Protein AF-A0A2V8MFP0-F1 (afdb_monomer)

Solvent-accessible surface area (backbone atoms only — not comparable to full-atom values): 47370 Å² total; per-residue (Å²): 138,89,80,80,75,75,70,65,61,62,59,54,52,58,59,57,59,64,67,65,72,78,75,72,78,77,76,77,77,74,71,69,83,74,78,31,53,32,33,41,35,61,14,38,31,33,42,15,79,42,59,87,64,45,83,27,22,42,29,27,38,72,43,19,24,65,41,74,37,92,53,88,92,57,74,42,89,35,76,42,85,26,67,85,19,41,34,33,25,18,23,40,30,66,30,27,56,30,79,65,36,40,73,77,38,22,66,29,50,15,36,46,38,45,30,38,28,32,41,25,38,43,51,46,37,88,14,60,47,48,74,67,52,52,50,51,53,60,70,65,46,55,92,67,80,78,85,85,88,56,41,39,43,55,46,42,42,48,49,48,32,74,73,34,17,27,39,24,36,35,40,28,35,9,51,39,34,44,41,41,64,67,77,38,40,51,78,61,80,73,51,67,69,44,49,48,53,40,37,50,52,50,45,51,44,28,30,62,13,25,37,21,40,15,29,36,28,65,39,71,54,27,46,62,59,52,70,68,59,52,26,57,44,41,42,45,32,29,78,33,68,16,34,40,38,27,38,46,55,25,41,31,86,40,29,68,58,21,52,50,52,53,51,48,39,27,62,79,21,64,33,39,30,32,36,46,59,64,65,32,36,10,79,94,25,45,74,52,48,64,58,51,53,51,50,52,52,52,42,40,76,72,67,44,56,65,39,31,24,29,52,84,60,42,50,51,76,48,41,56,65,48,39,46,66,61,77,54,38,43,56,27,67,71,44,23,44,56,43,63,68,35,69,71,53,36,50,54,52,48,56,54,50,74,46,91,64,77,89,57,66,49,50,53,59,32,24,73,38,49,75,31,30,34,33,22,30,51,62,36,82,88,52,41,84,50,46,80,35,26,40,40,57,53,11,60,76,66,75,45,55,56,64,61,40,52,54,48,50,44,58,73,43,70,50,74,32,32,26,36,33,49,25,45,51,65,65,59,50,55,57,48,63,61,38,93,58,42,33,39,17,39,72,28,38,29,48,50,79,48,75,80,53,65,74,37,58,53,65,19,40,32,16,14,28,60,19,33,43,50,19,48,39,28,60,70,64,53,64,43,54,67,37,49,50,44,11,30,28,9,26,48,55,24,58,78,59,51,44,82,54,49,22,38,60,47,68,75,14,42,21,32,32,20,31,28,33,70,90,60,25,25,45,59,26,34,79,91,54,21,76,27,65,24,43,36,38,31,35,27,24,22,51,45,42,64,31,25,52,86,58,39,76,65,78,46,40,65,16,43,61,50,57,16,77,26,44,55,56,73,81,47,68,75,55,54,73,82,56,73,77,76,56,74,84,50,58,39,58,44,43,47,23,44,54,94,92,54,40,38,31,30,22,38,51,93,91,32,47,26,42,26,44,69,81,71,52,70,43,52,40,43,82,76,50,100,42,33,30,30,39,45,83,89,50,100,55,44,81,43,47,39,42,51,44,58,48,98,86,59,38,48,52,30,37,28,49,86,92,45,78,32,46,46,55,87,78,65,47,58,94,90,46,95,55,46,68,61,81,52,76,46,64,66,75,58,41,47,55,54,25,71,74,53,78,78,65,90,80,87,78,91,53,53,82,88,49,75,38,49,47,52,83,75,40,74,74,49,43,76,54,35,27,46,43,32,50,69,39,36,75,55,51,64,78,40,98,59,74,70,45,32,19,24,50,74,47,44,55,28,51,51,54,29,38,56,60,36,46,80,73,49,28,34,41,32,32,36,47,26,45,39,36,39,40,58,41,36,31,51,41,69,25,49,50,79,96,53,44,86,82,43,49,55,47,83,79,46,48,47,25,19,35,18,23,22,37,29,45,48,49,21,34,63,90,80,69,42,74,55,77,56,69,46,65,85,74,44,96,43,75,50,20,25,65,76,49,83,59,42,38,47,39,22,53,47,53,51,48,52,53,47,55,41,41,42,75,50,47,31,41,69,42,83,61,30,56,42,33,33,40,30,78,66,37,87,40,34,57,81,38,69,68,56,73,90,51,72,63,74,49,73,82,46,92,44,68,65,56,72,76,61,75,80,76,81,86,132

Foldseek 3Di:
DDDDPVPPVVVVVVVVVVVVVVPPDPDPPPPDQPAAQEKEAQAFEQFLQLDDTDGWIWGHHFQFGADIHDCVVHDHPYYHYQRLWYKFFFFEFQEAPALQVCLVPLLLFLRVLLRHAEYEYAQAALDQDDPVRLVVVQVQDFLRHDHNPDRGRLVSQVVSVVSFHRHAYAYAHEPQRLCCRQPNQALDDDALVSLLSSLVSLLVNLQSFHLAYEHECQATPNVSDDLVSLLSSLLSRVVLQHEYEYNFQDLEPCVVVRLVSQLVSQVSSVHAYEYEARFYFAPVRQVCLVVSLVVQVVSVVVVHNYFYAHFQDLKDKWFLCSQWDNNCQRNHLVSNLVLLPDPVSLVVRLVVSPDDDPSHDRLCVSLVHQQQKAFWDFRDPVCLVSHRPGLVVQCVVVVHDSSNSSSVRCNVRVHRGMIMRNRGDNVSSLVLLLDLRYAYHLNYHSHALDDSSVSTGDALSNNFRSLCCLAPVCPPVVSDHPSSNLSRRFVNSCVSSVFPQTRTSDGPRGPFMWIFNSHQRGRDADNNRNNDHTHTTAWTDHSNHTQHHGSHGPPHRNYHHTGGSSHDDLVCVLVPPQADDAPPLCQLVAAWWADPQWIWGFAADRRFTWIQTSVRFIWTWDDPDSFKTATDPDGPRHPWIKGFDADPVSHTQWIDTPHDIIGGDPQADDVPQLHAADQFPDDLVVLLVVLVVDDFADDDDQADQADKDWLCVVPVQEAEDACLCALSARHSHRDAVDRTAIAGPLLSVLVVQLQVVVVVVQKGKYFHYFQDALSVLSSVCNGDDPVQCLLGDDRNVGDLSLQRFKTQIFIAGNVVRGTDDAQGRPNRSGLSQALPNPTYYPNRNSRLVSSQSSSVVSQWHARGRGSRMTGHNCSVNGDRHRDGPVCVPVCNVDVCPVVVVPPDDDDD

Sequence (908 aa):
MKTNWRNLLTFALIFALSIIAIAQGQPRSTSKPQSFDIIIKGGTAYDGTGHTPIKADVGIKGDRIAAIGNLSGVSAPTIVDAKGLAVAPGFINMLSHSETSLIVDGRSLSEIKQGVTTQIFGELSMGPLNDQMKRRLRESQGDVKYDIEWTTLSEFLNYLEKRGISQNIASFIGAPTIREYVIGLEDKPPTAVQLDQMRELVRREMEAGALGITTALIYPPAFFAKTEELIELCKVAAKYQGKYTTHMRSEGNQLIEGVQETMRIGREAGLPVEIYHLKASGEANWPKMDQVIKMIEDARRQGLKITANMYTYPAGGTGLDASMPPWVFDGGREAAYKRLQDPATRKKIADAIHTPTNEWENLYLLAGSPDRILLASFKTEKLKPLTGKTLAEVAKMRGKDPVETIMDLVLEDRSRIGTIYFLMSEDNIKKQIRQPWVSFGSDAASIAPEGVFLKSSAHPRAYGNFARLLGKYVREEKAISLAEAVRRLSGLPATNLGLDRRGFLKEGMFADVVVFDPQTIADRATFENPHQLAVGVKHVFVNGVQVLKDGEHTGAKPGRALWGPGKINQSSAVAQAQPSPAPARWRALIGEYGPDNDILYVLEKDGKLSTLFKRVERESLKEVSNNIFKFDEGGSHSGKQLVFTRDKNGRATQVELDTVTIKRRQVGPEEGAPQLHITSVRPVNELLKEALAAEPPKERGEFRPPDLVELTKFDPTIKLDIRYATTNNFLGTMFYSQPRAFMQRPAAEALVRVSRKLKAQGYGLLVHDAYRPWYVTKVFWDATPEDKHVFVADPSKGSRHNRGCAVDVTLYDLKTGKPVEMVSTYDETTDRAYPNYPGGTSLQRWHRELLRSAMESEGFTVYEAEWWHFDYKDWQKYPIINVRFESIGAAVRAGDLFLILTRFQPGG

Nearest PDB structures (foldseek):
  1m7j-assembly1_A  TM=9.022E-01  e=3.037E-46  Alcaligenes faecalis
  1v4y-assembly1_A  TM=9.197E-01  e=2.515E-45  Alcaligenes faecalis
  1rk5-assembly1_A  TM=9.011E-01  e=7.044E-45  Alcaligenes faecalis
  3giq-assembly1_A  TM=9.139E-01  e=3.991E-44  Bordetella bronchiseptica
  1r44-assembly2_B  TM=8.431E-01  e=1.687E-13  Enterococcus faecium

Secondary structure (DSSP, 8-state):
----GGGHHHHHHHHHHTTSTT-S------------SEEEES-EE--SSSSPPEE-EEEEETTEEEEEE--TT---SEEEE-TT-EEEEPEEEEEE--TTHHHH-TT-HHHHTTTEEEEEE-SS-S-S--HHHHHHHHHH--S-------SSHHHHHHHHHHH--SSEEEEPEEHHHHHHHHT-SSS-PPPHHHHHHHHHHHHHHHHHT--EEEEETTSTTGGG--HHHHHHHHHHHHTTT-EEEEE-S-SSTTHHHHHHHHHHHHHHHTS-EEETT----SGGGTTHHHHHHHHHHHHHHTT--EEEEE-SSS-EEEEGGGGS-GGGGTT-HHHHHHHHH-HHHHHHHHHHHHS--SSS--HHHHTSSGGGEEEEE-SSTTTGGGTT-BHHHHHHHHTS-HHHHHHHHHHHH-S--EEEE----HHHHHHHHT-TTEEE---B----SSGGGGGS---THHHHHHHHIIIIIIIIS-SS-HHHHHHHHTHHHHHHHT-TT-SS--TTSB--EEEE-TTT-B----SSS-----B-EEEEEETTEEEEETTEE-------B---TTPPPHHHHTTSPPPPPPPHHHHTT-EEES-TTSPEEEEEETTEEEEEETTTEEEEEEEEETTEEEEPTTSTTTT-EEEEEE-TTS-EEEEEETTEEEEBP--SPPTT-SSPPP--SS-HHHHHHHHHH--PPP--S-PPPP-EEEHHHH-TT-EE--GGGSS-STTS----SS---EEEHHHHHHHHHHHHHHHTTTEEEEEEE----HHHHHHHHHHS-GGGGGGS--TTT--TGGGT-EEEEEEEETTT-PBPP-SS-TT--SGGGSTT---S-HHHHHHHHHHHHHHHTTTEEEETTEEEEEEETTGGGS------GGGTTTTTSSSTHHHHTT--PPP-

pLDDT: mean 90.53, std 14.27, range [30.69, 98.94]

Structure (mmCIF, N/CA/C/O backbone):
data_AF-A0A2V8MFP0-F1
#
_entry.id   AF-A0A2V8MFP0-F1
#
loop_
_atom_site.group_PDB
_atom_site.id
_atom_site.type_symbol
_atom_site.label_atom_id
_atom_site.label_alt_id
_atom_site.label_comp_id
_atom_site.label_asym_id
_atom_site.label_entity_id
_atom_site.label_seq_id
_atom_site.pdbx_PDB_ins_code
_atom_site.Cartn_x
_atom_site.Cartn_y
_atom_site.Cartn_z
_atom_site.occupancy
_atom_site.B_iso_or_equiv
_atom_site.auth_seq_id
_atom_site.auth_comp_id
_atom_site.auth_asym_id
_atom_site.auth_atom_id
_atom_site.pdbx_PDB_model_num
ATOM 1 N N . MET A 1 1 ? 5.538 23.003 86.735 1.00 40.62 1 MET A N 1
ATOM 2 C CA . MET A 1 1 ? 4.873 23.911 85.776 1.00 40.62 1 MET A CA 1
ATOM 3 C C . MET A 1 1 ? 4.023 23.072 84.838 1.00 40.62 1 MET A C 1
ATOM 5 O O . MET A 1 1 ? 4.518 22.099 84.292 1.00 40.62 1 MET A O 1
ATOM 9 N N . LYS A 1 2 ? 2.726 23.382 84.782 1.00 40.81 2 LYS A N 1
ATOM 10 C CA . LYS A 1 2 ? 1.695 22.688 84.003 1.00 40.81 2 LYS A CA 1
ATOM 11 C C . LYS A 1 2 ? 1.741 23.182 82.554 1.00 40.81 2 LYS A C 1
ATOM 13 O O . LYS A 1 2 ? 1.665 24.390 82.357 1.00 40.81 2 LYS A O 1
ATOM 18 N N . THR A 1 3 ? 1.736 22.277 81.579 1.00 42.41 3 THR A N 1
ATOM 19 C CA . THR A 1 3 ? 1.371 22.612 80.194 1.00 42.41 3 THR A CA 1
ATOM 20 C C . THR A 1 3 ? 0.215 21.703 79.787 1.00 42.41 3 THR A C 1
ATOM 22 O O . THR A 1 3 ? 0.320 20.480 79.808 1.00 42.41 3 THR A O 1
ATOM 25 N N . ASN A 1 4 ? -0.939 22.329 79.553 1.00 44.06 4 ASN A N 1
ATOM 26 C CA . ASN A 1 4 ? -2.258 21.708 79.458 1.00 44.06 4 ASN A CA 1
ATOM 27 C C . ASN A 1 4 ? -2.464 20.949 78.136 1.00 44.06 4 ASN A C 1
ATOM 29 O O . ASN A 1 4 ? -2.653 21.554 77.086 1.00 44.06 4 ASN A O 1
ATOM 33 N N . TRP A 1 5 ? -2.590 19.625 78.231 1.00 45.16 5 TRP A N 1
ATOM 34 C CA . TRP A 1 5 ? -3.070 18.703 77.187 1.00 45.16 5 TRP A CA 1
ATOM 35 C C . TRP A 1 5 ? -4.562 18.851 76.812 1.00 45.16 5 TRP A C 1
ATOM 37 O O . TRP A 1 5 ? -5.072 18.105 75.980 1.00 45.16 5 TRP A O 1
ATOM 47 N N . ARG A 1 6 ? -5.290 19.816 77.389 1.00 47.09 6 ARG A N 1
ATOM 48 C CA . ARG A 1 6 ? -6.750 19.946 77.206 1.00 47.09 6 ARG A CA 1
ATOM 49 C C . ARG A 1 6 ? -7.192 20.596 75.887 1.00 47.09 6 ARG A C 1
ATOM 51 O O . ARG A 1 6 ? -8.366 20.487 75.567 1.00 47.09 6 ARG A O 1
ATOM 58 N N . ASN A 1 7 ? -6.292 21.189 75.095 1.00 45.19 7 ASN A N 1
ATOM 59 C CA . ASN A 1 7 ? -6.674 21.880 73.848 1.00 45.19 7 ASN A CA 1
ATOM 60 C C . ASN A 1 7 ? -6.484 21.050 72.562 1.00 45.19 7 ASN A C 1
ATOM 62 O O . ASN A 1 7 ? -6.990 21.443 71.516 1.00 45.19 7 ASN A O 1
ATOM 66 N N . LEU A 1 8 ? -5.806 19.896 72.622 1.00 45.81 8 LEU A N 1
ATOM 67 C CA . LEU A 1 8 ? -5.579 19.033 71.448 1.00 45.81 8 LEU A CA 1
ATOM 68 C C . LEU A 1 8 ? -6.693 17.994 71.228 1.00 45.81 8 LEU A C 1
ATOM 70 O O . LEU A 1 8 ? -6.935 17.586 70.096 1.00 45.81 8 LEU A O 1
ATOM 74 N N . LEU A 1 9 ? -7.431 17.617 72.278 1.00 46.22 9 LEU A N 1
ATOM 75 C CA . LEU A 1 9 ? -8.536 16.653 72.176 1.00 46.22 9 LEU A CA 1
ATOM 76 C C . LEU A 1 9 ? -9.838 17.273 71.639 1.00 46.22 9 LEU A C 1
ATOM 78 O O . LEU A 1 9 ? -10.637 16.578 71.016 1.00 46.22 9 LEU A O 1
ATOM 82 N N . THR A 1 10 ? -10.036 18.583 71.799 1.00 46.44 10 THR A N 1
ATOM 83 C CA . THR A 1 10 ? -11.258 19.268 71.343 1.00 46.44 10 THR A CA 1
ATOM 84 C C . THR A 1 10 ? -11.255 19.541 69.834 1.00 46.44 10 THR A C 1
ATOM 86 O O . THR A 1 10 ? -12.313 19.532 69.212 1.00 46.44 10 THR A O 1
ATOM 89 N N . PHE A 1 11 ? -10.079 19.699 69.211 1.00 43.41 11 PHE A N 1
ATOM 90 C CA . PHE A 1 11 ? -9.964 19.855 67.752 1.00 43.41 11 PHE A CA 1
ATOM 91 C C . PHE A 1 11 ? -10.066 18.520 66.993 1.00 43.41 11 PHE A C 1
ATOM 93 O O . PHE A 1 11 ? -10.559 18.496 65.867 1.00 43.41 11 PHE A O 1
ATOM 100 N N . ALA A 1 12 ? -9.685 17.400 67.618 1.00 47.41 12 ALA A N 1
ATOM 101 C CA . ALA A 1 12 ? -9.814 16.072 67.015 1.00 47.41 12 ALA A CA 1
ATOM 102 C C . ALA A 1 12 ? -11.271 15.560 66.989 1.00 47.41 12 ALA A C 1
ATOM 104 O O . ALA A 1 12 ? -11.660 14.873 66.045 1.00 47.41 12 ALA A O 1
ATOM 105 N N . LEU A 1 13 ? -12.107 15.933 67.969 1.00 43.00 13 LEU A N 1
ATOM 106 C CA . LEU A 1 13 ? -13.512 15.500 68.004 1.00 43.00 13 LEU A CA 1
ATOM 107 C C . LEU A 1 13 ? -14.427 16.263 67.027 1.00 43.00 13 LEU A C 1
ATOM 109 O O . LEU A 1 13 ? -15.375 15.676 66.510 1.00 43.00 13 LEU A O 1
ATOM 113 N N . ILE A 1 14 ? -14.140 17.534 66.720 1.00 47.91 14 ILE A N 1
ATOM 114 C CA . ILE A 1 14 ? -14.959 18.330 65.781 1.00 47.91 14 ILE A CA 1
ATOM 115 C C . ILE A 1 14 ? -14.676 17.937 64.316 1.00 47.91 14 ILE A C 1
ATOM 117 O O . ILE A 1 14 ? -15.581 17.948 63.479 1.00 47.91 14 ILE A O 1
ATOM 121 N N . PHE A 1 15 ? -13.460 17.474 64.005 1.00 43.78 15 PHE A N 1
ATOM 122 C CA . PHE A 1 15 ? -13.134 16.954 62.670 1.00 43.78 15 PHE A CA 1
ATOM 123 C C . PHE A 1 15 ? -13.682 15.532 62.434 1.00 43.78 15 PHE A C 1
ATOM 125 O O . PHE A 1 15 ? -14.103 15.210 61.325 1.00 43.78 15 PHE A O 1
ATOM 132 N N . ALA A 1 16 ? -13.774 14.700 63.480 1.00 42.84 16 ALA A N 1
ATOM 133 C CA . ALA A 1 16 ? -14.324 13.343 63.380 1.00 42.84 16 ALA A CA 1
ATOM 134 C C . ALA A 1 16 ? -15.863 13.305 63.249 1.00 42.84 16 ALA A C 1
ATOM 136 O O . ALA A 1 16 ? -16.399 12.430 62.570 1.00 42.84 16 ALA A O 1
ATOM 137 N N . LEU A 1 17 ? -16.586 14.277 63.820 1.00 40.16 17 LEU A N 1
ATOM 138 C CA . LEU A 1 17 ? -18.053 14.363 63.701 1.00 40.16 17 LEU A CA 1
ATOM 139 C C . LEU A 1 17 ? -18.539 15.019 62.395 1.00 40.16 17 LEU A C 1
ATOM 141 O O . LEU A 1 17 ? -19.696 14.845 62.023 1.00 40.16 17 LEU A O 1
ATOM 145 N N . SER A 1 18 ? -17.650 15.678 61.647 1.00 38.56 18 SER A N 1
ATOM 146 C CA . SER A 1 18 ? -17.950 16.218 60.309 1.00 38.56 18 SER A CA 1
ATOM 147 C C . SER A 1 18 ? -17.828 15.163 59.195 1.00 38.56 18 SER A C 1
ATOM 149 O O . SER A 1 18 ? -18.361 15.350 58.105 1.00 38.56 18 SER A O 1
ATOM 151 N N . ILE A 1 19 ? -17.161 14.033 59.467 1.00 42.97 19 ILE A N 1
ATOM 152 C CA . ILE A 1 19 ? -16.931 12.948 58.493 1.00 42.97 19 ILE A CA 1
ATOM 153 C C . ILE A 1 19 ? -18.000 11.840 58.594 1.00 42.97 19 ILE A C 1
ATOM 155 O O . ILE A 1 19 ? -18.198 11.086 57.646 1.00 42.97 19 ILE A O 1
ATOM 159 N N . ILE A 1 20 ? -18.773 11.779 59.685 1.00 44.16 20 ILE A N 1
ATOM 160 C CA . ILE A 1 20 ? -19.828 10.760 59.876 1.00 44.16 20 ILE A CA 1
ATOM 161 C C . ILE A 1 20 ? -21.229 11.265 59.452 1.00 44.16 20 ILE A C 1
ATOM 163 O O . ILE A 1 20 ? -22.142 10.468 59.252 1.00 44.16 20 ILE A O 1
ATOM 167 N N . ALA A 1 21 ? -21.400 12.566 59.185 1.00 40.75 21 ALA A N 1
ATOM 168 C CA . ALA A 1 21 ? -22.685 13.161 58.786 1.00 40.75 21 ALA A CA 1
ATOM 169 C C . ALA A 1 21 ? -22.875 13.387 57.264 1.00 40.75 21 ALA A C 1
ATOM 171 O O . ALA A 1 21 ? -23.867 13.985 56.862 1.00 40.75 21 ALA A O 1
ATOM 172 N N . ILE A 1 22 ? -21.979 12.873 56.404 1.00 43.34 22 ILE A N 1
ATOM 173 C CA . ILE A 1 22 ? -22.165 12.825 54.928 1.00 43.34 22 ILE A CA 1
ATOM 174 C C . ILE A 1 22 ? -22.383 11.369 54.445 1.00 43.34 22 ILE A C 1
ATOM 176 O O . ILE A 1 22 ? -22.326 11.055 53.261 1.00 43.34 22 ILE A O 1
ATOM 180 N N . ALA A 1 23 ? -22.699 10.451 55.363 1.00 42.81 23 ALA A N 1
ATOM 181 C CA . ALA A 1 23 ? -23.047 9.061 55.056 1.00 42.81 23 ALA A CA 1
ATOM 182 C C . ALA A 1 23 ? -24.563 8.787 55.135 1.00 42.81 23 ALA A C 1
ATOM 184 O O . ALA A 1 23 ? -24.979 7.667 55.426 1.00 42.81 23 ALA A O 1
ATOM 185 N N . GLN A 1 24 ? -25.405 9.793 54.872 1.00 41.47 24 GLN A N 1
ATOM 186 C CA . GLN A 1 24 ? -26.843 9.595 54.693 1.00 41.47 24 GLN A CA 1
ATOM 187 C C . GLN A 1 24 ? -27.251 9.872 53.246 1.00 41.47 24 GLN A C 1
ATOM 189 O O . GLN A 1 24 ? -27.305 11.011 52.796 1.00 41.47 24 GLN A O 1
ATOM 194 N N . GLY A 1 25 ? -27.550 8.782 52.536 1.00 45.91 25 GLY A N 1
ATOM 195 C CA . GLY A 1 25 ? -28.531 8.768 51.457 1.00 45.91 25 GLY A CA 1
ATOM 196 C C . GLY A 1 25 ? -28.224 9.630 50.238 1.00 45.91 25 GLY A C 1
ATOM 197 O O . GLY A 1 25 ? -29.070 10.424 49.839 1.00 45.91 25 GLY A O 1
ATOM 198 N N . GLN A 1 26 ? -27.095 9.404 49.559 1.00 36.75 26 GLN A N 1
ATOM 199 C CA . GLN A 1 26 ? -27.153 9.593 48.110 1.00 36.75 26 GLN A CA 1
ATOM 200 C C . GLN A 1 26 ? -28.073 8.501 47.549 1.00 36.75 26 GLN A C 1
ATOM 202 O O . GLN A 1 26 ? -27.820 7.320 47.818 1.00 36.75 26 GLN A O 1
ATOM 207 N N . PRO A 1 27 ? -29.149 8.840 46.815 1.00 38.47 27 PRO A N 1
ATOM 208 C CA . PRO A 1 27 ? -29.909 7.823 46.113 1.00 38.47 27 PRO A CA 1
ATOM 209 C C . PRO A 1 27 ? -28.916 7.058 45.243 1.00 38.47 27 PRO A C 1
ATOM 211 O O . PRO A 1 27 ? -28.175 7.665 44.467 1.00 38.47 27 PRO A O 1
ATOM 214 N N . ARG A 1 28 ? -28.872 5.726 45.398 1.00 39.06 28 ARG A N 1
ATOM 215 C CA . ARG A 1 28 ? -28.278 4.852 44.386 1.00 39.06 28 ARG A CA 1
ATOM 216 C C . ARG A 1 28 ? -28.870 5.321 43.068 1.00 39.06 28 ARG A C 1
ATOM 218 O O . ARG A 1 28 ? -30.066 5.142 42.851 1.00 39.06 28 ARG A O 1
ATOM 225 N N . SER A 1 29 ? -28.046 5.966 42.246 1.00 35.69 29 SER A N 1
ATOM 226 C CA . SER A 1 29 ? -28.347 6.182 40.843 1.00 35.69 29 SER A CA 1
ATOM 227 C C . SER A 1 29 ? -28.739 4.814 40.317 1.00 35.69 29 SER A C 1
ATOM 229 O O . SER A 1 29 ? -27.909 3.907 40.224 1.00 35.69 29 SER A O 1
ATOM 231 N N . THR A 1 30 ? -30.034 4.616 40.106 1.00 37.31 30 THR A N 1
ATOM 232 C CA . THR A 1 30 ? -30.537 3.486 39.359 1.00 37.31 30 THR A CA 1
ATOM 233 C C . THR A 1 30 ? -29.970 3.698 37.970 1.00 37.31 30 THR A C 1
ATOM 235 O O . THR A 1 30 ? -30.467 4.516 37.196 1.00 37.31 30 THR A O 1
ATOM 238 N N . SER A 1 31 ? -28.845 3.033 37.687 1.00 41.38 31 SER A N 1
ATOM 239 C CA . SER A 1 31 ? -28.303 2.941 36.342 1.00 41.38 31 SER A CA 1
ATOM 240 C C . SER A 1 31 ? -29.481 2.575 35.453 1.00 41.38 31 SER A C 1
ATOM 242 O O . SER A 1 31 ? -30.077 1.509 35.644 1.00 41.38 31 SER A O 1
ATOM 244 N N . LYS A 1 32 ? -29.882 3.485 34.556 1.00 45.03 32 LYS A N 1
ATOM 245 C CA . LYS A 1 32 ? -30.891 3.177 33.539 1.00 45.03 32 LYS A CA 1
ATOM 246 C C . LYS A 1 32 ? -30.535 1.803 32.962 1.00 45.03 32 LYS A C 1
ATOM 248 O O . LYS A 1 32 ? -29.348 1.610 32.684 1.00 45.03 32 LYS A O 1
ATOM 253 N N . PRO A 1 33 ? -31.489 0.864 32.812 1.00 52.62 33 PRO A N 1
ATOM 254 C CA . PRO A 1 33 ? -31.189 -0.450 32.259 1.00 52.62 33 PRO A CA 1
ATOM 255 C C . PRO A 1 33 ? -30.430 -0.245 30.950 1.00 52.62 33 PRO A C 1
ATOM 257 O O . PRO A 1 33 ? -30.921 0.409 30.026 1.00 52.62 33 PRO A O 1
ATOM 260 N N . GLN A 1 34 ? -29.174 -0.684 30.937 1.00 61.06 34 GLN A N 1
ATOM 261 C CA . GLN A 1 34 ? -28.265 -0.445 29.831 1.00 61.06 34 GLN A CA 1
ATOM 262 C C . GLN A 1 34 ? -28.777 -1.299 28.670 1.00 61.06 34 GLN A C 1
ATOM 264 O O . GLN A 1 34 ? -28.612 -2.512 28.667 1.00 61.06 34 GLN A O 1
ATOM 269 N N . SER A 1 35 ? -29.506 -0.691 27.731 1.00 84.62 35 SER A N 1
ATOM 270 C CA . SER A 1 35 ? -30.015 -1.418 26.570 1.00 84.62 35 SER A CA 1
ATOM 271 C C . SER A 1 35 ? -28.862 -1.725 25.617 1.00 84.62 35 SER A C 1
ATOM 273 O O . SER A 1 35 ? -28.181 -0.798 25.156 1.00 84.62 35 SER A O 1
ATOM 275 N N . PHE A 1 36 ? -28.649 -3.015 25.353 1.00 94.69 36 PHE A N 1
ATOM 276 C CA . PHE A 1 36 ? -27.688 -3.540 24.383 1.00 94.69 36 PHE A CA 1
ATOM 277 C C . PHE A 1 36 ? -28.422 -4.052 23.144 1.00 94.69 36 PHE A C 1
ATOM 279 O O . PHE A 1 36 ? -29.552 -4.529 23.249 1.00 94.69 36 PHE A O 1
ATOM 286 N N . ASP A 1 37 ? -27.757 -3.999 21.993 1.00 96.31 37 ASP A N 1
ATOM 287 C CA . ASP A 1 37 ? -28.266 -4.575 20.745 1.00 96.31 37 ASP A CA 1
ATOM 288 C C . ASP A 1 37 ? -27.920 -6.070 20.660 1.00 96.31 37 ASP A C 1
ATOM 290 O O . ASP A 1 37 ? -28.733 -6.891 20.224 1.00 96.31 37 ASP A O 1
ATOM 294 N N . ILE A 1 38 ? -26.721 -6.435 21.135 1.00 97.88 38 ILE A N 1
ATOM 295 C CA . ILE A 1 38 ? -26.212 -7.811 21.179 1.00 97.88 38 ILE A CA 1
ATOM 296 C C . ILE A 1 38 ? -25.559 -8.076 22.542 1.00 97.88 38 ILE A C 1
ATOM 298 O O . ILE A 1 38 ? -24.817 -7.235 23.052 1.00 97.88 38 ILE A O 1
ATOM 302 N N . ILE A 1 39 ? -25.779 -9.267 23.103 1.00 98.19 39 ILE A N 1
ATOM 303 C CA . ILE A 1 39 ? -24.997 -9.813 24.222 1.00 98.19 39 ILE A CA 1
ATOM 304 C C . ILE A 1 39 ? -24.343 -11.125 23.779 1.00 98.19 39 ILE A C 1
ATOM 306 O O . ILE A 1 39 ? -25.031 -12.062 23.376 1.00 98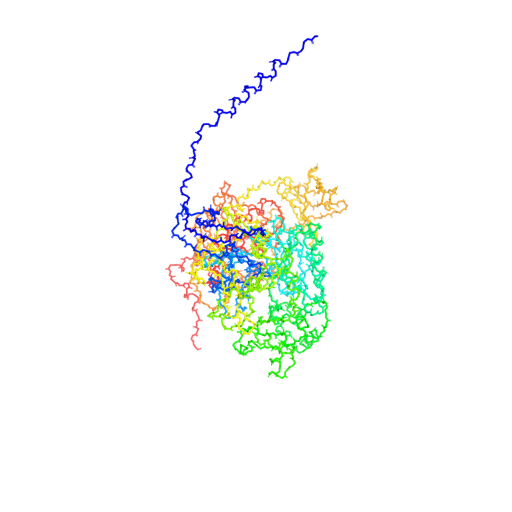.19 39 ILE A O 1
ATOM 310 N N . ILE A 1 40 ? -23.018 -11.208 23.895 1.00 98.44 40 ILE A N 1
ATOM 311 C CA . ILE A 1 40 ? -22.248 -12.451 23.762 1.00 98.44 40 ILE A CA 1
ATOM 312 C C . ILE A 1 40 ? -22.076 -13.023 25.170 1.00 98.44 40 ILE A C 1
ATOM 314 O O . ILE A 1 40 ? -21.404 -12.408 25.995 1.00 98.44 40 ILE A O 1
ATOM 318 N N . LYS A 1 41 ? -22.708 -14.162 25.463 1.00 97.12 41 LYS A N 1
ATOM 319 C CA . LYS A 1 41 ? -22.922 -14.665 26.826 1.00 97.12 41 LYS A CA 1
ATOM 320 C C . LYS A 1 41 ? -22.078 -15.900 27.146 1.00 97.12 41 LYS A C 1
ATOM 322 O O . LYS A 1 41 ? -22.007 -16.825 26.347 1.00 97.12 41 LYS A O 1
ATOM 327 N N . GLY A 1 42 ? -21.492 -15.963 28.340 1.00 95.12 42 GLY A N 1
ATOM 328 C CA . GLY A 1 42 ? -20.863 -17.173 28.893 1.00 95.12 42 GLY A CA 1
ATOM 329 C C . GLY A 1 42 ? -19.473 -17.523 28.341 1.00 95.12 42 GLY A C 1
ATOM 330 O O . GLY A 1 42 ? -18.947 -18.602 28.641 1.00 95.12 42 GLY A O 1
ATOM 331 N N . GLY A 1 43 ? -18.873 -16.626 27.557 1.00 97.56 43 GLY A N 1
ATOM 332 C CA . GLY A 1 43 ? -17.558 -16.807 26.948 1.00 97.56 43 GLY A CA 1
ATOM 333 C C . GLY A 1 43 ? -16.379 -16.628 27.904 1.00 97.56 43 GLY A C 1
ATOM 334 O O . GLY A 1 43 ? -16.505 -16.182 29.047 1.00 97.56 43 GLY A O 1
ATOM 335 N N . THR A 1 44 ? -15.195 -16.998 27.418 1.00 98.75 44 THR A N 1
ATOM 336 C CA . THR A 1 44 ? -13.915 -16.586 28.006 1.00 98.75 44 THR A CA 1
ATOM 337 C C . THR A 1 44 ? -13.404 -15.368 27.235 1.00 98.75 44 THR A C 1
ATOM 339 O O . THR A 1 44 ? -13.017 -15.502 26.075 1.00 98.75 44 THR A O 1
ATOM 342 N N . ALA A 1 45 ? -13.410 -14.192 27.859 1.00 98.62 45 ALA A N 1
ATOM 343 C CA . ALA A 1 45 ? -12.975 -12.941 27.255 1.00 98.62 45 ALA A CA 1
ATOM 344 C C . ALA A 1 45 ? -11.445 -12.802 27.310 1.00 98.62 45 ALA A C 1
ATOM 346 O O . ALA A 1 45 ? -10.850 -12.726 28.388 1.00 98.62 45 ALA A O 1
ATOM 347 N N . TYR A 1 46 ? -10.829 -12.746 26.133 1.00 98.81 46 TYR A N 1
ATOM 348 C CA . TYR A 1 46 ? -9.443 -12.351 25.912 1.00 98.81 46 TYR A CA 1
ATOM 349 C C . TYR A 1 46 ? -9.462 -10.900 25.450 1.00 98.81 46 TYR A C 1
ATOM 351 O O . TYR A 1 46 ? -10.018 -10.603 24.403 1.00 98.81 46 TYR A O 1
ATOM 359 N N . ASP A 1 47 ? -8.886 -9.979 26.209 1.00 98.31 47 ASP A N 1
ATOM 360 C CA . ASP A 1 47 ? -9.062 -8.542 25.962 1.00 98.31 47 ASP A CA 1
ATOM 361 C C . ASP A 1 47 ? -8.098 -7.944 24.923 1.00 98.31 47 ASP A C 1
ATOM 363 O O . ASP A 1 47 ? -8.208 -6.764 24.593 1.00 98.31 47 ASP A O 1
ATOM 367 N N . GLY A 1 48 ? -7.169 -8.742 24.390 1.00 98.38 48 GLY A N 1
ATOM 368 C CA . GLY A 1 48 ? -6.132 -8.288 23.460 1.00 98.38 48 GLY A CA 1
ATOM 369 C C . GLY A 1 48 ? -4.880 -7.716 24.129 1.00 98.38 48 GLY A C 1
ATOM 370 O O . GLY A 1 48 ? -3.970 -7.298 23.420 1.00 98.38 48 GLY A O 1
ATOM 371 N N . THR A 1 49 ? -4.790 -7.708 25.464 1.00 98.25 49 THR A N 1
ATOM 372 C CA . THR A 1 49 ? -3.611 -7.217 26.208 1.00 98.25 49 THR A CA 1
ATOM 373 C C . THR A 1 49 ? -2.559 -8.295 26.468 1.00 98.25 49 THR A C 1
ATOM 375 O O . THR A 1 49 ? -1.409 -7.970 26.746 1.00 98.25 49 THR A O 1
ATOM 378 N N . GLY A 1 50 ? -2.936 -9.572 26.359 1.00 97.50 50 GLY A N 1
ATOM 379 C CA . GLY A 1 50 ? -2.104 -10.724 26.729 1.00 97.50 50 GLY A CA 1
ATOM 380 C C . GLY A 1 50 ? -2.206 -11.123 28.202 1.00 97.50 50 GLY A C 1
ATOM 381 O O . GLY A 1 50 ? -1.584 -12.105 28.604 1.00 97.50 50 GLY A O 1
ATOM 382 N N . HIS A 1 51 ? -2.997 -10.404 29.003 1.00 97.12 51 HIS A N 1
ATOM 383 C CA . HIS A 1 51 ? -3.284 -10.778 30.385 1.00 97.12 51 HIS A CA 1
ATOM 384 C C . HIS A 1 51 ? -4.156 -12.039 30.489 1.00 97.12 51 HIS A C 1
ATOM 386 O O . HIS A 1 51 ? -4.699 -12.552 29.506 1.00 97.12 51 HIS A O 1
ATOM 392 N N . THR A 1 52 ? -4.292 -12.539 31.719 1.00 97.50 52 THR A N 1
ATOM 393 C CA . THR A 1 52 ? -5.161 -13.673 32.041 1.00 97.50 52 THR A CA 1
ATOM 394 C C . THR A 1 52 ? -6.602 -13.382 31.606 1.00 97.50 52 THR A C 1
ATOM 396 O O . THR A 1 52 ? -7.161 -12.365 32.020 1.00 97.50 52 THR A O 1
ATOM 399 N N . PRO A 1 53 ? -7.229 -14.260 30.803 1.00 97.75 53 PRO A N 1
ATOM 400 C CA . PRO A 1 53 ? -8.598 -14.053 30.358 1.00 97.75 53 PRO A CA 1
ATOM 401 C C . PRO A 1 53 ? -9.597 -14.245 31.503 1.00 97.75 53 PRO A C 1
ATOM 403 O O . PRO A 1 53 ? -9.342 -14.986 32.456 1.00 97.75 53 PRO A O 1
ATOM 406 N N . ILE A 1 54 ? -10.774 -13.635 31.373 1.00 98.00 54 ILE A N 1
ATOM 407 C CA . ILE A 1 54 ? -11.840 -13.701 32.382 1.00 98.00 54 ILE A CA 1
ATOM 408 C C . ILE A 1 54 ? -13.107 -14.341 31.818 1.00 98.00 54 ILE A C 1
ATOM 410 O O . ILE A 1 54 ? -13.382 -14.269 30.622 1.00 98.00 54 ILE A O 1
ATOM 414 N N . LYS A 1 55 ? -13.918 -14.958 32.679 1.00 98.12 55 LYS A N 1
ATOM 415 C CA . LYS A 1 55 ? -15.288 -15.341 32.317 1.00 98.12 55 LYS A CA 1
ATOM 416 C C . LYS A 1 55 ? -16.165 -14.097 32.366 1.00 98.12 55 LYS A C 1
ATOM 418 O O . LYS A 1 55 ? -16.362 -13.538 33.441 1.00 98.12 55 LYS A O 1
ATOM 423 N N . ALA A 1 56 ? -16.650 -13.663 31.211 1.00 97.38 56 ALA A N 1
ATOM 424 C CA . ALA A 1 56 ? -17.448 -12.453 31.091 1.00 97.38 56 ALA A CA 1
ATOM 425 C C . ALA A 1 56 ? -18.350 -12.511 29.857 1.00 97.38 56 ALA A C 1
ATOM 427 O O . ALA A 1 56 ? -18.002 -13.110 28.838 1.00 97.38 56 ALA A O 1
ATOM 428 N N . ASP A 1 57 ? -19.488 -11.839 29.966 1.00 98.00 57 ASP A N 1
ATOM 429 C CA . ASP A 1 57 ? -20.345 -11.484 28.848 1.00 98.00 57 ASP A CA 1
ATOM 430 C C . ASP A 1 57 ? -19.837 -10.176 28.217 1.00 98.00 57 ASP A C 1
ATOM 432 O O . ASP A 1 57 ? -19.260 -9.324 28.901 1.00 98.00 57 ASP A O 1
ATOM 436 N N . VAL A 1 58 ? -20.077 -9.997 26.918 1.00 98.25 58 VAL A N 1
ATOM 437 C CA . VAL A 1 58 ? -19.750 -8.767 26.179 1.00 98.25 58 VAL A CA 1
ATOM 438 C C . VAL A 1 58 ? -21.032 -8.174 25.608 1.00 98.25 58 VAL A C 1
ATOM 440 O O . VAL A 1 58 ? -21.710 -8.810 24.800 1.00 98.25 58 VAL A O 1
ATOM 443 N N . GLY A 1 59 ? -21.363 -6.954 26.028 1.00 97.88 59 GLY A N 1
ATOM 444 C CA . GLY A 1 59 ? -22.506 -6.191 25.534 1.00 97.88 59 GLY A CA 1
ATOM 445 C C . GLY A 1 59 ? -22.084 -5.226 24.429 1.00 97.88 59 GLY A C 1
ATOM 446 O O . GLY A 1 59 ? -21.156 -4.437 24.614 1.00 97.88 59 GLY A O 1
ATOM 447 N N . ILE A 1 60 ? -22.774 -5.262 23.291 1.00 98.31 60 ILE A N 1
ATOM 448 C CA . ILE A 1 60 ? -22.541 -4.384 22.136 1.00 98.31 60 ILE A CA 1
ATOM 449 C C . ILE A 1 60 ? -23.743 -3.452 21.961 1.00 98.31 60 ILE A C 1
ATOM 451 O O . ILE A 1 60 ? -24.896 -3.873 22.084 1.00 98.31 60 ILE A O 1
ATOM 455 N N . LYS A 1 61 ? -23.464 -2.180 21.661 1.00 96.38 61 LYS A N 1
ATOM 456 C CA . LYS A 1 61 ? -24.462 -1.163 21.315 1.00 96.38 61 LYS A CA 1
ATOM 457 C C . LYS A 1 61 ? -23.973 -0.322 20.140 1.00 96.38 61 LYS A C 1
ATOM 459 O O . LYS A 1 61 ? -22.910 0.298 20.220 1.00 96.38 61 LYS A O 1
ATOM 464 N N . GLY A 1 62 ? -24.753 -0.273 19.068 1.00 95.38 62 GLY A N 1
ATOM 465 C CA . GLY A 1 62 ? -24.355 0.305 17.794 1.00 95.38 62 GLY A CA 1
ATOM 466 C C . GLY A 1 62 ? -23.048 -0.323 17.322 1.00 95.38 62 GLY A C 1
ATOM 467 O O . GLY A 1 62 ? -22.929 -1.541 17.239 1.00 95.38 62 GLY A O 1
ATOM 468 N N . ASP A 1 63 ? -22.043 0.515 17.077 1.00 97.06 63 ASP A N 1
ATOM 469 C CA . ASP A 1 63 ? -20.719 0.069 16.648 1.00 97.06 63 ASP A CA 1
ATOM 470 C C . ASP A 1 63 ? -19.705 -0.111 17.786 1.00 97.06 63 ASP A C 1
ATOM 472 O O . ASP A 1 63 ? -18.509 -0.241 17.512 1.00 97.06 63 ASP A O 1
ATOM 476 N N . ARG A 1 64 ? -20.149 -0.123 19.053 1.00 97.50 64 ARG A N 1
ATOM 477 C CA . ARG A 1 64 ? -19.271 -0.125 20.234 1.00 97.50 64 ARG A CA 1
ATOM 478 C C . ARG A 1 64 ? -19.486 -1.299 21.167 1.00 97.50 64 ARG A C 1
ATOM 480 O O . ARG A 1 64 ? -20.604 -1.762 21.377 1.00 97.50 64 ARG A O 1
ATOM 487 N N . ILE A 1 65 ? -18.398 -1.680 21.825 1.00 97.75 65 ILE A N 1
ATOM 488 C CA . ILE A 1 65 ? -18.440 -2.460 23.058 1.00 97.75 65 ILE A CA 1
ATOM 489 C C . ILE A 1 65 ? -18.929 -1.526 24.167 1.00 97.75 65 ILE A C 1
ATOM 491 O O . ILE A 1 65 ? -18.308 -0.500 24.446 1.00 97.75 65 ILE A O 1
ATOM 495 N N . ALA A 1 66 ? -20.058 -1.863 24.775 1.00 96.31 66 ALA A N 1
ATOM 496 C CA . ALA A 1 66 ? -20.738 -1.026 25.756 1.00 96.31 66 ALA A CA 1
ATOM 497 C C . ALA A 1 66 ? -20.545 -1.505 27.201 1.00 96.31 66 ALA A C 1
ATOM 499 O O . ALA A 1 66 ? -20.623 -0.680 28.106 1.00 96.31 66 ALA A O 1
ATOM 500 N N . ALA A 1 67 ? -20.305 -2.802 27.414 1.00 95.88 67 ALA A N 1
ATOM 501 C CA . ALA A 1 67 ? -19.999 -3.372 28.727 1.00 95.88 67 ALA A CA 1
ATOM 502 C C . ALA A 1 67 ? -19.263 -4.713 28.593 1.00 95.88 67 ALA A C 1
ATOM 504 O O . ALA A 1 67 ? -19.491 -5.454 27.631 1.00 95.88 67 ALA A O 1
ATOM 505 N N . ILE A 1 68 ? -18.422 -5.043 29.578 1.00 96.56 68 ILE A N 1
ATOM 506 C CA . ILE A 1 68 ? -17.808 -6.371 29.735 1.00 96.56 68 ILE A CA 1
ATOM 507 C C . ILE A 1 68 ? -17.941 -6.794 31.199 1.00 96.56 68 ILE A C 1
ATOM 509 O O . ILE A 1 68 ? -17.494 -6.079 32.092 1.00 96.56 68 ILE A O 1
ATOM 513 N N . GLY A 1 69 ? -18.544 -7.952 31.465 1.00 95.06 69 GLY A N 1
ATOM 514 C CA . GLY A 1 69 ? -18.739 -8.436 32.834 1.00 95.06 69 GLY A CA 1
ATOM 515 C C . GLY A 1 69 ? -19.919 -9.389 32.965 1.00 95.06 69 GLY A C 1
ATOM 516 O O . GLY A 1 69 ? -20.209 -10.151 32.053 1.00 95.06 69 GLY A O 1
ATOM 517 N N . ASN A 1 70 ? -20.604 -9.370 34.108 1.00 93.81 70 ASN A N 1
ATOM 518 C CA . ASN A 1 70 ? -21.822 -10.156 34.303 1.00 93.81 70 ASN A CA 1
ATOM 519 C C . ASN A 1 70 ? -23.039 -9.386 33.764 1.00 93.81 70 ASN A C 1
ATOM 521 O O . ASN A 1 70 ? -23.445 -8.395 34.370 1.00 93.81 70 ASN A O 1
ATOM 525 N N . LEU A 1 71 ? -23.638 -9.863 32.667 1.00 94.12 71 LEU A N 1
ATOM 526 C CA . LEU A 1 71 ? -24.811 -9.248 32.030 1.00 94.12 71 LEU A CA 1
ATOM 527 C C . LEU A 1 71 ? -26.076 -10.115 32.164 1.00 94.12 71 LEU A C 1
ATOM 529 O O . LEU A 1 71 ? -27.053 -9.915 31.448 1.00 94.12 71 LEU A O 1
ATOM 533 N N . SER A 1 72 ? -26.096 -11.064 33.107 1.00 85.12 72 SER A N 1
ATOM 534 C CA . SER A 1 72 ? -27.208 -12.014 33.298 1.00 85.12 72 SER A CA 1
ATOM 535 C C . SER A 1 72 ? -28.572 -11.374 33.591 1.00 85.12 72 SER A C 1
ATOM 537 O O . SER A 1 72 ? -29.593 -11.983 33.275 1.00 85.12 72 SER A O 1
ATOM 539 N N . GLY A 1 73 ? -28.596 -10.166 34.164 1.00 81.81 73 GLY A N 1
ATOM 540 C CA . GLY A 1 73 ? -29.816 -9.414 34.482 1.00 81.81 73 GLY A CA 1
ATOM 541 C C . GLY A 1 73 ? -30.310 -8.478 33.374 1.00 81.81 73 GLY A C 1
ATOM 542 O O . GLY A 1 73 ? -31.241 -7.713 33.614 1.00 81.81 73 GLY A O 1
ATOM 543 N N . VAL A 1 74 ? -29.684 -8.491 32.191 1.00 86.50 74 VAL A N 1
ATOM 544 C CA . VAL A 1 74 ? -29.990 -7.567 31.089 1.00 86.50 74 VAL A CA 1
ATOM 545 C C . VAL A 1 74 ? -30.406 -8.348 29.842 1.00 86.50 74 VAL A C 1
ATOM 547 O O . VAL A 1 74 ? -29.792 -9.351 29.487 1.00 86.50 74 VAL A O 1
ATOM 550 N N . SER A 1 75 ? -31.456 -7.887 29.162 1.00 85.62 75 SER A N 1
ATOM 551 C CA . SER A 1 75 ? -31.911 -8.438 27.882 1.00 85.62 75 SER A CA 1
ATOM 552 C C . SER A 1 75 ? -31.361 -7.638 26.700 1.00 85.62 75 SER A C 1
ATOM 554 O O . SER A 1 75 ? -31.282 -6.411 26.770 1.00 85.62 75 SER A O 1
ATOM 556 N N . ALA A 1 76 ? -31.079 -8.320 25.591 1.00 93.81 76 ALA A N 1
ATOM 557 C CA . ALA A 1 76 ? -30.772 -7.713 24.298 1.00 93.81 76 ALA A CA 1
ATOM 558 C C . ALA A 1 76 ? -31.587 -8.400 23.190 1.00 93.81 76 ALA A C 1
ATOM 560 O O . ALA A 1 76 ? -31.911 -9.581 23.342 1.00 93.81 76 ALA A O 1
ATOM 561 N N . PRO A 1 77 ? -31.896 -7.708 22.078 1.00 94.00 77 PRO A N 1
ATOM 562 C CA . PRO A 1 77 ? -32.559 -8.311 20.922 1.00 94.00 77 PRO A CA 1
ATOM 563 C C . PRO A 1 77 ? -31.827 -9.541 20.373 1.00 94.00 77 PRO A C 1
ATOM 565 O O . PRO A 1 77 ? -32.467 -10.490 19.932 1.00 94.00 77 PRO A O 1
ATOM 568 N N . THR A 1 78 ? -30.490 -9.536 20.419 1.00 95.81 78 THR A N 1
ATOM 569 C CA . THR A 1 78 ? -29.660 -10.670 19.997 1.00 95.81 78 THR A CA 1
ATOM 570 C C . THR A 1 78 ? -28.842 -11.201 21.168 1.00 95.81 78 THR A C 1
ATOM 572 O O . THR A 1 78 ? -28.101 -10.456 21.809 1.00 95.81 78 THR A O 1
ATOM 575 N N . ILE A 1 79 ? -28.926 -12.508 21.419 1.00 96.25 79 ILE A N 1
ATOM 576 C CA . ILE A 1 79 ? -28.085 -13.211 22.392 1.00 96.25 79 ILE A CA 1
ATOM 577 C C . ILE A 1 79 ? -27.289 -14.281 21.647 1.00 96.25 79 ILE A C 1
ATOM 579 O O . ILE A 1 79 ? -27.867 -15.118 20.959 1.00 96.25 79 ILE A O 1
ATOM 583 N N . VAL A 1 80 ? -25.967 -14.251 21.796 1.00 97.44 80 VAL A N 1
ATOM 584 C CA . VAL A 1 80 ? -25.046 -15.267 21.277 1.00 97.44 80 VAL A CA 1
ATOM 585 C C . VAL A 1 80 ? -24.526 -16.092 22.444 1.00 97.44 80 VAL A C 1
ATOM 587 O O . VAL A 1 80 ? -23.903 -15.542 23.349 1.00 97.44 80 VAL A O 1
ATOM 590 N N . ASP A 1 81 ? -24.771 -17.401 22.430 1.00 96.81 81 ASP A N 1
ATOM 591 C CA . ASP A 1 81 ? -24.184 -18.315 23.410 1.00 96.81 81 ASP A CA 1
ATOM 592 C C . ASP A 1 81 ? -22.720 -18.595 23.047 1.00 96.81 81 ASP A C 1
ATOM 594 O O . ASP A 1 81 ? -22.413 -19.178 22.009 1.00 96.81 81 ASP A O 1
ATOM 598 N N . ALA A 1 82 ? -21.811 -18.150 23.908 1.00 98.19 82 ALA A N 1
ATOM 599 C CA . ALA A 1 82 ? -20.375 -18.345 23.784 1.00 98.19 82 ALA A CA 1
ATOM 600 C C . ALA A 1 82 ? -19.822 -19.294 24.857 1.00 98.19 82 ALA A C 1
ATOM 602 O O . ALA A 1 82 ? -18.615 -19.298 25.113 1.00 98.19 82 ALA A O 1
ATOM 603 N N . LYS A 1 83 ? -20.664 -20.109 25.508 1.00 97.69 83 LYS A N 1
ATOM 604 C CA . LYS A 1 83 ? -20.210 -21.065 26.523 1.00 97.69 83 LYS A CA 1
ATOM 605 C C . LYS A 1 83 ? -19.134 -22.000 25.963 1.00 97.69 83 LYS A C 1
ATOM 607 O O . LYS A 1 83 ? -19.340 -22.718 24.994 1.00 97.69 83 LYS A O 1
ATOM 612 N N . GLY A 1 84 ? -17.973 -22.004 26.620 1.00 97.50 84 GLY A N 1
ATOM 613 C CA . GLY A 1 84 ? -16.812 -22.805 26.204 1.00 97.50 84 GLY A CA 1
ATOM 614 C C . GLY A 1 84 ? -15.995 -22.198 25.057 1.00 97.50 84 GLY A C 1
ATOM 615 O O . GLY A 1 84 ? -14.925 -22.716 24.751 1.00 97.50 84 GLY A O 1
ATOM 616 N N . LEU A 1 85 ? -16.444 -21.082 24.479 1.00 98.81 85 LEU A N 1
ATOM 617 C CA . LEU A 1 85 ? -15.770 -20.382 23.390 1.00 98.81 85 LEU A CA 1
ATOM 618 C C . LEU A 1 85 ? -14.872 -19.252 23.915 1.00 98.81 85 LEU A C 1
ATOM 620 O O . LEU A 1 85 ? -15.072 -18.705 25.007 1.00 98.81 85 LEU A O 1
ATOM 624 N N . ALA A 1 86 ? -13.876 -18.894 23.108 1.00 98.88 86 ALA A N 1
ATOM 625 C CA . ALA A 1 86 ? -13.073 -17.695 23.287 1.00 98.88 86 ALA A CA 1
ATOM 626 C C . ALA A 1 86 ? -13.782 -16.501 22.635 1.00 98.88 86 ALA A C 1
ATOM 628 O O . ALA A 1 86 ? -14.251 -16.604 21.503 1.00 98.88 86 ALA A O 1
ATOM 629 N N . VAL A 1 87 ? -13.833 -15.372 23.342 1.00 98.88 87 VAL A N 1
ATOM 630 C CA . VAL A 1 87 ? -14.319 -14.080 22.843 1.00 98.88 87 VAL A CA 1
ATOM 631 C C . VAL A 1 87 ? -13.130 -13.127 22.850 1.00 98.88 87 VAL A C 1
ATOM 633 O O . VAL A 1 87 ? -12.559 -12.871 23.908 1.00 98.88 87 VAL A O 1
ATOM 636 N N . ALA A 1 88 ? -12.723 -12.643 21.683 1.00 98.94 88 ALA A N 1
ATOM 637 C CA . ALA A 1 88 ? -11.522 -11.827 21.503 1.00 98.94 88 ALA A CA 1
ATOM 638 C C . ALA A 1 88 ? -11.816 -10.607 20.615 1.00 98.94 88 ALA A C 1
ATOM 640 O O . ALA A 1 88 ? -12.832 -10.605 19.910 1.00 98.94 88 ALA A O 1
ATOM 641 N N . PRO A 1 89 ? -10.957 -9.569 20.598 1.00 98.94 89 PRO A N 1
ATOM 642 C CA . PRO A 1 89 ? -11.047 -8.544 19.574 1.00 98.94 89 PRO A CA 1
ATOM 643 C C . PRO A 1 89 ? -10.825 -9.208 18.217 1.00 98.94 89 PRO A C 1
ATOM 645 O O . PRO A 1 89 ? -10.054 -10.163 18.102 1.00 98.94 89 PRO A O 1
ATOM 648 N N . GLY A 1 90 ? -11.494 -8.698 17.192 1.00 98.88 90 GLY A N 1
ATOM 649 C CA . GLY A 1 90 ? -11.298 -9.173 15.833 1.00 98.88 90 GLY A CA 1
ATOM 650 C C . GLY A 1 90 ? -9.833 -9.075 15.403 1.00 98.88 90 GLY A C 1
ATOM 651 O O . GLY A 1 90 ? -9.125 -8.135 15.782 1.00 98.88 90 GLY A O 1
ATOM 652 N N . PHE A 1 91 ? -9.369 -10.068 14.645 1.00 98.94 91 PHE A N 1
ATOM 653 C CA . PHE A 1 91 ? -7.961 -10.152 14.270 1.00 98.94 91 PHE A CA 1
ATOM 654 C C . PHE A 1 91 ? -7.615 -9.121 13.191 1.00 98.94 91 PHE A C 1
ATOM 656 O O . PHE A 1 91 ? -8.431 -8.784 12.329 1.00 98.94 91 PHE A O 1
ATOM 663 N N . ILE A 1 92 ? -6.385 -8.626 13.240 1.00 98.94 92 ILE A N 1
ATOM 664 C CA . ILE A 1 92 ? -5.831 -7.658 12.302 1.00 98.94 92 ILE A CA 1
ATOM 665 C C . ILE A 1 92 ? -4.824 -8.396 11.430 1.00 98.94 92 ILE A C 1
ATOM 667 O O . ILE A 1 92 ? -3.804 -8.876 11.923 1.00 98.94 92 ILE A O 1
ATOM 671 N N . ASN A 1 93 ? -5.106 -8.468 10.132 1.00 98.75 93 ASN A N 1
ATOM 672 C CA . ASN A 1 93 ? -4.154 -8.974 9.161 1.00 98.75 93 ASN A CA 1
ATOM 673 C C . ASN A 1 93 ? -3.137 -7.879 8.830 1.00 98.75 93 ASN A C 1
ATOM 675 O O . ASN A 1 93 ? -3.446 -6.942 8.092 1.00 98.75 93 ASN A O 1
ATOM 679 N N . MET A 1 94 ? -1.940 -7.993 9.409 1.00 97.75 94 MET A N 1
ATOM 680 C CA . MET A 1 94 ? -0.900 -6.965 9.340 1.00 97.75 94 MET A CA 1
ATOM 681 C C . MET A 1 94 ? -0.243 -6.835 7.954 1.00 97.75 94 MET A C 1
ATOM 683 O O . MET A 1 94 ? 0.395 -5.829 7.660 1.00 97.75 94 MET A O 1
ATOM 687 N N . LEU A 1 95 ? -0.403 -7.831 7.086 1.00 97.62 95 LEU A N 1
ATOM 688 C CA . LEU A 1 95 ? 0.046 -7.745 5.703 1.00 97.62 95 LEU A CA 1
ATOM 689 C C . LEU A 1 95 ? -0.924 -8.490 4.798 1.00 97.62 95 LEU A C 1
ATOM 691 O O . LEU A 1 95 ? -1.018 -9.717 4.844 1.00 97.62 95 LEU A O 1
ATOM 695 N N . SER A 1 96 ? -1.627 -7.720 3.978 1.00 96.94 96 SER A N 1
ATOM 696 C CA . SER A 1 96 ? -2.666 -8.186 3.076 1.00 96.94 96 SER A CA 1
ATOM 697 C C . SER A 1 96 ? -2.411 -7.718 1.653 1.00 96.94 96 SER A C 1
ATOM 699 O O . SER A 1 96 ? -2.030 -6.570 1.444 1.00 96.94 96 SER A O 1
ATOM 701 N N . HIS A 1 97 ? -2.716 -8.590 0.693 1.00 96.81 97 HIS A N 1
ATOM 702 C CA . HIS A 1 97 ? -2.737 -8.287 -0.743 1.00 96.81 97 HIS A CA 1
ATOM 703 C C . HIS A 1 97 ? -4.164 -8.360 -1.308 1.00 96.81 97 HIS A C 1
ATOM 705 O O . HIS A 1 97 ? -4.410 -8.857 -2.411 1.00 96.81 97 HIS A O 1
ATOM 711 N N . SER A 1 98 ? -5.150 -7.962 -0.496 1.00 97.31 98 SER A N 1
ATOM 712 C CA . SER A 1 98 ? -6.566 -8.157 -0.819 1.00 97.31 98 SER A CA 1
ATOM 713 C C . SER A 1 98 ? -7.183 -7.041 -1.668 1.00 97.31 98 SER A C 1
ATOM 715 O O . SER A 1 98 ? -8.387 -7.094 -1.930 1.00 97.31 98 SER A O 1
ATOM 717 N N . GLU A 1 99 ? -6.395 -6.065 -2.129 1.00 96.56 99 GLU A N 1
ATOM 718 C CA . GLU A 1 99 ? -6.849 -4.851 -2.819 1.00 96.56 99 GLU A CA 1
ATOM 719 C C . GLU A 1 99 ? -7.794 -5.165 -3.980 1.00 96.56 99 GLU A C 1
ATOM 721 O O . GLU A 1 99 ? -8.856 -4.561 -4.101 1.00 96.56 99 GLU A O 1
ATOM 726 N N . THR A 1 100 ? -7.430 -6.138 -4.816 1.00 95.62 100 THR A N 1
ATOM 727 C CA . THR A 1 100 ? -8.224 -6.537 -5.988 1.00 95.62 100 THR A CA 1
ATOM 728 C C . THR A 1 100 ? -9.283 -7.576 -5.643 1.00 95.62 100 THR A C 1
ATOM 730 O O . THR A 1 100 ? -10.409 -7.506 -6.138 1.00 95.62 100 THR A O 1
ATOM 733 N N . SER A 1 101 ? -8.966 -8.517 -4.750 1.00 96.88 101 SER A N 1
ATOM 734 C CA . SER A 1 101 ? -9.895 -9.579 -4.356 1.00 96.88 101 SER A CA 1
ATOM 735 C C . SER A 1 101 ? -11.159 -9.041 -3.682 1.00 96.88 101 SER A C 1
ATOM 737 O O . SER A 1 101 ? -12.244 -9.550 -3.946 1.00 96.88 101 SER A O 1
ATOM 739 N N . LEU A 1 102 ? -11.059 -7.945 -2.920 1.00 97.88 102 LEU A N 1
ATOM 740 C CA . LEU A 1 102 ? -12.210 -7.310 -2.268 1.00 97.88 102 LEU A CA 1
ATOM 741 C C . LEU A 1 102 ? -13.101 -6.521 -3.237 1.00 97.88 102 LEU A C 1
ATOM 743 O O . LEU A 1 102 ? -14.271 -6.290 -2.934 1.00 97.88 102 LEU A O 1
ATOM 747 N N . ILE A 1 103 ? -12.596 -6.149 -4.420 1.00 97.12 103 ILE A N 1
ATOM 748 C CA . ILE A 1 103 ? -13.432 -5.592 -5.497 1.00 97.12 103 ILE A CA 1
ATOM 749 C C . ILE A 1 103 ? -14.371 -6.680 -6.035 1.00 97.12 103 ILE A C 1
ATOM 751 O O . ILE A 1 103 ? -15.540 -6.411 -6.331 1.00 97.12 103 ILE A O 1
ATOM 755 N N . VAL A 1 104 ? -13.859 -7.905 -6.160 1.00 96.62 104 VAL A N 1
ATOM 756 C CA . VAL A 1 104 ? -14.608 -9.058 -6.673 1.00 96.62 104 VAL A CA 1
ATOM 757 C C . VAL A 1 104 ? -15.542 -9.612 -5.603 1.00 96.62 104 VAL A C 1
ATOM 759 O O . VAL A 1 104 ? -16.739 -9.741 -5.846 1.00 96.62 104 VAL A O 1
ATOM 762 N N . ASP A 1 105 ? -15.014 -9.894 -4.411 1.00 97.38 105 ASP A N 1
ATOM 763 C CA . ASP A 1 105 ? -15.776 -10.413 -3.283 1.00 97.38 105 ASP A CA 1
ATOM 764 C C . ASP A 1 105 ? -15.542 -9.609 -2.000 1.00 97.38 105 ASP A C 1
ATOM 766 O O . ASP A 1 105 ? -14.685 -9.915 -1.170 1.00 97.38 105 ASP A O 1
ATOM 770 N N . GLY A 1 106 ? -16.409 -8.623 -1.778 1.00 97.88 106 GLY A N 1
ATOM 771 C CA . GLY A 1 106 ? -16.408 -7.850 -0.540 1.00 97.88 106 GLY A CA 1
ATOM 772 C C . GLY A 1 106 ? -16.752 -8.653 0.724 1.00 97.88 106 GLY A C 1
ATOM 773 O O . GLY A 1 106 ? -16.603 -8.110 1.811 1.00 97.88 106 GLY A O 1
ATOM 774 N N . ARG A 1 107 ? -17.206 -9.918 0.644 1.00 98.31 107 ARG A N 1
ATOM 775 C CA . ARG A 1 107 ? -17.437 -10.751 1.846 1.00 98.31 107 ARG A CA 1
ATOM 776 C C . ARG A 1 107 ? -16.132 -11.157 2.528 1.00 98.31 107 ARG A C 1
ATOM 778 O O . ARG A 1 107 ? -16.147 -11.456 3.716 1.00 98.31 107 ARG A O 1
ATOM 785 N N . SER A 1 108 ? -15.012 -11.169 1.798 1.00 97.81 108 SER A N 1
ATOM 786 C CA . SER A 1 108 ? -13.700 -11.546 2.335 1.00 97.81 108 SER A CA 1
ATOM 787 C C . SER A 1 108 ? -13.696 -12.932 3.010 1.00 97.81 108 SER A C 1
ATOM 789 O O . SER A 1 108 ? -13.245 -13.096 4.146 1.00 97.81 108 SER A O 1
ATOM 791 N N . LEU A 1 109 ? -14.281 -13.935 2.341 1.00 97.12 109 LEU A N 1
ATOM 792 C CA . LEU A 1 109 ? -14.630 -15.219 2.965 1.00 97.12 109 LEU A CA 1
ATOM 793 C C . LEU A 1 109 ? -13.449 -15.926 3.639 1.00 97.12 109 LEU A C 1
ATOM 795 O O . LEU A 1 109 ? -13.601 -16.392 4.772 1.00 97.12 109 LEU A O 1
ATOM 799 N N . SER A 1 110 ? -12.290 -16.008 2.976 1.00 97.69 110 SER A N 1
ATOM 800 C CA . SER A 1 110 ? -11.141 -16.738 3.520 1.00 97.69 110 SER A CA 1
ATOM 801 C C . SER A 1 110 ? -10.585 -16.102 4.788 1.00 97.69 110 SER A C 1
ATOM 803 O O . SER A 1 110 ? -10.105 -16.811 5.666 1.00 97.69 110 SER A O 1
ATOM 805 N N . GLU A 1 111 ? -10.706 -14.788 4.937 1.00 98.25 111 GLU A N 1
ATOM 806 C CA . GLU A 1 111 ? -10.194 -14.048 6.087 1.00 98.25 111 GLU A CA 1
ATOM 807 C C . GLU A 1 111 ? -11.244 -13.932 7.212 1.00 98.25 111 GLU A C 1
ATOM 809 O O . GLU A 1 111 ? -10.918 -14.121 8.387 1.00 98.25 111 GLU A O 1
ATOM 814 N N . ILE A 1 112 ? -12.529 -13.718 6.889 1.00 98.50 112 ILE A N 1
ATOM 815 C CA . ILE A 1 112 ? -13.611 -13.691 7.894 1.00 98.50 112 ILE A CA 1
ATOM 816 C C . ILE A 1 112 ? -13.762 -15.056 8.580 1.00 98.50 112 ILE A C 1
ATOM 818 O O . ILE A 1 112 ? -13.898 -15.105 9.804 1.00 98.50 112 ILE A O 1
ATOM 822 N N . LYS A 1 113 ? -13.673 -16.176 7.840 1.00 98.44 113 LYS A N 1
ATOM 823 C CA . LYS A 1 113 ? -13.714 -17.530 8.438 1.00 98.44 113 LYS A CA 1
ATOM 824 C C . LYS A 1 113 ? -12.498 -17.829 9.334 1.00 98.44 113 LYS A C 1
ATOM 826 O O . LYS A 1 113 ? -12.521 -18.795 10.089 1.00 98.44 113 LYS A O 1
ATOM 831 N N . GLN A 1 114 ? -11.470 -16.979 9.301 1.00 98.56 114 GLN A N 1
ATOM 832 C CA . GLN A 1 114 ? -10.311 -17.022 10.192 1.00 98.56 114 GLN A CA 1
ATOM 833 C C . GLN A 1 114 ? -10.403 -16.041 11.374 1.00 98.56 114 GLN A C 1
ATOM 835 O O . GLN A 1 114 ? -9.537 -16.073 12.245 1.00 98.56 114 GLN A O 1
ATOM 840 N N . GLY A 1 115 ? -11.442 -15.199 11.442 1.00 98.69 115 GLY A N 1
ATOM 841 C CA . GLY A 1 115 ? -11.644 -14.232 12.528 1.00 98.69 115 GLY A CA 1
ATOM 842 C C . GLY A 1 115 ? -11.056 -12.842 12.278 1.00 98.69 115 GLY A C 1
ATOM 843 O O . GLY A 1 115 ? -11.047 -12.011 13.188 1.00 98.69 115 GLY A O 1
ATOM 844 N N . VAL A 1 116 ? -10.567 -12.574 11.065 1.00 98.88 116 VAL A N 1
ATOM 845 C CA . VAL A 1 116 ? -9.975 -11.281 10.707 1.00 98.88 116 VAL A CA 1
ATOM 846 C C . VAL A 1 116 ? -11.070 -10.250 10.481 1.00 98.88 116 VAL A C 1
ATOM 848 O O . VAL A 1 116 ? -11.976 -10.468 9.683 1.00 98.88 116 VAL A O 1
ATOM 851 N N . THR A 1 117 ? -10.972 -9.097 11.132 1.00 98.94 117 THR A N 1
ATOM 852 C CA . THR A 1 117 ? -11.922 -7.980 10.999 1.00 98.94 117 THR A CA 1
ATOM 853 C C . THR A 1 117 ? -11.307 -6.746 10.357 1.00 98.94 117 THR A C 1
ATOM 855 O O . THR A 1 117 ? -12.046 -5.859 9.935 1.00 98.94 117 THR A O 1
ATOM 858 N N . THR A 1 118 ? -9.976 -6.673 10.272 1.00 98.94 118 THR A N 1
ATOM 859 C CA . THR A 1 118 ? -9.253 -5.539 9.685 1.00 98.94 118 THR A CA 1
ATOM 860 C C . THR A 1 118 ? -8.108 -6.025 8.800 1.00 98.94 118 THR A C 1
ATOM 862 O O . THR A 1 118 ? -7.310 -6.856 9.230 1.00 98.94 118 THR A O 1
ATOM 865 N N . GLN A 1 119 ? -8.012 -5.483 7.587 1.00 98.62 119 GLN A N 1
ATOM 866 C CA . GLN A 1 119 ? -6.932 -5.729 6.629 1.00 98.62 119 GLN A CA 1
ATOM 867 C C . GLN A 1 119 ? -6.005 -4.516 6.560 1.00 98.62 119 GLN A C 1
ATOM 869 O O . GLN A 1 119 ? -6.479 -3.385 6.415 1.00 98.62 119 GLN A O 1
ATOM 874 N N . ILE A 1 120 ? -4.697 -4.755 6.617 1.00 98.56 120 ILE A N 1
ATOM 875 C CA . ILE A 1 120 ? -3.685 -3.733 6.362 1.00 98.56 120 ILE A CA 1
ATOM 876 C C . ILE A 1 120 ? -3.002 -4.037 5.030 1.00 98.56 120 ILE A C 1
ATOM 878 O O . ILE A 1 120 ? -2.276 -5.023 4.904 1.00 98.56 120 ILE A O 1
ATOM 882 N N . PHE A 1 121 ? -3.257 -3.194 4.032 1.00 98.06 121 PHE A N 1
ATOM 883 C CA . PHE A 1 121 ? -2.596 -3.263 2.731 1.00 98.06 121 PHE A CA 1
ATOM 884 C C . PHE A 1 121 ? -1.193 -2.652 2.793 1.00 98.06 121 PHE A C 1
ATOM 886 O O . PHE A 1 121 ? -0.898 -1.794 3.640 1.00 98.06 121 PHE A O 1
ATOM 893 N N . GLY A 1 122 ? -0.322 -3.082 1.884 1.00 78.44 122 GLY A N 1
ATOM 894 C CA . GLY A 1 122 ? 1.051 -2.596 1.816 1.00 78.44 122 GLY A CA 1
ATOM 895 C C . GLY A 1 122 ? 1.876 -3.236 0.701 1.00 78.44 122 GLY A C 1
ATOM 896 O O . GLY A 1 122 ? 1.323 -3.770 -0.252 1.00 78.44 122 GLY A O 1
ATOM 897 N N . GLU A 1 123 ? 3.208 -3.145 0.820 1.00 86.81 123 GLU A N 1
ATOM 898 C CA . GLU A 1 123 ? 4.235 -3.403 -0.214 1.00 86.81 123 GLU A CA 1
ATOM 899 C C . GLU A 1 123 ? 4.116 -2.539 -1.482 1.00 86.81 123 GLU A C 1
ATOM 901 O O . GLU A 1 123 ? 5.094 -1.927 -1.917 1.00 86.81 123 GLU A O 1
ATOM 906 N N . LEU A 1 124 ? 2.912 -2.434 -2.035 1.00 86.12 124 LEU A N 1
ATOM 907 C CA . LEU A 1 124 ? 2.483 -1.497 -3.062 1.00 86.12 124 LEU A CA 1
ATOM 908 C C . LEU A 1 124 ? 1.270 -0.713 -2.540 1.00 86.12 124 LEU A C 1
ATOM 910 O O . LEU A 1 124 ? 0.750 -0.966 -1.455 1.00 86.12 124 LEU A O 1
ATOM 914 N N . SER A 1 125 ? 0.813 0.271 -3.307 1.00 93.69 125 SER A N 1
ATOM 915 C CA . SER A 1 125 ? -0.422 0.986 -2.990 1.00 93.69 125 SER A CA 1
ATOM 916 C C . SER A 1 125 ? -1.224 1.254 -4.252 1.00 93.69 125 SER A C 1
ATOM 918 O O . SER A 1 125 ? -0.669 1.543 -5.308 1.00 93.69 125 SER A O 1
ATOM 920 N N . MET A 1 126 ? -2.551 1.212 -4.136 1.00 95.31 126 MET A N 1
ATOM 921 C CA . MET A 1 126 ? -3.469 1.505 -5.246 1.00 95.31 126 MET A CA 1
ATOM 922 C C . MET A 1 126 ? -3.587 3.007 -5.547 1.00 95.31 126 MET A C 1
ATOM 924 O O . MET A 1 126 ? -4.397 3.408 -6.370 1.00 95.31 126 MET A O 1
ATOM 928 N N . GLY A 1 127 ? -2.778 3.843 -4.902 1.00 93.25 127 GLY A N 1
ATOM 929 C CA . GLY A 1 127 ? -2.647 5.269 -5.165 1.00 93.25 127 GLY A CA 1
ATOM 930 C C . GLY A 1 127 ? -1.425 5.853 -4.449 1.00 93.25 127 GLY A C 1
ATOM 931 O O . GLY A 1 127 ? -0.914 5.212 -3.520 1.00 93.25 127 GLY A O 1
ATOM 932 N N . PRO A 1 128 ? -0.936 7.030 -4.873 1.00 94.56 128 PRO A N 1
ATOM 933 C CA . PRO A 1 128 ? -1.465 7.861 -5.957 1.00 94.56 128 PRO A CA 1
ATOM 934 C C . PRO A 1 128 ? -1.148 7.297 -7.354 1.00 94.56 128 PRO A C 1
ATOM 936 O O . PRO A 1 128 ? -0.117 6.660 -7.544 1.00 94.56 128 PRO A O 1
ATOM 939 N N . LEU A 1 129 ? -2.021 7.531 -8.339 1.00 90.69 129 LEU A N 1
ATOM 940 C CA . LEU A 1 129 ? -1.897 7.042 -9.718 1.00 90.69 129 LEU A CA 1
ATOM 941 C C . LEU A 1 129 ? -2.009 8.187 -10.729 1.00 90.69 129 LEU A C 1
ATOM 943 O O . LEU A 1 129 ? -3.034 8.864 -10.776 1.00 90.69 129 LEU A O 1
ATOM 947 N N . ASN A 1 130 ? -1.017 8.337 -11.608 1.00 82.06 130 ASN A N 1
ATOM 948 C CA . ASN A 1 130 ? -1.146 9.174 -12.804 1.00 82.06 130 ASN A CA 1
ATOM 949 C C . ASN A 1 130 ? -1.816 8.395 -13.960 1.00 82.06 130 ASN A C 1
ATOM 951 O O . ASN A 1 130 ? -2.040 7.182 -13.883 1.00 82.06 130 ASN A O 1
ATOM 955 N N . ASP A 1 131 ? -2.131 9.077 -15.063 1.00 80.50 131 ASP A N 1
ATOM 956 C CA . ASP A 1 131 ? -2.810 8.466 -16.216 1.00 80.50 131 ASP A CA 1
ATOM 957 C C . ASP A 1 131 ? -2.044 7.277 -16.818 1.00 80.50 131 ASP A C 1
ATOM 959 O O . ASP A 1 131 ? -2.655 6.311 -17.287 1.00 80.50 131 ASP A O 1
ATOM 963 N N . GLN A 1 132 ? -0.710 7.331 -16.821 1.00 84.50 132 GLN A N 1
ATOM 964 C CA . GLN A 1 132 ? 0.128 6.265 -17.367 1.00 84.50 132 GLN A CA 1
ATOM 965 C C . GLN A 1 132 ? 0.073 5.011 -16.487 1.00 84.50 132 GLN A C 1
ATOM 967 O O . GLN A 1 132 ? -0.098 3.907 -17.006 1.00 84.50 132 GLN A O 1
ATOM 972 N N . MET A 1 133 ? 0.129 5.184 -15.166 1.00 93.62 133 MET A N 1
ATOM 973 C CA . MET A 1 133 ? -0.027 4.102 -14.192 1.00 93.62 133 MET A CA 1
ATOM 974 C C . MET A 1 133 ? -1.411 3.457 -14.301 1.00 93.62 133 MET A C 1
ATOM 976 O O . MET A 1 133 ? -1.518 2.233 -14.350 1.00 93.62 133 MET A O 1
ATOM 980 N N . LYS A 1 134 ? -2.480 4.259 -14.434 1.00 90.06 134 LYS A N 1
ATOM 981 C CA . LYS A 1 134 ? -3.841 3.730 -14.634 1.00 90.06 134 LYS A CA 1
ATOM 982 C C . LYS A 1 134 ? -3.950 2.892 -15.909 1.00 90.06 134 LYS A C 1
ATOM 984 O O . LYS A 1 134 ? -4.611 1.857 -15.892 1.00 90.06 134 LYS A O 1
ATOM 989 N N . ARG A 1 135 ? -3.310 3.299 -17.015 1.00 87.31 135 ARG A N 1
ATOM 990 C CA . ARG A 1 135 ? -3.259 2.481 -18.244 1.00 87.31 135 ARG A CA 1
ATOM 991 C C . ARG A 1 135 ? -2.542 1.152 -18.005 1.00 87.31 135 ARG A C 1
ATOM 993 O O . ARG A 1 135 ? -3.137 0.109 -18.261 1.00 87.31 135 ARG A O 1
ATOM 1000 N N . ARG A 1 136 ? -1.339 1.182 -17.418 1.00 91.44 136 ARG A N 1
ATOM 1001 C CA . ARG A 1 136 ? -0.563 -0.033 -17.110 1.00 91.44 136 ARG A CA 1
ATOM 1002 C C . ARG A 1 136 ? -1.313 -1.000 -16.194 1.00 91.44 136 ARG A C 1
ATOM 1004 O O . ARG A 1 136 ? -1.286 -2.204 -16.431 1.00 91.44 136 ARG A O 1
ATOM 1011 N N . LEU A 1 137 ? -1.998 -0.495 -15.167 1.00 92.62 137 LEU A N 1
ATOM 1012 C CA . LEU A 1 137 ? -2.811 -1.325 -14.274 1.00 92.62 137 LEU A CA 1
ATOM 1013 C C . LEU A 1 137 ? -3.976 -1.996 -15.020 1.00 92.62 137 LEU A C 1
ATOM 1015 O O . LEU A 1 137 ? -4.203 -3.189 -14.839 1.00 92.62 137 LEU A O 1
ATOM 1019 N N . ARG A 1 138 ? -4.668 -1.283 -15.920 1.00 92.81 138 ARG A N 1
ATOM 1020 C CA . ARG A 1 138 ? -5.731 -1.886 -16.751 1.00 92.81 138 ARG A CA 1
ATOM 1021 C C . ARG A 1 138 ? -5.188 -2.958 -17.700 1.00 92.81 138 ARG A C 1
ATOM 1023 O O . ARG A 1 138 ? -5.814 -4.001 -17.867 1.00 92.81 138 ARG A O 1
ATOM 1030 N N . GLU A 1 139 ? -4.023 -2.724 -18.300 1.00 89.31 139 GLU A N 1
ATOM 1031 C CA . GLU A 1 139 ? -3.357 -3.671 -19.208 1.00 89.31 139 GLU A CA 1
ATOM 1032 C C . GLU A 1 139 ? -2.839 -4.923 -18.475 1.00 89.31 139 GLU A C 1
ATOM 1034 O O . GLU A 1 139 ? -2.858 -6.040 -19.014 1.00 89.31 139 GLU A O 1
ATOM 1039 N N . SER A 1 140 ? -2.405 -4.763 -17.220 1.00 88.94 140 SER A N 1
ATOM 1040 C CA . SER A 1 140 ? -1.869 -5.859 -16.411 1.00 88.94 140 SER A CA 1
ATOM 1041 C C . SER A 1 140 ? -2.953 -6.791 -15.863 1.00 88.94 140 SER A C 1
ATOM 1043 O O . SER A 1 140 ? -2.658 -7.970 -15.653 1.00 88.94 140 SER A O 1
ATOM 1045 N N . GLN A 1 141 ? -4.202 -6.324 -15.729 1.00 91.81 141 GLN A N 1
ATOM 1046 C CA . GLN A 1 141 ? -5.337 -7.117 -15.239 1.00 91.81 141 GLN A CA 1
ATOM 1047 C C . GLN A 1 141 ? -5.445 -8.487 -15.938 1.00 91.81 141 GLN A C 1
ATOM 1049 O O . GLN A 1 141 ? -5.508 -8.586 -17.170 1.00 91.81 141 GLN A O 1
ATOM 1054 N N . GLY A 1 142 ? -5.491 -9.553 -15.136 1.00 89.19 142 GLY A N 1
ATOM 1055 C CA . GLY A 1 142 ? -5.677 -10.938 -15.578 1.00 89.19 142 GLY A CA 1
ATOM 1056 C C . GLY A 1 142 ? -7.154 -11.302 -15.723 1.00 89.19 142 GLY A C 1
ATOM 1057 O O . GLY A 1 142 ? -7.912 -10.565 -16.354 1.00 89.19 142 GLY A O 1
ATOM 1058 N N . ASP A 1 143 ? -7.558 -12.424 -15.123 1.00 91.44 143 ASP A N 1
ATOM 1059 C CA . ASP A 1 143 ? -8.956 -12.879 -15.069 1.00 91.44 143 ASP A CA 1
ATOM 1060 C C . ASP A 1 143 ? -9.885 -11.903 -14.331 1.00 91.44 143 ASP A C 1
ATOM 1062 O O . ASP A 1 143 ? -11.062 -11.779 -14.667 1.00 91.44 143 ASP A O 1
ATOM 1066 N N . VAL A 1 144 ? -9.357 -11.197 -13.331 1.00 92.56 144 VAL A N 1
ATOM 1067 C CA . VAL A 1 144 ? -10.090 -10.171 -12.589 1.00 92.56 144 VAL A CA 1
ATOM 1068 C C . VAL A 1 144 ? -10.031 -8.855 -13.361 1.00 92.56 144 VAL A C 1
ATOM 1070 O O . VAL A 1 144 ? -8.952 -8.301 -13.584 1.00 92.56 144 VAL A O 1
ATOM 1073 N N . LYS A 1 145 ? -11.204 -8.355 -13.764 1.00 91.75 145 LYS A N 1
ATOM 1074 C CA . LYS A 1 145 ? -11.372 -7.082 -14.472 1.00 91.75 145 LYS A CA 1
ATOM 1075 C C . LYS A 1 145 ? -12.165 -6.099 -13.620 1.00 91.75 145 LYS A C 1
ATOM 1077 O O . LYS A 1 145 ? -13.199 -6.459 -13.063 1.00 91.75 145 LYS A O 1
ATOM 1082 N N . TYR A 1 146 ? -11.682 -4.867 -13.539 1.00 92.94 146 TYR A N 1
ATOM 1083 C CA . TYR A 1 146 ? -12.354 -3.756 -12.874 1.00 92.94 146 TYR A CA 1
ATOM 1084 C C . TYR A 1 146 ? -11.937 -2.427 -13.505 1.00 92.94 146 TYR A C 1
ATOM 1086 O O . TYR A 1 146 ? -10.902 -2.341 -14.171 1.00 92.94 146 TYR A O 1
ATOM 1094 N N . ASP A 1 147 ? -12.755 -1.403 -13.283 1.00 88.31 147 ASP A N 1
ATOM 1095 C CA . ASP A 1 147 ? -12.426 -0.026 -13.627 1.00 88.31 147 ASP A CA 1
ATOM 1096 C C . ASP A 1 147 ? -11.601 0.631 -12.519 1.00 88.31 147 ASP A C 1
ATOM 1098 O O . ASP A 1 147 ? -11.747 0.334 -11.333 1.00 88.31 147 ASP A O 1
ATOM 1102 N N . ILE A 1 148 ? -10.724 1.548 -12.925 1.00 89.19 148 ILE A N 1
ATOM 1103 C CA . ILE A 1 148 ? -9.881 2.333 -12.019 1.00 89.19 148 ILE A CA 1
ATOM 1104 C C . ILE A 1 148 ? -10.436 3.753 -11.990 1.00 89.19 148 ILE A C 1
ATOM 1106 O O . ILE A 1 148 ? -10.122 4.565 -12.867 1.00 89.19 148 ILE A O 1
ATOM 1110 N N . GLU A 1 149 ? -11.296 4.012 -11.008 1.00 83.56 149 GLU A N 1
ATOM 1111 C CA . GLU A 1 149 ? -12.022 5.281 -10.839 1.00 83.56 149 GLU A CA 1
ATOM 1112 C C . GLU A 1 149 ? -11.327 6.262 -9.887 1.00 83.56 149 GLU A C 1
ATOM 1114 O O . GLU A 1 149 ? -11.683 7.436 -9.833 1.00 83.56 149 GLU A O 1
ATOM 1119 N N . TRP A 1 150 ? -10.332 5.792 -9.138 1.00 86.56 150 TRP A N 1
ATOM 1120 C CA . TRP A 1 150 ? -9.603 6.579 -8.149 1.00 86.56 150 TRP A CA 1
ATOM 1121 C C . TRP A 1 150 ? -8.261 7.078 -8.694 1.00 86.56 150 TRP A C 1
ATOM 1123 O O . TRP A 1 150 ? -7.719 6.559 -9.676 1.00 86.56 150 TRP A O 1
ATOM 1133 N N . THR A 1 151 ? -7.724 8.099 -8.038 1.00 85.56 151 THR A N 1
ATOM 1134 C CA . THR A 1 151 ? -6.397 8.674 -8.267 1.00 85.56 151 THR A CA 1
ATOM 1135 C C . THR A 1 151 ? -5.554 8.564 -7.005 1.00 85.56 151 THR A C 1
ATOM 1137 O O . THR A 1 151 ? -4.404 8.167 -7.105 1.00 85.56 151 THR A O 1
ATOM 1140 N N . THR A 1 152 ? -6.101 8.870 -5.828 1.00 89.44 152 THR A N 1
ATOM 1141 C CA . THR A 1 152 ? -5.369 8.819 -4.546 1.00 89.44 152 THR A CA 1
ATOM 1142 C C . THR A 1 152 ? -5.586 7.495 -3.813 1.00 89.44 152 THR A C 1
ATOM 1144 O O . THR A 1 152 ? -6.542 6.763 -4.096 1.00 89.44 152 THR A O 1
ATOM 1147 N N . LEU A 1 153 ? -4.739 7.184 -2.824 1.00 95.81 153 LEU A N 1
ATOM 1148 C CA . LEU A 1 153 ? -4.950 5.999 -1.985 1.00 95.81 153 LEU A CA 1
ATOM 1149 C C . LEU A 1 153 ? -6.253 6.114 -1.189 1.00 95.81 153 LEU A C 1
ATOM 1151 O O . LEU A 1 153 ? -7.002 5.148 -1.056 1.00 95.81 153 LEU A O 1
ATOM 1155 N N . SER A 1 154 ? -6.547 7.310 -0.678 1.00 94.44 154 SER A N 1
ATOM 1156 C CA . SER A 1 154 ? -7.766 7.547 0.097 1.00 94.44 154 SER A CA 1
ATOM 1157 C C . SER A 1 154 ? -9.038 7.321 -0.723 1.00 94.44 154 SER A C 1
ATOM 1159 O O . SER A 1 154 ? -10.010 6.761 -0.216 1.00 94.44 154 SER A O 1
ATOM 1161 N N . GLU A 1 155 ? -9.035 7.698 -2.003 1.00 91.94 155 GLU A N 1
ATOM 1162 C CA . GLU A 1 155 ? -10.141 7.431 -2.922 1.00 91.94 155 GLU A CA 1
ATOM 1163 C C . GLU A 1 155 ? -10.322 5.934 -3.163 1.00 91.94 155 GLU A C 1
ATOM 1165 O O . GLU A 1 155 ? -11.461 5.476 -3.172 1.00 91.94 155 GLU A O 1
ATOM 1170 N N . PHE A 1 156 ? -9.235 5.163 -3.281 1.00 97.56 156 PHE A N 1
ATOM 1171 C CA . PHE A 1 156 ? -9.311 3.705 -3.389 1.00 97.56 156 PHE A CA 1
ATOM 1172 C C . PHE A 1 156 ? -9.937 3.056 -2.146 1.00 97.56 156 PHE A C 1
ATOM 1174 O O . PHE A 1 156 ? -10.848 2.234 -2.265 1.00 97.56 156 PHE A O 1
ATOM 1181 N N . LEU A 1 157 ? -9.495 3.440 -0.945 1.00 97.88 157 LEU A N 1
ATOM 1182 C CA . LEU A 1 157 ? -10.058 2.893 0.295 1.00 97.88 157 LEU A CA 1
ATOM 1183 C C . LEU A 1 157 ? -11.547 3.252 0.431 1.00 97.88 157 LEU A C 1
ATOM 1185 O O . LEU A 1 157 ? -12.372 2.391 0.731 1.00 97.88 157 LEU A O 1
ATOM 1189 N N . ASN A 1 158 ? -11.915 4.497 0.119 1.00 95.25 158 ASN A N 1
ATOM 1190 C CA . ASN A 1 158 ? -13.316 4.921 0.093 1.00 95.25 158 ASN A CA 1
ATOM 1191 C C . ASN A 1 158 ? -14.128 4.204 -0.998 1.00 95.25 158 ASN A C 1
ATOM 1193 O O . ASN A 1 158 ? -15.319 3.960 -0.812 1.00 95.25 158 ASN A O 1
ATOM 1197 N N . TYR A 1 159 ? -13.519 3.888 -2.143 1.00 95.88 159 TYR A N 1
ATOM 1198 C CA . TYR A 1 159 ? -14.150 3.119 -3.214 1.00 95.88 159 TYR A CA 1
ATOM 1199 C C . TYR A 1 159 ? -14.513 1.709 -2.731 1.00 95.88 159 TYR A C 1
ATOM 1201 O O . TYR A 1 159 ? -15.660 1.290 -2.897 1.00 95.88 159 TYR A O 1
ATOM 1209 N N . LEU A 1 160 ? -13.588 1.011 -2.062 1.00 97.94 160 LEU A N 1
ATOM 1210 C CA . LEU A 1 160 ? -13.865 -0.300 -1.467 1.00 97.94 160 LEU A CA 1
ATOM 1211 C C . LEU A 1 160 ? -14.944 -0.227 -0.379 1.00 97.94 160 LEU A C 1
ATOM 1213 O O . LEU A 1 160 ? -15.875 -1.032 -0.396 1.00 97.94 160 LEU A O 1
ATOM 1217 N N . GLU A 1 161 ? -14.867 0.753 0.527 1.00 97.44 161 GLU A N 1
ATOM 1218 C CA . GLU A 1 161 ? -15.890 0.959 1.562 1.00 97.44 161 GLU A CA 1
ATOM 1219 C C . GLU A 1 161 ? -17.284 1.163 0.946 1.00 97.44 161 GLU A C 1
ATOM 1221 O O . GLU A 1 161 ? -18.226 0.460 1.310 1.00 97.44 161 GLU A O 1
ATOM 1226 N N . LYS A 1 162 ? -17.418 2.058 -0.044 1.00 95.81 162 LYS A N 1
ATOM 1227 C CA . LYS A 1 162 ? -18.696 2.335 -0.731 1.00 95.81 162 LYS A CA 1
ATOM 1228 C C . LYS A 1 162 ? -19.241 1.131 -1.490 1.00 95.81 162 LYS A C 1
ATOM 1230 O O . LYS A 1 162 ? -20.454 0.946 -1.548 1.00 95.81 162 LYS A O 1
ATOM 1235 N N . ARG A 1 163 ? -18.359 0.326 -2.083 1.00 94.69 163 ARG A N 1
ATOM 1236 C CA . ARG A 1 163 ? -18.732 -0.918 -2.769 1.00 94.69 163 ARG A CA 1
ATOM 1237 C C . ARG A 1 163 ? -19.255 -1.982 -1.794 1.00 94.69 163 ARG A C 1
ATOM 1239 O O . ARG A 1 163 ? -19.994 -2.878 -2.201 1.00 94.69 163 ARG A O 1
ATOM 1246 N N . GLY A 1 164 ? -18.899 -1.862 -0.519 1.00 97.75 164 GLY A N 1
ATOM 1247 C CA . GLY A 1 164 ? -19.281 -2.765 0.552 1.00 97.75 164 GLY A CA 1
ATOM 1248 C C . GLY A 1 164 ? -18.255 -3.877 0.726 1.00 97.75 164 GLY A C 1
ATOM 1249 O O . GLY A 1 164 ? -18.109 -4.751 -0.133 1.00 97.75 164 GLY A O 1
ATOM 1250 N N . ILE A 1 165 ? -17.611 -3.874 1.890 1.00 98.62 165 ILE A N 1
ATOM 1251 C CA . ILE A 1 165 ? -16.645 -4.877 2.349 1.00 98.62 165 ILE A CA 1
ATOM 1252 C C . ILE A 1 165 ? -16.960 -5.315 3.786 1.00 98.62 165 ILE A C 1
ATOM 1254 O O . ILE A 1 165 ? -17.430 -4.523 4.599 1.00 98.62 165 ILE A O 1
ATOM 1258 N N . SER A 1 166 ? -16.718 -6.579 4.126 1.00 98.69 166 SER A N 1
ATOM 1259 C CA . SER A 1 166 ? -16.993 -7.106 5.470 1.00 98.69 166 SER A CA 1
ATOM 1260 C C . SER A 1 166 ? -15.973 -6.672 6.509 1.00 98.69 166 SER A C 1
ATOM 1262 O O . SER A 1 166 ? -16.321 -6.546 7.676 1.00 98.69 166 SER A O 1
ATOM 1264 N N . GLN A 1 167 ? -14.734 -6.421 6.094 1.00 98.50 167 GLN A N 1
ATOM 1265 C CA . GLN A 1 167 ? -13.630 -6.054 6.975 1.00 98.50 167 GLN A CA 1
ATOM 1266 C C . GLN A 1 167 ? -13.326 -4.567 6.878 1.00 98.50 167 GLN A C 1
ATOM 1268 O O . GLN A 1 167 ? -13.492 -3.959 5.822 1.00 98.50 167 GLN A O 1
ATOM 1273 N N . ASN A 1 168 ? -12.827 -3.989 7.966 1.00 98.94 168 ASN A N 1
ATOM 1274 C CA . ASN A 1 168 ? -12.189 -2.683 7.902 1.00 98.94 168 ASN A CA 1
ATOM 1275 C C . ASN A 1 168 ? -10.901 -2.769 7.071 1.00 98.94 168 ASN A C 1
ATOM 1277 O O . ASN A 1 168 ? -10.252 -3.816 7.031 1.00 98.94 168 ASN A O 1
ATOM 1281 N N . ILE A 1 169 ? -10.511 -1.666 6.438 1.00 98.81 169 ILE A N 1
ATOM 1282 C CA . ILE A 1 169 ? -9.310 -1.603 5.596 1.00 98.81 169 ILE A CA 1
ATOM 1283 C C . ILE A 1 169 ? -8.482 -0.370 5.926 1.00 98.81 169 ILE A C 1
ATOM 1285 O O . ILE A 1 169 ? -9.022 0.702 6.185 1.00 98.81 169 ILE A O 1
ATOM 1289 N N . ALA A 1 170 ? -7.166 -0.511 5.895 1.00 98.44 170 ALA A N 1
ATOM 1290 C CA . ALA A 1 170 ? -6.215 0.586 5.997 1.00 98.44 170 ALA A CA 1
ATOM 1291 C C . ALA A 1 170 ? -5.018 0.285 5.095 1.00 98.44 170 ALA A C 1
ATOM 1293 O O . ALA A 1 170 ? -4.778 -0.874 4.762 1.00 98.44 170 ALA A O 1
ATOM 1294 N N . SER A 1 171 ? -4.250 1.300 4.711 1.00 98.44 171 SER A N 1
ATOM 1295 C CA . SER A 1 171 ? -3.105 1.088 3.825 1.00 98.44 171 SER A CA 1
ATOM 1296 C C . SER A 1 171 ? -1.946 2.019 4.137 1.00 98.44 171 SER A C 1
ATOM 1298 O O . SER A 1 171 ? -2.120 3.163 4.570 1.00 98.44 171 SER A O 1
ATOM 1300 N N . PHE A 1 172 ? -0.752 1.511 3.861 1.00 98.50 172 PHE A N 1
ATOM 1301 C CA . PHE A 1 172 ? 0.446 2.313 3.658 1.00 98.50 172 PHE A CA 1
ATOM 1302 C C . PHE A 1 172 ? 0.479 2.873 2.232 1.00 98.50 172 PHE A C 1
ATOM 1304 O O . PHE A 1 172 ? -0.179 2.340 1.335 1.00 98.50 172 PHE A O 1
ATOM 1311 N N . ILE A 1 173 ? 1.255 3.935 2.018 1.00 97.62 173 ILE A N 1
ATOM 1312 C CA . ILE A 1 173 ? 1.624 4.388 0.670 1.00 97.62 173 ILE A CA 1
ATOM 1313 C C . ILE A 1 173 ? 2.904 3.681 0.229 1.00 97.62 173 ILE A C 1
ATOM 1315 O O . ILE A 1 173 ? 3.879 3.631 0.979 1.00 97.62 173 ILE A O 1
ATOM 1319 N N . GLY A 1 174 ? 2.919 3.123 -0.977 1.00 97.12 174 GLY A N 1
ATOM 1320 C CA . GLY A 1 174 ? 4.095 2.447 -1.513 1.00 97.12 174 GLY A CA 1
ATOM 1321 C C . GLY A 1 174 ? 5.128 3.455 -2.002 1.00 97.12 174 GLY A C 1
ATOM 1322 O O . GLY A 1 174 ? 4.862 4.191 -2.947 1.00 97.12 174 GLY A O 1
ATOM 1323 N N . ALA A 1 175 ? 6.334 3.452 -1.434 1.00 97.00 175 ALA A N 1
ATOM 1324 C CA . ALA A 1 175 ? 7.481 4.144 -2.025 1.00 97.00 175 ALA A CA 1
ATOM 1325 C C . ALA A 1 175 ? 7.701 3.784 -3.516 1.00 97.00 175 ALA A C 1
ATOM 1327 O O . ALA A 1 175 ? 7.906 4.710 -4.301 1.00 97.00 175 ALA A O 1
ATOM 1328 N N . PRO A 1 176 ? 7.589 2.508 -3.964 1.00 94.50 176 PRO A N 1
ATOM 1329 C CA . PRO A 1 176 ? 7.603 2.184 -5.397 1.00 94.50 176 PRO A CA 1
ATOM 1330 C C . PRO A 1 176 ? 6.496 2.871 -6.201 1.00 94.50 176 PRO A C 1
ATOM 1332 O O . PRO A 1 176 ? 6.762 3.315 -7.311 1.00 94.50 176 PRO A O 1
ATOM 1335 N N . THR A 1 177 ? 5.283 3.000 -5.652 1.00 96.75 177 THR A N 1
ATOM 1336 C CA . THR A 1 177 ? 4.171 3.709 -6.305 1.00 96.75 177 THR A CA 1
ATOM 1337 C C . THR A 1 177 ? 4.528 5.179 -6.529 1.00 96.75 177 THR A C 1
ATOM 1339 O O . THR A 1 177 ? 4.335 5.710 -7.618 1.00 96.75 177 THR A O 1
ATOM 1342 N N . ILE A 1 178 ? 5.107 5.828 -5.514 1.00 96.88 178 ILE A N 1
ATOM 1343 C CA . ILE A 1 178 ? 5.567 7.223 -5.578 1.00 96.88 178 ILE A CA 1
ATOM 1344 C C . ILE A 1 178 ? 6.710 7.383 -6.590 1.00 96.88 178 ILE A C 1
ATOM 1346 O O . ILE A 1 178 ? 6.738 8.344 -7.357 1.00 96.88 178 ILE A O 1
ATOM 1350 N N . ARG A 1 179 ? 7.635 6.421 -6.619 1.00 95.75 179 ARG A N 1
ATOM 1351 C CA . ARG A 1 179 ? 8.748 6.389 -7.569 1.00 95.75 179 ARG A CA 1
ATOM 1352 C C . ARG A 1 179 ? 8.261 6.227 -9.009 1.00 95.75 179 ARG A C 1
ATOM 1354 O O . ARG A 1 179 ? 8.670 6.999 -9.868 1.00 95.75 179 ARG A O 1
ATOM 1361 N N . GLU A 1 180 ? 7.345 5.294 -9.263 1.00 95.75 180 GLU A N 1
ATOM 1362 C CA . GLU A 1 180 ? 6.727 5.105 -10.580 1.00 95.75 180 GLU A CA 1
ATOM 1363 C C . GLU A 1 180 ? 5.952 6.347 -11.030 1.00 95.75 180 GLU A C 1
ATOM 1365 O O . GLU A 1 180 ? 5.990 6.696 -12.210 1.00 95.75 180 GLU A O 1
ATOM 1370 N N . TYR A 1 181 ? 5.282 7.030 -10.097 1.00 95.25 181 TYR A N 1
ATOM 1371 C CA . TYR A 1 181 ? 4.536 8.251 -10.388 1.00 95.25 181 TYR A CA 1
ATOM 1372 C C . TYR A 1 181 ? 5.437 9.361 -10.947 1.00 95.25 181 TYR A C 1
ATOM 1374 O O . TYR A 1 181 ? 5.019 10.073 -11.857 1.00 95.25 181 TYR A O 1
ATOM 1382 N N . VAL A 1 182 ? 6.645 9.519 -10.394 1.00 90.31 182 VAL A N 1
ATOM 1383 C CA . VAL A 1 182 ? 7.522 10.676 -10.654 1.00 90.31 182 VAL A CA 1
ATOM 1384 C C . VAL A 1 182 ? 8.669 10.371 -11.622 1.00 90.31 182 VAL A C 1
ATOM 1386 O O . VAL A 1 182 ? 9.032 11.210 -12.445 1.00 90.31 182 VAL A O 1
ATOM 1389 N N . ILE A 1 183 ? 9.286 9.199 -11.494 1.00 92.06 183 ILE A N 1
ATOM 1390 C CA . ILE A 1 183 ? 10.489 8.814 -12.246 1.00 92.06 183 ILE A CA 1
ATOM 1391 C C . ILE A 1 183 ? 10.132 7.862 -13.385 1.00 92.06 183 ILE A C 1
ATOM 1393 O O . ILE A 1 183 ? 10.719 7.956 -14.460 1.00 92.06 183 ILE A O 1
ATOM 1397 N N . GLY A 1 184 ? 9.177 6.961 -13.146 1.00 93.06 184 GLY A N 1
ATOM 1398 C CA . GLY A 1 184 ? 8.865 5.848 -14.037 1.00 93.06 184 GLY A CA 1
ATOM 1399 C C . GLY A 1 184 ? 9.400 4.510 -13.519 1.00 93.06 184 GLY A C 1
ATOM 1400 O O . GLY A 1 184 ? 9.547 4.295 -12.315 1.00 93.06 184 GLY A O 1
ATOM 1401 N N . LEU A 1 185 ? 9.633 3.576 -14.439 1.00 94.38 185 LEU A N 1
ATOM 1402 C CA . LEU A 1 185 ? 10.029 2.189 -14.145 1.00 94.38 185 LEU A CA 1
ATOM 1403 C C . LEU A 1 185 ? 11.537 1.952 -14.326 1.00 94.38 185 LEU A C 1
ATOM 1405 O O . LEU A 1 185 ? 12.002 0.816 -14.231 1.00 94.38 185 LEU A O 1
ATOM 1409 N N . GLU A 1 186 ? 12.279 3.004 -14.643 1.00 93.00 186 GLU A N 1
ATOM 1410 C CA . GLU A 1 186 ? 13.693 2.968 -14.977 1.00 93.00 186 GLU A CA 1
ATOM 1411 C C . GLU A 1 186 ? 14.604 2.958 -13.739 1.00 93.00 186 GLU A C 1
ATOM 1413 O O . GLU A 1 186 ? 14.312 3.566 -12.702 1.00 93.00 186 GLU A O 1
ATOM 1418 N N . ASP A 1 187 ? 15.766 2.323 -13.880 1.00 94.62 187 ASP A N 1
ATOM 1419 C CA . ASP A 1 187 ? 16.865 2.376 -12.914 1.00 94.62 187 ASP A CA 1
ATOM 1420 C C . ASP A 1 187 ? 17.601 3.721 -13.002 1.00 94.62 187 ASP A C 1
ATOM 1422 O O . ASP A 1 187 ? 18.683 3.854 -13.578 1.00 94.62 187 ASP A O 1
ATOM 1426 N N . LYS A 1 188 ? 16.952 4.770 -12.488 1.00 91.31 188 LYS A N 1
ATOM 1427 C CA . LYS A 1 188 ? 17.497 6.132 -12.462 1.00 91.31 188 LYS A CA 1
ATOM 1428 C C . LYS A 1 188 ? 17.336 6.767 -11.088 1.00 91.31 188 LYS A C 1
ATOM 1430 O O . LYS A 1 188 ? 16.243 6.715 -10.525 1.00 91.31 188 LYS A O 1
ATOM 1435 N N . PRO A 1 189 ? 18.372 7.410 -10.528 1.00 90.12 189 PRO A N 1
ATOM 1436 C CA . PRO A 1 189 ? 18.194 8.182 -9.306 1.00 90.12 189 PRO A CA 1
ATOM 1437 C C . PRO A 1 189 ? 17.238 9.363 -9.561 1.00 90.12 189 PRO A C 1
ATOM 1439 O O . PRO A 1 189 ? 17.275 9.939 -10.653 1.00 90.12 189 PRO A O 1
ATOM 1442 N N . PRO A 1 190 ? 16.402 9.756 -8.582 1.00 86.38 190 PRO A N 1
ATOM 1443 C CA . PRO A 1 190 ? 15.624 10.979 -8.704 1.00 86.38 190 PRO A CA 1
ATOM 1444 C C . PRO A 1 190 ? 16.560 12.184 -8.807 1.00 86.38 190 PRO A C 1
ATOM 1446 O O . PRO A 1 190 ? 17.531 12.306 -8.057 1.00 86.38 190 PRO A O 1
ATOM 1449 N N . THR A 1 191 ? 16.232 13.121 -9.692 1.00 82.88 191 THR A N 1
ATOM 1450 C CA . THR A 1 191 ? 16.757 14.490 -9.587 1.00 82.88 191 THR A CA 1
ATOM 1451 C C . THR A 1 191 ? 16.244 15.156 -8.304 1.00 82.88 191 THR A C 1
ATOM 1453 O O . THR A 1 191 ? 15.263 14.703 -7.711 1.00 82.88 191 THR A O 1
ATOM 1456 N N . ALA A 1 192 ? 16.848 16.272 -7.883 1.00 71.38 192 ALA A N 1
ATOM 1457 C CA . ALA A 1 192 ? 16.367 17.018 -6.713 1.00 71.38 192 ALA A CA 1
ATOM 1458 C C . ALA A 1 192 ? 14.880 17.410 -6.843 1.00 71.38 192 ALA A C 1
ATOM 1460 O O . ALA A 1 192 ? 14.102 17.222 -5.914 1.00 71.38 192 ALA A O 1
ATOM 1461 N N . VAL A 1 193 ? 14.462 17.858 -8.033 1.00 67.31 193 VAL A N 1
ATOM 1462 C CA . VAL A 1 193 ? 13.066 18.236 -8.317 1.00 67.31 193 VAL A CA 1
ATOM 1463 C C . VAL A 1 193 ? 12.120 17.041 -8.206 1.00 67.31 193 VAL A C 1
ATOM 1465 O O . VAL A 1 193 ? 11.038 17.156 -7.631 1.00 67.31 193 VAL A O 1
ATOM 1468 N N . GLN A 1 194 ? 12.533 15.882 -8.720 1.00 80.00 194 GLN A N 1
ATOM 1469 C CA . GLN A 1 194 ? 11.755 14.650 -8.615 1.00 80.00 194 GLN A CA 1
ATOM 1470 C C . GLN A 1 194 ? 11.656 14.173 -7.164 1.00 80.00 194 GLN A C 1
ATOM 1472 O O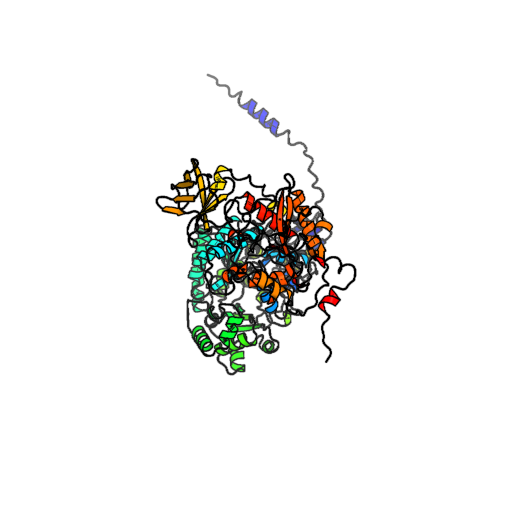 . GLN A 1 194 ? 10.569 13.831 -6.706 1.00 80.00 194 GLN A O 1
ATOM 1477 N N . LEU A 1 195 ? 12.745 14.220 -6.393 1.00 83.81 195 LEU A N 1
ATOM 1478 C CA . LEU A 1 195 ? 12.702 13.872 -4.972 1.00 83.81 195 LEU A CA 1
ATOM 1479 C C . LEU A 1 195 ? 11.730 14.782 -4.201 1.00 83.81 195 LEU A C 1
ATOM 1481 O O . LEU A 1 195 ? 10.995 14.308 -3.336 1.00 83.81 195 LEU A O 1
ATOM 1485 N N . ASP A 1 196 ? 11.652 16.069 -4.538 1.00 72.25 196 ASP A N 1
ATOM 1486 C CA . ASP A 1 196 ? 10.679 16.994 -3.946 1.00 72.25 196 ASP A CA 1
ATOM 1487 C C . ASP A 1 196 ? 9.238 16.630 -4.289 1.00 72.25 196 ASP A C 1
ATOM 1489 O O . ASP A 1 196 ? 8.375 16.637 -3.410 1.00 72.25 196 ASP A O 1
ATOM 1493 N N . GLN A 1 197 ? 8.975 16.288 -5.552 1.00 76.31 197 GLN A N 1
ATOM 1494 C CA . GLN A 1 197 ? 7.667 15.799 -5.989 1.00 76.31 197 GLN A CA 1
ATOM 1495 C C . GLN A 1 197 ? 7.272 14.539 -5.215 1.00 76.31 197 GLN A C 1
ATOM 1497 O O . GLN A 1 197 ? 6.149 14.445 -4.723 1.00 76.31 197 GLN A O 1
ATOM 1502 N N . MET A 1 198 ? 8.208 13.607 -5.027 1.00 94.00 198 MET A N 1
ATOM 1503 C CA . MET A 1 198 ? 7.981 12.397 -4.240 1.00 94.00 198 MET A CA 1
ATOM 1504 C C . MET A 1 198 ? 7.680 12.721 -2.768 1.00 94.00 198 MET A C 1
ATOM 1506 O O . MET A 1 198 ? 6.719 12.192 -2.208 1.00 94.00 198 MET A O 1
ATOM 1510 N N . ARG A 1 199 ? 8.443 13.632 -2.144 1.00 89.19 199 ARG A N 1
ATOM 1511 C CA . ARG A 1 199 ? 8.198 14.107 -0.768 1.00 89.19 199 ARG A CA 1
ATOM 1512 C C . ARG A 1 199 ? 6.821 14.760 -0.627 1.00 89.19 199 ARG A C 1
ATOM 1514 O O . ARG A 1 199 ? 6.138 14.538 0.371 1.00 89.19 199 ARG A O 1
ATOM 1521 N N . GLU A 1 200 ? 6.396 15.530 -1.621 1.00 80.06 200 GLU A N 1
ATOM 1522 C CA . GLU A 1 200 ? 5.085 16.178 -1.639 1.00 80.06 200 GLU A CA 1
ATOM 1523 C C . GLU A 1 200 ? 3.935 15.175 -1.805 1.00 80.06 200 GLU A C 1
ATOM 1525 O O . GLU A 1 200 ? 2.921 15.286 -1.115 1.00 80.06 200 GLU A O 1
ATOM 1530 N N . LEU A 1 201 ? 4.089 14.159 -2.656 1.00 86.50 201 LEU A N 1
ATOM 1531 C CA . LEU A 1 201 ? 3.105 13.079 -2.765 1.00 86.50 201 LEU A CA 1
ATOM 1532 C C . LEU A 1 201 ? 2.980 12.311 -1.442 1.00 86.50 201 LEU A C 1
ATOM 1534 O O . LEU A 1 201 ? 1.865 12.071 -0.982 1.00 86.50 201 LEU A O 1
ATOM 1538 N N . VAL A 1 202 ? 4.105 12.009 -0.781 1.00 97.06 202 VAL A N 1
ATOM 1539 C CA . VAL A 1 202 ? 4.096 11.404 0.561 1.00 97.06 202 VAL A CA 1
ATOM 1540 C C . VAL A 1 202 ? 3.334 12.288 1.546 1.00 97.06 202 VAL A C 1
ATOM 1542 O O . VAL A 1 202 ? 2.452 11.796 2.244 1.00 97.06 202 VAL A O 1
ATOM 1545 N N . ARG A 1 203 ? 3.622 13.596 1.582 1.00 94.19 203 ARG A N 1
ATOM 1546 C CA . ARG A 1 203 ? 2.927 14.558 2.451 1.00 94.19 203 ARG A CA 1
ATOM 1547 C C . ARG A 1 203 ? 1.409 14.487 2.262 1.00 94.19 203 ARG A C 1
ATOM 1549 O O . ARG A 1 203 ? 0.679 14.331 3.237 1.00 94.19 203 ARG A O 1
ATOM 1556 N N . ARG A 1 204 ? 0.942 14.567 1.014 1.00 84.62 204 ARG A N 1
ATOM 1557 C CA . ARG A 1 204 ? -0.489 14.567 0.673 1.00 84.62 204 ARG A CA 1
ATOM 1558 C C . ARG A 1 204 ? -1.187 13.286 1.075 1.00 84.62 204 ARG A C 1
ATOM 1560 O O . ARG A 1 204 ? -2.270 13.335 1.644 1.00 84.62 204 ARG A O 1
ATOM 1567 N N . GLU A 1 205 ? -0.578 12.143 0.801 1.00 94.62 205 GLU A N 1
ATOM 1568 C CA . GLU A 1 205 ? -1.210 10.869 1.125 1.00 94.62 205 GLU A CA 1
ATOM 1569 C C . GLU A 1 205 ? -1.195 10.592 2.637 1.00 94.62 205 GLU A C 1
ATOM 1571 O O . GLU A 1 205 ? -2.148 10.019 3.167 1.00 94.62 205 GLU A O 1
ATOM 1576 N N . MET A 1 206 ? -0.180 11.073 3.367 1.00 95.75 206 MET A N 1
ATOM 1577 C CA . MET A 1 206 ? -0.202 11.080 4.835 1.00 95.75 206 MET A CA 1
ATOM 1578 C C . MET A 1 206 ? -1.349 11.946 5.379 1.00 95.75 206 MET A C 1
ATOM 1580 O O . MET A 1 206 ? -2.072 11.502 6.271 1.00 95.75 206 MET A O 1
ATOM 1584 N N . GLU A 1 207 ? -1.575 13.133 4.809 1.00 88.50 207 GLU A N 1
ATOM 1585 C CA . GLU A 1 207 ? -2.706 14.009 5.161 1.00 88.50 207 GLU A CA 1
ATOM 1586 C C . GLU A 1 207 ? -4.066 13.435 4.757 1.00 88.50 207 GLU A C 1
ATOM 1588 O O . GLU A 1 207 ? -5.066 13.668 5.438 1.00 88.50 207 GLU A O 1
ATOM 1593 N N . ALA A 1 208 ? -4.115 12.649 3.682 1.00 86.19 208 ALA A N 1
ATOM 1594 C CA . ALA A 1 208 ? -5.310 11.924 3.263 1.00 86.19 208 ALA A CA 1
ATOM 1595 C C . ALA A 1 208 ? -5.616 10.723 4.182 1.00 86.19 208 ALA A C 1
ATOM 1597 O O . ALA A 1 208 ? -6.751 10.237 4.218 1.00 86.19 208 ALA A O 1
ATOM 1598 N N . GLY A 1 209 ? -4.629 10.292 4.975 1.00 93.94 209 GLY A N 1
ATOM 1599 C CA . GLY A 1 209 ? -4.775 9.308 6.040 1.00 93.94 209 GLY A CA 1
ATOM 1600 C C . GLY A 1 209 ? -4.072 7.977 5.798 1.00 93.94 209 GLY A C 1
ATOM 1601 O O . GLY A 1 209 ? -4.502 6.977 6.372 1.00 93.94 209 GLY A O 1
ATOM 1602 N N . ALA A 1 210 ? -3.007 7.934 4.995 1.00 97.44 210 ALA A N 1
ATOM 1603 C CA . ALA A 1 210 ? -2.115 6.777 4.950 1.00 97.44 210 ALA A CA 1
ATOM 1604 C C . ALA A 1 210 ? -1.519 6.470 6.340 1.00 97.44 210 ALA A C 1
ATOM 1606 O O . ALA A 1 210 ? -1.264 7.370 7.145 1.00 97.44 210 ALA A O 1
ATOM 1607 N N . LEU A 1 211 ? -1.265 5.190 6.629 1.00 98.25 211 LEU A N 1
ATOM 1608 C CA . LEU A 1 211 ? -0.653 4.766 7.901 1.00 98.25 211 LEU A CA 1
ATOM 1609 C C . LEU A 1 211 ? 0.832 5.152 8.019 1.00 98.25 211 LEU A C 1
ATOM 1611 O O . LEU A 1 211 ? 1.393 5.188 9.118 1.00 98.25 211 LEU A O 1
ATOM 1615 N N . GLY A 1 212 ? 1.472 5.418 6.887 1.00 98.12 212 GLY A N 1
ATOM 1616 C CA . GLY A 1 212 ? 2.911 5.557 6.754 1.00 98.12 212 GLY A CA 1
ATOM 1617 C C . GLY A 1 212 ? 3.360 5.178 5.349 1.00 98.12 212 GLY A C 1
ATOM 1618 O O . GLY A 1 212 ? 2.533 5.058 4.444 1.00 98.12 212 GLY A O 1
ATOM 1619 N N . ILE A 1 213 ? 4.652 4.901 5.194 1.00 98.12 213 ILE A N 1
ATOM 1620 C CA . ILE A 1 213 ? 5.258 4.463 3.934 1.00 98.12 213 ILE A CA 1
ATOM 1621 C C . ILE A 1 213 ? 5.663 2.986 3.983 1.00 98.12 213 ILE A C 1
ATOM 1623 O O . ILE A 1 213 ? 6.070 2.485 5.029 1.00 98.12 213 ILE A O 1
ATOM 1627 N N . THR A 1 214 ? 5.534 2.284 2.859 1.00 98.25 214 THR A N 1
ATOM 1628 C CA . THR A 1 214 ? 5.919 0.876 2.710 1.00 98.25 214 THR A CA 1
ATOM 1629 C C . THR A 1 214 ? 6.847 0.667 1.515 1.00 98.25 214 THR A C 1
ATOM 1631 O O . THR A 1 214 ? 6.786 1.420 0.538 1.00 98.25 214 THR A O 1
ATOM 1634 N N . THR A 1 215 ? 7.712 -0.343 1.580 1.00 97.88 215 THR A N 1
ATOM 1635 C CA . THR A 1 215 ? 8.609 -0.748 0.488 1.00 97.88 215 THR A CA 1
ATOM 1636 C C . THR A 1 215 ? 8.583 -2.258 0.267 1.00 97.88 215 THR A C 1
ATOM 1638 O O . THR A 1 215 ? 8.350 -3.025 1.200 1.00 97.88 215 THR A O 1
ATOM 1641 N N . ALA A 1 216 ? 8.899 -2.672 -0.964 1.00 96.38 216 ALA A N 1
ATOM 1642 C CA . ALA A 1 216 ? 9.287 -4.039 -1.298 1.00 96.38 216 ALA A CA 1
ATOM 1643 C C . ALA A 1 216 ? 10.575 -4.034 -2.123 1.00 96.38 216 ALA A C 1
ATOM 1645 O O . ALA A 1 216 ? 10.559 -4.041 -3.353 1.00 96.38 216 ALA A O 1
ATOM 1646 N N . LEU A 1 217 ? 11.702 -3.928 -1.417 1.00 97.19 217 LEU A N 1
ATOM 1647 C CA . LEU A 1 217 ? 12.998 -3.540 -1.979 1.00 97.19 217 LEU A CA 1
ATOM 1648 C C . LEU A 1 217 ? 13.668 -4.632 -2.820 1.00 97.19 217 LEU A C 1
ATOM 1650 O O . LEU A 1 217 ? 14.632 -4.331 -3.516 1.00 97.19 217 LEU A O 1
ATOM 1654 N N . ILE A 1 218 ? 13.159 -5.865 -2.806 1.00 95.12 218 ILE A N 1
ATOM 1655 C CA . ILE A 1 218 ? 13.663 -6.934 -3.679 1.00 95.12 218 ILE A CA 1
ATOM 1656 C C . ILE A 1 218 ? 13.140 -6.823 -5.121 1.00 95.12 218 ILE A C 1
ATOM 1658 O O . ILE A 1 218 ? 13.707 -7.435 -6.023 1.00 95.12 218 ILE A O 1
ATOM 1662 N N . TYR A 1 219 ? 12.079 -6.040 -5.365 1.00 94.69 219 TYR A N 1
ATOM 1663 C CA . TYR A 1 219 ? 11.412 -5.967 -6.669 1.00 94.69 219 TYR A CA 1
ATOM 1664 C C . TYR A 1 219 ? 11.590 -4.605 -7.353 1.00 94.69 219 TYR A C 1
ATOM 1666 O O . TYR A 1 219 ? 11.437 -3.560 -6.716 1.00 94.69 219 TYR A O 1
ATOM 1674 N N . PRO A 1 220 ? 11.825 -4.565 -8.674 1.00 93.94 220 PRO A N 1
ATOM 1675 C CA . PRO A 1 220 ? 11.699 -3.340 -9.461 1.00 93.94 220 PRO A CA 1
ATOM 1676 C C . PRO A 1 220 ? 10.273 -2.753 -9.421 1.00 93.94 220 PRO A C 1
ATOM 1678 O O . PRO A 1 220 ? 9.303 -3.514 -9.454 1.00 93.94 220 PRO A O 1
ATOM 1681 N N . PRO A 1 221 ? 10.115 -1.414 -9.387 1.00 93.50 221 PRO A N 1
ATOM 1682 C CA . PRO A 1 221 ? 11.177 -0.401 -9.411 1.00 93.50 221 PRO A CA 1
ATOM 1683 C C . PRO A 1 221 ? 11.762 -0.058 -8.025 1.00 93.50 221 PRO A C 1
ATOM 1685 O O . PRO A 1 221 ? 12.704 0.728 -7.950 1.00 93.50 221 PRO A O 1
ATOM 1688 N N . ALA A 1 222 ? 11.239 -0.619 -6.927 1.00 94.44 222 ALA A N 1
ATOM 1689 C CA . ALA A 1 222 ? 11.738 -0.347 -5.571 1.00 94.44 222 ALA A CA 1
ATOM 1690 C C . ALA A 1 222 ? 13.197 -0.787 -5.368 1.00 94.44 222 ALA A C 1
ATOM 1692 O O . ALA A 1 222 ? 13.930 -0.122 -4.639 1.00 94.44 222 ALA A O 1
ATOM 1693 N N . PHE A 1 223 ? 13.636 -1.845 -6.053 1.00 95.88 223 PHE A N 1
ATOM 1694 C CA . PHE A 1 223 ? 15.028 -2.304 -6.051 1.00 95.88 223 PHE A CA 1
ATOM 1695 C C . PHE A 1 223 ? 16.026 -1.189 -6.410 1.00 95.88 223 PHE A C 1
ATOM 1697 O O . PHE A 1 223 ? 17.115 -1.121 -5.842 1.00 95.88 223 PHE A O 1
ATOM 1704 N N . PHE A 1 224 ? 15.630 -0.269 -7.295 1.00 95.38 224 PHE A N 1
ATOM 1705 C CA . PHE A 1 224 ? 16.472 0.834 -7.764 1.00 95.38 224 PHE A CA 1
ATOM 1706 C C . PHE A 1 224 ? 16.604 1.980 -6.743 1.00 95.38 224 PHE A C 1
ATOM 1708 O O . PHE A 1 224 ? 17.494 2.823 -6.867 1.00 95.38 224 PHE A O 1
ATOM 1715 N N . ALA A 1 225 ? 15.745 2.025 -5.718 1.00 96.31 225 ALA A N 1
ATOM 1716 C CA . ALA A 1 225 ? 15.779 3.073 -4.703 1.00 96.31 225 ALA A CA 1
ATOM 1717 C C . ALA A 1 225 ? 16.989 2.914 -3.767 1.00 96.31 225 ALA A C 1
ATOM 1719 O O . ALA A 1 225 ? 17.250 1.836 -3.215 1.00 96.31 225 ALA A O 1
ATOM 1720 N N . LYS A 1 226 ? 17.710 4.019 -3.549 1.00 96.38 226 LYS A N 1
ATOM 1721 C CA . LYS A 1 226 ? 18.811 4.101 -2.576 1.00 96.38 226 LYS A CA 1
ATOM 1722 C C . LYS A 1 226 ? 18.274 4.329 -1.164 1.00 96.38 226 LYS A C 1
ATOM 1724 O O . LYS A 1 226 ? 17.198 4.895 -0.991 1.00 96.38 226 LYS A O 1
ATOM 1729 N N . THR A 1 227 ? 19.030 3.927 -0.146 1.00 98.31 227 THR A N 1
ATOM 1730 C CA . THR A 1 227 ? 18.632 4.099 1.260 1.00 98.31 227 THR A CA 1
ATOM 1731 C C . THR A 1 227 ? 18.366 5.568 1.601 1.00 98.31 227 THR A C 1
ATOM 1733 O O . THR A 1 227 ? 17.413 5.874 2.311 1.00 98.31 227 THR A O 1
ATOM 1736 N N . GLU A 1 228 ? 19.167 6.484 1.056 1.00 97.44 228 GLU A N 1
ATOM 1737 C CA . GLU A 1 228 ? 19.058 7.931 1.269 1.00 97.44 228 GLU A CA 1
ATOM 1738 C C . GLU A 1 228 ? 17.728 8.484 0.739 1.00 97.44 228 GLU A C 1
ATOM 1740 O O . GLU A 1 228 ? 17.078 9.281 1.410 1.00 97.44 228 GLU A O 1
ATOM 1745 N N . GLU A 1 229 ? 17.276 8.003 -0.422 1.00 96.88 229 GLU A N 1
ATOM 1746 C CA . GLU A 1 229 ? 15.960 8.339 -0.972 1.00 96.88 229 GLU A CA 1
ATOM 1747 C C . GLU A 1 229 ? 14.846 7.898 -0.015 1.00 96.88 229 GLU A C 1
ATOM 1749 O O . GLU A 1 229 ? 13.966 8.689 0.323 1.00 96.88 229 GLU A O 1
ATOM 1754 N N . LEU A 1 230 ? 14.916 6.660 0.489 1.00 98.50 230 LEU A N 1
ATOM 1755 C CA . LEU A 1 230 ? 13.927 6.128 1.429 1.00 98.50 230 LEU A CA 1
ATOM 1756 C C . LEU A 1 230 ? 13.906 6.919 2.742 1.00 98.50 230 LEU A C 1
ATOM 1758 O O . LEU A 1 230 ? 12.825 7.218 3.247 1.00 98.50 230 LEU A O 1
ATOM 1762 N N . ILE A 1 231 ? 15.074 7.299 3.271 1.00 98.69 231 ILE A N 1
ATOM 1763 C CA . ILE A 1 231 ? 15.197 8.142 4.470 1.00 98.69 231 ILE A CA 1
ATOM 1764 C C . ILE A 1 231 ? 14.473 9.476 4.266 1.00 98.69 231 ILE A C 1
ATOM 1766 O O . ILE A 1 231 ? 13.705 9.886 5.137 1.00 98.69 231 ILE A O 1
ATOM 1770 N N . GLU A 1 232 ? 14.662 10.138 3.123 1.00 97.38 232 GLU A N 1
ATOM 1771 C CA . GLU A 1 232 ? 14.031 11.433 2.847 1.00 97.38 232 GLU A CA 1
ATOM 1772 C C . GLU A 1 232 ? 12.502 11.345 2.746 1.00 97.38 232 GLU A C 1
ATOM 1774 O O . GLU A 1 232 ? 11.800 12.206 3.283 1.00 97.38 232 GLU A O 1
ATOM 1779 N N . LEU A 1 233 ? 11.962 10.284 2.141 1.00 98.44 233 LEU A N 1
ATOM 1780 C CA . LEU A 1 233 ? 10.512 10.049 2.121 1.00 98.44 233 LEU A CA 1
ATOM 1781 C C . LEU A 1 233 ? 9.975 9.723 3.523 1.00 98.44 233 LEU A C 1
ATOM 1783 O O . LEU A 1 233 ? 8.962 10.274 3.963 1.00 98.44 233 LEU A O 1
ATOM 1787 N N . CYS A 1 234 ? 10.689 8.877 4.263 1.00 98.75 234 CYS A N 1
ATOM 1788 C CA . CYS A 1 234 ? 10.375 8.508 5.639 1.00 98.75 234 CYS A CA 1
ATOM 1789 C C . CYS A 1 234 ? 10.358 9.728 6.579 1.00 98.75 234 CYS A C 1
ATOM 1791 O O . CYS A 1 234 ? 9.430 9.867 7.377 1.00 98.75 234 CYS A O 1
ATOM 1793 N N . LYS A 1 235 ? 11.299 10.675 6.444 1.00 97.50 235 LYS A N 1
ATOM 1794 C CA . LYS A 1 235 ? 11.311 11.935 7.219 1.00 97.50 235 LYS A CA 1
ATOM 1795 C C . LYS A 1 235 ? 10.039 12.760 7.023 1.00 97.50 235 LYS A C 1
ATOM 1797 O O . LYS A 1 235 ? 9.622 13.469 7.940 1.00 97.50 235 LYS A O 1
ATOM 1802 N N . VAL A 1 236 ? 9.404 12.691 5.849 1.00 95.81 236 VAL A N 1
ATOM 1803 C CA . VAL A 1 236 ? 8.098 13.329 5.633 1.00 95.81 236 VAL A CA 1
ATOM 1804 C C . VAL A 1 236 ? 7.022 12.595 6.426 1.00 95.81 236 VAL A C 1
ATOM 1806 O O . VAL A 1 236 ? 6.316 13.236 7.203 1.00 95.81 236 VAL A O 1
ATOM 1809 N N . ALA A 1 237 ? 6.932 11.268 6.300 1.00 97.75 237 ALA A N 1
ATOM 1810 C CA . ALA A 1 237 ? 5.943 10.461 7.019 1.00 97.75 237 ALA A CA 1
ATOM 1811 C C . ALA A 1 237 ? 6.049 10.605 8.551 1.00 97.75 237 ALA A C 1
ATOM 1813 O O . ALA A 1 237 ? 5.024 10.647 9.237 1.00 97.75 237 ALA A O 1
ATOM 1814 N N . ALA A 1 238 ? 7.263 10.763 9.089 1.00 97.12 238 ALA A N 1
ATOM 1815 C CA . ALA A 1 238 ? 7.510 10.985 10.516 1.00 97.12 238 ALA A CA 1
ATOM 1816 C C . ALA A 1 238 ? 6.748 12.200 11.078 1.00 97.12 238 ALA A C 1
ATOM 1818 O O . ALA A 1 238 ? 6.189 12.127 12.174 1.00 97.12 238 ALA A O 1
ATOM 1819 N N . LYS A 1 239 ? 6.642 13.292 10.303 1.00 93.69 239 LYS A N 1
ATOM 1820 C CA . LYS A 1 239 ? 5.923 14.524 10.697 1.00 93.69 239 LYS A CA 1
ATOM 1821 C C . LYS A 1 239 ? 4.431 14.292 10.943 1.00 93.69 239 LYS A C 1
ATOM 1823 O O . LYS A 1 239 ? 3.801 15.053 11.669 1.00 93.69 239 LYS A O 1
ATOM 1828 N N . TYR A 1 240 ? 3.891 13.222 10.369 1.00 94.31 240 TYR A N 1
ATOM 1829 C CA . TYR A 1 240 ? 2.491 12.818 10.453 1.00 94.31 240 TYR A CA 1
ATOM 1830 C C . TYR A 1 240 ? 2.289 11.602 11.364 1.00 94.31 240 TYR A C 1
ATOM 1832 O O . TYR A 1 240 ? 1.265 10.927 11.278 1.00 94.31 240 TYR A O 1
ATOM 1840 N N . GLN A 1 241 ? 3.274 11.292 12.218 1.00 96.00 241 GLN A N 1
ATOM 1841 C CA . GLN A 1 241 ? 3.277 10.098 13.073 1.00 96.00 241 GLN A CA 1
ATOM 1842 C C . GLN A 1 241 ? 3.092 8.798 12.262 1.00 96.00 241 GLN A C 1
ATOM 1844 O O . GLN A 1 241 ? 2.480 7.824 12.725 1.00 96.00 241 GLN A O 1
ATOM 1849 N N . GLY A 1 242 ? 3.598 8.800 11.025 1.00 97.44 242 GLY A N 1
ATOM 1850 C CA . GLY A 1 242 ? 3.626 7.644 10.142 1.00 97.44 242 GLY A CA 1
ATOM 1851 C C . GLY A 1 242 ? 4.605 6.574 10.615 1.00 97.44 242 GLY A C 1
ATOM 1852 O O . GLY A 1 242 ? 5.424 6.794 11.509 1.00 97.44 242 GLY A O 1
ATOM 1853 N N . LYS A 1 243 ? 4.493 5.397 10.006 1.00 98.06 243 LYS A N 1
ATOM 1854 C CA . LYS A 1 243 ? 5.373 4.246 10.231 1.00 98.06 243 LYS A CA 1
ATOM 1855 C C . LYS A 1 243 ? 6.072 3.885 8.924 1.00 98.06 243 LYS A C 1
ATOM 1857 O O . LYS A 1 243 ? 5.609 4.274 7.852 1.00 98.06 243 LYS A O 1
ATOM 1862 N N . TYR A 1 244 ? 7.173 3.156 9.016 1.00 98.69 244 TYR A N 1
ATOM 1863 C CA . TYR A 1 244 ? 7.836 2.580 7.855 1.00 98.69 244 TYR A CA 1
ATOM 1864 C C . TYR A 1 244 ? 7.698 1.074 7.921 1.00 98.69 244 TYR A C 1
ATOM 1866 O O . TYR A 1 244 ? 8.137 0.459 8.888 1.00 98.69 244 TYR A O 1
ATOM 1874 N N . THR A 1 245 ? 7.087 0.479 6.908 1.00 98.50 245 THR A N 1
ATOM 1875 C CA . THR A 1 245 ? 7.058 -0.974 6.775 1.00 98.50 245 THR A CA 1
ATOM 1876 C C . THR A 1 245 ? 7.891 -1.407 5.591 1.00 98.50 245 THR A C 1
ATOM 1878 O O . THR A 1 245 ? 8.016 -0.676 4.609 1.00 98.50 245 THR A O 1
ATOM 1881 N N . THR A 1 246 ? 8.512 -2.575 5.676 1.00 98.50 246 THR A N 1
ATOM 1882 C CA . THR A 1 246 ? 9.414 -2.997 4.610 1.00 98.50 246 THR A CA 1
ATOM 1883 C C . THR A 1 246 ? 9.428 -4.495 4.434 1.00 98.50 246 THR A C 1
ATOM 1885 O O . THR A 1 246 ? 9.684 -5.250 5.370 1.00 98.50 246 THR A O 1
ATOM 1888 N N . HIS A 1 247 ? 9.197 -4.908 3.197 1.00 98.38 247 HIS A N 1
ATOM 1889 C CA . HIS A 1 247 ? 9.857 -6.072 2.652 1.00 98.38 247 HIS A CA 1
ATOM 1890 C C . HIS A 1 247 ? 11.277 -5.637 2.286 1.00 98.38 247 HIS A C 1
ATOM 1892 O O . HIS A 1 247 ? 11.501 -4.854 1.355 1.00 98.38 247 HIS A O 1
ATOM 1898 N N . MET A 1 248 ? 12.209 -6.104 3.118 1.00 98.06 248 MET A N 1
ATOM 1899 C CA . MET A 1 248 ? 13.604 -5.673 3.145 1.00 98.06 248 MET A CA 1
ATOM 1900 C C . MET A 1 248 ? 14.313 -5.940 1.821 1.00 98.06 248 MET A C 1
ATOM 1902 O O . MET A 1 248 ? 13.877 -6.757 1.022 1.00 98.06 248 MET A O 1
ATOM 1906 N N . ARG A 1 249 ? 15.455 -5.283 1.605 1.00 97.06 249 ARG A N 1
ATOM 1907 C CA . ARG A 1 249 ? 16.271 -5.465 0.394 1.00 97.06 249 ARG A CA 1
ATOM 1908 C C . ARG A 1 249 ? 16.834 -6.874 0.228 1.00 97.06 249 ARG A C 1
ATOM 1910 O O . ARG A 1 249 ? 17.143 -7.272 -0.889 1.00 97.06 249 ARG A O 1
ATOM 1917 N N . SER A 1 250 ? 16.963 -7.615 1.321 1.00 97.69 250 SER A N 1
ATOM 1918 C CA . SER A 1 250 ? 17.372 -9.007 1.292 1.00 97.69 250 SER A CA 1
ATOM 1919 C C . SER A 1 250 ? 16.748 -9.763 2.453 1.00 97.69 250 SER A C 1
ATOM 1921 O O . SER A 1 250 ? 16.689 -9.265 3.580 1.00 97.69 250 SER A O 1
ATOM 1923 N N . GLU A 1 251 ? 16.291 -10.975 2.156 1.00 98.06 251 GLU A N 1
ATOM 1924 C CA . GLU A 1 251 ? 15.812 -11.950 3.135 1.00 98.06 251 GLU A CA 1
ATOM 1925 C C . GLU A 1 251 ? 16.679 -13.215 3.112 1.00 98.06 251 GLU A C 1
ATOM 1927 O O . GLU A 1 251 ? 16.562 -14.070 3.991 1.00 98.06 251 GLU A O 1
ATOM 1932 N N . GLY A 1 252 ? 17.552 -13.345 2.109 1.00 97.06 252 GLY A N 1
ATOM 1933 C CA . GLY A 1 252 ? 18.525 -14.411 1.959 1.00 97.06 252 GLY A CA 1
ATOM 1934 C C . GLY A 1 252 ? 19.938 -13.970 2.333 1.00 97.06 252 GLY A C 1
ATOM 1935 O O . GLY A 1 252 ? 20.284 -13.832 3.511 1.00 97.06 252 GLY A O 1
ATOM 1936 N N . ASN A 1 253 ? 20.801 -13.832 1.326 1.00 97.19 253 ASN A N 1
ATOM 1937 C CA . ASN A 1 253 ? 22.246 -13.780 1.550 1.00 97.19 253 ASN A CA 1
ATOM 1938 C C . ASN A 1 253 ? 22.692 -12.528 2.319 1.00 97.19 253 ASN A C 1
ATOM 1940 O O . ASN A 1 253 ? 23.574 -12.634 3.172 1.00 97.19 253 ASN A O 1
ATOM 1944 N N . GLN A 1 254 ? 22.034 -11.390 2.097 1.00 97.94 254 GLN A N 1
ATOM 1945 C CA . GLN A 1 254 ? 22.284 -10.121 2.785 1.00 97.94 254 GLN A CA 1
ATOM 1946 C C . GLN A 1 254 ? 21.223 -9.807 3.858 1.00 97.94 254 GLN A C 1
ATOM 1948 O O . GLN A 1 254 ? 20.922 -8.647 4.134 1.00 97.94 254 GLN A O 1
ATOM 1953 N N . LEU A 1 255 ? 20.620 -10.833 4.475 1.00 98.62 255 LEU A N 1
ATOM 1954 C CA . LEU A 1 255 ? 19.579 -10.656 5.496 1.00 98.62 255 LEU A CA 1
ATOM 1955 C C . LEU A 1 255 ? 20.013 -9.729 6.647 1.00 98.62 255 LEU A C 1
ATOM 1957 O O . LEU A 1 255 ? 19.222 -8.916 7.124 1.00 98.62 255 LEU A O 1
ATOM 1961 N N . ILE A 1 256 ? 21.261 -9.840 7.112 1.00 98.69 256 ILE A N 1
ATOM 1962 C CA . ILE A 1 256 ? 21.760 -9.015 8.224 1.00 98.69 256 ILE A CA 1
ATOM 1963 C C . ILE A 1 256 ? 21.831 -7.548 7.798 1.00 98.69 256 ILE A C 1
ATOM 1965 O O . ILE A 1 256 ? 21.352 -6.668 8.514 1.00 98.69 256 ILE A O 1
ATOM 1969 N N . GLU A 1 257 ? 22.375 -7.294 6.616 1.00 98.56 257 GLU A N 1
ATOM 1970 C CA . GLU A 1 257 ? 22.513 -5.979 6.008 1.00 98.56 257 GLU A CA 1
ATOM 1971 C C . GLU A 1 257 ? 21.140 -5.357 5.708 1.00 98.56 257 GLU A C 1
ATOM 1973 O O . GLU A 1 257 ? 20.936 -4.172 5.963 1.00 98.56 257 GLU A O 1
ATOM 1978 N N . GLY A 1 258 ? 20.160 -6.153 5.265 1.00 98.38 258 GLY A N 1
ATOM 1979 C CA . GLY A 1 258 ? 18.778 -5.706 5.056 1.00 98.38 258 GLY A CA 1
ATOM 1980 C C . GLY A 1 258 ? 18.099 -5.233 6.348 1.00 98.38 258 GLY A C 1
ATOM 1981 O O . GLY A 1 258 ? 17.420 -4.198 6.368 1.00 98.38 258 GLY A O 1
ATOM 1982 N N . VAL A 1 259 ? 18.332 -5.930 7.466 1.00 98.81 259 VAL A N 1
ATOM 1983 C CA . VAL A 1 259 ? 17.837 -5.486 8.781 1.00 98.81 259 VAL A CA 1
ATOM 1984 C C . VAL A 1 259 ? 18.591 -4.237 9.254 1.00 98.81 259 VAL A C 1
ATOM 1986 O O . VAL A 1 259 ? 17.969 -3.316 9.789 1.00 98.81 259 VAL A O 1
ATOM 1989 N N . GLN A 1 260 ? 19.904 -4.151 9.022 1.00 98.88 260 GLN A N 1
ATOM 1990 C CA . GLN A 1 260 ? 20.694 -2.953 9.335 1.00 98.88 260 GLN A CA 1
ATOM 1991 C C . GLN A 1 260 ? 20.217 -1.726 8.548 1.00 98.88 260 GLN A C 1
ATOM 1993 O O . GLN A 1 260 ? 20.059 -0.656 9.139 1.00 98.88 260 GLN A O 1
ATOM 1998 N N . GLU A 1 261 ? 19.924 -1.873 7.252 1.00 98.81 261 GLU A N 1
ATOM 1999 C CA . GLU A 1 261 ? 19.341 -0.815 6.421 1.00 98.81 261 GLU A CA 1
ATOM 2000 C C . GLU A 1 261 ? 17.993 -0.357 6.994 1.00 98.81 261 GLU A C 1
ATOM 2002 O O . GLU A 1 261 ? 17.765 0.839 7.182 1.00 98.81 261 GLU A O 1
ATOM 2007 N N . THR A 1 262 ? 17.126 -1.302 7.365 1.00 98.75 262 THR A N 1
ATOM 2008 C CA . THR A 1 262 ? 15.826 -1.006 7.986 1.00 98.75 262 THR A CA 1
ATOM 2009 C C . THR A 1 262 ? 15.985 -0.209 9.283 1.00 98.75 262 THR A C 1
ATOM 2011 O O . THR A 1 262 ? 15.298 0.793 9.503 1.00 98.75 262 THR A O 1
ATOM 2014 N N . MET A 1 263 ? 16.930 -0.613 10.136 1.00 98.81 263 MET A N 1
ATOM 2015 C CA . MET A 1 263 ? 17.245 0.096 11.376 1.00 98.81 263 MET A CA 1
ATOM 2016 C C . MET A 1 263 ? 17.809 1.495 11.114 1.00 98.81 263 MET A C 1
ATOM 2018 O O . MET A 1 263 ? 17.447 2.432 11.828 1.00 98.81 263 MET A O 1
ATOM 2022 N N . ARG A 1 264 ? 18.672 1.651 10.103 1.00 98.75 264 ARG A N 1
ATOM 2023 C CA . ARG A 1 264 ? 19.228 2.944 9.685 1.00 98.75 264 ARG A CA 1
ATOM 2024 C C . ARG A 1 264 ? 18.116 3.901 9.260 1.00 98.75 264 ARG A C 1
ATOM 2026 O O . ARG A 1 264 ? 18.047 5.004 9.797 1.00 98.75 264 ARG A O 1
ATOM 2033 N N . ILE A 1 265 ? 17.202 3.452 8.395 1.00 98.88 265 ILE A N 1
ATOM 2034 C CA . ILE A 1 265 ? 16.050 4.251 7.945 1.00 98.88 265 ILE A CA 1
ATOM 2035 C C . ILE A 1 265 ? 15.215 4.716 9.143 1.00 98.88 265 ILE A C 1
ATOM 2037 O O . ILE A 1 265 ? 14.936 5.907 9.274 1.00 98.88 265 ILE A O 1
ATOM 2041 N N . GLY A 1 266 ? 14.867 3.802 10.055 1.00 98.62 266 GLY A N 1
ATOM 2042 C CA . GLY A 1 266 ? 14.082 4.134 11.247 1.00 98.62 266 GLY A CA 1
ATOM 2043 C C . GLY A 1 266 ? 14.747 5.168 12.158 1.00 98.62 266 GLY A C 1
ATOM 2044 O O . GLY A 1 266 ? 14.080 6.077 12.656 1.00 98.62 266 GLY A O 1
ATOM 2045 N N . ARG A 1 267 ? 16.067 5.057 12.356 1.00 98.56 267 ARG A N 1
ATOM 2046 C CA . ARG A 1 267 ? 16.845 5.983 13.193 1.00 98.56 267 ARG A CA 1
ATOM 2047 C C . ARG A 1 267 ? 16.980 7.362 12.558 1.00 98.56 267 ARG A C 1
ATOM 2049 O O . ARG A 1 267 ? 16.705 8.351 13.227 1.00 98.56 267 ARG A O 1
ATOM 2056 N N . GLU A 1 268 ? 17.381 7.429 11.293 1.00 98.56 268 GLU A N 1
ATOM 2057 C CA . GLU A 1 268 ? 17.643 8.703 10.612 1.00 98.56 268 GLU A CA 1
ATOM 2058 C C . GLU A 1 268 ? 16.361 9.471 10.269 1.00 98.56 268 GLU A C 1
ATOM 2060 O O . GLU A 1 268 ? 16.364 10.703 10.248 1.00 98.56 268 GLU A O 1
ATOM 2065 N N . ALA A 1 269 ? 15.255 8.765 10.026 1.00 98.25 269 ALA A N 1
ATOM 2066 C CA . ALA A 1 269 ? 13.963 9.394 9.780 1.00 98.25 269 ALA A CA 1
ATOM 2067 C C . ALA A 1 269 ? 13.150 9.654 11.060 1.00 98.25 269 ALA A C 1
ATOM 2069 O O . ALA A 1 269 ? 12.186 10.417 11.023 1.00 98.25 269 ALA A O 1
ATOM 2070 N N . GLY A 1 270 ? 13.532 9.046 12.189 1.00 97.50 270 GLY A N 1
ATOM 2071 C CA . GLY A 1 270 ? 12.911 9.279 13.493 1.00 97.50 270 GLY A CA 1
ATOM 2072 C C . GLY A 1 270 ? 11.501 8.700 13.631 1.00 97.50 270 GLY A C 1
ATOM 2073 O O . GLY A 1 270 ? 10.638 9.343 14.231 1.00 97.50 270 GLY A O 1
ATOM 2074 N N . LEU A 1 271 ? 11.239 7.506 13.086 1.00 98.19 271 LEU A N 1
ATOM 2075 C CA . LEU A 1 271 ? 9.901 6.901 13.114 1.00 98.19 271 LEU A CA 1
ATOM 2076 C C . LEU A 1 271 ? 9.907 5.374 13.338 1.00 98.19 271 LEU A C 1
ATOM 2078 O O . LEU A 1 271 ? 10.935 4.728 13.126 1.00 98.19 271 LEU A O 1
ATOM 2082 N N . PRO A 1 272 ? 8.786 4.778 13.802 1.00 98.56 272 PRO A N 1
ATOM 2083 C CA . PRO A 1 272 ? 8.692 3.337 14.044 1.00 98.56 272 PRO A CA 1
ATOM 2084 C C . PRO A 1 272 ? 8.805 2.515 12.760 1.00 98.56 272 PRO A C 1
ATOM 2086 O O . PRO A 1 272 ? 8.204 2.870 11.747 1.00 98.56 272 PRO A O 1
ATOM 2089 N N . VAL A 1 273 ? 9.501 1.383 12.826 1.00 98.56 273 VAL A N 1
ATOM 2090 C CA . VAL A 1 273 ? 9.695 0.492 11.678 1.00 98.56 273 VAL A CA 1
ATOM 2091 C C . VAL A 1 273 ? 9.085 -0.885 11.925 1.00 98.56 273 VAL A C 1
ATOM 2093 O O . VAL A 1 273 ? 9.170 -1.411 13.034 1.00 98.56 273 VAL A O 1
ATOM 2096 N N . GLU A 1 274 ? 8.497 -1.487 10.896 1.00 98.56 274 GLU A N 1
ATOM 2097 C CA . GLU A 1 274 ? 7.995 -2.859 10.939 1.00 98.56 274 GLU A CA 1
ATOM 2098 C C . GLU A 1 274 ? 8.512 -3.671 9.747 1.00 98.56 274 GLU A C 1
ATOM 2100 O O . GLU A 1 274 ? 8.256 -3.343 8.589 1.00 98.56 274 GLU A O 1
ATOM 2105 N N . ILE A 1 275 ? 9.248 -4.744 10.034 1.00 98.81 275 ILE A N 1
ATOM 2106 C CA . ILE A 1 275 ? 9.690 -5.692 9.010 1.00 98.81 275 ILE A CA 1
ATOM 2107 C C . ILE A 1 275 ? 8.499 -6.570 8.631 1.00 98.81 275 ILE A C 1
ATOM 2109 O O . ILE A 1 275 ? 7.933 -7.278 9.467 1.00 98.81 275 ILE A O 1
ATOM 2113 N N . TYR A 1 276 ? 8.103 -6.517 7.370 1.00 98.31 276 TYR A N 1
ATOM 2114 C CA . TYR A 1 276 ? 7.099 -7.421 6.836 1.00 98.31 276 TYR A CA 1
ATOM 2115 C C . TYR A 1 276 ? 7.676 -8.820 6.676 1.00 98.31 276 TYR A C 1
ATOM 2117 O O . TYR A 1 276 ? 8.865 -8.965 6.410 1.00 98.31 276 TYR A O 1
ATOM 2125 N N . HIS A 1 277 ? 6.814 -9.812 6.943 1.00 97.75 277 HIS A N 1
ATOM 2126 C CA . HIS A 1 277 ? 7.027 -11.249 6.749 1.00 97.75 277 HIS A CA 1
ATOM 2127 C C . HIS A 1 277 ? 8.456 -11.748 7.027 1.00 97.75 277 HIS A C 1
ATOM 2129 O O . HIS A 1 277 ? 9.020 -12.513 6.244 1.00 97.75 277 HIS A O 1
ATOM 2135 N N . LEU A 1 278 ? 9.012 -11.364 8.184 1.00 98.56 278 LEU A N 1
ATOM 2136 C CA . LEU A 1 278 ? 10.389 -11.660 8.578 1.00 98.56 278 LEU A CA 1
ATOM 2137 C C . LEU A 1 278 ? 10.730 -13.142 8.349 1.00 98.56 278 LEU A C 1
ATOM 2139 O O . LEU A 1 278 ? 10.032 -14.064 8.785 1.00 98.56 278 LEU A O 1
ATOM 2143 N N . LYS A 1 279 ? 11.829 -13.380 7.635 1.00 98.19 279 LYS A N 1
ATOM 2144 C CA . LYS A 1 279 ? 12.284 -14.727 7.297 1.00 98.19 279 LYS A CA 1
ATOM 2145 C C . LYS A 1 279 ? 13.779 -14.761 7.012 1.00 98.19 279 LYS A C 1
ATOM 2147 O O . LYS A 1 279 ? 14.413 -13.734 6.807 1.00 98.19 279 LYS A O 1
ATOM 2152 N N . ALA A 1 280 ? 14.314 -15.977 7.016 1.00 98.38 280 ALA A N 1
ATOM 2153 C CA . ALA A 1 280 ? 15.621 -16.288 6.465 1.00 98.38 280 ALA A CA 1
ATOM 2154 C C . ALA A 1 280 ? 15.413 -17.240 5.284 1.00 98.38 280 ALA A C 1
ATOM 2156 O O . ALA A 1 280 ? 14.986 -18.382 5.478 1.00 98.38 280 ALA A O 1
ATOM 2157 N N . SER A 1 281 ? 15.660 -16.734 4.083 1.00 97.94 281 SER A N 1
ATOM 2158 C CA . SER A 1 281 ? 15.384 -17.393 2.811 1.00 97.94 281 SER A CA 1
ATOM 2159 C C . SER A 1 281 ? 16.588 -18.206 2.343 1.00 97.94 281 SER A C 1
ATOM 2161 O O . SER A 1 281 ? 17.695 -17.682 2.258 1.00 97.94 281 SER A O 1
ATOM 2163 N N . GLY A 1 282 ? 16.377 -19.482 2.021 1.00 97.88 282 GLY A N 1
ATOM 2164 C CA . GLY A 1 282 ? 17.420 -20.419 1.597 1.00 97.88 282 GLY A CA 1
ATOM 2165 C C . GLY A 1 282 ? 18.190 -21.044 2.763 1.00 97.88 282 GLY A C 1
ATOM 2166 O O . GLY A 1 282 ? 18.495 -20.387 3.758 1.00 97.88 282 GLY A O 1
ATOM 2167 N N . GLU A 1 283 ? 18.514 -22.332 2.637 1.00 98.00 283 GLU A N 1
ATOM 2168 C CA . GLU A 1 283 ? 19.034 -23.156 3.744 1.00 98.00 283 GLU A CA 1
ATOM 2169 C C . GLU A 1 283 ? 20.313 -22.595 4.371 1.00 98.00 283 GLU A C 1
ATOM 2171 O O . GLU A 1 283 ? 20.446 -22.559 5.594 1.00 98.00 283 GLU A O 1
ATOM 2176 N N . ALA A 1 284 ? 21.210 -22.057 3.541 1.00 97.38 284 ALA A N 1
ATOM 2177 C CA . ALA A 1 284 ? 22.449 -21.421 3.986 1.00 97.38 284 ALA A CA 1
ATOM 2178 C C . ALA A 1 284 ? 22.218 -20.200 4.897 1.00 97.38 284 ALA A C 1
ATOM 2180 O O . ALA A 1 284 ? 23.092 -19.833 5.682 1.00 97.38 284 ALA A O 1
ATOM 2181 N N . ASN A 1 285 ? 21.042 -19.571 4.818 1.00 98.44 285 ASN A N 1
ATOM 2182 C CA . ASN A 1 285 ? 20.703 -18.380 5.589 1.00 98.44 285 ASN A CA 1
ATOM 2183 C C . ASN A 1 285 ? 19.896 -18.698 6.849 1.00 98.44 285 ASN A C 1
ATOM 2185 O O . ASN A 1 285 ? 19.823 -17.851 7.737 1.00 98.44 285 ASN A O 1
ATOM 2189 N N . TRP A 1 286 ? 19.326 -19.900 6.990 1.00 98.62 286 TRP A N 1
ATOM 2190 C CA . TRP A 1 286 ? 18.497 -20.252 8.148 1.00 98.62 286 TRP A CA 1
ATOM 2191 C C . TRP A 1 286 ? 19.166 -19.997 9.510 1.00 98.62 286 TRP A C 1
ATOM 2193 O O . TRP A 1 286 ? 18.479 -19.456 10.385 1.00 98.62 286 TRP A O 1
ATOM 2203 N N . PRO A 1 287 ? 20.471 -20.282 9.713 1.00 98.62 287 PRO A N 1
ATOM 2204 C CA . PRO A 1 287 ? 21.143 -19.989 10.981 1.00 98.62 287 PRO A CA 1
ATOM 2205 C C . PRO A 1 287 ? 21.207 -18.493 11.335 1.00 98.62 287 PRO A C 1
ATOM 2207 O O . PRO A 1 287 ? 21.294 -18.148 12.512 1.00 98.62 287 PRO A O 1
ATOM 2210 N N . LYS A 1 288 ? 21.109 -17.583 10.351 1.00 98.62 288 LYS A N 1
ATOM 2211 C CA . LYS A 1 288 ? 21.180 -16.125 10.574 1.00 98.62 288 LYS A CA 1
ATOM 2212 C C . LYS A 1 288 ? 20.010 -15.588 11.405 1.00 98.62 288 LYS A C 1
ATOM 2214 O O . LYS A 1 288 ? 20.122 -14.505 11.975 1.00 98.62 288 LYS A O 1
ATOM 2219 N N . MET A 1 289 ? 18.904 -16.331 11.516 1.00 98.75 289 MET A N 1
ATOM 2220 C CA . MET A 1 289 ? 17.719 -15.896 12.265 1.00 98.75 289 MET A CA 1
ATOM 2221 C C . MET A 1 289 ? 18.025 -15.588 13.740 1.00 98.75 289 MET A C 1
ATOM 2223 O O . MET A 1 289 ? 17.499 -14.618 14.280 1.00 98.75 289 MET A O 1
ATOM 2227 N N . ASP A 1 290 ? 18.919 -16.347 14.383 1.00 98.56 290 ASP A N 1
ATOM 2228 C CA . ASP A 1 290 ? 19.290 -16.094 15.785 1.00 98.56 290 ASP A CA 1
ATOM 2229 C C . ASP A 1 290 ? 20.008 -14.743 15.942 1.00 98.56 290 ASP A C 1
ATOM 2231 O O . ASP A 1 290 ? 19.737 -13.981 16.874 1.00 98.56 290 ASP A O 1
ATOM 2235 N N . GLN A 1 291 ? 20.871 -14.402 14.981 1.00 98.69 291 GLN A N 1
ATOM 2236 C CA . GLN A 1 291 ? 21.545 -13.106 14.936 1.00 98.69 291 GLN A CA 1
ATOM 2237 C C . GLN A 1 291 ? 20.558 -11.964 14.661 1.00 98.69 291 GLN A C 1
ATOM 2239 O O . GLN A 1 291 ? 20.649 -10.918 15.305 1.00 98.69 291 GLN A O 1
ATOM 2244 N N . VAL A 1 292 ? 19.600 -12.158 13.748 1.00 98.81 292 VAL A N 1
ATOM 2245 C CA . VAL A 1 292 ? 18.559 -11.161 13.450 1.00 98.81 292 VAL A CA 1
ATOM 2246 C C . VAL A 1 292 ? 17.703 -10.866 14.679 1.00 98.81 292 VAL A C 1
ATOM 2248 O O . VAL A 1 292 ? 17.522 -9.697 15.022 1.00 98.81 292 VAL A O 1
ATOM 2251 N N . ILE A 1 293 ? 17.222 -11.902 15.376 1.00 98.88 293 ILE A N 1
ATOM 2252 C CA . ILE A 1 293 ? 16.431 -11.748 16.606 1.00 98.88 293 ILE A CA 1
ATOM 2253 C C . ILE A 1 293 ? 17.222 -10.935 17.633 1.00 98.88 293 ILE A C 1
ATOM 2255 O O . ILE A 1 293 ? 16.723 -9.922 18.127 1.00 98.88 293 ILE A O 1
ATOM 2259 N N . LYS A 1 294 ? 18.480 -11.315 17.890 1.00 98.75 294 LYS A N 1
ATOM 2260 C CA . LYS A 1 294 ? 19.352 -10.587 18.819 1.00 98.75 294 LYS A CA 1
ATOM 2261 C C . LYS A 1 294 ? 19.531 -9.120 18.414 1.00 98.75 294 LYS A C 1
ATOM 2263 O O . LYS A 1 294 ? 19.435 -8.238 19.266 1.00 98.75 294 LYS A O 1
ATOM 2268 N N . MET A 1 295 ? 19.770 -8.852 17.132 1.00 98.62 295 MET A N 1
ATOM 2269 C CA . MET A 1 295 ? 19.975 -7.499 16.612 1.00 98.62 295 MET A CA 1
ATOM 2270 C C . MET A 1 295 ? 18.727 -6.621 16.779 1.00 98.62 295 MET A C 1
ATOM 2272 O O . MET A 1 295 ? 18.840 -5.470 17.205 1.00 98.62 295 MET A O 1
ATOM 2276 N N . ILE A 1 296 ? 17.538 -7.165 16.511 1.00 98.81 296 ILE A N 1
ATOM 2277 C CA . ILE A 1 296 ? 16.265 -6.461 16.712 1.00 98.81 296 ILE A CA 1
ATOM 2278 C C . ILE A 1 296 ? 16.033 -6.186 18.204 1.00 98.81 296 ILE A C 1
ATOM 2280 O O . ILE A 1 296 ? 15.676 -5.068 18.574 1.00 98.81 296 ILE A O 1
ATOM 2284 N N . GLU A 1 297 ? 16.274 -7.159 19.084 1.00 98.81 297 GLU A N 1
ATOM 2285 C CA . GLU A 1 297 ? 16.156 -6.960 20.533 1.00 98.81 297 GLU A CA 1
ATOM 2286 C C . GLU A 1 297 ? 17.122 -5.895 21.066 1.00 98.81 297 GLU A C 1
ATOM 2288 O O . GLU A 1 297 ? 16.722 -5.047 21.868 1.00 98.81 297 GLU A O 1
ATOM 2293 N N . ASP A 1 298 ? 18.375 -5.905 20.604 1.00 98.75 298 ASP A N 1
ATOM 2294 C CA . ASP A 1 298 ? 19.374 -4.888 20.940 1.00 98.75 298 ASP A CA 1
ATOM 2295 C C . ASP A 1 298 ? 18.923 -3.496 20.470 1.00 98.75 298 ASP A C 1
ATOM 2297 O O . ASP A 1 298 ? 18.963 -2.535 21.243 1.00 98.75 298 ASP A O 1
ATOM 2301 N N . ALA A 1 299 ? 18.405 -3.380 19.245 1.00 98.62 299 ALA A N 1
ATOM 2302 C CA . ALA A 1 299 ? 17.881 -2.124 18.714 1.00 98.62 299 ALA A CA 1
ATOM 2303 C C . ALA A 1 299 ? 16.688 -1.592 19.527 1.00 98.62 299 ALA A C 1
ATOM 2305 O O . ALA A 1 299 ? 16.617 -0.394 19.815 1.00 98.62 299 ALA A O 1
ATOM 2306 N N . ARG A 1 300 ? 15.781 -2.484 19.945 1.00 98.56 300 ARG A N 1
ATOM 2307 C CA . ARG A 1 300 ? 14.637 -2.148 20.807 1.00 98.56 300 ARG A CA 1
ATOM 2308 C C . ARG A 1 300 ? 15.085 -1.677 22.185 1.00 98.56 300 ARG A C 1
ATOM 2310 O O . ARG A 1 300 ? 14.567 -0.672 22.667 1.00 98.56 300 ARG A O 1
ATOM 2317 N N . ARG A 1 301 ? 16.073 -2.343 22.799 1.00 98.44 301 ARG A N 1
ATOM 2318 C CA . ARG A 1 301 ? 16.690 -1.896 24.065 1.00 98.44 301 ARG A CA 1
ATOM 2319 C C . ARG A 1 301 ? 17.305 -0.499 23.945 1.00 98.44 301 ARG A C 1
ATOM 2321 O O . ARG A 1 301 ? 17.257 0.267 24.898 1.00 98.44 301 ARG A O 1
ATOM 2328 N N . GLN A 1 302 ? 17.823 -0.153 22.769 1.00 98.19 302 GLN A N 1
ATOM 2329 C CA . GLN A 1 302 ? 18.365 1.174 22.453 1.00 98.19 302 GLN A CA 1
ATOM 2330 C C . GLN A 1 302 ? 17.292 2.211 22.067 1.00 98.19 302 GLN A C 1
ATOM 2332 O O . GLN A 1 302 ? 17.632 3.312 21.639 1.00 98.19 302 GLN A O 1
ATOM 2337 N N . GLY A 1 303 ? 16.003 1.878 22.179 1.00 98.00 303 GLY A N 1
ATOM 2338 C CA . GLY A 1 303 ? 14.892 2.804 21.953 1.00 98.00 303 GLY A CA 1
ATOM 2339 C C . GLY A 1 303 ? 14.357 2.857 20.521 1.00 98.00 303 GLY A C 1
ATOM 2340 O O . GLY A 1 303 ? 13.378 3.568 20.280 1.00 98.00 303 GLY A O 1
ATOM 2341 N N . LEU A 1 304 ? 14.921 2.098 19.571 1.00 98.44 304 LEU A N 1
ATOM 2342 C CA . LEU A 1 304 ? 14.324 1.998 18.239 1.00 98.44 304 LEU A CA 1
ATOM 2343 C C . LEU A 1 304 ? 13.019 1.197 18.324 1.00 98.44 304 LEU A C 1
ATOM 2345 O O . LEU A 1 304 ? 13.004 0.033 18.725 1.00 98.44 304 LEU A O 1
ATOM 2349 N N . LYS A 1 305 ? 11.911 1.806 17.901 1.00 98.31 305 LYS A N 1
ATOM 2350 C CA . LYS A 1 305 ? 10.608 1.138 17.798 1.00 98.31 305 LYS A CA 1
ATOM 2351 C C . LYS A 1 305 ? 10.575 0.260 16.542 1.00 98.31 305 LYS A C 1
ATOM 2353 O O . LYS A 1 305 ? 9.977 0.651 15.549 1.00 98.31 305 LYS A O 1
ATOM 2358 N N . ILE A 1 306 ? 11.256 -0.883 16.591 1.00 98.69 306 ILE A N 1
ATOM 2359 C CA . ILE A 1 306 ? 11.289 -1.888 15.518 1.00 98.69 306 ILE A CA 1
ATOM 2360 C C . ILE A 1 306 ? 10.461 -3.119 15.895 1.00 98.69 306 ILE A C 1
ATOM 2362 O O . ILE A 1 306 ? 10.644 -3.688 16.974 1.00 98.69 306 ILE A O 1
ATOM 2366 N N . THR A 1 307 ? 9.545 -3.519 15.023 1.00 98.69 307 THR A N 1
ATOM 2367 C CA . THR A 1 307 ? 8.708 -4.726 15.128 1.00 98.69 307 THR A CA 1
ATOM 2368 C C . THR A 1 307 ? 8.790 -5.531 13.835 1.00 98.69 307 THR A C 1
ATOM 2370 O O . THR A 1 307 ? 9.486 -5.144 12.895 1.00 98.69 307 THR A O 1
ATOM 2373 N N . ALA A 1 308 ? 8.115 -6.676 13.787 1.00 98.81 308 ALA A N 1
ATOM 2374 C CA . ALA A 1 308 ? 7.949 -7.427 12.550 1.00 98.81 308 ALA A CA 1
ATOM 2375 C C . ALA A 1 308 ? 6.579 -8.103 12.502 1.00 98.81 308 ALA A C 1
ATOM 2377 O O . ALA A 1 308 ? 5.909 -8.201 13.530 1.00 98.81 308 ALA A O 1
ATOM 2378 N N . ASN A 1 309 ? 6.197 -8.625 11.341 1.00 98.69 309 ASN A N 1
ATOM 2379 C CA . ASN A 1 309 ? 5.138 -9.622 11.219 1.00 98.69 309 ASN A CA 1
ATOM 2380 C C . ASN A 1 309 ? 5.631 -10.869 10.476 1.00 98.69 309 ASN A C 1
ATOM 2382 O O . ASN A 1 309 ? 6.719 -10.868 9.904 1.00 98.69 309 ASN A O 1
ATOM 2386 N N . MET A 1 310 ? 4.836 -11.938 10.509 1.00 98.38 310 MET A N 1
ATOM 2387 C CA . MET A 1 310 ? 5.102 -13.174 9.771 1.00 98.38 310 MET A CA 1
ATOM 2388 C C . MET A 1 310 ? 3.818 -13.917 9.382 1.00 98.38 310 MET A C 1
ATOM 2390 O O . MET A 1 310 ? 2.775 -13.755 10.022 1.00 98.38 310 MET A O 1
ATOM 2394 N N . TYR A 1 311 ? 3.927 -14.799 8.390 1.00 98.56 311 TYR A N 1
ATOM 2395 C CA . TYR A 1 311 ? 2.961 -15.869 8.126 1.00 98.56 311 TYR A CA 1
ATOM 2396 C C . TYR A 1 311 ? 3.486 -17.219 8.653 1.00 98.56 311 TYR A C 1
ATOM 2398 O O . TYR A 1 311 ? 4.679 -17.398 8.895 1.00 98.56 311 TYR A O 1
ATOM 2406 N N . THR A 1 312 ? 2.597 -18.195 8.845 1.00 98.00 312 THR A N 1
ATOM 2407 C CA . THR A 1 312 ? 2.855 -19.448 9.584 1.00 98.00 312 THR A CA 1
ATOM 2408 C C . THR A 1 312 ? 3.173 -20.662 8.694 1.00 98.00 312 THR A C 1
ATOM 2410 O O . THR A 1 312 ? 2.791 -21.798 8.994 1.00 98.00 312 THR A O 1
ATOM 2413 N N . TYR A 1 313 ? 3.881 -20.431 7.583 1.00 98.44 313 TYR A N 1
ATOM 2414 C CA . TYR A 1 313 ? 4.211 -21.449 6.577 1.00 98.44 313 TYR A CA 1
ATOM 2415 C C . TYR A 1 313 ? 5.685 -21.392 6.154 1.00 98.44 313 TYR A C 1
ATOM 2417 O O . TYR A 1 313 ? 6.244 -20.299 6.081 1.00 98.44 313 TYR A O 1
ATOM 2425 N N . PRO A 1 314 ? 6.312 -22.538 5.821 1.00 97.38 314 PRO A N 1
ATOM 2426 C CA . PRO A 1 314 ? 7.725 -22.605 5.438 1.00 97.38 314 PRO A CA 1
ATOM 2427 C C . PRO A 1 314 ? 7.992 -22.269 3.955 1.00 97.38 314 PRO A C 1
ATOM 2429 O O . PRO A 1 314 ? 9.073 -22.552 3.433 1.00 97.38 314 PRO A O 1
ATOM 2432 N N . ALA A 1 315 ? 7.020 -21.679 3.261 1.00 98.25 315 ALA A N 1
ATOM 2433 C CA . ALA A 1 315 ? 7.134 -21.290 1.862 1.00 98.25 315 ALA A CA 1
ATOM 2434 C C . ALA A 1 315 ? 6.729 -19.824 1.673 1.00 98.25 315 ALA A C 1
ATOM 2436 O O . ALA A 1 315 ? 5.843 -19.324 2.362 1.00 98.25 315 ALA A O 1
ATOM 2437 N N . GLY A 1 316 ? 7.401 -19.135 0.752 1.00 97.44 316 GLY A N 1
ATOM 2438 C CA . GLY A 1 316 ? 6.995 -17.816 0.266 1.00 97.44 316 GLY A CA 1
ATOM 2439 C C . GLY A 1 316 ? 6.111 -17.923 -0.973 1.00 97.44 316 GLY A C 1
ATOM 2440 O O . GLY A 1 316 ? 6.075 -18.963 -1.629 1.00 97.44 316 GLY A O 1
ATOM 2441 N N . GLY A 1 317 ? 5.408 -16.843 -1.313 1.00 96.50 317 GLY A N 1
ATOM 2442 C CA . GLY A 1 317 ? 4.607 -16.738 -2.533 1.00 96.50 317 GLY A CA 1
ATOM 2443 C C . GLY A 1 317 ? 4.850 -15.405 -3.233 1.00 96.50 317 GLY A C 1
ATOM 2444 O O . GLY A 1 317 ? 4.707 -14.356 -2.615 1.00 96.50 317 GLY A O 1
ATOM 2445 N N . THR A 1 318 ? 5.236 -15.433 -4.507 1.00 96.38 318 THR A N 1
ATOM 2446 C CA . THR A 1 318 ? 5.521 -14.231 -5.306 1.00 96.38 318 THR A CA 1
ATOM 2447 C C . THR A 1 318 ? 5.438 -14.537 -6.808 1.00 96.38 318 THR A C 1
ATOM 2449 O O . THR A 1 318 ? 4.818 -15.521 -7.197 1.00 96.38 318 THR A O 1
ATOM 2452 N N . GLY A 1 319 ? 5.978 -13.680 -7.672 1.00 96.69 319 GLY A N 1
ATOM 2453 C CA . GLY A 1 319 ? 6.043 -13.911 -9.111 1.00 96.69 319 GLY A CA 1
ATOM 2454 C C . GLY A 1 319 ? 7.260 -14.738 -9.530 1.00 96.69 319 GLY A C 1
ATOM 2455 O O . GLY A 1 319 ? 8.325 -14.602 -8.935 1.00 96.69 319 GLY A O 1
ATOM 2456 N N . LEU A 1 320 ? 7.124 -15.539 -10.594 1.00 98.06 320 LEU A N 1
ATOM 2457 C CA . LEU A 1 320 ? 8.243 -16.273 -11.210 1.00 98.06 320 LEU A CA 1
ATOM 2458 C C . LEU A 1 320 ? 9.343 -15.328 -11.728 1.00 98.06 320 LEU A C 1
ATOM 2460 O O . LEU A 1 320 ? 10.504 -15.712 -11.844 1.00 98.06 320 LEU A O 1
ATOM 2464 N N . ASP A 1 321 ? 8.977 -14.074 -12.010 1.00 95.19 321 ASP A N 1
ATOM 2465 C CA . ASP A 1 321 ? 9.897 -13.005 -12.395 1.00 95.19 321 ASP A CA 1
ATOM 2466 C C . ASP A 1 321 ? 10.957 -12.698 -11.323 1.00 95.19 321 ASP A C 1
ATOM 2468 O O . ASP A 1 321 ? 12.052 -12.263 -11.670 1.00 95.19 321 ASP A O 1
ATOM 2472 N N . ALA A 1 322 ? 10.692 -13.012 -10.052 1.00 95.94 322 ALA A N 1
ATOM 2473 C CA . ALA A 1 322 ? 11.645 -12.874 -8.949 1.00 95.94 322 ALA A CA 1
ATOM 2474 C C . ALA A 1 322 ? 12.836 -13.853 -9.024 1.00 95.94 322 ALA A C 1
ATOM 2476 O O . ALA A 1 322 ? 13.809 -13.718 -8.288 1.00 95.94 322 ALA A O 1
ATOM 2477 N N . SER A 1 323 ? 12.784 -14.846 -9.915 1.00 97.19 323 SER A N 1
ATOM 2478 C CA . SER A 1 323 ? 13.914 -15.732 -10.203 1.00 97.19 323 SER A CA 1
ATOM 2479 C C . SER A 1 323 ? 14.916 -15.134 -11.200 1.00 97.19 323 SER A C 1
ATOM 2481 O O . SER A 1 323 ? 15.912 -15.786 -11.485 1.00 97.19 323 SER A O 1
ATOM 2483 N N . MET A 1 324 ? 14.673 -13.930 -11.735 1.00 97.75 324 MET A N 1
ATOM 2484 C CA . MET A 1 324 ? 15.556 -13.231 -12.676 1.00 97.75 324 MET A CA 1
ATOM 2485 C C . MET A 1 324 ? 16.197 -11.984 -12.049 1.00 97.75 324 MET A C 1
ATOM 2487 O O . MET A 1 324 ? 15.579 -11.343 -11.196 1.00 97.75 324 MET A O 1
ATOM 2491 N N . PRO A 1 325 ? 17.388 -11.567 -12.523 1.00 97.56 325 PRO A N 1
ATOM 2492 C CA . PRO A 1 325 ? 18.023 -10.344 -12.055 1.00 97.56 325 PRO A CA 1
ATOM 2493 C C . PRO A 1 325 ? 17.131 -9.100 -12.232 1.00 97.56 325 PRO A C 1
ATOM 2495 O O . PRO A 1 325 ? 16.549 -8.917 -13.306 1.00 97.56 325 PRO A O 1
ATOM 2498 N N . PRO A 1 326 ? 17.091 -8.171 -11.259 1.00 96.94 326 PRO A N 1
ATOM 2499 C CA . PRO A 1 326 ? 16.248 -6.973 -11.319 1.00 96.94 326 PRO A CA 1
ATOM 2500 C C . PRO A 1 326 ? 16.445 -6.096 -12.566 1.00 96.94 326 PRO A C 1
ATOM 2502 O O . PRO A 1 326 ? 15.474 -5.541 -13.081 1.00 96.94 326 PRO A O 1
ATOM 2505 N N . TRP A 1 327 ? 17.670 -6.012 -13.105 1.00 97.06 327 TRP A N 1
ATOM 2506 C CA . TRP A 1 327 ? 17.977 -5.223 -14.311 1.00 97.06 327 TRP A CA 1
ATOM 2507 C C . TRP A 1 327 ? 17.204 -5.690 -15.553 1.00 97.06 327 TRP A C 1
ATOM 2509 O O . TRP A 1 327 ? 17.015 -4.919 -16.494 1.00 97.06 327 TRP A O 1
ATOM 2519 N N . VAL A 1 328 ? 16.706 -6.932 -15.564 1.00 97.94 328 VAL A N 1
ATOM 2520 C CA . VAL A 1 328 ? 15.845 -7.442 -16.640 1.00 97.94 328 VAL A CA 1
ATOM 2521 C C . VAL A 1 328 ? 14.570 -6.604 -16.762 1.00 97.94 328 VAL A C 1
ATOM 2523 O O . VAL A 1 328 ? 14.075 -6.413 -17.872 1.00 97.94 328 VAL A O 1
ATOM 2526 N N . PHE A 1 329 ? 14.082 -6.039 -15.655 1.00 96.69 329 PHE A N 1
ATOM 2527 C CA . PHE A 1 329 ? 12.843 -5.261 -15.576 1.00 96.69 329 PHE A CA 1
ATOM 2528 C C . PHE A 1 329 ? 13.057 -3.745 -15.507 1.00 96.69 329 PHE A C 1
ATOM 2530 O O . PHE A 1 329 ? 12.092 -3.013 -15.294 1.00 96.69 329 PHE A O 1
ATOM 2537 N N . ASP A 1 330 ? 14.280 -3.259 -15.735 1.00 96.81 330 ASP A N 1
ATOM 2538 C CA . ASP A 1 330 ? 14.545 -1.830 -15.934 1.00 96.81 330 ASP A CA 1
ATOM 2539 C C . ASP A 1 330 ? 13.720 -1.298 -17.124 1.00 96.81 330 ASP A C 1
ATOM 2541 O O . ASP A 1 330 ? 13.790 -1.840 -18.233 1.00 96.81 330 ASP A O 1
ATOM 2545 N N . GLY A 1 331 ? 12.887 -0.281 -16.895 1.00 94.38 331 GLY A N 1
ATOM 2546 C CA . GLY A 1 331 ? 11.930 0.229 -17.885 1.00 94.38 331 GLY A CA 1
ATOM 2547 C C . GLY A 1 331 ? 10.635 -0.591 -17.992 1.00 94.38 331 GLY A C 1
ATOM 2548 O O . GLY A 1 331 ? 9.824 -0.373 -18.893 1.00 94.38 331 GLY A O 1
ATOM 2549 N N . GLY A 1 332 ? 10.409 -1.531 -17.071 1.00 94.31 332 GLY A N 1
ATOM 2550 C CA . GLY A 1 332 ? 9.167 -2.287 -16.939 1.00 94.31 332 GLY A CA 1
ATOM 2551 C C . GLY A 1 332 ? 9.090 -3.583 -17.752 1.00 94.31 332 GLY A C 1
ATOM 2552 O O . GLY A 1 332 ? 10.024 -4.007 -18.433 1.00 94.31 332 GLY A O 1
ATOM 2553 N N . ARG A 1 333 ? 7.924 -4.240 -17.675 1.00 93.19 333 ARG A N 1
ATOM 2554 C CA . ARG A 1 333 ? 7.697 -5.584 -18.243 1.00 93.19 333 ARG A CA 1
ATOM 2555 C C . ARG A 1 333 ? 7.850 -5.651 -19.761 1.00 93.19 333 ARG A C 1
ATOM 2557 O O . ARG A 1 333 ? 8.401 -6.617 -20.264 1.00 93.19 333 ARG A O 1
ATOM 2564 N N . GLU A 1 334 ? 7.425 -4.625 -20.493 1.00 93.38 334 GLU A N 1
ATOM 2565 C CA . GLU A 1 334 ? 7.586 -4.610 -21.954 1.00 93.38 334 GLU A CA 1
ATOM 2566 C C . GLU A 1 334 ? 9.058 -4.556 -22.379 1.00 93.38 334 GLU A C 1
ATOM 2568 O O . GLU A 1 334 ? 9.450 -5.221 -23.339 1.00 93.38 334 GLU A O 1
ATOM 2573 N N . ALA A 1 335 ? 9.898 -3.825 -21.638 1.00 95.94 335 ALA A N 1
ATOM 2574 C CA . ALA A 1 335 ? 11.341 -3.848 -21.847 1.00 95.94 335 ALA A CA 1
ATOM 2575 C C . ALA A 1 335 ? 11.927 -5.227 -21.495 1.00 95.94 335 ALA A C 1
ATOM 2577 O O . ALA A 1 335 ? 12.727 -5.763 -22.262 1.00 95.94 335 ALA A O 1
ATOM 2578 N N . ALA A 1 336 ? 11.463 -5.845 -20.402 1.00 97.19 336 ALA A N 1
ATOM 2579 C CA . ALA A 1 336 ? 11.845 -7.208 -20.033 1.00 97.19 336 ALA A CA 1
ATOM 2580 C C . ALA A 1 336 ? 11.513 -8.231 -21.129 1.00 97.19 336 ALA A C 1
ATOM 2582 O O . ALA A 1 336 ? 12.371 -9.024 -21.502 1.00 97.19 336 ALA A O 1
ATOM 2583 N N . TYR A 1 337 ? 10.315 -8.185 -21.718 1.00 97.00 337 TYR A N 1
ATOM 2584 C CA . TYR A 1 337 ? 9.939 -9.114 -22.789 1.00 97.00 337 TYR A CA 1
ATOM 2585 C C . TYR A 1 337 ? 10.816 -8.961 -24.033 1.00 97.00 337 TYR A C 1
ATOM 2587 O O . TYR A 1 337 ? 11.208 -9.967 -24.617 1.00 97.00 337 TYR A O 1
ATOM 2595 N N . LYS A 1 338 ? 11.190 -7.729 -24.406 1.00 97.69 338 LYS A N 1
ATOM 2596 C CA . LYS A 1 338 ? 12.148 -7.492 -25.500 1.00 97.69 338 LYS A CA 1
ATOM 2597 C C . LYS A 1 338 ? 13.525 -8.081 -25.183 1.00 97.69 338 LYS A C 1
ATOM 2599 O O . LYS A 1 338 ? 14.123 -8.718 -26.042 1.00 97.69 338 LYS A O 1
ATOM 2604 N N . ARG A 1 339 ? 14.005 -7.925 -23.944 1.00 97.88 339 ARG A N 1
ATOM 2605 C CA . ARG A 1 339 ? 15.268 -8.531 -23.479 1.00 97.88 339 ARG A CA 1
ATOM 2606 C C . ARG A 1 339 ? 15.223 -10.061 -23.511 1.00 97.88 339 ARG A C 1
ATOM 2608 O O . ARG A 1 339 ? 16.197 -10.681 -23.912 1.00 97.88 339 ARG A O 1
ATOM 2615 N N . LEU A 1 340 ? 14.095 -10.668 -23.137 1.00 97.94 340 LEU A N 1
ATOM 2616 C CA . LEU A 1 340 ? 13.908 -12.126 -23.149 1.00 97.94 340 LEU A CA 1
ATOM 2617 C C . LEU A 1 340 ? 13.821 -12.726 -24.563 1.00 97.94 340 LEU A C 1
ATOM 2619 O O . LEU A 1 340 ? 14.021 -13.932 -24.720 1.00 97.94 340 LEU A O 1
ATOM 2623 N N . GLN A 1 341 ? 13.526 -11.907 -25.577 1.00 97.62 341 GLN A N 1
ATOM 2624 C CA . GLN A 1 341 ? 13.543 -12.297 -26.991 1.00 97.62 341 GLN A CA 1
ATOM 2625 C C . GLN A 1 341 ? 14.944 -12.240 -27.615 1.00 97.62 341 GLN A C 1
ATOM 2627 O O . GLN A 1 341 ? 15.178 -12.909 -28.619 1.00 97.62 341 GLN A O 1
ATOM 2632 N N . ASP A 1 342 ? 15.867 -11.462 -27.043 1.00 97.94 342 ASP A N 1
ATOM 2633 C CA . ASP A 1 342 ? 17.237 -11.333 -27.542 1.00 97.94 342 ASP A CA 1
ATOM 2634 C C . ASP A 1 342 ? 18.129 -12.492 -27.047 1.00 97.94 342 ASP A C 1
ATOM 2636 O O . ASP A 1 342 ? 18.352 -12.608 -25.838 1.00 97.94 342 ASP A O 1
ATOM 2640 N N . PRO A 1 343 ? 18.693 -13.337 -27.935 1.00 97.88 343 PRO A N 1
ATOM 2641 C CA . PRO A 1 343 ? 19.461 -14.515 -27.522 1.00 97.88 343 PRO A CA 1
ATOM 2642 C C . PRO A 1 343 ? 20.693 -14.200 -26.665 1.00 97.88 343 PRO A C 1
ATOM 2644 O O . PRO A 1 343 ? 21.002 -14.943 -25.731 1.00 97.88 343 PRO A O 1
ATOM 2647 N N . ALA A 1 344 ? 21.395 -13.099 -26.954 1.00 98.06 344 ALA A N 1
ATOM 2648 C CA . ALA A 1 344 ? 22.593 -12.715 -26.211 1.00 98.06 344 ALA A CA 1
ATOM 2649 C C . ALA A 1 344 ? 22.240 -12.274 -24.784 1.00 98.06 344 ALA A C 1
ATOM 2651 O O . ALA A 1 344 ? 22.849 -12.727 -23.810 1.00 98.06 344 ALA A O 1
ATOM 2652 N N . THR A 1 345 ? 21.209 -11.438 -24.647 1.00 97.88 345 THR A N 1
ATOM 2653 C CA . THR A 1 345 ? 20.691 -11.009 -23.346 1.00 97.88 345 THR A CA 1
ATOM 2654 C C . THR A 1 345 ? 20.129 -12.188 -22.565 1.00 97.88 345 THR A C 1
ATOM 2656 O O . THR A 1 345 ? 20.413 -12.318 -21.377 1.00 97.88 345 THR A O 1
ATOM 2659 N N . ARG A 1 346 ? 19.401 -13.093 -23.222 1.00 98.00 346 ARG A N 1
ATOM 2660 C CA . ARG A 1 346 ? 18.857 -14.301 -22.601 1.00 98.00 346 ARG A CA 1
ATOM 2661 C C . ARG A 1 346 ? 19.949 -15.195 -22.012 1.00 98.00 346 ARG A C 1
ATOM 2663 O O . ARG A 1 346 ? 19.838 -15.596 -20.857 1.00 98.00 346 ARG A O 1
ATOM 2670 N N . LYS A 1 347 ? 21.053 -15.410 -22.739 1.00 98.19 347 LYS A N 1
ATOM 2671 C CA . LYS A 1 347 ? 22.225 -16.113 -22.196 1.00 98.19 347 LYS A CA 1
ATOM 2672 C C . LYS A 1 347 ? 22.786 -15.414 -20.952 1.00 98.19 347 LYS A C 1
ATOM 2674 O O . LYS A 1 347 ? 23.051 -16.073 -19.952 1.00 98.19 347 LYS A O 1
ATOM 2679 N N . LYS A 1 348 ? 22.924 -14.084 -20.986 1.00 98.44 348 LYS A N 1
ATOM 2680 C CA . LYS A 1 348 ? 23.388 -13.299 -19.829 1.00 98.44 348 LYS A CA 1
ATOM 2681 C C . LYS A 1 348 ? 22.456 -13.445 -18.619 1.00 98.44 348 LYS A C 1
ATOM 2683 O O . LYS A 1 348 ? 22.935 -13.490 -17.488 1.00 98.44 348 LYS A O 1
ATOM 2688 N N . ILE A 1 349 ? 21.142 -13.509 -18.845 1.00 98.50 349 ILE A N 1
ATOM 2689 C CA . ILE A 1 349 ? 20.149 -13.753 -17.791 1.00 98.50 349 ILE A CA 1
ATOM 2690 C C . ILE A 1 349 ? 20.343 -15.152 -17.206 1.00 98.50 349 ILE A C 1
ATOM 2692 O O . ILE A 1 349 ? 20.460 -15.268 -15.990 1.00 98.50 349 ILE A O 1
ATOM 2696 N N . ALA A 1 350 ? 20.442 -16.187 -18.044 1.00 98.44 350 ALA A N 1
ATOM 2697 C CA . ALA A 1 350 ? 20.655 -17.556 -17.581 1.00 98.44 350 ALA A CA 1
ATOM 2698 C C . ALA A 1 350 ? 21.935 -17.691 -16.740 1.00 98.44 350 ALA A C 1
ATOM 2700 O O . ALA A 1 350 ? 21.887 -18.196 -15.618 1.00 98.44 350 ALA A O 1
ATOM 2701 N N . ASP A 1 351 ? 23.057 -17.157 -17.235 1.00 98.25 351 ASP A N 1
ATOM 2702 C CA . ASP A 1 351 ? 24.338 -17.168 -16.520 1.00 98.25 351 ASP A CA 1
ATOM 2703 C C . ASP A 1 351 ? 24.214 -16.468 -15.148 1.00 98.25 351 ASP A C 1
ATOM 2705 O O . ASP A 1 351 ? 24.715 -16.968 -14.138 1.00 98.25 351 ASP A O 1
ATOM 2709 N N . ALA A 1 352 ? 23.486 -15.346 -15.075 1.00 98.06 352 ALA A N 1
ATOM 2710 C CA . ALA A 1 352 ? 23.249 -14.629 -13.823 1.00 98.06 352 ALA A CA 1
ATOM 2711 C C . ALA A 1 352 ? 22.351 -15.402 -12.839 1.00 98.06 352 ALA A C 1
ATOM 2713 O O . ALA A 1 352 ? 22.580 -15.333 -11.633 1.00 98.06 352 ALA A O 1
ATOM 2714 N N . ILE A 1 353 ? 21.361 -16.158 -13.323 1.00 98.19 353 ILE A N 1
ATOM 2715 C CA . ILE A 1 353 ? 20.496 -16.997 -12.474 1.00 98.19 353 ILE A CA 1
ATOM 2716 C C . ILE A 1 353 ? 21.280 -18.168 -11.877 1.00 98.19 353 ILE A C 1
ATOM 2718 O O . ILE A 1 353 ? 21.054 -18.531 -10.724 1.00 98.19 353 ILE A O 1
ATOM 2722 N N . HIS A 1 354 ? 22.225 -18.740 -12.623 1.00 97.38 354 HIS A N 1
ATOM 2723 C CA . HIS A 1 354 ? 23.076 -19.824 -12.126 1.00 97.38 354 HIS A CA 1
ATOM 2724 C C . HIS A 1 354 ? 24.185 -19.360 -11.175 1.00 97.38 354 HIS A C 1
ATOM 2726 O O . HIS A 1 354 ? 24.793 -20.195 -10.507 1.00 97.38 354 HIS A O 1
ATOM 2732 N N . THR A 1 355 ? 24.457 -18.057 -11.101 1.00 96.94 355 THR A N 1
ATOM 2733 C CA . THR A 1 355 ? 25.576 -17.511 -10.329 1.00 96.94 355 THR A CA 1
ATOM 2734 C C . THR A 1 355 ? 25.135 -17.136 -8.908 1.00 96.94 355 THR A C 1
ATOM 2736 O O . THR A 1 355 ? 24.281 -16.260 -8.749 1.00 96.94 355 THR A O 1
ATOM 2739 N N . PRO A 1 356 ? 25.717 -17.742 -7.853 1.00 95.25 356 PRO A N 1
ATOM 2740 C CA . PRO A 1 356 ? 25.543 -17.266 -6.484 1.00 95.25 356 PRO A CA 1
ATOM 2741 C C . PRO A 1 356 ? 26.029 -15.821 -6.340 1.00 95.25 356 PRO A C 1
ATOM 2743 O O . PRO A 1 356 ? 27.108 -15.469 -6.809 1.00 95.25 356 PRO A O 1
ATOM 2746 N N . THR A 1 357 ? 25.222 -14.984 -5.696 1.00 94.56 357 THR A N 1
ATOM 2747 C CA . THR A 1 357 ? 25.360 -13.524 -5.728 1.00 94.56 357 THR A CA 1
ATOM 2748 C C . THR A 1 357 ? 24.789 -12.921 -4.444 1.00 94.56 357 THR A C 1
ATOM 2750 O O . THR A 1 357 ? 23.880 -13.488 -3.830 1.00 94.56 357 THR A O 1
ATOM 2753 N N . ASN A 1 358 ? 25.353 -11.790 -4.025 1.00 95.38 358 ASN A N 1
ATOM 2754 C CA . ASN A 1 358 ? 24.834 -10.951 -2.940 1.00 95.38 358 ASN A CA 1
ATOM 2755 C C . ASN A 1 358 ? 24.206 -9.658 -3.484 1.00 95.38 358 ASN A C 1
ATOM 2757 O O . ASN A 1 358 ? 23.677 -8.862 -2.724 1.00 95.38 358 ASN A O 1
ATOM 2761 N N . GLU A 1 359 ? 24.292 -9.432 -4.791 1.00 93.75 359 GLU A N 1
ATOM 2762 C CA . GLU A 1 359 ? 23.898 -8.204 -5.465 1.00 93.75 359 GLU A CA 1
ATOM 2763 C C . GLU A 1 359 ? 22.376 -8.102 -5.660 1.00 93.75 359 GLU A C 1
ATOM 2765 O O . GLU A 1 359 ? 21.858 -7.002 -5.843 1.00 93.75 359 GLU A O 1
ATOM 2770 N N . TRP A 1 360 ? 21.658 -9.230 -5.636 1.00 95.19 360 TRP A N 1
ATOM 2771 C CA . TRP A 1 360 ? 20.196 -9.303 -5.705 1.00 95.19 360 TRP A CA 1
ATOM 2772 C C . TRP A 1 360 ? 19.668 -10.623 -5.114 1.00 95.19 360 TRP A C 1
ATOM 2774 O O . TRP A 1 360 ? 20.411 -11.591 -4.947 1.00 95.19 360 TRP A O 1
ATOM 2784 N N . GLU A 1 361 ? 18.368 -10.674 -4.814 1.00 93.94 361 GLU A N 1
ATOM 2785 C CA . GLU A 1 361 ? 17.710 -11.859 -4.252 1.00 93.94 361 GLU A CA 1
ATOM 2786 C C . GLU A 1 361 ? 17.340 -12.873 -5.339 1.00 93.94 361 GLU A C 1
ATOM 2788 O O . GLU A 1 361 ? 16.327 -12.739 -6.022 1.00 93.94 361 GLU A O 1
ATOM 2793 N N . ASN A 1 362 ? 18.153 -13.919 -5.481 1.00 96.31 362 ASN A N 1
ATOM 2794 C CA . ASN A 1 362 ? 17.939 -14.966 -6.475 1.00 96.31 362 ASN A CA 1
ATOM 2795 C C . ASN A 1 362 ? 17.033 -16.088 -5.946 1.00 96.31 362 ASN A C 1
ATOM 2797 O O . ASN A 1 362 ? 17.510 -17.089 -5.407 1.00 96.31 362 ASN A O 1
ATOM 2801 N N . LEU A 1 363 ? 15.714 -15.957 -6.132 1.00 97.38 363 LEU A N 1
ATOM 2802 C CA . LEU A 1 363 ? 14.745 -16.930 -5.608 1.00 97.38 363 LEU A CA 1
ATOM 2803 C C . LEU A 1 363 ? 14.872 -18.335 -6.222 1.00 97.38 363 LEU A C 1
ATOM 2805 O O . LEU A 1 363 ? 14.439 -19.302 -5.596 1.00 97.38 363 LEU A O 1
ATOM 2809 N N . TYR A 1 364 ? 15.475 -18.471 -7.409 1.00 98.25 364 TYR A N 1
ATOM 2810 C CA . TYR A 1 364 ? 15.772 -19.786 -7.983 1.00 98.25 364 TYR A CA 1
ATOM 2811 C C . TYR A 1 364 ? 16.825 -20.526 -7.148 1.00 98.25 364 TYR A C 1
ATOM 2813 O O . TYR A 1 364 ? 16.593 -21.660 -6.728 1.00 98.25 364 TYR A O 1
ATOM 2821 N N . LEU A 1 365 ? 17.943 -19.865 -6.826 1.00 97.75 365 LEU A N 1
ATOM 2822 C CA . LEU A 1 365 ? 18.988 -20.452 -5.980 1.00 97.75 365 LEU A CA 1
ATOM 2823 C C . LEU A 1 365 ? 18.551 -20.586 -4.517 1.00 97.75 365 LEU A C 1
ATOM 2825 O O . LEU A 1 365 ? 18.860 -21.594 -3.885 1.00 97.75 365 LEU A O 1
ATOM 2829 N N . LEU A 1 366 ? 17.796 -19.621 -3.978 1.00 97.94 366 LEU A N 1
ATOM 2830 C CA . LEU A 1 366 ? 17.305 -19.680 -2.595 1.00 97.94 366 LEU A CA 1
ATOM 2831 C C . LEU A 1 366 ? 16.307 -20.828 -2.369 1.00 97.94 366 LEU A C 1
ATOM 2833 O O . LEU A 1 366 ? 16.233 -21.354 -1.259 1.00 97.94 366 LEU A O 1
ATOM 2837 N N . ALA A 1 367 ? 15.566 -21.254 -3.397 1.00 97.75 367 ALA A N 1
ATOM 2838 C CA . ALA A 1 367 ? 14.736 -22.458 -3.325 1.00 97.75 367 ALA A CA 1
ATOM 2839 C C . ALA A 1 367 ? 15.562 -23.758 -3.278 1.00 97.75 367 ALA A C 1
ATOM 2841 O O . ALA A 1 367 ? 15.055 -24.787 -2.837 1.00 97.75 367 ALA A O 1
ATOM 2842 N N . GLY A 1 368 ? 16.820 -23.733 -3.730 1.00 97.12 368 GLY A N 1
ATOM 2843 C CA . GLY A 1 368 ? 17.760 -24.859 -3.713 1.00 97.12 368 GLY A CA 1
ATOM 2844 C C . GLY A 1 368 ? 17.514 -25.938 -4.775 1.00 97.12 368 GLY A C 1
ATOM 2845 O O . GLY A 1 368 ? 18.449 -26.636 -5.154 1.00 97.12 368 GLY A O 1
ATOM 2846 N N . SER A 1 369 ? 16.286 -26.076 -5.284 1.00 97.75 369 SER A N 1
ATOM 2847 C CA . SER A 1 369 ? 15.941 -26.977 -6.390 1.00 97.75 369 SER A CA 1
ATOM 2848 C C . SER A 1 369 ? 14.706 -26.474 -7.156 1.00 97.75 369 SER A C 1
ATOM 2850 O O . SER A 1 369 ? 13.783 -25.949 -6.526 1.00 97.75 369 SER A O 1
ATOM 2852 N N . PRO A 1 370 ? 14.612 -26.690 -8.485 1.00 98.38 370 PRO A N 1
ATOM 2853 C CA . PRO A 1 370 ? 13.382 -26.456 -9.247 1.00 98.38 370 PRO A CA 1
ATOM 2854 C C . PRO A 1 370 ? 12.180 -27.304 -8.778 1.00 98.38 370 PRO A C 1
ATOM 2856 O O . PRO A 1 370 ? 11.041 -26.924 -9.046 1.00 98.38 370 PRO A O 1
ATOM 2859 N N . ASP A 1 371 ? 12.387 -28.403 -8.041 1.00 98.50 371 ASP A N 1
ATOM 2860 C CA . ASP A 1 371 ? 11.299 -29.169 -7.400 1.00 98.50 371 ASP A CA 1
ATOM 2861 C C . ASP A 1 371 ? 10.618 -28.388 -6.264 1.00 98.50 371 ASP A C 1
ATOM 2863 O O . ASP A 1 371 ? 9.485 -28.671 -5.885 1.00 98.50 371 ASP A O 1
ATOM 2867 N N . ARG A 1 372 ? 11.302 -27.376 -5.720 1.00 98.50 372 ARG A N 1
ATOM 2868 C CA . ARG A 1 372 ? 10.836 -26.523 -4.616 1.00 98.50 372 ARG A CA 1
ATOM 2869 C C . ARG A 1 372 ? 10.222 -25.209 -5.106 1.00 98.50 372 ARG A C 1
ATOM 2871 O O . ARG A 1 372 ? 10.028 -24.288 -4.311 1.00 98.50 372 ARG A O 1
ATOM 2878 N N . ILE A 1 373 ? 9.911 -25.128 -6.400 1.00 98.75 373 ILE A N 1
ATOM 2879 C CA . ILE A 1 373 ? 9.296 -23.975 -7.061 1.00 98.75 373 ILE A CA 1
ATOM 2880 C C . ILE A 1 373 ? 7.984 -24.445 -7.690 1.00 98.75 373 ILE A C 1
ATOM 2882 O O . ILE A 1 373 ? 7.994 -25.099 -8.727 1.00 98.75 373 ILE A O 1
ATOM 2886 N N . LEU A 1 374 ? 6.856 -24.140 -7.053 1.00 98.69 374 LEU A N 1
ATOM 2887 C CA . LEU A 1 374 ? 5.517 -24.586 -7.446 1.00 98.69 374 LEU A CA 1
ATOM 2888 C C . LEU A 1 374 ? 4.769 -23.464 -8.177 1.00 98.69 374 LEU A C 1
ATOM 2890 O O . LEU A 1 374 ? 4.581 -22.379 -7.628 1.00 98.69 374 LEU A O 1
ATOM 2894 N N . LEU A 1 375 ? 4.308 -23.722 -9.400 1.00 98.50 375 LEU A N 1
ATOM 2895 C CA . LEU A 1 375 ? 3.615 -22.737 -10.233 1.00 98.50 375 LEU A CA 1
ATOM 2896 C C . LEU A 1 375 ? 2.129 -22.681 -9.850 1.00 98.50 375 LEU A C 1
ATOM 2898 O O . LEU A 1 375 ? 1.398 -23.663 -9.982 1.00 98.50 375 LEU A O 1
ATOM 2902 N N . ALA A 1 376 ? 1.670 -21.532 -9.357 1.00 97.25 376 ALA A N 1
ATOM 2903 C CA . ALA A 1 376 ? 0.346 -21.362 -8.760 1.00 97.25 376 ALA A CA 1
ATOM 2904 C C . ALA A 1 376 ? -0.675 -20.708 -9.706 1.00 97.25 376 ALA A C 1
ATOM 2906 O O . ALA A 1 376 ? -1.836 -21.121 -9.727 1.00 97.25 376 ALA A O 1
ATOM 2907 N N . SER A 1 377 ? -0.286 -19.715 -10.508 1.00 96.00 377 SER A N 1
ATOM 2908 C CA . SER A 1 377 ? -1.243 -18.999 -11.362 1.00 96.00 377 SER A CA 1
ATOM 2909 C C . SER A 1 377 ? -0.634 -18.455 -12.650 1.00 96.00 377 SER A C 1
ATOM 2911 O O . SER A 1 377 ? 0.505 -17.995 -12.671 1.00 96.00 377 SER A O 1
ATOM 2913 N N . PHE A 1 378 ? -1.438 -18.475 -13.716 1.00 96.75 378 PHE A N 1
ATOM 2914 C CA . PHE A 1 378 ? -1.091 -17.996 -15.055 1.00 96.75 378 PHE A CA 1
ATOM 2915 C C . PHE A 1 378 ? -2.198 -17.089 -15.590 1.00 96.75 378 PHE A C 1
ATOM 2917 O O . PHE A 1 378 ? -3.383 -17.331 -15.342 1.00 96.75 378 PHE A O 1
ATOM 2924 N N . LYS A 1 379 ? -1.823 -16.068 -16.365 1.00 93.94 379 LYS A N 1
ATOM 2925 C CA . LYS A 1 379 ? -2.775 -15.177 -17.041 1.00 93.94 379 LYS A CA 1
ATOM 2926 C C . LYS A 1 379 ? -3.392 -15.840 -18.270 1.00 93.94 379 LYS A C 1
ATOM 2928 O O . LYS A 1 379 ? -4.567 -15.622 -18.557 1.00 93.94 379 LYS A O 1
ATOM 2933 N N . THR A 1 380 ? -2.608 -16.610 -19.017 1.00 93.94 380 THR A N 1
ATOM 2934 C CA . THR A 1 380 ? -3.012 -17.171 -20.310 1.00 93.94 380 THR A CA 1
ATOM 2935 C C . THR A 1 380 ? -3.646 -18.554 -20.165 1.00 93.94 380 THR A C 1
ATOM 2937 O O . THR A 1 380 ? -3.097 -19.443 -19.518 1.00 93.94 380 THR A O 1
ATOM 2940 N N . GLU A 1 381 ? -4.786 -18.780 -20.831 1.00 94.31 381 GLU A N 1
ATOM 2941 C CA . GLU A 1 381 ? -5.495 -20.075 -20.804 1.00 94.31 381 GLU A CA 1
ATOM 2942 C C . GLU A 1 381 ? -4.611 -21.246 -21.263 1.00 94.31 381 GLU A C 1
ATOM 2944 O O . GLU A 1 381 ? -4.712 -22.349 -20.733 1.00 94.31 381 GLU A O 1
ATOM 2949 N N . LYS A 1 382 ? -3.683 -20.996 -22.197 1.00 96.19 382 LYS A N 1
ATOM 2950 C CA . LYS A 1 382 ? -2.728 -21.999 -22.692 1.00 96.19 382 LYS A CA 1
ATOM 2951 C C . LYS A 1 382 ? -1.824 -22.557 -21.584 1.00 96.19 382 LYS A C 1
ATOM 2953 O O . LYS A 1 382 ? -1.436 -23.720 -21.660 1.00 96.19 382 LYS A O 1
ATOM 2958 N N . LEU A 1 383 ? -1.462 -21.742 -20.590 1.00 97.31 383 LEU A N 1
ATOM 2959 C CA . LEU A 1 383 ? -0.513 -22.121 -19.539 1.00 97.31 383 LEU A CA 1
ATOM 2960 C C . LEU A 1 383 ? -1.181 -22.570 -18.239 1.00 97.31 383 LEU A C 1
ATOM 2962 O O . LEU A 1 383 ? -0.538 -23.254 -17.450 1.00 97.31 383 LEU A O 1
ATOM 2966 N N . LYS A 1 384 ? -2.474 -22.289 -18.038 1.00 96.12 384 LYS A N 1
ATOM 2967 C CA . LYS A 1 384 ? -3.229 -22.742 -16.855 1.00 96.12 384 LYS A CA 1
ATOM 2968 C C . LYS A 1 384 ? -3.151 -24.251 -16.564 1.00 96.12 384 LYS A C 1
ATOM 2970 O O . LYS A 1 384 ? -3.100 -24.594 -15.387 1.00 96.12 384 LYS A O 1
ATOM 2975 N N . PRO A 1 385 ? -3.051 -25.169 -17.550 1.00 97.06 385 PRO A N 1
ATOM 2976 C CA . PRO A 1 385 ? -2.818 -26.591 -17.266 1.00 97.06 385 PRO A CA 1
ATOM 2977 C C . PRO A 1 385 ? -1.500 -26.909 -16.531 1.00 97.06 385 PRO A C 1
ATOM 2979 O O . PRO A 1 385 ? -1.305 -28.042 -16.090 1.00 97.06 385 PRO A O 1
ATOM 2982 N N . LEU A 1 386 ? -0.578 -25.945 -16.419 1.00 97.69 386 LEU A N 1
ATOM 2983 C CA . LEU A 1 386 ? 0.665 -26.071 -15.652 1.00 97.69 386 LEU A CA 1
ATOM 2984 C C . LEU A 1 386 ? 0.499 -25.689 -14.171 1.00 97.69 386 LEU A C 1
ATOM 2986 O O . LEU A 1 386 ? 1.421 -25.904 -13.389 1.00 97.69 386 LEU A O 1
ATOM 2990 N N . THR A 1 387 ? -0.648 -25.131 -13.769 1.00 96.94 387 THR A N 1
ATOM 2991 C CA . THR A 1 387 ? -0.941 -24.816 -12.366 1.00 96.94 387 THR A CA 1
ATOM 2992 C C . THR A 1 387 ? -0.866 -26.075 -11.498 1.00 96.94 387 THR A C 1
ATOM 2994 O O . THR A 1 387 ? -1.416 -27.118 -11.844 1.00 96.94 387 THR A O 1
ATOM 2997 N N . GLY A 1 388 ? -0.191 -25.966 -10.352 1.00 95.81 388 GLY A N 1
ATOM 2998 C CA . GLY A 1 388 ? 0.026 -27.068 -9.415 1.00 95.81 388 GLY A CA 1
ATOM 2999 C C . GLY A 1 388 ? 1.230 -27.955 -9.748 1.00 95.81 388 GLY A C 1
ATOM 3000 O O . GLY A 1 388 ? 1.480 -28.903 -9.013 1.00 95.81 388 GLY A O 1
ATOM 3001 N N . LYS A 1 389 ? 1.979 -27.655 -10.819 1.00 97.94 389 LYS A N 1
ATOM 3002 C CA . LYS A 1 389 ? 3.223 -28.355 -11.169 1.00 97.94 389 LYS A CA 1
ATOM 3003 C C . LYS A 1 389 ? 4.449 -27.617 -10.655 1.00 97.94 389 LYS A C 1
ATOM 3005 O O . LYS A 1 389 ? 4.457 -26.383 -10.582 1.00 97.94 389 LYS A O 1
ATOM 3010 N N . THR A 1 390 ? 5.505 -28.359 -10.347 1.00 98.75 390 THR A N 1
ATOM 3011 C CA . THR A 1 390 ? 6.806 -27.762 -10.036 1.00 98.75 390 THR A CA 1
ATOM 3012 C C . THR A 1 390 ? 7.506 -27.287 -11.310 1.00 98.75 390 THR A C 1
ATOM 3014 O O . THR A 1 390 ? 7.237 -27.771 -12.415 1.00 98.75 390 THR A O 1
ATOM 3017 N N . LEU A 1 391 ? 8.443 -26.348 -11.178 1.00 98.81 391 LEU A N 1
ATOM 3018 C CA . LEU A 1 391 ? 9.279 -25.912 -12.293 1.00 98.81 391 LEU A CA 1
ATOM 3019 C C . LEU A 1 391 ? 10.045 -27.096 -12.903 1.00 98.81 391 LEU A C 1
ATOM 3021 O O . LEU A 1 391 ? 10.171 -27.163 -14.123 1.00 98.81 391 LEU A O 1
ATOM 3025 N N . ALA A 1 392 ? 10.504 -28.045 -12.079 1.00 98.81 392 ALA A N 1
ATOM 3026 C CA . ALA A 1 392 ? 11.188 -29.253 -12.541 1.00 98.81 392 ALA A CA 1
ATOM 3027 C C . ALA A 1 392 ? 10.290 -30.127 -13.431 1.00 98.81 392 ALA A C 1
ATOM 3029 O O . ALA A 1 392 ? 10.711 -30.563 -14.506 1.00 98.81 392 ALA A O 1
ATOM 3030 N N . GLU A 1 393 ? 9.035 -30.344 -13.030 1.00 98.75 393 GLU A N 1
ATOM 3031 C CA . GLU A 1 393 ? 8.063 -31.093 -13.830 1.00 98.75 393 GLU A CA 1
ATOM 3032 C C . GLU A 1 393 ? 7.797 -30.408 -15.172 1.00 98.75 393 GLU A C 1
ATOM 3034 O O . GLU A 1 393 ? 7.805 -31.067 -16.213 1.00 98.75 393 GLU A O 1
ATOM 3039 N N . VAL A 1 394 ? 7.605 -29.085 -15.170 1.00 98.75 394 VAL A N 1
ATOM 3040 C CA . VAL A 1 394 ? 7.353 -28.324 -16.403 1.00 98.75 394 VAL A CA 1
ATOM 3041 C C . VAL A 1 394 ? 8.579 -28.309 -17.318 1.00 98.75 394 VAL A C 1
ATOM 3043 O O . VAL A 1 394 ? 8.432 -28.497 -18.527 1.00 98.75 394 VAL A O 1
ATOM 3046 N N . ALA A 1 395 ? 9.781 -28.148 -16.765 1.00 98.75 395 ALA A N 1
ATOM 3047 C CA . ALA A 1 395 ? 11.034 -28.208 -17.515 1.00 98.75 395 ALA A CA 1
ATOM 3048 C C . ALA A 1 395 ? 11.213 -29.580 -18.186 1.00 98.75 395 ALA A C 1
ATOM 3050 O O . ALA A 1 395 ? 11.470 -29.664 -19.391 1.00 98.75 395 ALA A O 1
ATOM 3051 N N . LYS A 1 396 ? 10.942 -30.664 -17.445 1.00 98.69 396 LYS A N 1
ATOM 3052 C CA . LYS A 1 396 ? 10.943 -32.036 -17.969 1.00 98.69 396 LYS A CA 1
ATOM 3053 C C . LYS A 1 396 ? 9.895 -32.241 -19.065 1.00 98.69 396 LYS A C 1
ATOM 3055 O O . LYS A 1 396 ? 10.222 -32.814 -20.100 1.00 98.69 396 LYS A O 1
ATOM 3060 N N . MET A 1 397 ? 8.664 -31.754 -18.877 1.00 98.25 397 MET A N 1
ATOM 3061 C CA . MET A 1 397 ? 7.603 -31.815 -19.897 1.00 98.25 397 MET A CA 1
ATOM 3062 C C . MET A 1 397 ? 7.997 -31.098 -21.194 1.00 98.25 397 MET A C 1
ATOM 3064 O O . MET A 1 397 ? 7.591 -31.519 -22.274 1.00 98.25 397 MET A O 1
ATOM 3068 N N . ARG A 1 398 ? 8.776 -30.016 -21.089 1.00 97.88 398 ARG A N 1
ATOM 3069 C CA . ARG A 1 398 ? 9.249 -29.220 -22.230 1.00 97.88 398 ARG A CA 1
ATOM 3070 C C . ARG A 1 398 ? 10.577 -29.714 -22.815 1.00 97.88 398 ARG A C 1
ATOM 3072 O O . ARG A 1 398 ? 10.971 -29.215 -23.864 1.00 97.88 398 ARG A O 1
ATOM 3079 N N . GLY A 1 399 ? 11.264 -30.655 -22.162 1.00 98.12 399 GLY A N 1
ATOM 3080 C CA . GLY A 1 399 ? 12.608 -31.091 -22.553 1.00 98.12 399 GLY A CA 1
ATOM 3081 C C . GLY A 1 399 ? 13.642 -29.959 -22.505 1.00 98.12 399 GLY A C 1
ATOM 3082 O O . GLY A 1 399 ? 14.537 -29.921 -23.346 1.00 98.12 399 GLY A O 1
ATOM 3083 N N . LYS A 1 400 ? 13.487 -29.011 -21.570 1.00 97.56 400 LYS A N 1
ATOM 3084 C CA . LYS A 1 400 ? 14.340 -27.821 -21.434 1.00 97.56 400 LYS A CA 1
ATOM 3085 C C . LYS A 1 400 ? 14.968 -27.734 -20.049 1.00 97.56 400 LYS A C 1
ATOM 3087 O O . LYS A 1 400 ? 14.482 -28.329 -19.092 1.00 97.56 400 LYS A O 1
ATOM 3092 N N . ASP A 1 401 ? 16.032 -26.945 -19.954 1.00 97.88 401 ASP A N 1
ATOM 3093 C CA . ASP A 1 401 ? 16.597 -26.522 -18.678 1.00 97.88 401 ASP A CA 1
ATOM 3094 C C . ASP A 1 401 ? 15.567 -25.692 -17.862 1.00 97.88 401 ASP A C 1
ATOM 3096 O O . ASP A 1 401 ? 14.767 -24.953 -18.457 1.00 97.88 401 ASP A O 1
ATOM 3100 N N . PRO A 1 402 ? 15.531 -25.801 -16.518 1.00 98.56 402 PRO A N 1
ATOM 3101 C CA . PRO A 1 402 ? 14.622 -25.021 -15.676 1.00 98.56 402 PRO A CA 1
ATOM 3102 C C . PRO A 1 402 ? 14.742 -23.498 -15.828 1.00 98.56 402 PRO A C 1
ATOM 3104 O O . PRO A 1 402 ? 13.722 -22.811 -15.813 1.00 98.56 402 PRO A O 1
ATOM 3107 N N . VAL A 1 403 ? 15.948 -22.959 -16.011 1.00 98.44 403 VAL A N 1
ATOM 3108 C CA . VAL A 1 403 ? 16.190 -21.519 -16.178 1.00 98.44 403 VAL A CA 1
ATOM 3109 C C . VAL A 1 403 ? 15.690 -21.034 -17.535 1.00 98.44 403 VAL A C 1
ATOM 3111 O O . VAL A 1 403 ? 14.993 -20.021 -17.621 1.00 98.44 403 VAL A O 1
ATOM 3114 N N . GLU A 1 404 ? 15.930 -21.808 -18.593 1.00 98.25 404 GLU A N 1
ATOM 3115 C CA . GLU A 1 404 ? 15.316 -21.555 -19.902 1.00 98.25 404 GLU A CA 1
ATOM 3116 C C . GLU A 1 404 ? 13.782 -21.633 -19.833 1.00 98.25 404 GLU A C 1
ATOM 3118 O O . GLU A 1 404 ? 13.072 -20.822 -20.432 1.00 98.25 404 GLU A O 1
ATOM 3123 N N . THR A 1 405 ? 13.253 -22.568 -19.043 1.00 98.56 405 THR A N 1
ATOM 3124 C CA . THR A 1 405 ? 11.810 -22.715 -18.827 1.00 98.56 405 THR A CA 1
ATOM 3125 C C . THR A 1 405 ? 11.214 -21.501 -18.109 1.00 98.56 405 THR A C 1
ATOM 3127 O O . THR A 1 405 ? 10.141 -21.048 -18.503 1.00 98.56 405 THR A O 1
ATOM 3130 N N . ILE A 1 406 ? 11.903 -20.923 -17.116 1.00 98.56 406 ILE A N 1
ATOM 3131 C CA . ILE A 1 406 ? 11.486 -19.671 -16.455 1.00 98.56 406 ILE A CA 1
ATOM 3132 C C . ILE A 1 406 ? 11.314 -18.553 -17.487 1.00 98.56 406 ILE A C 1
ATOM 3134 O O . ILE A 1 406 ? 10.257 -17.922 -17.555 1.00 98.56 406 ILE A O 1
ATOM 3138 N N . MET A 1 407 ? 12.346 -18.323 -18.302 1.00 98.50 407 MET A N 1
ATOM 3139 C CA . MET A 1 407 ? 12.358 -17.233 -19.278 1.00 98.50 407 MET A CA 1
ATOM 3140 C C . MET A 1 407 ? 11.286 -17.416 -20.361 1.00 98.50 407 MET A C 1
ATOM 3142 O O . MET A 1 407 ? 10.633 -16.445 -20.745 1.00 98.50 407 MET A O 1
ATOM 3146 N N . ASP A 1 408 ? 11.059 -18.652 -20.815 1.00 98.25 408 ASP A N 1
ATOM 3147 C CA . ASP A 1 408 ? 9.976 -18.981 -21.749 1.00 98.25 408 ASP A CA 1
ATOM 3148 C C . ASP A 1 408 ? 8.599 -18.708 -21.154 1.00 98.25 408 ASP A C 1
ATOM 3150 O O . ASP A 1 408 ? 7.785 -18.031 -21.776 1.00 98.25 408 ASP A O 1
ATOM 3154 N N . LEU A 1 409 ? 8.337 -19.204 -19.943 1.00 98.50 409 LEU A N 1
ATOM 3155 C CA . LEU A 1 409 ? 7.037 -19.044 -19.299 1.00 98.50 409 LEU A CA 1
ATOM 3156 C C . LEU A 1 409 ? 6.701 -17.567 -19.085 1.00 98.50 409 LEU A C 1
ATOM 3158 O O . LEU A 1 409 ? 5.592 -17.149 -19.414 1.00 98.50 409 LEU A O 1
ATOM 3162 N N . VAL A 1 410 ? 7.650 -16.764 -18.593 1.00 97.88 410 VAL A N 1
ATOM 3163 C CA . VAL A 1 410 ? 7.427 -15.324 -18.380 1.00 97.88 410 VAL A CA 1
ATOM 3164 C C . VAL A 1 410 ? 7.149 -14.599 -19.700 1.00 97.88 410 VAL A C 1
ATOM 3166 O O . VAL A 1 410 ? 6.254 -13.751 -19.757 1.00 97.88 410 VAL A O 1
ATOM 3169 N N . LEU A 1 411 ? 7.869 -14.943 -20.772 1.00 97.31 411 LEU A N 1
ATOM 3170 C CA . LEU A 1 411 ? 7.652 -14.353 -22.093 1.00 97.31 411 LEU A CA 1
ATOM 3171 C C . LEU A 1 411 ? 6.320 -14.791 -22.728 1.00 97.31 411 LEU A C 1
ATOM 3173 O O . LEU A 1 411 ? 5.662 -13.975 -23.372 1.00 97.31 411 LEU A O 1
ATOM 3177 N N . GLU A 1 412 ? 5.920 -16.053 -22.550 1.00 97.69 412 GLU A N 1
ATOM 3178 C CA . GLU A 1 412 ? 4.671 -16.620 -23.076 1.00 97.69 412 GLU A CA 1
ATOM 3179 C C . GLU A 1 412 ? 3.437 -16.084 -22.338 1.00 97.69 412 GLU A C 1
ATOM 3181 O O . GLU A 1 412 ? 2.459 -15.697 -22.979 1.00 97.69 412 GLU A O 1
ATOM 3186 N N . ASP A 1 413 ? 3.471 -16.047 -21.002 1.00 96.81 413 ASP A N 1
ATOM 3187 C CA . ASP A 1 413 ? 2.322 -15.629 -20.192 1.00 96.81 413 ASP A CA 1
ATOM 3188 C C . ASP A 1 413 ? 2.129 -14.109 -20.192 1.00 96.81 413 ASP A C 1
ATOM 3190 O O . ASP A 1 413 ? 1.020 -13.607 -19.987 1.00 96.81 413 ASP A O 1
ATOM 3194 N N . ARG A 1 414 ? 3.228 -13.369 -20.408 1.00 94.62 414 ARG A N 1
ATOM 3195 C CA . ARG A 1 414 ? 3.291 -11.901 -20.356 1.00 94.62 414 ARG A CA 1
ATOM 3196 C C . ARG A 1 414 ? 2.627 -11.338 -19.098 1.00 94.62 414 ARG A C 1
ATOM 3198 O O . ARG A 1 414 ? 1.916 -10.325 -19.134 1.00 94.62 414 ARG A O 1
ATOM 3205 N N . SER A 1 415 ? 2.858 -12.003 -17.972 1.00 92.94 415 SER A N 1
ATOM 3206 C CA . SER A 1 415 ? 2.297 -11.652 -16.676 1.00 92.94 415 SER A CA 1
ATOM 3207 C C . SER A 1 415 ? 3.269 -11.972 -15.541 1.00 92.94 415 SER A C 1
ATOM 3209 O O . SER A 1 415 ? 4.344 -12.535 -15.750 1.00 92.94 415 SER A O 1
ATOM 3211 N N . ARG A 1 416 ? 2.885 -11.593 -14.321 1.00 93.00 416 ARG A N 1
ATOM 3212 C CA . ARG A 1 416 ? 3.556 -12.036 -13.104 1.00 93.00 416 ARG A CA 1
ATOM 3213 C C . ARG A 1 416 ? 2.974 -13.386 -12.672 1.00 93.00 416 ARG A C 1
ATOM 3215 O O . ARG A 1 416 ? 2.001 -13.416 -11.922 1.00 93.00 416 ARG A O 1
ATOM 3222 N N . ILE A 1 417 ? 3.569 -14.477 -13.155 1.00 97.31 417 ILE A N 1
ATOM 3223 C CA . ILE A 1 417 ? 3.146 -15.862 -12.871 1.00 97.31 417 ILE A CA 1
ATOM 3224 C C . ILE A 1 417 ? 3.255 -16.131 -11.369 1.00 97.31 417 ILE A C 1
ATOM 3226 O O . ILE A 1 417 ? 4.361 -16.120 -10.824 1.00 97.31 417 ILE A O 1
ATOM 3230 N N . GLY A 1 418 ? 2.133 -16.375 -10.691 1.00 97.38 418 GLY A N 1
ATOM 3231 C CA . GLY A 1 418 ? 2.138 -16.670 -9.260 1.00 97.38 418 GLY A CA 1
ATOM 3232 C C . GLY A 1 418 ? 2.882 -17.971 -8.987 1.00 97.38 418 GLY A C 1
ATOM 3233 O O . GLY A 1 418 ? 2.623 -18.980 -9.637 1.00 97.38 418 GLY A O 1
ATOM 3234 N N . THR A 1 419 ? 3.813 -17.944 -8.040 1.00 98.62 419 THR A N 1
ATOM 3235 C CA . THR A 1 419 ? 4.759 -19.025 -7.753 1.00 98.62 419 THR A CA 1
ATOM 3236 C C . THR A 1 419 ? 4.993 -19.133 -6.250 1.00 98.62 419 THR A C 1
ATOM 3238 O O . THR A 1 419 ? 5.103 -18.125 -5.551 1.00 98.62 419 THR A O 1
ATOM 3241 N N . ILE A 1 420 ? 5.064 -20.363 -5.749 1.00 98.75 420 ILE A N 1
ATOM 3242 C CA . ILE A 1 420 ? 5.339 -20.697 -4.352 1.00 98.75 420 ILE A CA 1
ATOM 3243 C C . ILE A 1 420 ? 6.755 -21.266 -4.262 1.00 98.75 420 ILE A C 1
ATOM 3245 O O . ILE A 1 420 ? 7.108 -22.181 -5.005 1.00 98.75 420 ILE A O 1
ATOM 3249 N N . TYR A 1 421 ? 7.550 -20.739 -3.335 1.00 98.69 421 TYR A N 1
ATOM 3250 C CA . TYR A 1 421 ? 8.946 -21.117 -3.138 1.00 98.69 421 TYR A CA 1
ATOM 3251 C C . TYR A 1 421 ? 9.131 -21.733 -1.753 1.00 98.69 421 TYR A C 1
ATOM 3253 O O . TYR A 1 421 ? 8.964 -21.057 -0.735 1.00 98.69 421 TYR A O 1
ATOM 3261 N N . PHE A 1 422 ? 9.511 -23.006 -1.695 1.00 98.50 422 PHE A N 1
ATOM 3262 C CA . PHE A 1 422 ? 9.779 -23.700 -0.434 1.00 98.50 422 PHE A CA 1
ATOM 3263 C C . PHE A 1 422 ? 11.205 -23.404 0.026 1.00 98.50 422 PHE A C 1
ATOM 3265 O O . PHE A 1 422 ? 12.103 -24.197 -0.220 1.00 98.50 422 PHE A O 1
ATOM 3272 N N . LEU A 1 423 ? 11.432 -22.264 0.678 1.00 97.75 423 LEU A N 1
ATOM 3273 C CA . LEU A 1 423 ? 12.782 -21.764 0.992 1.00 97.75 423 LEU A CA 1
ATOM 3274 C C . LEU A 1 423 ? 13.020 -21.454 2.480 1.00 97.75 423 LEU A C 1
ATOM 3276 O O . LEU A 1 423 ? 14.108 -21.011 2.847 1.00 97.75 423 LEU A O 1
ATOM 3280 N N . MET A 1 424 ? 12.028 -21.670 3.349 1.00 98.12 424 MET A N 1
ATOM 3281 C CA . MET A 1 424 ? 12.106 -21.334 4.778 1.00 98.12 424 MET A CA 1
ATOM 3282 C C . MET A 1 424 ? 12.170 -22.593 5.653 1.00 98.12 424 MET A C 1
ATOM 3284 O O . MET A 1 424 ? 11.891 -23.702 5.203 1.00 98.12 424 MET A O 1
ATOM 3288 N N . SER A 1 425 ? 12.498 -22.397 6.932 1.00 97.88 425 SER A N 1
ATOM 3289 C CA . SER A 1 425 ? 12.548 -23.450 7.950 1.00 97.88 425 SER A CA 1
ATOM 3290 C C . SER A 1 425 ? 11.390 -23.344 8.944 1.00 97.88 425 SER A C 1
ATOM 3292 O O . SER A 1 425 ? 11.098 -22.269 9.475 1.00 97.88 425 SER A O 1
ATOM 3294 N N . GLU A 1 426 ? 10.780 -24.490 9.247 1.00 97.88 426 GLU A N 1
ATOM 3295 C CA . GLU A 1 426 ? 9.768 -24.646 10.296 1.00 97.88 426 GLU A CA 1
ATOM 3296 C C . GLU A 1 426 ? 10.316 -24.275 11.689 1.00 97.88 426 GLU A C 1
ATOM 3298 O O . GLU A 1 426 ? 9.608 -23.675 12.499 1.00 97.88 426 GLU A O 1
ATOM 3303 N N . ASP A 1 427 ? 11.596 -24.538 11.962 1.00 98.12 427 ASP A N 1
ATOM 3304 C CA . ASP A 1 427 ? 12.225 -24.164 13.234 1.00 98.12 427 ASP A CA 1
ATOM 3305 C C . ASP A 1 427 ? 12.345 -22.646 13.374 1.00 98.12 427 ASP A C 1
ATOM 3307 O O . ASP A 1 427 ? 12.065 -22.088 14.439 1.00 98.12 427 ASP A O 1
ATOM 3311 N N . ASN A 1 428 ? 12.691 -21.951 12.286 1.00 98.50 428 ASN A N 1
ATOM 3312 C CA . ASN A 1 428 ? 12.729 -20.490 12.278 1.00 98.50 428 ASN A CA 1
ATOM 3313 C C . ASN A 1 428 ? 11.336 -19.882 12.471 1.00 98.50 428 ASN A C 1
ATOM 3315 O O . ASN A 1 428 ? 11.217 -18.858 13.141 1.00 98.50 428 ASN A O 1
ATOM 3319 N N . ILE A 1 429 ? 10.274 -20.519 11.967 1.00 98.56 429 ILE A N 1
ATOM 3320 C CA . ILE A 1 429 ? 8.892 -20.106 12.260 1.00 98.56 429 ILE A CA 1
ATOM 3321 C C . ILE A 1 429 ? 8.629 -20.181 13.767 1.00 98.56 429 ILE A C 1
ATOM 3323 O O . ILE A 1 429 ? 8.189 -19.199 14.364 1.00 98.56 429 ILE A O 1
ATOM 3327 N N . LYS A 1 430 ? 8.972 -21.297 14.423 1.00 98.31 430 LYS A N 1
ATOM 3328 C CA . LYS A 1 430 ? 8.782 -21.456 15.877 1.00 98.31 430 LYS A CA 1
ATOM 3329 C C . LYS A 1 430 ? 9.613 -20.457 16.687 1.00 98.31 430 LYS A C 1
ATOM 3331 O O . LYS A 1 430 ? 9.116 -19.919 17.677 1.00 98.31 430 LYS A O 1
ATOM 3336 N N . LYS A 1 431 ? 10.851 -20.167 16.268 1.00 98.38 431 LYS A N 1
ATOM 3337 C CA . LYS A 1 431 ? 11.704 -19.140 16.899 1.00 98.38 431 LYS A CA 1
ATOM 3338 C C . LYS A 1 431 ? 11.054 -17.759 16.857 1.00 98.38 431 LYS A C 1
ATOM 3340 O O . LYS A 1 431 ? 11.027 -17.078 17.880 1.00 98.38 431 LYS A O 1
ATOM 3345 N N . GLN A 1 432 ? 10.491 -17.376 15.714 1.00 98.38 432 GLN A N 1
ATOM 3346 C CA . GLN A 1 432 ? 9.800 -16.0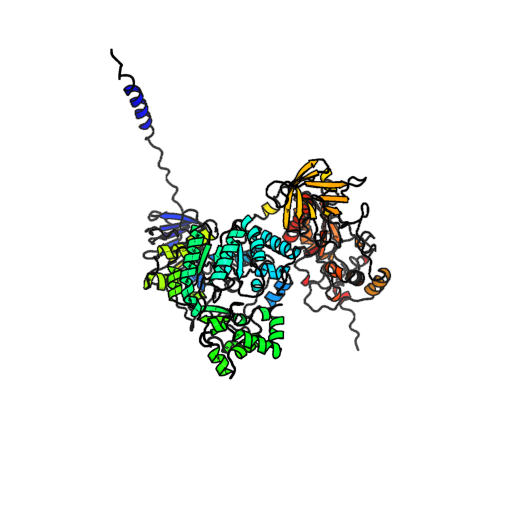98 15.532 1.00 98.38 432 GLN A CA 1
ATOM 3347 C C . GLN A 1 432 ? 8.457 -16.039 16.275 1.00 98.38 432 GLN A C 1
ATOM 3349 O O . GLN A 1 432 ? 8.129 -15.030 16.902 1.00 98.38 432 GLN A O 1
ATOM 3354 N N . ILE A 1 433 ? 7.712 -17.148 16.320 1.00 98.69 433 ILE A N 1
ATOM 3355 C CA . ILE A 1 433 ? 6.500 -17.270 17.143 1.00 98.69 433 ILE A CA 1
ATOM 3356 C C . ILE A 1 433 ? 6.812 -17.082 18.631 1.00 98.69 433 ILE A C 1
ATOM 3358 O O . ILE A 1 433 ? 5.942 -16.644 19.365 1.00 98.69 433 ILE A O 1
ATOM 3362 N N . ARG A 1 434 ? 8.032 -17.314 19.115 1.00 98.06 434 ARG A N 1
ATOM 3363 C CA . ARG A 1 434 ? 8.377 -17.019 20.520 1.00 98.06 434 ARG A CA 1
ATOM 3364 C C . ARG A 1 434 ? 8.668 -15.540 20.790 1.00 98.06 434 ARG A C 1
ATOM 3366 O O . ARG A 1 434 ? 8.732 -15.147 21.950 1.00 98.06 434 ARG A O 1
ATOM 3373 N N . GLN A 1 435 ? 8.814 -14.716 19.753 1.00 98.62 435 GLN A N 1
ATOM 3374 C CA . GLN A 1 435 ? 9.178 -13.309 19.902 1.00 98.62 435 GLN A CA 1
ATOM 3375 C C . GLN A 1 435 ? 7.940 -12.430 20.149 1.00 98.62 435 GLN A C 1
ATOM 3377 O O . GLN A 1 435 ? 7.072 -12.338 19.278 1.00 98.62 435 GLN A O 1
ATOM 3382 N N . PRO A 1 436 ? 7.847 -11.713 21.286 1.00 98.06 436 PRO A N 1
ATOM 3383 C CA . PRO A 1 436 ? 6.653 -10.934 21.640 1.00 98.06 436 PRO A CA 1
ATOM 3384 C C . PRO A 1 436 ? 6.455 -9.674 20.779 1.00 98.06 436 PRO A C 1
ATOM 3386 O O . PRO A 1 436 ? 5.417 -9.015 20.866 1.00 98.06 436 PRO A O 1
ATOM 3389 N N . TRP A 1 437 ? 7.442 -9.304 19.964 1.00 98.50 437 TRP A N 1
ATOM 3390 C CA . TRP A 1 437 ? 7.411 -8.145 19.067 1.00 98.50 437 TRP A CA 1
ATOM 3391 C C . TRP A 1 437 ? 7.055 -8.500 17.613 1.00 98.50 437 TRP A C 1
ATOM 3393 O O . TRP A 1 437 ? 7.020 -7.601 16.773 1.00 98.50 437 TRP A O 1
ATOM 3403 N N . VAL A 1 438 ? 6.771 -9.777 17.325 1.00 98.81 438 VAL A N 1
ATOM 3404 C CA . VAL A 1 438 ? 6.366 -10.259 15.996 1.00 98.81 438 VAL A CA 1
ATOM 3405 C C . VAL A 1 438 ? 4.840 -10.401 15.934 1.00 98.81 438 VAL A C 1
ATOM 3407 O O . VAL A 1 438 ? 4.278 -11.214 16.655 1.00 98.81 438 VAL A O 1
ATOM 3410 N N . SER A 1 439 ? 4.131 -9.649 15.100 1.00 98.75 439 SER A N 1
ATOM 3411 C CA . SER A 1 439 ? 2.696 -9.847 14.826 1.00 98.75 439 SER A CA 1
ATOM 3412 C C . SER A 1 439 ? 2.482 -10.860 13.684 1.00 98.75 439 SER A C 1
ATOM 3414 O O . SER A 1 439 ? 3.428 -11.525 13.254 1.00 98.75 439 SER A O 1
ATOM 3416 N N . PHE A 1 440 ? 1.248 -11.022 13.199 1.00 98.62 440 PHE A N 1
ATOM 3417 C CA . PHE A 1 440 ? 0.936 -11.966 12.122 1.00 98.62 440 PHE A CA 1
ATOM 3418 C C . PHE A 1 440 ? 0.223 -11.287 10.952 1.00 98.62 440 PHE A C 1
ATOM 3420 O O . PHE A 1 440 ? -0.683 -10.475 11.142 1.00 98.62 440 PHE A O 1
ATOM 3427 N N . GLY A 1 441 ? 0.620 -11.659 9.738 1.00 97.56 441 GLY A N 1
ATOM 3428 C CA . GLY A 1 441 ? -0.036 -11.280 8.489 1.00 97.56 441 GLY A CA 1
ATOM 3429 C C . GLY A 1 441 ? -0.166 -12.501 7.585 1.00 97.56 441 GLY A C 1
ATOM 3430 O O . GLY A 1 441 ? 0.657 -13.411 7.679 1.00 97.56 441 GLY A O 1
ATOM 3431 N N . SER A 1 442 ? -1.213 -12.575 6.763 1.00 97.25 442 SER A N 1
ATOM 3432 C CA . SER A 1 442 ? -1.388 -13.699 5.835 1.00 97.25 442 SER A CA 1
ATOM 3433 C C . SER A 1 442 ? -0.493 -13.579 4.609 1.00 97.25 442 SER A C 1
ATOM 3435 O O . SER A 1 442 ? -0.177 -14.608 4.016 1.00 97.25 442 SER A O 1
ATOM 3437 N N . ASP A 1 443 ? -0.057 -12.363 4.257 1.00 97.56 443 ASP A N 1
ATOM 3438 C CA . ASP A 1 443 ? 0.732 -12.093 3.051 1.00 97.56 443 ASP A CA 1
ATOM 3439 C C . ASP A 1 443 ? 0.007 -12.616 1.792 1.00 97.56 443 ASP A C 1
ATOM 3441 O O . ASP A 1 443 ? 0.574 -13.205 0.874 1.00 97.56 443 ASP A O 1
ATOM 3445 N N . ALA A 1 444 ? -1.321 -12.506 1.778 1.00 97.00 444 ALA A N 1
ATOM 3446 C CA . ALA A 1 444 ? -2.159 -13.053 0.722 1.00 97.00 444 ALA A CA 1
ATOM 3447 C C . ALA A 1 444 ? -3.382 -12.180 0.449 1.00 97.00 444 ALA A C 1
ATOM 3449 O O . ALA A 1 444 ? -3.760 -11.313 1.239 1.00 97.00 444 ALA A O 1
ATOM 3450 N N . ALA A 1 445 ? -3.992 -12.429 -0.706 1.00 95.38 445 ALA A N 1
ATOM 3451 C CA . ALA A 1 445 ? -5.304 -11.907 -1.038 1.00 95.38 445 ALA A CA 1
ATOM 3452 C C . ALA A 1 445 ? -6.405 -12.702 -0.317 1.00 95.38 445 ALA A C 1
ATOM 3454 O O . ALA A 1 445 ? -6.285 -13.916 -0.133 1.00 95.38 445 ALA A O 1
ATOM 3455 N N . SER A 1 446 ? -7.502 -12.028 0.023 1.00 95.88 446 SER A N 1
ATOM 3456 C CA . SER A 1 446 ? -8.710 -12.647 0.563 1.00 95.88 446 SER A CA 1
ATOM 3457 C C . SER A 1 446 ? -9.559 -13.230 -0.559 1.00 95.88 446 SER A C 1
ATOM 3459 O O . SER A 1 446 ? -10.329 -12.531 -1.218 1.00 95.88 446 SER A O 1
ATOM 3461 N N . ILE A 1 447 ? -9.398 -14.524 -0.808 1.00 93.88 447 ILE A N 1
ATOM 3462 C CA . ILE A 1 447 ? -9.982 -15.200 -1.966 1.00 93.88 447 ILE A CA 1
ATOM 3463 C C . ILE A 1 447 ? -11.128 -16.121 -1.557 1.00 93.88 447 ILE A C 1
ATOM 3465 O O . ILE A 1 447 ? -11.021 -16.946 -0.651 1.00 93.88 447 ILE A O 1
ATOM 3469 N N . ALA A 1 448 ? -12.252 -16.019 -2.258 1.00 96.38 448 ALA A N 1
ATOM 3470 C CA . ALA A 1 448 ? -13.353 -16.952 -2.073 1.00 96.38 448 ALA A CA 1
ATOM 3471 C C . ALA A 1 448 ? -13.016 -18.302 -2.734 1.00 96.38 448 ALA A C 1
ATOM 3473 O O . ALA A 1 448 ? -12.380 -18.310 -3.788 1.00 96.38 448 ALA A O 1
ATOM 3474 N N . PRO A 1 449 ? -13.420 -19.455 -2.173 1.00 96.56 449 PRO A N 1
ATOM 3475 C CA . PRO A 1 449 ? -13.242 -20.763 -2.815 1.00 96.56 449 PRO A CA 1
ATOM 3476 C C . PRO A 1 449 ? -14.288 -20.989 -3.928 1.00 96.56 449 PRO A C 1
ATOM 3478 O O . PRO A 1 449 ? -14.878 -22.059 -4.039 1.00 96.56 449 PRO A O 1
ATOM 3481 N N . GLU A 1 450 ? -14.572 -19.957 -4.722 1.00 96.31 450 GLU A N 1
ATOM 3482 C CA . GLU A 1 450 ? -15.624 -19.942 -5.737 1.00 96.31 450 GLU A CA 1
ATOM 3483 C C . GLU A 1 450 ? -15.338 -18.912 -6.840 1.00 96.31 450 GLU A C 1
ATOM 3485 O O . GLU A 1 450 ? -14.501 -18.015 -6.701 1.00 96.31 450 GLU A O 1
ATOM 3490 N N . GLY A 1 451 ? -16.061 -19.036 -7.954 1.00 95.56 451 GLY A N 1
ATOM 3491 C CA . GLY A 1 451 ? -16.033 -18.070 -9.049 1.00 95.56 451 GLY A CA 1
ATOM 3492 C C . GLY A 1 451 ? -14.662 -17.937 -9.714 1.00 95.56 451 GLY A C 1
ATOM 3493 O O . GLY A 1 451 ? -13.955 -18.918 -9.938 1.00 95.56 451 GLY A O 1
ATOM 3494 N N . VAL A 1 452 ? -14.294 -16.699 -10.056 1.00 95.06 452 VAL A N 1
ATOM 3495 C CA . VAL A 1 452 ? -13.060 -16.391 -10.800 1.00 95.06 452 VAL A CA 1
ATOM 3496 C C . VAL A 1 452 ? -11.790 -16.837 -10.069 1.00 95.06 452 VAL A C 1
ATOM 3498 O O . VAL A 1 452 ? -10.793 -17.140 -10.719 1.00 95.06 452 VAL A O 1
ATOM 3501 N N . PHE A 1 453 ? -11.829 -16.935 -8.738 1.00 95.38 453 PHE A N 1
ATOM 3502 C CA . PHE A 1 453 ? -10.675 -17.333 -7.935 1.00 95.38 453 PHE A CA 1
ATOM 3503 C C . PHE A 1 453 ? -10.273 -18.797 -8.143 1.00 95.38 453 PHE A C 1
ATOM 3505 O O . PHE A 1 453 ? -9.105 -19.115 -7.967 1.00 95.38 453 PHE A O 1
ATOM 3512 N N . LEU A 1 454 ? -11.192 -19.666 -8.587 1.00 95.12 454 LEU A N 1
ATOM 3513 C CA . LEU A 1 454 ? -10.903 -21.079 -8.880 1.00 95.12 454 LEU A CA 1
ATOM 3514 C C . LEU A 1 454 ? -10.132 -21.290 -10.193 1.00 95.12 454 LEU A C 1
ATOM 3516 O O . LEU A 1 454 ? -9.738 -22.410 -10.507 1.00 95.12 454 LEU A O 1
ATOM 3520 N N . LYS A 1 455 ? -9.904 -20.230 -10.980 1.00 93.06 455 LYS A N 1
ATOM 3521 C CA . LYS A 1 455 ? -9.090 -20.292 -12.206 1.00 93.06 455 LYS A CA 1
ATOM 3522 C C . LYS A 1 455 ? -7.582 -20.337 -11.938 1.00 93.06 455 LYS A C 1
ATOM 3524 O O . LYS A 1 455 ? -6.790 -20.354 -12.878 1.00 93.06 455 LYS A O 1
ATOM 3529 N N . SER A 1 456 ? -7.170 -20.256 -10.682 1.00 92.56 456 SER A N 1
ATOM 3530 C CA . SER A 1 456 ? -5.778 -20.227 -10.248 1.00 92.56 456 SER A CA 1
ATOM 3531 C C . SER A 1 456 ? -5.658 -20.969 -8.929 1.00 92.56 456 SER A C 1
ATOM 3533 O O . SER A 1 456 ? -6.609 -20.983 -8.160 1.00 92.56 456 SER A O 1
ATOM 3535 N N . SER A 1 457 ? -4.492 -21.550 -8.658 1.00 94.81 457 SER A N 1
ATOM 3536 C CA . SER A 1 457 ? -4.165 -22.045 -7.322 1.00 94.81 457 SER A CA 1
ATOM 3537 C C . SER A 1 457 ? -3.734 -20.880 -6.423 1.00 94.81 457 SER A C 1
ATOM 3539 O O . SER A 1 457 ? -3.533 -19.749 -6.879 1.00 94.81 457 SER A O 1
ATOM 3541 N N . ALA A 1 458 ? -3.575 -21.145 -5.132 1.00 94.81 458 ALA A N 1
ATOM 3542 C CA . ALA A 1 458 ? -3.170 -20.160 -4.142 1.00 94.81 458 ALA A CA 1
ATOM 3543 C C . ALA A 1 458 ? -2.215 -20.765 -3.114 1.00 94.81 458 ALA A C 1
ATOM 3545 O O . ALA A 1 458 ? -2.181 -21.972 -2.895 1.00 94.81 458 ALA A O 1
ATOM 3546 N N . HIS A 1 459 ? -1.465 -19.914 -2.420 1.00 98.06 459 HIS A N 1
ATOM 3547 C CA . HIS A 1 459 ? -0.757 -20.358 -1.228 1.00 98.06 459 HIS A CA 1
ATOM 3548 C C . HIS A 1 459 ? -1.778 -20.599 -0.093 1.00 98.06 459 HIS A C 1
ATOM 3550 O O . HIS A 1 459 ? -2.601 -19.714 0.162 1.00 98.06 459 HIS A O 1
ATOM 3556 N N . PRO A 1 460 ? -1.703 -21.711 0.674 1.00 98.31 460 PRO A N 1
ATOM 3557 C CA . PRO A 1 460 ? -2.647 -22.013 1.765 1.00 98.31 460 PRO A CA 1
ATOM 3558 C C . PRO A 1 460 ? -2.747 -20.941 2.868 1.00 98.31 460 PRO A C 1
ATOM 3560 O O . PRO A 1 460 ? -3.737 -20.886 3.601 1.00 98.31 460 PRO A O 1
ATOM 3563 N N . ARG A 1 461 ? -1.775 -20.021 2.955 1.00 98.31 461 ARG A N 1
ATOM 3564 C CA . ARG A 1 461 ? -1.797 -18.884 3.882 1.00 98.31 461 ARG A CA 1
ATOM 3565 C C . ARG A 1 461 ? -2.998 -17.960 3.659 1.00 98.31 461 ARG A C 1
ATOM 3567 O O . ARG A 1 461 ? -3.486 -17.396 4.632 1.00 98.31 461 ARG A O 1
ATOM 3574 N N . ALA A 1 462 ? -3.543 -17.913 2.440 1.00 97.75 462 ALA A N 1
ATOM 3575 C CA . ALA A 1 462 ? -4.760 -17.167 2.110 1.00 97.75 462 ALA A CA 1
ATOM 3576 C C . ALA A 1 462 ? -6.012 -17.646 2.871 1.00 97.75 462 ALA A C 1
ATOM 3578 O O . ALA A 1 462 ? -6.950 -16.877 3.064 1.00 97.75 462 ALA A O 1
ATOM 3579 N N . TYR A 1 463 ? -6.030 -18.911 3.304 1.00 98.38 463 TYR A N 1
ATOM 3580 C CA . TYR A 1 463 ? -7.193 -19.552 3.924 1.00 98.38 463 TYR A CA 1
ATOM 3581 C C . TYR A 1 463 ? -6.965 -20.020 5.362 1.00 98.38 463 TYR A C 1
ATOM 3583 O O . TYR A 1 463 ? -7.937 -20.290 6.069 1.00 98.38 463 TYR A O 1
ATOM 3591 N N . GLY A 1 464 ? -5.707 -20.155 5.789 1.00 98.06 464 GLY A N 1
ATOM 3592 C CA . GLY A 1 464 ? -5.386 -20.839 7.038 1.00 98.06 464 GLY A CA 1
ATOM 3593 C C . GLY A 1 464 ? -4.402 -20.142 7.969 1.00 98.06 464 GLY A C 1
ATOM 3594 O O . GLY A 1 464 ? -4.195 -20.651 9.059 1.00 98.06 464 GLY A O 1
ATOM 3595 N N . ASN A 1 465 ? -3.766 -19.027 7.601 1.00 98.50 465 ASN A N 1
ATOM 3596 C CA . ASN A 1 465 ? -2.682 -18.432 8.398 1.00 98.50 465 ASN A CA 1
ATOM 3597 C C . ASN A 1 465 ? -2.993 -18.238 9.895 1.00 98.50 465 ASN A C 1
ATOM 3599 O O . ASN A 1 465 ? -2.206 -18.652 10.751 1.00 98.50 465 ASN A O 1
ATOM 3603 N N . PHE A 1 466 ? -4.143 -17.645 10.215 1.00 98.75 466 PHE A N 1
ATOM 3604 C CA . PHE A 1 466 ? -4.522 -17.335 11.597 1.00 98.75 466 PHE A CA 1
ATOM 3605 C C . PHE A 1 466 ? -5.067 -18.567 12.323 1.00 98.75 466 PHE A C 1
ATOM 3607 O O . PHE A 1 466 ? -4.742 -18.806 13.486 1.00 98.75 466 PHE A O 1
ATOM 3614 N N . ALA A 1 467 ? -5.840 -19.399 11.623 1.00 98.75 467 ALA A N 1
ATOM 3615 C CA . ALA A 1 467 ? -6.346 -20.649 12.181 1.00 98.75 467 ALA A CA 1
ATOM 3616 C C . ALA A 1 467 ? -5.212 -21.648 12.469 1.00 98.75 467 ALA A C 1
ATOM 3618 O O . ALA A 1 467 ? -5.254 -22.339 13.483 1.00 98.75 467 ALA A O 1
ATOM 3619 N N . ARG A 1 468 ? -4.160 -21.657 11.643 1.00 98.75 468 ARG A N 1
ATOM 3620 C CA . ARG A 1 468 ? -2.938 -22.446 11.835 1.00 98.75 468 ARG A CA 1
ATOM 3621 C C . ARG A 1 468 ? -2.148 -21.992 13.053 1.00 98.75 468 ARG A C 1
ATOM 3623 O O . ARG A 1 468 ? -1.681 -22.832 13.818 1.00 98.75 468 ARG A O 1
ATOM 3630 N N . LEU A 1 469 ? -2.029 -20.680 13.283 1.00 98.88 469 LEU A N 1
ATOM 3631 C CA . LEU A 1 469 ? -1.445 -20.157 14.523 1.00 98.88 469 LEU A CA 1
ATOM 3632 C C . LEU A 1 469 ? -2.182 -20.713 15.748 1.00 98.88 469 LEU A C 1
ATOM 3634 O O . LEU A 1 469 ? -1.555 -21.263 16.652 1.00 98.88 469 LEU A O 1
ATOM 3638 N N . LEU A 1 470 ? -3.509 -20.585 15.764 1.00 98.94 470 LEU A N 1
ATOM 3639 C CA . LEU A 1 470 ? -4.338 -20.927 16.921 1.00 98.94 470 LEU A CA 1
ATOM 3640 C C . LEU A 1 470 ? -4.485 -22.447 17.126 1.00 98.94 470 LEU A C 1
ATOM 3642 O O . LEU A 1 470 ? -4.483 -22.919 18.262 1.00 98.94 470 LEU A O 1
ATOM 3646 N N . GLY A 1 471 ? -4.576 -23.219 16.045 1.00 98.81 471 GLY A N 1
ATOM 3647 C CA . GLY A 1 471 ? -4.678 -24.676 16.084 1.00 98.81 471 GLY A CA 1
ATOM 3648 C C . GLY A 1 471 ? -3.325 -25.349 16.301 1.00 98.81 471 GLY A C 1
ATOM 3649 O O . GLY A 1 471 ? -3.073 -25.928 17.356 1.00 98.81 471 GLY A O 1
ATOM 3650 N N . LYS A 1 472 ? -2.423 -25.234 15.324 1.00 98.56 472 LYS A N 1
ATOM 3651 C CA . LYS A 1 472 ? -1.130 -25.922 15.355 1.00 98.56 472 LYS A CA 1
ATOM 3652 C C . LYS A 1 472 ? -0.203 -25.341 16.424 1.00 98.56 472 LYS A C 1
ATOM 3654 O O . LYS A 1 472 ? 0.224 -26.044 17.333 1.00 98.56 472 LYS A O 1
ATOM 3659 N N . TYR A 1 473 ? 0.114 -24.049 16.357 1.00 98.81 473 TYR A N 1
ATOM 3660 C CA . TYR A 1 473 ? 1.186 -23.503 17.201 1.00 98.81 473 TYR A CA 1
ATOM 3661 C C . TYR A 1 473 ? 0.753 -23.201 18.640 1.00 98.81 473 TYR A C 1
ATOM 3663 O O . TYR A 1 473 ? 1.573 -23.308 19.548 1.00 98.81 473 TYR A O 1
ATOM 3671 N N . VAL A 1 474 ? -0.513 -22.850 18.879 1.00 98.81 474 VAL A N 1
ATOM 3672 C CA . VAL A 1 474 ? -1.028 -22.565 20.230 1.00 98.81 474 VAL A CA 1
ATOM 3673 C C . VAL A 1 474 ? -1.588 -23.815 20.906 1.00 98.81 474 VAL A C 1
ATOM 3675 O O . VAL A 1 474 ? -1.143 -24.152 22.003 1.00 98.81 474 VAL A O 1
ATOM 3678 N N . ARG A 1 475 ? -2.563 -24.506 20.297 1.00 98.75 475 ARG A N 1
ATOM 3679 C CA . ARG A 1 475 ? -3.213 -25.666 20.934 1.00 98.75 475 ARG A CA 1
ATOM 3680 C C . ARG A 1 475 ? -2.315 -26.904 20.928 1.00 98.75 475 ARG A C 1
ATOM 3682 O O . ARG A 1 475 ? -2.137 -27.512 21.982 1.00 98.75 475 ARG A O 1
ATOM 3689 N N . GLU A 1 476 ? -1.787 -27.292 19.768 1.00 98.69 476 GLU A N 1
ATOM 3690 C CA . GLU A 1 476 ? -1.073 -28.570 19.607 1.00 98.69 476 GLU A CA 1
ATOM 3691 C C . GLU A 1 476 ? 0.375 -28.486 20.102 1.00 98.69 476 GLU A C 1
ATOM 3693 O O . GLU A 1 476 ? 0.783 -29.264 20.963 1.00 98.69 476 GLU A O 1
ATOM 3698 N N . GLU A 1 477 ? 1.140 -27.510 19.612 1.00 98.44 477 GLU A N 1
ATOM 3699 C CA . GLU A 1 477 ? 2.568 -27.381 19.925 1.00 98.44 477 GLU A CA 1
ATOM 3700 C C . GLU A 1 477 ? 2.865 -26.522 21.160 1.00 98.44 477 GLU A C 1
ATOM 3702 O O . GLU A 1 477 ? 3.983 -26.559 21.677 1.00 98.44 477 GLU A O 1
ATOM 3707 N N . LYS A 1 478 ? 1.885 -25.746 21.644 1.00 98.19 478 LYS A N 1
ATOM 3708 C CA . LYS A 1 478 ? 2.012 -24.873 22.827 1.00 98.19 478 LYS A CA 1
ATOM 3709 C C . LYS A 1 478 ? 3.214 -23.919 22.752 1.00 98.19 478 LYS A C 1
ATOM 3711 O O . LYS A 1 478 ? 3.861 -23.641 23.760 1.00 98.19 478 LYS A O 1
ATOM 3716 N N . ALA A 1 479 ? 3.510 -23.402 21.559 1.00 98.19 479 ALA A N 1
ATOM 3717 C CA . ALA A 1 479 ? 4.626 -22.490 21.316 1.00 98.19 479 ALA A CA 1
ATOM 3718 C C . ALA A 1 479 ? 4.467 -21.153 22.063 1.00 98.19 479 ALA A C 1
ATOM 3720 O O . ALA A 1 479 ? 5.462 -20.587 22.513 1.00 98.19 479 ALA A O 1
ATOM 3721 N N . ILE A 1 480 ? 3.226 -20.676 22.203 1.00 98.62 480 ILE A N 1
ATOM 3722 C CA . ILE A 1 480 ? 2.812 -19.520 23.011 1.00 98.62 480 ILE A CA 1
ATOM 3723 C C . ILE A 1 480 ? 1.416 -19.769 23.599 1.00 98.62 480 ILE A C 1
ATOM 3725 O O . ILE A 1 480 ? 0.685 -20.648 23.140 1.00 98.62 480 ILE A O 1
ATOM 3729 N N . SER A 1 481 ? 1.024 -18.986 24.609 1.00 98.69 481 SER A N 1
ATOM 3730 C CA . SER A 1 481 ? -0.330 -19.053 25.169 1.00 98.69 481 SER A CA 1
ATOM 3731 C C . SER A 1 481 ? -1.371 -18.464 24.209 1.00 98.69 481 SER A C 1
ATOM 3733 O O . SER A 1 481 ? -1.062 -17.611 23.375 1.00 98.69 481 SER A O 1
ATOM 3735 N N . LEU A 1 482 ? -2.639 -18.861 24.366 1.00 98.81 482 LEU A N 1
ATOM 3736 C CA . LEU A 1 482 ? -3.735 -18.282 23.581 1.00 98.81 482 LEU A CA 1
ATOM 3737 C C . LEU A 1 482 ? -3.904 -16.775 23.833 1.00 98.81 482 LEU A C 1
ATOM 3739 O O . LEU A 1 482 ? -4.182 -16.033 22.897 1.00 98.81 482 LEU A O 1
ATOM 3743 N N . ALA A 1 483 ? -3.691 -16.308 25.067 1.00 98.81 483 ALA A N 1
ATOM 3744 C CA . ALA A 1 483 ? -3.754 -14.881 25.385 1.00 98.81 483 ALA A CA 1
ATOM 3745 C C . ALA A 1 483 ? -2.668 -14.082 24.651 1.00 98.81 483 ALA A C 1
ATOM 3747 O O . ALA A 1 483 ? -2.949 -13.015 24.107 1.00 98.81 483 ALA A O 1
ATOM 3748 N N . GLU A 1 484 ? -1.453 -14.629 24.571 1.00 98.81 484 GLU A N 1
ATOM 3749 C CA . GLU A 1 484 ? -0.348 -14.014 23.837 1.00 98.81 484 GLU A CA 1
ATOM 3750 C C . GLU A 1 484 ? -0.586 -14.029 22.322 1.00 98.81 484 GLU A C 1
ATOM 3752 O O . GLU A 1 484 ? -0.333 -13.032 21.644 1.00 98.81 484 GLU A O 1
ATOM 3757 N N . ALA A 1 485 ? -1.138 -15.121 21.784 1.00 98.88 485 ALA A N 1
ATOM 3758 C CA . ALA A 1 485 ? -1.543 -15.178 20.384 1.00 98.88 485 ALA A CA 1
ATOM 3759 C C . ALA A 1 485 ? -2.612 -14.120 20.070 1.00 98.88 485 ALA A C 1
ATOM 3761 O O . ALA A 1 485 ? -2.428 -13.337 19.143 1.00 98.88 485 ALA A O 1
ATOM 3762 N N . VAL A 1 486 ? -3.675 -14.015 20.880 1.00 98.94 486 VAL A N 1
ATOM 3763 C CA . VAL A 1 486 ? -4.721 -12.990 20.704 1.00 98.94 486 VAL A CA 1
ATOM 3764 C C . VAL A 1 486 ? -4.133 -11.579 20.774 1.00 98.94 486 VAL A C 1
ATOM 3766 O O . VAL A 1 486 ? -4.409 -10.772 19.891 1.00 98.94 486 VAL A O 1
ATOM 3769 N N . ARG A 1 487 ? -3.252 -11.283 21.742 1.00 98.88 487 ARG A N 1
ATOM 3770 C CA . ARG A 1 487 ? -2.550 -9.986 21.817 1.00 98.88 487 ARG A CA 1
ATOM 3771 C C . ARG A 1 487 ? -1.826 -9.654 20.512 1.00 98.88 487 ARG A C 1
ATOM 3773 O O . ARG A 1 487 ? -1.885 -8.520 20.045 1.00 98.88 487 ARG A O 1
ATOM 3780 N N . ARG A 1 488 ? -1.148 -10.635 19.915 1.00 98.81 488 ARG A N 1
ATOM 3781 C CA . ARG A 1 488 ? -0.364 -10.469 18.679 1.00 98.81 488 ARG A CA 1
ATOM 3782 C C . ARG A 1 488 ? -1.200 -10.459 17.403 1.00 98.81 488 ARG A C 1
ATOM 3784 O O . ARG A 1 488 ? -0.720 -9.962 16.388 1.00 98.81 488 ARG A O 1
ATOM 3791 N N . LEU A 1 489 ? -2.434 -10.950 17.475 1.00 98.88 489 LEU A N 1
ATOM 3792 C CA . LEU A 1 489 ? -3.445 -10.841 16.427 1.00 98.88 489 LEU A CA 1
ATOM 3793 C C . LEU A 1 489 ? -4.279 -9.559 16.520 1.00 98.88 489 LEU A C 1
ATOM 3795 O O . LEU A 1 489 ? -4.938 -9.218 15.545 1.00 98.88 489 LEU A O 1
ATOM 3799 N N . SER A 1 490 ? -4.278 -8.852 17.656 1.00 98.88 490 SER A N 1
ATOM 3800 C CA . SER A 1 490 ? -5.132 -7.674 17.852 1.00 98.88 490 SER A CA 1
ATOM 3801 C C . SER A 1 490 ? -4.404 -6.476 18.476 1.00 98.88 490 SER A C 1
ATOM 3803 O O . SER A 1 490 ? -4.083 -5.516 17.778 1.00 98.88 490 SER A O 1
ATOM 3805 N N . GLY A 1 491 ? -4.118 -6.502 19.778 1.00 98.69 491 GLY A N 1
ATOM 3806 C CA . GLY A 1 491 ? -3.662 -5.328 20.522 1.00 98.69 491 GLY A CA 1
ATOM 3807 C C . GLY A 1 491 ? -2.293 -4.820 20.074 1.00 98.69 491 GLY A C 1
ATOM 3808 O O . GLY A 1 491 ? -2.082 -3.610 19.989 1.00 98.69 491 GLY A O 1
ATOM 3809 N N . LEU A 1 492 ? -1.371 -5.729 19.738 1.00 98.69 492 LEU A N 1
ATOM 3810 C CA . LEU A 1 492 ? -0.032 -5.394 19.248 1.00 98.69 492 LEU A CA 1
ATOM 3811 C C . LEU A 1 492 ? -0.080 -4.637 17.907 1.00 98.69 492 LEU A C 1
ATOM 3813 O O . LEU A 1 492 ? 0.380 -3.493 17.891 1.00 98.69 492 LEU A O 1
ATOM 3817 N N . PRO A 1 493 ? -0.645 -5.187 16.808 1.00 98.31 493 PRO A N 1
ATOM 3818 C CA . PRO A 1 493 ? -0.716 -4.451 15.546 1.00 98.31 493 PRO A CA 1
ATOM 3819 C C . PRO A 1 493 ? -1.559 -3.171 15.660 1.00 98.31 493 PRO A C 1
ATOM 3821 O O . PRO A 1 493 ? -1.154 -2.133 15.140 1.00 98.31 493 PRO A O 1
ATOM 3824 N N . ALA A 1 494 ? -2.668 -3.174 16.413 1.00 98.44 494 ALA A N 1
ATOM 3825 C CA . ALA A 1 494 ? -3.455 -1.955 16.635 1.00 98.44 494 ALA A CA 1
ATOM 3826 C C . ALA A 1 494 ? -2.630 -0.833 17.290 1.00 98.44 494 ALA A C 1
ATOM 3828 O O . ALA A 1 494 ? -2.706 0.322 16.866 1.00 98.44 494 ALA A O 1
ATOM 3829 N N . THR A 1 495 ? -1.808 -1.179 18.286 1.00 97.19 495 THR A N 1
ATOM 3830 C CA . THR A 1 495 ? -0.933 -0.230 18.988 1.00 97.19 495 THR A CA 1
ATOM 3831 C C . THR A 1 495 ? 0.203 0.259 18.094 1.00 97.19 495 THR A C 1
ATOM 3833 O O . THR A 1 495 ? 0.444 1.463 18.033 1.00 97.19 495 THR A O 1
ATOM 3836 N N . ASN A 1 496 ? 0.878 -0.645 17.374 1.00 96.50 496 ASN A N 1
ATOM 3837 C CA . ASN A 1 496 ? 1.991 -0.292 16.484 1.00 96.50 496 ASN A CA 1
ATOM 3838 C C . ASN A 1 496 ? 1.557 0.706 15.403 1.00 96.50 496 ASN A C 1
ATOM 3840 O O . ASN A 1 496 ? 2.270 1.667 15.107 1.00 96.50 496 ASN A O 1
ATOM 3844 N N . LEU A 1 497 ? 0.367 0.502 14.836 1.00 96.75 497 LEU A N 1
ATOM 3845 C CA . LEU A 1 497 ? -0.170 1.339 13.766 1.00 96.75 497 LEU A CA 1
ATOM 3846 C C . LEU A 1 497 ? -0.882 2.595 14.276 1.00 96.75 497 LEU A C 1
ATOM 3848 O O . LEU A 1 497 ? -0.996 3.572 13.531 1.00 96.75 497 LEU A O 1
ATOM 3852 N N . GLY A 1 498 ? -1.321 2.599 15.536 1.00 95.00 498 GLY A N 1
ATOM 3853 C CA . GLY A 1 498 ? -2.152 3.659 16.102 1.00 95.00 498 GLY A CA 1
ATOM 3854 C C . GLY A 1 498 ? -3.578 3.638 15.550 1.00 95.00 498 GLY A C 1
ATOM 3855 O O . GLY A 1 498 ? -4.107 4.690 15.199 1.00 95.00 498 GLY A O 1
ATOM 3856 N N . LEU A 1 499 ? -4.187 2.452 15.430 1.00 95.62 499 LEU A N 1
ATOM 3857 C CA . LEU A 1 499 ? -5.572 2.326 14.969 1.00 95.62 499 LEU A CA 1
ATOM 3858 C C . LEU A 1 499 ? -6.540 2.832 16.047 1.00 95.62 499 LEU A C 1
ATOM 3860 O O . LEU A 1 499 ? -6.590 2.287 17.152 1.00 95.62 499 LEU A O 1
ATOM 3864 N N . ASP A 1 500 ? -7.332 3.855 15.716 1.00 91.88 500 ASP A N 1
ATOM 3865 C CA . ASP A 1 500 ? -8.258 4.481 16.666 1.00 91.88 500 ASP A CA 1
ATOM 3866 C C . ASP A 1 500 ? -9.280 3.476 17.218 1.00 91.88 500 ASP A C 1
ATOM 3868 O O . ASP A 1 500 ? -10.097 2.921 16.478 1.00 91.88 500 ASP A O 1
ATOM 3872 N N . ARG A 1 501 ? -9.257 3.290 18.543 1.00 95.69 501 ARG A N 1
ATOM 3873 C CA . ARG A 1 501 ? -10.237 2.518 19.323 1.00 95.69 501 ARG A CA 1
ATOM 3874 C C . ARG A 1 501 ? -10.507 1.090 18.810 1.00 95.69 501 ARG A C 1
ATOM 3876 O O . ARG A 1 501 ? -11.654 0.633 18.834 1.00 95.69 501 ARG A O 1
ATOM 3883 N N . ARG A 1 502 ? -9.469 0.379 18.357 1.00 98.25 502 ARG A N 1
ATOM 3884 C CA . ARG A 1 502 ? -9.540 -1.023 17.891 1.00 98.25 502 ARG A CA 1
ATOM 3885 C C . ARG A 1 502 ? -8.467 -1.898 18.546 1.00 98.25 502 ARG A C 1
ATOM 3887 O O . ARG A 1 502 ? -7.546 -1.398 19.181 1.00 98.25 502 ARG A O 1
ATOM 3894 N N . GLY A 1 503 ? -8.601 -3.216 18.387 1.00 98.12 503 GLY A N 1
ATOM 3895 C CA . GLY A 1 503 ? -7.615 -4.211 18.833 1.00 98.12 503 GLY A CA 1
ATOM 3896 C C . GLY A 1 503 ? -7.766 -4.700 20.276 1.00 98.12 503 GLY A C 1
ATOM 3897 O O . GLY A 1 503 ? -7.037 -5.610 20.672 1.00 98.12 503 GLY A O 1
ATOM 3898 N N . PHE A 1 504 ? -8.724 -4.158 21.036 1.00 98.75 504 PHE A N 1
ATOM 3899 C CA . PHE A 1 504 ? -8.961 -4.507 22.439 1.00 98.75 504 PHE A CA 1
ATOM 3900 C C . PHE A 1 504 ? -10.449 -4.707 22.743 1.00 98.75 504 PHE A C 1
ATOM 3902 O O . PHE A 1 504 ? -11.288 -3.968 22.224 1.00 98.75 504 PHE A O 1
ATOM 3909 N N . LEU A 1 505 ? -10.774 -5.648 23.638 1.00 98.25 505 LEU A N 1
ATOM 3910 C CA . LEU A 1 505 ? -12.112 -5.741 24.225 1.00 98.25 505 LEU A CA 1
ATOM 3911 C C . LEU A 1 505 ? -12.151 -4.829 25.443 1.00 98.25 505 LEU A C 1
ATOM 3913 O O . LEU A 1 505 ? -11.730 -5.197 26.537 1.00 98.25 505 LEU A O 1
ATOM 3917 N N . LYS A 1 506 ? -12.642 -3.612 25.234 1.00 97.19 506 LYS A N 1
ATOM 3918 C CA . LYS A 1 506 ? -12.798 -2.605 26.280 1.00 97.19 506 LYS A CA 1
ATOM 3919 C C . LYS A 1 506 ? -13.990 -1.717 25.956 1.00 97.19 506 LYS A C 1
ATOM 3921 O O . LYS A 1 506 ? -14.251 -1.435 24.788 1.00 97.19 506 LYS A O 1
ATOM 3926 N N . GLU A 1 507 ? -14.695 -1.258 26.982 1.00 96.88 507 GLU A N 1
ATOM 3927 C CA . GLU A 1 507 ? -15.800 -0.310 26.821 1.00 96.88 507 GLU A CA 1
ATOM 3928 C C . GLU A 1 507 ? -15.379 0.924 26.005 1.00 96.88 507 GLU A C 1
ATOM 3930 O O . GLU A 1 507 ? -14.286 1.470 26.179 1.00 96.88 507 GLU A O 1
ATOM 3935 N N . GLY A 1 508 ? -16.243 1.338 25.078 1.00 93.56 508 GLY A N 1
ATOM 3936 C CA . GLY A 1 508 ? -16.009 2.450 24.155 1.00 93.56 508 GLY A CA 1
ATOM 3937 C C . GLY A 1 508 ? -15.180 2.104 22.910 1.00 93.56 508 GLY A C 1
ATOM 3938 O O . GLY A 1 508 ? -15.148 2.908 21.973 1.00 93.56 508 GLY A O 1
ATOM 3939 N N . MET A 1 509 ? -14.549 0.926 22.849 1.00 97.12 509 MET A N 1
ATOM 3940 C CA . MET A 1 509 ? -13.880 0.443 21.633 1.00 97.12 509 MET A CA 1
ATOM 3941 C C . MET A 1 509 ? -14.904 0.076 20.555 1.00 97.12 509 MET A C 1
ATOM 3943 O O . MET A 1 509 ? -16.062 -0.225 20.859 1.00 97.12 509 MET A O 1
ATOM 3947 N N . PHE A 1 510 ? -14.490 0.103 19.285 1.00 98.56 510 PHE A N 1
ATOM 3948 C CA . PHE A 1 510 ? -15.304 -0.466 18.212 1.00 98.56 510 PHE A CA 1
ATOM 3949 C C . PHE A 1 510 ? -15.563 -1.956 18.467 1.00 98.56 510 PHE A C 1
ATOM 3951 O O . PHE A 1 510 ? -14.667 -2.689 18.882 1.00 98.56 510 PHE A O 1
ATOM 3958 N N . ALA A 1 511 ? -16.784 -2.405 18.185 1.00 98.69 511 ALA A N 1
ATOM 3959 C CA . ALA A 1 511 ? -17.190 -3.800 18.311 1.00 98.69 511 ALA A CA 1
ATOM 3960 C C . ALA A 1 511 ? -16.722 -4.639 17.109 1.00 98.69 511 ALA A C 1
ATOM 3962 O O . ALA A 1 511 ? -17.529 -5.186 16.356 1.00 98.69 511 ALA A O 1
ATOM 3963 N N . ASP A 1 512 ? -15.402 -4.727 16.948 1.00 98.88 512 ASP A N 1
ATOM 3964 C CA . ASP A 1 512 ? -14.756 -5.764 16.150 1.00 98.88 512 ASP A CA 1
ATOM 3965 C C . ASP A 1 512 ? -14.450 -6.944 17.072 1.00 98.88 512 ASP A C 1
ATOM 3967 O O . ASP A 1 512 ? -13.528 -6.871 17.888 1.00 98.88 512 ASP A O 1
ATOM 3971 N N . VAL A 1 513 ? -15.234 -8.015 16.982 1.00 98.94 513 VAL A N 1
ATOM 3972 C CA . VAL A 1 513 ? -15.186 -9.133 17.935 1.00 98.94 513 VAL A CA 1
ATOM 3973 C C . VAL A 1 513 ? -15.211 -10.453 17.181 1.00 98.94 513 VAL A C 1
ATOM 3975 O O . VAL A 1 513 ? -16.029 -10.641 16.284 1.00 98.94 513 VAL A O 1
ATOM 3978 N N . VAL A 1 514 ? -14.351 -11.388 17.573 1.00 98.94 514 VAL A N 1
ATOM 3979 C CA . VAL A 1 514 ? -14.360 -12.771 17.091 1.00 98.94 514 VAL A CA 1
ATOM 3980 C C . VAL A 1 514 ? -14.714 -13.716 18.235 1.00 98.94 514 VAL A C 1
ATOM 3982 O O . VAL A 1 514 ? -14.204 -13.594 19.350 1.00 98.94 514 VAL A O 1
ATOM 3985 N N . VAL A 1 515 ? -15.595 -14.671 17.945 1.00 98.94 515 VAL A N 1
ATOM 3986 C CA . VAL A 1 515 ? -15.968 -15.772 18.831 1.00 98.94 515 VAL A CA 1
ATOM 3987 C C . VAL A 1 515 ? -15.590 -17.079 18.150 1.00 98.94 515 VAL A C 1
ATOM 3989 O O . VAL A 1 515 ? -16.110 -17.399 17.077 1.00 98.94 515 VAL A O 1
ATOM 3992 N N . PHE A 1 516 ? -14.682 -17.837 18.755 1.00 98.88 516 PHE A N 1
ATOM 3993 C CA . PHE A 1 516 ? -14.158 -19.074 18.179 1.00 98.88 516 PHE A CA 1
ATOM 3994 C C . PHE A 1 516 ? -13.970 -20.158 19.234 1.00 98.88 516 PHE A C 1
ATOM 3996 O O . PHE A 1 516 ? -13.812 -19.885 20.424 1.00 98.88 516 PHE A O 1
ATOM 4003 N N . ASP A 1 517 ? -13.989 -21.404 18.782 1.00 98.81 517 ASP A N 1
ATOM 4004 C CA . ASP A 1 517 ? -13.725 -22.564 19.616 1.00 98.81 517 ASP A CA 1
ATOM 4005 C C . ASP A 1 517 ? -12.213 -22.861 19.647 1.00 98.81 517 ASP A C 1
ATOM 4007 O O . ASP A 1 517 ? -11.652 -23.307 18.638 1.00 98.81 517 ASP A O 1
ATOM 4011 N N . PRO A 1 518 ? -11.528 -22.644 20.788 1.00 98.44 518 PRO A N 1
ATOM 4012 C CA . PRO A 1 518 ? -10.095 -22.901 20.891 1.00 98.44 518 PRO A CA 1
ATOM 4013 C C . PRO A 1 518 ? -9.742 -24.392 20.753 1.00 98.44 518 PRO A C 1
ATOM 4015 O O . PRO A 1 518 ? -8.596 -24.716 20.444 1.00 98.44 518 PRO A O 1
ATOM 4018 N N . GLN A 1 519 ? -10.697 -25.307 20.952 1.00 98.44 519 GLN A N 1
ATOM 4019 C CA . GLN A 1 519 ? -10.473 -26.747 20.819 1.00 98.44 519 GLN A CA 1
ATOM 4020 C C . GLN A 1 519 ? -10.528 -27.219 19.366 1.00 98.44 519 GLN A C 1
ATOM 4022 O O . GLN A 1 519 ? -9.850 -28.184 19.028 1.00 98.44 519 GLN A O 1
ATOM 4027 N N . THR A 1 520 ? -11.282 -26.538 18.497 1.00 98.50 520 THR A N 1
ATOM 4028 C CA . THR A 1 520 ? -11.536 -27.016 17.124 1.00 98.50 520 THR A CA 1
ATOM 4029 C C . THR A 1 520 ? -11.003 -26.110 16.018 1.00 98.50 520 THR A C 1
ATOM 4031 O O . THR A 1 520 ? -10.968 -26.540 14.864 1.00 98.50 520 THR A O 1
ATOM 4034 N N . ILE A 1 521 ? -10.543 -24.892 16.332 1.00 98.75 521 ILE A N 1
ATOM 4035 C CA . ILE A 1 521 ? -9.973 -23.980 15.331 1.00 98.75 521 ILE A CA 1
ATOM 4036 C C . ILE A 1 521 ? -8.775 -24.596 14.597 1.00 98.75 521 ILE A C 1
ATOM 4038 O O . ILE A 1 521 ? -7.840 -25.091 15.228 1.00 98.75 521 ILE A O 1
ATOM 4042 N N . ALA A 1 522 ? -8.828 -24.618 13.265 1.00 98.62 522 ALA A N 1
ATOM 4043 C CA . ALA A 1 522 ? -7.802 -25.246 12.435 1.00 98.62 522 ALA A CA 1
ATOM 4044 C C . ALA A 1 522 ? -7.841 -24.735 10.989 1.00 98.62 522 ALA A C 1
ATOM 4046 O O . ALA A 1 522 ? -8.915 -24.471 10.435 1.00 98.62 522 ALA A O 1
ATOM 4047 N N . ASP A 1 523 ? -6.665 -24.641 10.373 1.00 98.31 523 ASP A N 1
ATOM 4048 C CA . ASP A 1 523 ? -6.505 -24.532 8.928 1.00 98.31 523 ASP A CA 1
ATOM 4049 C C . ASP A 1 523 ? -6.832 -25.860 8.233 1.00 98.31 523 ASP A C 1
ATOM 4051 O O . ASP A 1 523 ? -6.606 -26.944 8.770 1.00 98.31 523 ASP A O 1
ATOM 4055 N N . ARG A 1 524 ? -7.401 -25.769 7.027 1.00 98.44 524 ARG A N 1
ATOM 4056 C CA . ARG A 1 524 ? -7.697 -26.926 6.163 1.00 98.44 524 ARG A CA 1
ATOM 4057 C C . ARG A 1 524 ? -6.946 -26.880 4.835 1.00 98.44 524 ARG A C 1
ATOM 4059 O O . ARG A 1 524 ? -6.699 -27.921 4.238 1.00 98.44 524 ARG A O 1
ATOM 4066 N N . ALA A 1 525 ? -6.568 -25.683 4.394 1.00 98.06 525 ALA A N 1
ATOM 4067 C CA . ALA A 1 525 ? -5.837 -25.471 3.157 1.00 98.06 525 ALA A CA 1
ATOM 4068 C C . ALA A 1 525 ? -4.443 -26.109 3.195 1.00 98.06 525 ALA A C 1
ATOM 4070 O O . ALA A 1 525 ? -3.665 -25.881 4.122 1.00 98.06 525 ALA A O 1
ATOM 4071 N N . THR A 1 526 ? -4.113 -26.856 2.143 1.00 97.69 526 THR A N 1
ATOM 4072 C CA . THR A 1 526 ? -2.765 -27.393 1.894 1.00 97.69 526 THR A CA 1
ATOM 4073 C C . THR A 1 526 ? -2.190 -26.788 0.614 1.00 97.69 526 THR A C 1
ATOM 4075 O O . THR A 1 526 ? -2.873 -26.026 -0.068 1.00 97.69 526 THR A O 1
ATOM 4078 N N . PHE A 1 527 ? -0.933 -27.083 0.275 1.00 96.81 527 PHE A N 1
ATOM 4079 C CA . PHE A 1 527 ? -0.354 -26.613 -0.990 1.00 96.81 527 PHE A CA 1
ATOM 4080 C C . PHE A 1 527 ? -1.022 -27.269 -2.208 1.00 96.81 527 PHE A C 1
ATOM 4082 O O . PHE A 1 527 ? -1.178 -26.630 -3.243 1.00 96.81 527 PHE A O 1
ATOM 4089 N N . GLU A 1 528 ? -1.460 -28.518 -2.059 1.00 95.25 528 GLU A N 1
ATOM 4090 C CA . GLU A 1 528 ? -2.133 -29.310 -3.089 1.00 95.25 528 GLU A CA 1
ATOM 4091 C C . GLU A 1 528 ? -3.600 -28.899 -3.242 1.00 95.25 528 GLU A C 1
ATOM 4093 O O . GLU A 1 528 ? -4.110 -28.810 -4.353 1.00 95.25 528 GLU A O 1
ATOM 4098 N N . ASN A 1 529 ? -4.277 -28.624 -2.122 1.00 95.94 529 ASN A N 1
ATOM 4099 C CA . ASN A 1 529 ? -5.690 -28.254 -2.084 1.00 95.94 529 ASN A CA 1
ATOM 4100 C C . ASN A 1 529 ? -5.880 -26.948 -1.292 1.00 95.94 529 ASN A C 1
ATOM 4102 O O . ASN A 1 529 ? -6.366 -26.985 -0.152 1.00 95.94 529 ASN A O 1
ATOM 4106 N N . PRO A 1 530 ? -5.496 -25.787 -1.854 1.00 95.25 530 PRO A N 1
ATOM 4107 C CA . PRO A 1 530 ? -5.449 -24.542 -1.095 1.00 95.25 530 PRO A CA 1
ATOM 4108 C C . PRO A 1 530 ? -6.815 -23.896 -0.869 1.00 95.25 530 PRO A C 1
ATOM 4110 O O . PRO A 1 530 ? -6.968 -23.175 0.109 1.00 95.25 530 PRO A O 1
ATOM 4113 N N . HIS A 1 531 ? -7.825 -24.159 -1.705 1.00 97.19 531 HIS A N 1
ATOM 4114 C CA . HIS A 1 531 ? -9.152 -23.528 -1.613 1.00 97.19 531 HIS A CA 1
ATOM 4115 C C . HIS A 1 531 ? -10.058 -24.145 -0.534 1.00 97.19 531 HIS A C 1
ATOM 4117 O O . HIS A 1 531 ? -11.216 -24.473 -0.787 1.00 97.19 531 HIS A O 1
ATOM 4123 N N . GLN A 1 532 ? -9.535 -24.312 0.681 1.00 98.06 532 GLN A N 1
ATOM 4124 C CA . GLN A 1 532 ? -10.270 -24.866 1.817 1.00 98.06 532 GLN A CA 1
ATOM 4125 C C . GLN A 1 532 ? -10.328 -23.862 2.962 1.00 98.06 532 GLN A C 1
ATOM 4127 O O . GLN A 1 532 ? -9.309 -23.521 3.559 1.00 98.06 532 GLN A O 1
ATOM 4132 N N . LEU A 1 533 ? -11.538 -23.416 3.296 1.00 98.50 533 LEU A N 1
ATOM 4133 C CA . LEU A 1 533 ? -11.768 -22.475 4.390 1.00 98.50 533 LEU A CA 1
ATOM 4134 C C . LEU A 1 533 ? -11.360 -23.075 5.746 1.00 98.50 533 LEU A C 1
ATOM 4136 O O . LEU A 1 533 ? -11.579 -24.258 6.013 1.00 98.50 533 LEU A O 1
ATOM 4140 N N . ALA A 1 534 ? -10.813 -22.231 6.622 1.00 98.50 534 ALA A N 1
ATOM 4141 C CA . ALA A 1 534 ? -10.596 -22.576 8.021 1.00 98.50 534 ALA A CA 1
ATOM 4142 C C . ALA A 1 534 ? -11.910 -22.904 8.753 1.00 98.50 534 ALA A C 1
ATOM 4144 O O . ALA A 1 534 ? -13.001 -22.483 8.356 1.00 98.50 534 ALA A O 1
ATOM 4145 N N . VAL A 1 535 ? -11.787 -23.634 9.863 1.00 98.56 535 VAL A N 1
ATOM 4146 C CA . VAL A 1 535 ? -12.905 -24.014 10.741 1.00 98.56 535 VAL A CA 1
ATOM 4147 C C . VAL A 1 535 ? -12.691 -23.506 12.168 1.00 98.56 535 VAL A C 1
ATOM 4149 O O . VAL A 1 535 ? -11.583 -23.133 12.541 1.00 98.56 535 VAL A O 1
ATOM 4152 N N . GLY A 1 536 ? -13.752 -23.519 12.981 1.00 98.25 536 GLY A N 1
ATOM 4153 C CA . GLY A 1 536 ? -13.717 -23.236 14.425 1.00 98.25 536 GLY A CA 1
ATOM 4154 C C . GLY A 1 536 ? -14.101 -21.810 14.827 1.00 98.25 536 GLY A C 1
ATOM 4155 O O . GLY A 1 536 ? -14.532 -21.602 15.960 1.00 98.25 536 GLY A O 1
ATOM 4156 N N . VAL A 1 537 ? -14.054 -20.838 13.911 1.00 98.81 537 VAL A N 1
ATOM 4157 C CA . VAL A 1 537 ? -14.662 -19.514 14.131 1.00 98.81 537 VAL A CA 1
ATOM 4158 C C . VAL A 1 537 ? -16.182 -19.624 13.988 1.00 98.81 537 VAL A C 1
ATOM 4160 O O . VAL A 1 537 ? -16.679 -20.155 12.996 1.00 98.81 537 VAL A O 1
ATOM 4163 N N . LYS A 1 538 ? -16.924 -19.156 14.996 1.00 98.62 538 LYS A N 1
ATOM 4164 C CA . LYS A 1 538 ? -18.389 -19.283 15.078 1.00 98.62 538 LYS A CA 1
ATOM 4165 C C . LYS A 1 538 ? -19.093 -17.975 14.769 1.00 98.62 538 LYS A C 1
ATOM 4167 O O . LYS A 1 538 ? -20.007 -17.954 13.949 1.00 98.62 538 LYS A O 1
ATOM 4172 N N . HIS A 1 539 ? -18.643 -16.884 15.384 1.00 98.88 539 HIS A N 1
ATOM 4173 C CA . HIS A 1 539 ? -19.225 -15.567 15.162 1.00 98.88 539 HIS A CA 1
ATOM 4174 C C . HIS A 1 539 ? -18.143 -14.520 14.954 1.00 98.88 539 HIS A C 1
ATOM 4176 O O . HIS A 1 539 ? -17.100 -14.552 15.603 1.00 98.88 539 HIS A O 1
ATOM 4182 N N . VAL A 1 540 ? -18.415 -13.574 14.065 1.00 98.94 540 VAL A N 1
ATOM 4183 C CA . VAL A 1 540 ? -17.564 -12.407 13.832 1.00 98.94 540 VAL A CA 1
ATOM 4184 C C . VAL A 1 540 ? -18.468 -11.193 13.746 1.00 98.94 540 VAL A C 1
ATOM 4186 O O . VAL A 1 540 ? -19.480 -11.211 13.042 1.00 98.94 540 VAL A O 1
ATOM 4189 N N . PHE A 1 541 ? -18.087 -10.145 14.460 1.00 98.88 541 PHE A N 1
ATOM 4190 C CA . PHE A 1 541 ? -18.712 -8.836 14.437 1.00 98.88 541 PHE A CA 1
ATOM 4191 C C . PHE A 1 541 ? -17.690 -7.831 13.927 1.00 98.88 541 PHE A C 1
ATOM 4193 O O . PHE A 1 541 ? -16.541 -7.847 14.367 1.00 98.88 541 PHE A O 1
ATOM 4200 N N . VAL A 1 542 ? -18.109 -6.968 13.008 1.00 98.94 542 VAL A N 1
ATOM 4201 C CA . VAL A 1 542 ? -17.307 -5.842 12.523 1.00 98.94 542 VAL A CA 1
ATOM 4202 C C . VAL A 1 542 ? -18.142 -4.591 12.700 1.00 98.94 542 VAL A C 1
ATOM 4204 O O . VAL A 1 542 ? -19.274 -4.525 12.218 1.00 98.94 542 VAL A O 1
ATOM 4207 N N . ASN A 1 543 ? -17.609 -3.612 13.431 1.00 98.56 543 ASN A N 1
ATOM 4208 C CA . ASN A 1 543 ? -18.343 -2.398 13.799 1.00 98.56 543 ASN A CA 1
ATOM 4209 C C . ASN A 1 543 ? -19.732 -2.704 14.405 1.00 98.56 543 ASN A C 1
ATOM 4211 O O . ASN A 1 543 ? -20.709 -2.027 14.091 1.00 98.56 543 ASN A O 1
ATOM 4215 N N . GLY A 1 544 ? -19.823 -3.752 15.235 1.00 98.12 544 GLY A N 1
ATOM 4216 C CA . GLY A 1 544 ? -21.047 -4.185 15.922 1.00 98.12 544 GLY A CA 1
ATOM 4217 C C . GLY A 1 544 ? -22.048 -4.974 15.076 1.00 98.12 544 GLY A C 1
ATOM 4218 O O . GLY A 1 544 ? -23.025 -5.488 15.612 1.00 98.12 544 GLY A O 1
ATOM 4219 N N . VAL A 1 545 ? -21.800 -5.138 13.775 1.00 98.81 545 VAL A N 1
ATOM 4220 C CA . VAL A 1 545 ? -22.669 -5.902 12.872 1.00 98.81 545 VAL A CA 1
ATOM 4221 C C . VAL A 1 545 ? -22.130 -7.320 12.712 1.00 98.81 545 VAL A C 1
ATOM 4223 O O . VAL A 1 545 ? -20.947 -7.513 12.434 1.00 98.81 545 VAL A O 1
ATOM 4226 N N . GLN A 1 546 ? -22.995 -8.324 12.869 1.00 98.69 546 GLN A N 1
ATOM 4227 C CA . GLN A 1 546 ? -22.620 -9.731 12.740 1.00 98.69 546 GLN A CA 1
ATOM 4228 C C . GLN A 1 546 ? -22.383 -10.107 11.268 1.00 98.69 546 GLN A C 1
ATOM 4230 O O . GLN A 1 546 ? -23.327 -10.200 10.482 1.00 98.69 546 GLN A O 1
ATOM 4235 N N . VAL A 1 547 ? -21.123 -10.340 10.898 1.00 98.81 547 VAL A N 1
ATOM 4236 C CA . VAL A 1 547 ? -20.701 -10.731 9.537 1.00 98.81 547 VAL A CA 1
ATOM 4237 C C . VAL A 1 547 ? -20.545 -12.244 9.382 1.00 98.81 547 VAL A C 1
ATOM 4239 O O . VAL A 1 547 ? -20.720 -12.771 8.287 1.00 98.81 547 VAL A O 1
ATOM 4242 N N . LEU A 1 548 ? -20.283 -12.955 10.483 1.00 98.75 548 LEU A N 1
ATOM 4243 C CA . LEU A 1 548 ? -20.294 -14.417 10.542 1.00 98.75 548 LEU A CA 1
ATOM 4244 C C . LEU A 1 548 ? -21.225 -14.870 11.671 1.00 98.75 548 LEU A C 1
ATOM 4246 O O . LEU A 1 548 ? -21.124 -14.370 12.798 1.00 98.75 548 LEU A O 1
ATOM 4250 N N . LYS A 1 549 ? -22.115 -15.815 11.376 1.00 98.50 549 LYS A N 1
ATOM 4251 C CA . LYS A 1 549 ? -23.046 -16.425 12.323 1.00 98.50 549 LYS A CA 1
ATOM 4252 C C . LYS A 1 549 ? -23.018 -17.942 12.160 1.00 98.50 549 LYS A C 1
ATOM 4254 O O . LYS A 1 549 ? -23.216 -18.442 11.060 1.00 98.50 549 LYS A O 1
ATOM 4259 N N . ASP A 1 550 ? -22.767 -18.653 13.255 1.00 97.81 550 ASP A N 1
ATOM 4260 C CA . ASP A 1 550 ? -22.712 -20.119 13.301 1.00 97.81 550 ASP A CA 1
ATOM 4261 C C . ASP A 1 550 ? -21.732 -20.731 12.277 1.00 97.81 550 ASP A C 1
ATOM 4263 O O . ASP A 1 550 ? -21.920 -21.841 11.791 1.00 97.81 550 ASP A O 1
ATOM 4267 N N . GLY A 1 551 ? -20.650 -20.008 11.965 1.00 97.50 551 GLY A N 1
ATOM 4268 C CA . GLY A 1 551 ? -19.648 -20.404 10.970 1.00 97.50 551 GLY A CA 1
ATOM 4269 C C . GLY A 1 551 ? -19.969 -20.002 9.526 1.00 97.50 551 GLY A C 1
ATOM 4270 O O . GLY A 1 551 ? -19.123 -20.201 8.651 1.00 97.50 551 GLY A O 1
ATOM 4271 N N . GLU A 1 552 ? -21.125 -19.382 9.271 1.00 98.31 552 GLU A N 1
ATOM 4272 C CA . GLU A 1 552 ? -21.554 -18.945 7.939 1.00 98.31 552 GLU A CA 1
ATOM 4273 C C . GLU A 1 552 ? -21.609 -17.424 7.784 1.00 98.31 552 GLU A C 1
ATOM 4275 O O . GLU A 1 552 ? -21.947 -16.683 8.708 1.00 98.31 552 GLU A O 1
ATOM 4280 N N . HIS A 1 553 ? -21.232 -16.938 6.599 1.00 98.50 553 HIS A N 1
ATOM 4281 C CA . HIS A 1 553 ? -21.185 -15.503 6.319 1.00 98.50 553 HIS A CA 1
ATOM 4282 C C . HIS A 1 553 ? -22.605 -14.957 6.119 1.00 98.50 553 HIS A C 1
ATOM 4284 O O . HIS A 1 553 ? -23.363 -15.473 5.304 1.00 98.50 553 HIS A O 1
ATOM 4290 N N . THR A 1 554 ? -22.965 -13.880 6.819 1.00 98.56 554 THR A N 1
ATOM 4291 C CA . THR A 1 554 ? -24.339 -13.331 6.818 1.00 98.56 554 THR A CA 1
ATOM 4292 C C . THR A 1 554 ? -24.662 -12.493 5.580 1.00 98.56 554 THR A C 1
ATOM 4294 O O . THR A 1 554 ? -25.809 -12.128 5.344 1.00 98.56 554 THR A O 1
ATOM 4297 N N . GLY A 1 555 ? -23.635 -12.141 4.805 1.00 98.12 555 GLY A N 1
ATOM 4298 C CA . GLY A 1 555 ? -23.723 -11.217 3.672 1.00 98.12 555 GLY A CA 1
ATOM 4299 C C . GLY A 1 555 ? -23.560 -9.749 4.071 1.00 98.12 555 GLY A C 1
ATOM 4300 O O . GLY A 1 555 ? -23.406 -8.908 3.189 1.00 98.12 555 GLY A O 1
ATOM 4301 N N . ALA A 1 556 ? -23.532 -9.440 5.372 1.00 98.56 556 ALA A N 1
ATOM 4302 C CA . ALA A 1 556 ? -23.315 -8.087 5.868 1.00 98.56 556 ALA A CA 1
ATOM 4303 C C . ALA A 1 556 ? -21.898 -7.594 5.554 1.00 98.56 556 ALA A C 1
ATOM 4305 O O . ALA A 1 556 ? -20.934 -8.344 5.691 1.00 98.56 556 ALA A O 1
ATOM 4306 N N . LYS A 1 557 ? -21.787 -6.317 5.169 1.00 98.56 557 LYS A N 1
ATOM 4307 C CA . LYS A 1 557 ? -20.533 -5.672 4.757 1.00 98.56 557 LYS A CA 1
ATOM 4308 C C . LYS A 1 557 ? -20.305 -4.319 5.464 1.00 98.56 557 LYS A C 1
ATOM 4310 O O . LYS A 1 557 ? -20.371 -3.279 4.815 1.00 98.56 557 LYS A O 1
ATOM 4315 N N . PRO A 1 558 ? -20.125 -4.307 6.799 1.00 98.56 558 PRO A N 1
ATOM 4316 C CA . PRO A 1 558 ? -20.068 -3.090 7.621 1.00 98.56 558 PRO A CA 1
ATOM 4317 C C . PRO A 1 558 ? -18.664 -2.459 7.717 1.00 98.56 558 PRO A C 1
ATOM 4319 O O . PRO A 1 558 ? -18.460 -1.546 8.525 1.00 98.56 558 PRO A O 1
ATOM 4322 N N . GLY A 1 559 ? -17.682 -3.002 6.996 1.00 98.69 559 GLY A N 1
ATOM 4323 C CA . GLY A 1 559 ? -16.287 -2.590 7.052 1.00 98.69 559 GLY A CA 1
ATOM 4324 C C . GLY A 1 559 ? -16.090 -1.146 6.601 1.00 98.69 559 GLY A C 1
ATOM 4325 O O . GLY A 1 559 ? -16.803 -0.656 5.728 1.00 98.69 559 GLY A O 1
ATOM 4326 N N . ARG A 1 560 ? -15.130 -0.458 7.224 1.00 98.50 560 ARG A N 1
ATOM 4327 C CA . ARG A 1 560 ? -14.843 0.965 6.981 1.00 98.50 560 ARG A CA 1
ATOM 4328 C C . ARG A 1 560 ? -13.388 1.183 6.589 1.00 98.50 560 ARG A C 1
ATOM 4330 O O . ARG A 1 560 ? -12.510 0.454 7.065 1.00 98.50 560 ARG A O 1
ATOM 4337 N N . ALA A 1 561 ? -13.122 2.221 5.799 1.00 98.00 561 ALA A N 1
ATOM 4338 C CA . ALA A 1 561 ? -11.772 2.730 5.628 1.00 98.00 561 ALA A CA 1
ATOM 4339 C C . ALA A 1 561 ? -11.284 3.364 6.941 1.00 98.00 561 ALA A C 1
ATOM 4341 O O . ALA A 1 561 ? -11.962 4.189 7.565 1.00 98.00 561 ALA A O 1
ATOM 4342 N N . LEU A 1 562 ? -10.098 2.951 7.374 1.00 97.88 562 LEU A N 1
ATOM 4343 C CA . LEU A 1 562 ? -9.408 3.461 8.549 1.00 97.88 562 LEU A CA 1
ATOM 4344 C C . LEU A 1 562 ? -8.240 4.336 8.113 1.00 97.88 562 LEU A C 1
ATOM 4346 O O . LEU A 1 562 ? -7.698 4.192 7.019 1.00 97.88 562 LEU A O 1
ATOM 4350 N N . TRP A 1 563 ? -7.844 5.236 9.003 1.00 95.50 563 TRP A N 1
ATOM 4351 C CA . TRP A 1 563 ? -6.934 6.318 8.670 1.00 95.50 563 TRP A CA 1
ATOM 4352 C C . TRP A 1 563 ? -5.798 6.402 9.677 1.00 95.50 563 TRP A C 1
ATOM 4354 O O . TRP A 1 563 ? -5.998 6.178 10.872 1.00 95.50 563 TRP A O 1
ATOM 4364 N N . GLY A 1 564 ? -4.614 6.742 9.179 1.00 93.94 564 GLY A N 1
ATOM 4365 C CA . GLY A 1 564 ? -3.456 7.044 10.000 1.00 93.94 564 GLY A CA 1
ATOM 4366 C C . GLY A 1 564 ? -3.615 8.347 10.791 1.00 93.94 564 GLY A C 1
ATOM 4367 O O . GLY A 1 564 ? -4.458 9.188 10.464 1.00 93.94 564 GLY A O 1
ATOM 4368 N N . PRO A 1 565 ? -2.767 8.549 11.814 1.00 88.44 565 PRO A N 1
ATOM 4369 C CA . PRO A 1 565 ? -2.820 9.719 12.696 1.00 88.44 565 PRO A CA 1
ATOM 4370 C C . PRO A 1 565 ? -2.548 11.049 11.978 1.00 88.44 565 PRO A C 1
ATOM 4372 O O . PRO A 1 565 ? -2.883 12.105 12.505 1.00 88.44 565 PRO A O 1
ATOM 4375 N N . GLY A 1 566 ? -1.959 11.001 10.780 1.00 87.44 566 GLY A N 1
ATOM 4376 C CA . GLY A 1 566 ? -1.702 12.162 9.936 1.00 87.44 566 GLY A CA 1
ATOM 4377 C C . GLY A 1 566 ? -2.931 12.755 9.258 1.00 87.44 566 GLY A C 1
ATOM 4378 O O . GLY A 1 566 ? -2.821 13.843 8.695 1.00 87.44 566 GLY A O 1
ATOM 4379 N N . LYS A 1 567 ? -4.080 12.064 9.285 1.00 87.62 567 LYS A N 1
ATOM 4380 C CA . LYS A 1 567 ? -5.252 12.484 8.520 1.00 87.62 567 LYS A CA 1
ATOM 4381 C C . LYS A 1 567 ? -5.739 13.867 8.950 1.00 87.62 567 LYS A C 1
ATOM 4383 O O . LYS A 1 567 ? -6.145 14.073 10.093 1.00 87.62 567 LYS A O 1
ATOM 4388 N N . ILE A 1 568 ? -5.793 14.784 7.992 1.00 76.38 568 ILE A N 1
ATOM 4389 C CA . ILE A 1 568 ? -6.400 16.103 8.138 1.00 76.38 568 ILE A CA 1
ATOM 4390 C C . ILE A 1 568 ? -7.830 15.994 7.601 1.00 76.38 568 ILE A C 1
ATOM 4392 O O . ILE A 1 568 ? -8.062 15.508 6.494 1.00 76.38 568 ILE A O 1
ATOM 4396 N N . ASN A 1 569 ? -8.830 16.425 8.372 1.00 57.44 569 ASN A N 1
ATOM 4397 C CA . ASN A 1 569 ? -10.193 16.493 7.843 1.00 57.44 569 ASN A CA 1
ATOM 4398 C C . ASN A 1 569 ? -10.191 17.462 6.649 1.00 57.44 569 ASN A C 1
ATOM 4400 O O . ASN A 1 569 ? -9.629 18.545 6.755 1.00 57.44 569 ASN A O 1
ATOM 4404 N N . GLN A 1 570 ? -10.794 17.137 5.504 1.00 44.50 570 GLN A N 1
ATOM 4405 C CA . GLN A 1 570 ? -10.778 18.059 4.351 1.00 44.50 570 GLN A CA 1
ATOM 4406 C C . GLN A 1 570 ? -11.466 19.404 4.650 1.00 44.50 570 GLN A C 1
ATOM 4408 O O . GLN A 1 570 ? -11.094 20.428 4.084 1.00 44.50 570 GLN A O 1
ATOM 4413 N N . SER A 1 571 ? -12.382 19.438 5.626 1.00 39.91 571 SER A N 1
ATOM 4414 C CA . SER A 1 571 ? -12.900 20.687 6.200 1.00 39.91 571 SER A CA 1
ATOM 4415 C C . SER A 1 571 ? -11.823 21.544 6.877 1.00 39.91 571 SER A C 1
ATOM 4417 O O . SER A 1 571 ? -12.020 22.741 7.033 1.00 39.91 571 SER A O 1
ATOM 4419 N N . SER A 1 572 ? -10.691 20.948 7.261 1.00 36.16 572 SER A N 1
ATOM 4420 C CA . SER A 1 572 ? -9.549 21.583 7.921 1.00 36.16 572 SER A CA 1
ATOM 4421 C C . SER A 1 572 ? -8.353 21.914 7.018 1.00 36.16 572 SER A C 1
ATOM 4423 O O . SER A 1 572 ? -7.603 22.819 7.364 1.00 36.16 572 SER A O 1
ATOM 4425 N N . ALA A 1 573 ? -8.200 21.292 5.841 1.00 40.38 573 ALA A N 1
ATOM 4426 C CA . ALA A 1 573 ? -7.154 21.682 4.877 1.00 40.38 573 ALA A CA 1
ATOM 4427 C C . ALA A 1 573 ? -7.417 23.086 4.294 1.00 40.38 573 ALA A C 1
ATOM 4429 O O . ALA A 1 573 ? -6.512 23.910 4.201 1.00 40.38 573 ALA A O 1
ATOM 4430 N N . VAL A 1 574 ? -8.691 23.397 4.031 1.00 44.00 574 VAL A N 1
ATOM 4431 C CA . VAL A 1 574 ? -9.169 24.752 3.698 1.00 44.00 574 VAL A CA 1
ATOM 4432 C C . VAL A 1 574 ? -9.282 25.643 4.951 1.00 44.00 574 VAL A C 1
ATOM 4434 O O . VAL A 1 574 ? -9.328 26.863 4.843 1.00 44.00 574 VAL A O 1
ATOM 4437 N N . ALA A 1 575 ? -9.276 25.059 6.158 1.00 41.53 575 ALA A N 1
ATOM 4438 C CA . ALA A 1 575 ? -9.261 25.813 7.416 1.00 41.53 575 ALA A CA 1
ATOM 4439 C C . ALA A 1 575 ? -7.855 26.191 7.905 1.00 41.53 575 ALA A C 1
ATOM 4441 O O . ALA A 1 575 ? -7.732 26.713 9.016 1.00 41.53 575 ALA A O 1
ATOM 4442 N N . GLN A 1 576 ? -6.791 25.974 7.118 1.00 53.81 576 GLN A N 1
ATOM 4443 C CA . GLN A 1 576 ? -5.566 26.729 7.370 1.00 53.81 576 GLN A CA 1
ATOM 4444 C C . GLN A 1 576 ? -5.885 28.203 7.152 1.00 53.81 576 GLN A C 1
ATOM 4446 O O . GLN A 1 576 ? -6.204 28.619 6.036 1.00 53.81 576 GLN A O 1
ATOM 4451 N N . ALA A 1 577 ? -5.835 28.972 8.241 1.00 68.31 577 ALA A N 1
ATOM 4452 C CA . ALA A 1 577 ? -6.077 30.403 8.211 1.00 68.31 577 ALA A CA 1
ATOM 4453 C C . ALA A 1 577 ? -5.236 31.043 7.102 1.00 68.31 577 ALA A C 1
ATOM 4455 O O . ALA A 1 577 ? -4.040 30.764 6.990 1.00 68.31 577 ALA A O 1
ATOM 4456 N N . GLN A 1 578 ? -5.876 31.883 6.288 1.00 84.75 578 GLN A N 1
ATOM 4457 C CA . GLN A 1 578 ? -5.207 32.626 5.230 1.00 84.75 578 GLN A CA 1
ATOM 4458 C C . GLN A 1 578 ? -3.954 33.314 5.806 1.00 84.75 578 GLN A C 1
ATOM 4460 O O . GLN A 1 578 ? -4.086 34.111 6.742 1.00 84.75 578 GLN A O 1
ATOM 4465 N N . PRO A 1 579 ? -2.747 33.030 5.281 1.00 85.75 579 PRO A N 1
ATOM 4466 C CA . PRO A 1 579 ? -1.532 33.661 5.770 1.00 85.75 579 PRO A CA 1
ATOM 4467 C C . PRO A 1 579 ? -1.589 35.181 5.608 1.00 85.75 579 PRO A C 1
ATOM 4469 O O . PRO A 1 579 ? -2.095 35.697 4.608 1.00 85.75 579 PRO A O 1
ATOM 4472 N N . SER A 1 580 ? -1.017 35.911 6.565 1.00 87.44 580 SER A N 1
ATOM 4473 C CA . SER A 1 580 ? -0.841 37.357 6.425 1.00 87.44 580 SER A CA 1
ATOM 4474 C C . SER A 1 580 ? 0.034 37.677 5.203 1.00 87.44 580 SER A C 1
ATOM 4476 O O . SER A 1 580 ? 1.004 36.960 4.946 1.00 87.44 580 SER A O 1
ATOM 4478 N N . PRO A 1 581 ? -0.250 38.760 4.454 1.00 88.44 581 PRO A N 1
ATOM 4479 C CA . PRO A 1 581 ? 0.614 39.190 3.363 1.00 88.44 581 PRO A CA 1
ATOM 4480 C C . PRO A 1 581 ? 2.051 39.423 3.836 1.00 88.44 581 PRO A C 1
ATOM 4482 O O . PRO A 1 581 ? 2.278 40.038 4.881 1.00 88.44 581 PRO A O 1
ATOM 4485 N N . ALA A 1 582 ? 3.024 38.993 3.031 1.00 89.12 582 ALA A N 1
ATOM 4486 C CA . ALA A 1 582 ? 4.428 39.263 3.307 1.00 89.12 582 ALA A CA 1
ATOM 4487 C C . ALA A 1 582 ? 4.684 40.785 3.399 1.00 89.12 582 ALA A C 1
ATOM 4489 O O . ALA A 1 582 ? 4.167 41.547 2.564 1.00 89.12 582 ALA A O 1
ATOM 4490 N N . PRO A 1 583 ? 5.507 41.248 4.360 1.00 88.81 583 PRO A N 1
ATOM 4491 C CA . PRO A 1 583 ? 5.895 42.648 4.457 1.00 88.81 583 PRO A CA 1
ATOM 4492 C C . PRO A 1 583 ? 6.447 43.188 3.132 1.00 88.81 583 PRO A C 1
ATOM 4494 O O . PRO A 1 583 ? 7.283 42.550 2.491 1.00 88.81 583 PRO A O 1
ATOM 4497 N N . ALA A 1 584 ? 6.025 44.393 2.734 1.00 85.44 584 ALA A N 1
ATOM 4498 C CA . ALA A 1 584 ? 6.410 44.993 1.450 1.00 85.44 584 ALA A CA 1
ATOM 4499 C C . ALA A 1 584 ? 7.938 45.049 1.245 1.00 85.44 584 ALA A C 1
ATOM 4501 O O . ALA A 1 584 ? 8.430 44.740 0.163 1.00 85.44 584 ALA A O 1
ATOM 4502 N N . ARG A 1 585 ? 8.697 45.335 2.313 1.00 85.38 585 ARG A N 1
ATOM 4503 C CA . ARG A 1 585 ? 10.172 45.379 2.297 1.00 85.38 585 ARG A CA 1
ATOM 4504 C C . ARG A 1 585 ? 10.845 44.044 1.937 1.00 85.38 585 ARG A C 1
ATOM 4506 O O . ARG A 1 585 ? 11.950 44.045 1.388 1.00 85.38 585 ARG A O 1
ATOM 4513 N N . TRP A 1 586 ? 10.183 42.915 2.208 1.00 91.12 586 TRP A N 1
ATOM 4514 C CA . TRP A 1 586 ? 10.680 41.573 1.884 1.00 91.12 586 TRP A CA 1
ATOM 4515 C C . TRP A 1 586 ? 10.315 41.132 0.470 1.00 91.12 586 TRP A C 1
ATOM 4517 O O . TRP A 1 586 ? 11.070 40.376 -0.130 1.00 91.12 586 TRP A O 1
ATOM 4527 N N . ARG A 1 587 ? 9.206 41.619 -0.103 1.00 87.69 587 ARG A N 1
ATOM 4528 C CA . ARG A 1 587 ? 8.779 41.243 -1.467 1.00 87.69 587 ARG A CA 1
ATOM 4529 C C . ARG A 1 587 ? 9.880 41.459 -2.503 1.00 87.69 587 ARG A C 1
ATOM 4531 O O . ARG A 1 587 ? 10.106 40.616 -3.361 1.00 87.69 587 ARG A O 1
ATOM 4538 N N . ALA A 1 588 ? 10.620 42.555 -2.367 1.00 88.62 588 ALA A N 1
ATOM 4539 C CA . ALA A 1 588 ? 11.743 42.877 -3.235 1.00 88.62 588 ALA A CA 1
ATOM 4540 C C . ALA A 1 588 ? 12.964 41.943 -3.076 1.00 88.62 588 ALA A C 1
ATOM 4542 O O . ALA A 1 588 ? 13.816 41.935 -3.964 1.00 88.62 588 ALA A O 1
ATOM 4543 N N . LEU A 1 589 ? 13.039 41.158 -1.994 1.00 93.12 589 LEU A N 1
ATOM 4544 C CA . LEU A 1 589 ? 14.079 40.153 -1.727 1.00 93.12 589 LEU A CA 1
ATOM 4545 C C . LEU A 1 589 ? 13.681 38.750 -2.199 1.00 93.12 589 LEU A C 1
ATOM 4547 O O . LEU A 1 589 ? 14.545 37.957 -2.562 1.00 93.12 589 LEU A O 1
ATOM 4551 N N . ILE A 1 590 ? 12.382 38.443 -2.198 1.00 92.62 590 ILE A N 1
ATOM 4552 C CA . ILE A 1 590 ? 11.856 37.126 -2.572 1.00 92.62 590 ILE A CA 1
ATOM 4553 C C . ILE A 1 590 ? 12.129 36.856 -4.053 1.00 92.62 590 ILE A C 1
ATOM 4555 O O . ILE A 1 590 ? 11.768 37.647 -4.925 1.00 92.62 590 ILE A O 1
ATOM 4559 N N . GLY A 1 591 ? 12.763 35.731 -4.355 1.00 91.44 591 GLY A N 1
ATOM 4560 C CA . GLY A 1 591 ? 13.149 35.369 -5.711 1.00 91.44 591 GLY A CA 1
ATOM 4561 C C . GLY A 1 591 ? 14.188 34.262 -5.744 1.00 91.44 591 GLY A C 1
ATOM 4562 O O . GLY A 1 591 ? 14.533 33.679 -4.717 1.00 91.44 591 GLY A O 1
ATOM 4563 N N . GLU A 1 592 ? 14.680 33.993 -6.943 1.00 92.62 592 GLU A N 1
ATOM 4564 C CA . GLU A 1 592 ? 15.700 32.984 -7.185 1.00 92.62 592 GLU A CA 1
ATOM 4565 C C . GLU A 1 592 ? 17.059 33.640 -7.440 1.00 92.62 592 GLU A C 1
ATOM 4567 O O . GLU A 1 592 ? 17.146 34.674 -8.110 1.00 92.62 592 GLU A O 1
ATOM 4572 N N . TYR A 1 593 ? 18.118 33.026 -6.923 1.00 93.69 593 TYR A N 1
ATOM 4573 C CA . TYR A 1 593 ? 19.493 33.499 -7.016 1.00 93.69 593 TYR A CA 1
ATOM 4574 C C . TYR A 1 593 ? 20.398 32.336 -7.432 1.00 93.69 593 TYR A C 1
ATOM 4576 O O . TYR A 1 593 ? 20.190 31.212 -6.987 1.00 93.69 593 TYR A O 1
ATOM 4584 N N . GLY A 1 594 ? 21.401 32.604 -8.267 1.00 91.75 594 GLY A N 1
ATOM 4585 C CA . GLY A 1 594 ? 22.416 31.621 -8.659 1.00 91.75 594 GLY A CA 1
ATOM 4586 C C . GLY A 1 594 ? 22.187 30.957 -10.026 1.00 91.75 594 GLY A C 1
ATOM 4587 O O . GLY A 1 594 ? 21.244 31.301 -10.748 1.00 91.75 594 GLY A O 1
ATOM 4588 N N . PRO A 1 595 ? 23.091 30.050 -10.432 1.00 84.31 595 PRO A N 1
ATOM 4589 C CA . PRO A 1 595 ? 22.999 29.324 -11.700 1.00 84.31 595 PRO A CA 1
ATOM 4590 C C . PRO A 1 595 ? 21.898 28.246 -11.671 1.00 84.31 595 PRO A C 1
ATOM 4592 O O . PRO A 1 595 ? 21.421 27.868 -10.605 1.00 84.31 595 PRO A O 1
ATOM 4595 N N . ASP A 1 596 ? 21.498 27.733 -12.842 1.00 74.44 596 ASP A N 1
ATOM 4596 C CA . ASP A 1 596 ? 20.398 26.753 -12.980 1.00 74.44 596 ASP A CA 1
ATOM 4597 C C . ASP A 1 596 ? 20.609 25.470 -12.162 1.00 74.44 596 ASP A C 1
ATOM 4599 O O . ASP A 1 596 ? 19.655 24.865 -11.678 1.00 74.44 596 ASP A O 1
ATOM 4603 N N . ASN A 1 597 ? 21.865 25.065 -11.977 1.00 75.50 597 ASN A N 1
ATOM 4604 C CA . ASN A 1 597 ? 22.247 23.862 -11.244 1.00 75.50 597 ASN A CA 1
ATOM 4605 C C . ASN A 1 597 ? 22.439 24.076 -9.730 1.00 75.50 597 ASN A C 1
ATOM 4607 O O . ASN A 1 597 ? 22.684 23.097 -9.026 1.00 75.50 597 ASN A O 1
ATOM 4611 N N . ASP A 1 598 ? 22.331 25.309 -9.221 1.00 81.69 598 ASP A N 1
ATOM 4612 C CA . ASP A 1 598 ? 22.503 25.622 -7.795 1.00 81.69 598 ASP A CA 1
ATOM 4613 C C . ASP A 1 598 ? 21.685 26.857 -7.384 1.00 81.69 598 ASP A C 1
ATOM 4615 O O . ASP A 1 598 ? 22.205 27.920 -7.036 1.00 81.69 598 ASP A O 1
ATOM 4619 N N . ILE A 1 599 ? 20.360 26.727 -7.488 1.00 87.38 599 ILE A N 1
ATOM 4620 C CA . ILE A 1 599 ? 19.435 27.822 -7.193 1.00 87.38 599 ILE A CA 1
ATOM 4621 C C . ILE A 1 599 ? 19.232 27.958 -5.677 1.00 87.38 599 ILE A C 1
ATOM 4623 O O . ILE A 1 599 ? 18.742 27.043 -5.004 1.00 87.38 599 ILE A O 1
ATOM 4627 N N . LEU A 1 600 ? 19.515 29.154 -5.166 1.00 91.88 600 LEU A N 1
ATOM 4628 C CA . LEU A 1 600 ? 19.083 29.641 -3.862 1.00 91.88 600 LEU A CA 1
ATOM 4629 C C . LEU A 1 600 ? 17.724 30.335 -4.005 1.00 91.88 600 LEU A C 1
ATOM 4631 O O . LEU A 1 600 ? 17.612 31.382 -4.647 1.00 91.88 600 LEU A O 1
ATOM 4635 N N . TYR A 1 601 ? 16.692 29.797 -3.360 1.00 92.19 601 TYR A N 1
ATOM 4636 C CA . TYR A 1 601 ? 15.415 30.500 -3.241 1.00 92.19 601 TYR A CA 1
ATOM 4637 C C . TYR A 1 601 ? 15.424 31.340 -1.975 1.00 92.19 601 TYR A C 1
ATOM 4639 O O . TYR A 1 6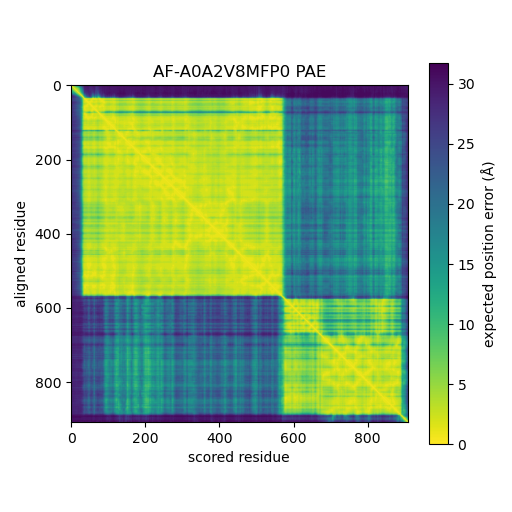01 ? 15.668 30.820 -0.890 1.00 92.19 601 TYR A O 1
ATOM 4647 N N . VAL A 1 602 ? 15.072 32.612 -2.101 1.00 94.44 602 VAL A N 1
ATOM 4648 C CA . VAL A 1 602 ? 14.662 33.449 -0.974 1.00 94.44 602 VAL A CA 1
ATOM 4649 C C . VAL A 1 602 ? 13.146 33.552 -1.034 1.00 94.44 602 VAL A C 1
ATOM 4651 O O . VAL A 1 602 ? 12.585 33.980 -2.044 1.00 94.44 602 VAL A O 1
ATOM 4654 N N . LEU A 1 603 ? 12.469 33.137 0.030 1.00 93.44 603 LEU A N 1
ATOM 4655 C CA . LEU A 1 603 ? 11.013 33.060 0.094 1.00 93.44 603 LEU A CA 1
ATOM 4656 C C . LEU A 1 603 ? 10.496 33.533 1.451 1.00 93.44 603 LEU A C 1
ATOM 4658 O O . LEU A 1 603 ? 11.222 33.531 2.440 1.00 93.44 603 LEU A O 1
ATOM 4662 N N . GLU A 1 604 ? 9.225 33.916 1.509 1.00 92.56 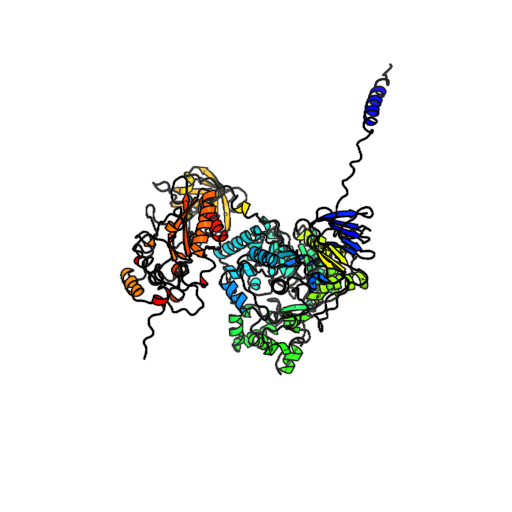604 GLU A N 1
ATOM 4663 C CA . GLU A 1 604 ? 8.537 34.102 2.788 1.00 92.56 604 GLU A CA 1
ATOM 4664 C C . GLU A 1 604 ? 7.785 32.816 3.137 1.00 92.56 604 GLU A C 1
ATOM 4666 O O . GLU A 1 604 ? 7.088 32.254 2.285 1.00 92.56 604 GLU A O 1
ATOM 4671 N N . LYS A 1 605 ? 7.950 32.343 4.374 1.00 84.00 605 LYS A N 1
ATOM 4672 C CA . LYS A 1 605 ? 7.259 31.191 4.948 1.00 84.00 605 LYS A CA 1
ATOM 4673 C C . LYS A 1 605 ? 6.768 31.527 6.358 1.00 84.00 605 LYS A C 1
ATOM 4675 O O . LYS A 1 605 ? 7.565 31.850 7.232 1.00 84.00 605 LYS A O 1
ATOM 4680 N N . ASP A 1 606 ? 5.460 31.412 6.571 1.00 80.12 606 ASP A N 1
ATOM 4681 C CA . ASP A 1 606 ? 4.778 31.579 7.860 1.00 80.12 606 ASP A CA 1
ATOM 4682 C C . ASP A 1 606 ? 5.159 32.882 8.592 1.00 80.12 606 ASP A C 1
ATOM 4684 O O . ASP A 1 606 ? 5.385 32.908 9.802 1.00 80.12 606 ASP A O 1
ATOM 4688 N N . GLY A 1 607 ? 5.255 33.983 7.840 1.00 84.56 607 GLY A N 1
ATOM 4689 C CA . GLY A 1 607 ? 5.588 35.303 8.374 1.00 84.56 607 GLY A CA 1
ATOM 4690 C C . GLY A 1 607 ? 7.080 35.528 8.630 1.00 84.56 607 GLY A C 1
ATOM 4691 O O . GLY A 1 607 ? 7.435 36.545 9.226 1.00 84.56 607 GLY A O 1
ATOM 4692 N N . LYS A 1 608 ? 7.958 34.630 8.168 1.00 88.88 608 LYS A N 1
ATOM 4693 C CA . LYS A 1 608 ? 9.419 34.779 8.216 1.00 88.88 608 LYS A CA 1
ATOM 4694 C C . LYS A 1 608 ? 10.028 34.746 6.819 1.00 88.88 608 LYS A C 1
ATOM 4696 O O . LYS A 1 608 ? 9.562 34.017 5.948 1.00 88.88 608 LYS A O 1
ATOM 4701 N N . LEU A 1 609 ? 11.108 35.496 6.611 1.00 92.81 609 LEU A N 1
ATOM 4702 C CA . LEU A 1 609 ? 11.960 35.291 5.441 1.00 92.81 609 LEU A CA 1
ATOM 4703 C C . LEU A 1 609 ? 12.762 33.996 5.643 1.00 92.81 609 LEU A C 1
ATOM 4705 O O . LEU A 1 609 ? 13.135 33.648 6.762 1.00 92.81 609 LEU A O 1
ATOM 4709 N N . SER A 1 610 ? 12.985 33.237 4.584 1.00 92.69 610 SER A N 1
ATOM 4710 C CA . SER A 1 610 ? 13.704 31.966 4.628 1.00 92.69 610 SER A CA 1
ATOM 4711 C C . SER A 1 610 ? 14.476 31.757 3.339 1.00 92.69 610 SER A C 1
ATOM 4713 O O . SER A 1 610 ? 14.107 32.288 2.287 1.00 92.69 610 SER A O 1
ATOM 4715 N N . THR A 1 611 ? 15.517 30.941 3.416 1.00 93.06 611 THR A N 1
ATOM 4716 C CA . THR A 1 611 ? 16.155 30.368 2.239 1.00 93.06 611 THR A CA 1
ATOM 4717 C C . THR A 1 611 ? 15.660 28.955 1.996 1.00 93.06 611 THR A C 1
ATOM 4719 O O . THR A 1 611 ? 15.200 28.266 2.908 1.00 93.06 611 THR A O 1
ATOM 4722 N N . LEU A 1 612 ? 15.775 28.511 0.754 1.00 87.94 612 LEU A N 1
ATOM 4723 C CA . LEU A 1 612 ? 15.714 27.107 0.401 1.00 87.94 612 LEU A CA 1
ATOM 4724 C C . LEU A 1 612 ? 16.894 26.811 -0.526 1.00 87.94 612 LEU A C 1
ATOM 4726 O O . LEU A 1 612 ? 16.934 27.296 -1.657 1.00 87.94 612 LEU A O 1
ATOM 4730 N N . PHE A 1 613 ? 17.856 26.038 -0.031 1.00 82.12 613 PHE A N 1
ATOM 4731 C CA . PHE A 1 613 ? 19.031 25.606 -0.780 1.00 82.12 613 PHE A CA 1
ATOM 4732 C C . PHE A 1 613 ? 18.745 24.280 -1.474 1.00 82.12 613 PHE A C 1
ATOM 4734 O O . PHE A 1 613 ? 18.172 23.365 -0.871 1.00 82.12 613 PHE A O 1
ATOM 4741 N N . LYS A 1 614 ? 19.123 24.175 -2.756 1.00 70.44 614 LYS A N 1
ATOM 4742 C CA . LYS A 1 614 ? 18.968 22.952 -3.568 1.00 70.44 614 LYS A CA 1
ATOM 4743 C C . LYS A 1 614 ? 17.541 22.381 -3.562 1.00 70.44 614 LYS A C 1
ATOM 4745 O O . LYS A 1 614 ? 17.359 21.188 -3.747 1.00 70.44 614 LYS A O 1
ATOM 4750 N N . ARG A 1 615 ? 16.537 23.227 -3.291 1.00 62.69 615 ARG A N 1
ATOM 4751 C CA . ARG A 1 615 ? 15.129 22.869 -3.016 1.00 62.69 615 ARG A CA 1
ATOM 4752 C C . ARG A 1 615 ? 14.876 21.919 -1.822 1.00 62.69 615 ARG A C 1
ATOM 4754 O O . ARG A 1 615 ? 13.732 21.565 -1.543 1.00 62.69 615 ARG A O 1
ATOM 4761 N N . VAL A 1 616 ? 15.900 21.578 -1.039 1.00 57.72 616 VAL A N 1
ATOM 4762 C CA . VAL A 1 616 ? 15.814 20.573 0.035 1.00 57.72 616 VAL A CA 1
ATOM 4763 C C . VAL A 1 616 ? 15.942 21.189 1.421 1.00 57.72 616 VAL A C 1
ATOM 4765 O O . VAL A 1 616 ? 15.116 20.906 2.292 1.00 57.72 616 VAL A O 1
ATOM 4768 N N . GLU A 1 617 ? 16.949 22.031 1.625 1.00 71.62 617 GLU A N 1
ATOM 4769 C CA . GLU A 1 617 ? 17.302 22.558 2.940 1.00 71.62 617 GLU A CA 1
ATOM 4770 C C . GLU A 1 617 ? 16.694 23.944 3.134 1.00 71.62 617 GLU A C 1
ATOM 4772 O O . GLU A 1 617 ? 17.080 24.902 2.464 1.00 71.62 617 GLU A O 1
ATOM 4777 N N . ARG A 1 618 ? 15.700 24.043 4.024 1.00 85.44 618 ARG A N 1
ATOM 4778 C CA . ARG A 1 618 ? 15.048 25.311 4.359 1.00 85.44 618 ARG A CA 1
ATOM 4779 C C . ARG A 1 618 ? 15.590 25.847 5.669 1.00 85.44 618 ARG A C 1
ATOM 4781 O O . ARG A 1 618 ? 15.453 25.183 6.693 1.00 85.44 618 ARG A O 1
ATOM 4788 N N . GLU A 1 619 ? 16.059 27.085 5.656 1.00 87.50 619 GLU A N 1
ATOM 4789 C CA . GLU A 1 619 ? 16.535 27.764 6.858 1.00 87.50 619 GLU A CA 1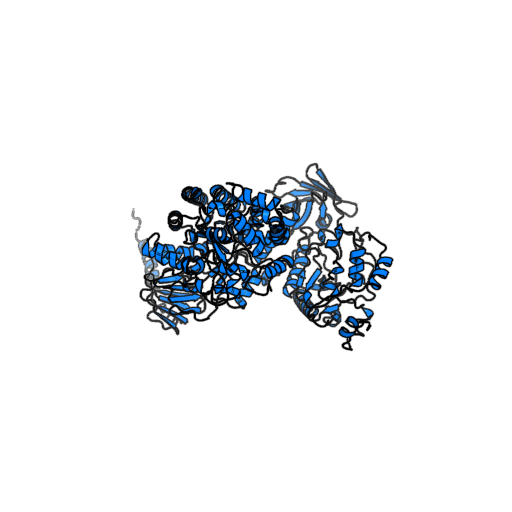
ATOM 4790 C C . GLU A 1 619 ? 15.825 29.108 7.034 1.00 87.50 619 GLU A C 1
ATOM 4792 O O . GLU A 1 619 ? 15.623 29.865 6.082 1.00 87.50 619 GLU A O 1
ATOM 4797 N N . SER A 1 620 ? 15.388 29.384 8.263 1.00 89.94 620 SER A N 1
ATOM 4798 C CA . SER A 1 620 ? 14.724 30.644 8.605 1.00 89.94 620 SER A CA 1
ATOM 4799 C C . SER A 1 620 ? 15.743 31.758 8.813 1.00 89.94 620 SER A C 1
ATOM 4801 O O . SER A 1 620 ? 16.852 31.527 9.296 1.00 89.94 620 SER A O 1
ATOM 4803 N N . LEU A 1 621 ? 15.340 32.977 8.461 1.00 91.62 621 LEU A N 1
ATOM 4804 C CA . LEU A 1 621 ? 16.155 34.173 8.574 1.00 91.62 621 LEU A CA 1
ATOM 4805 C C . LEU A 1 621 ? 15.556 35.146 9.591 1.00 91.62 621 LEU A C 1
ATOM 4807 O O . LEU A 1 621 ? 14.358 35.446 9.573 1.00 91.62 621 LEU A O 1
ATOM 4811 N N . LYS A 1 622 ? 16.426 35.718 10.418 1.00 91.38 622 LYS A N 1
ATOM 4812 C CA . LYS A 1 622 ? 16.144 36.829 11.318 1.00 91.38 622 LYS A CA 1
ATOM 4813 C C . LYS A 1 622 ? 16.644 38.133 10.706 1.00 91.38 622 LYS A C 1
ATOM 4815 O O . LYS A 1 622 ? 17.819 38.272 10.376 1.00 91.38 622 LYS A O 1
ATOM 4820 N N . GLU A 1 623 ? 15.751 39.105 10.572 1.00 91.81 623 GLU A N 1
ATOM 4821 C CA . GLU A 1 623 ? 16.086 40.444 10.079 1.00 91.81 623 GLU A CA 1
ATOM 4822 C C . GLU A 1 623 ? 17.002 41.172 11.079 1.00 91.81 623 GLU A C 1
ATOM 4824 O O . GLU A 1 623 ? 16.666 41.294 12.259 1.00 91.81 623 GLU A O 1
ATOM 4829 N N . VAL A 1 624 ? 18.166 41.633 10.609 1.00 93.19 624 VAL A N 1
ATOM 4830 C CA . VAL A 1 624 ? 19.123 42.456 11.375 1.00 93.19 624 VAL A CA 1
ATOM 4831 C C . VAL A 1 624 ? 19.015 43.916 10.938 1.00 93.19 624 VAL A C 1
ATOM 4833 O O . VAL A 1 624 ? 18.977 44.820 11.768 1.00 93.19 624 VAL A O 1
ATOM 4836 N N . SER A 1 625 ? 18.938 44.147 9.627 1.00 92.12 625 SER A N 1
ATOM 4837 C CA . SER A 1 625 ? 18.675 45.450 9.015 1.00 92.12 625 SER A CA 1
ATOM 4838 C C . SER A 1 625 ? 17.952 45.262 7.675 1.00 92.12 625 SER A C 1
ATOM 4840 O O . SER A 1 625 ? 17.740 44.137 7.232 1.00 92.12 625 SER A O 1
ATOM 4842 N N . ASN A 1 626 ? 17.612 46.355 6.983 1.00 87.50 626 ASN A N 1
ATOM 4843 C CA . ASN A 1 626 ? 16.850 46.310 5.723 1.00 87.50 626 ASN A CA 1
ATOM 4844 C C . ASN A 1 626 ? 17.488 45.441 4.610 1.00 87.50 626 ASN A C 1
ATOM 4846 O O . ASN A 1 626 ? 16.793 44.974 3.700 1.00 87.50 626 ASN A O 1
ATOM 4850 N N . ASN A 1 627 ? 18.807 45.238 4.678 1.00 93.00 627 ASN A N 1
ATOM 4851 C CA . ASN A 1 627 ? 19.577 44.446 3.718 1.00 93.00 627 ASN A CA 1
ATOM 4852 C C . ASN A 1 627 ? 20.323 43.271 4.360 1.00 93.00 627 ASN A C 1
ATOM 4854 O O . ASN A 1 627 ? 20.926 42.503 3.623 1.00 93.00 627 ASN A O 1
ATOM 4858 N N . ILE A 1 628 ? 20.310 43.125 5.690 1.00 94.12 628 ILE A N 1
ATOM 4859 C CA . ILE A 1 628 ? 21.108 42.114 6.395 1.00 94.12 628 ILE A CA 1
ATOM 4860 C C . ILE A 1 628 ? 20.180 41.183 7.167 1.00 94.12 628 ILE A C 1
ATOM 4862 O O . ILE A 1 628 ? 19.392 41.625 8.006 1.00 94.12 628 ILE A O 1
ATOM 4866 N N . PHE A 1 629 ? 20.306 39.886 6.902 1.00 94.69 629 PHE A N 1
ATOM 4867 C CA . PHE A 1 629 ? 19.513 38.830 7.522 1.00 94.69 629 PHE A CA 1
ATOM 4868 C C . PHE A 1 629 ? 20.434 37.739 8.057 1.00 94.69 629 PHE A C 1
ATOM 4870 O O . PHE A 1 629 ? 21.325 37.293 7.347 1.00 94.69 629 PHE A O 1
ATOM 4877 N N . LYS A 1 630 ? 20.227 37.289 9.292 1.00 94.25 630 LYS A N 1
ATOM 4878 C CA . LYS A 1 630 ? 21.027 36.233 9.926 1.00 94.25 630 LYS A CA 1
ATOM 4879 C C . LYS A 1 630 ? 20.258 34.915 9.931 1.00 94.25 630 LYS A C 1
ATOM 4881 O O . LYS A 1 630 ? 19.053 34.934 10.156 1.00 94.25 630 LYS A O 1
ATOM 4886 N N . PHE A 1 631 ? 20.931 33.788 9.725 1.00 92.44 631 PHE A N 1
ATOM 4887 C CA . PHE A 1 631 ? 20.304 32.472 9.888 1.00 92.44 631 PHE A CA 1
ATOM 4888 C C . PHE A 1 631 ? 19.965 32.190 11.360 1.00 92.44 631 PHE A C 1
ATOM 4890 O O . PHE A 1 631 ? 20.746 32.533 12.255 1.00 92.44 631 PHE A O 1
ATOM 4897 N N . ASP A 1 632 ? 18.800 31.579 11.597 1.00 86.06 632 ASP A N 1
ATOM 4898 C CA . ASP A 1 632 ? 18.413 31.052 12.913 1.00 86.06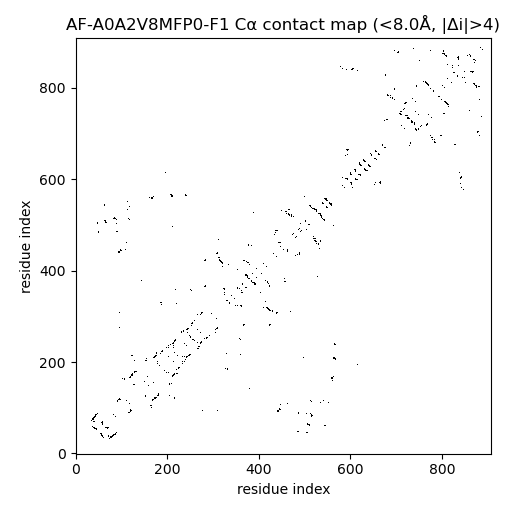 632 ASP A CA 1
ATOM 4899 C C . ASP A 1 632 ? 19.378 29.917 13.348 1.00 86.06 632 ASP A C 1
ATOM 4901 O O . ASP A 1 632 ? 20.060 29.299 12.527 1.00 86.06 632 ASP A O 1
ATOM 4905 N N . GLU A 1 633 ? 19.470 29.648 14.654 1.00 78.25 633 GLU A N 1
ATOM 4906 C CA . GLU A 1 633 ? 20.376 28.617 15.187 1.00 78.25 633 GLU A CA 1
ATOM 4907 C C . GLU A 1 633 ? 19.928 27.191 14.813 1.00 78.25 633 GLU A C 1
ATOM 4909 O O . GLU A 1 633 ? 18.733 26.892 14.775 1.00 78.25 633 GLU A O 1
ATOM 4914 N N . GLY A 1 634 ? 20.895 26.293 14.577 1.00 66.50 634 GLY A N 1
ATOM 4915 C CA . GLY A 1 634 ? 20.654 24.857 14.359 1.00 66.50 634 GLY A CA 1
ATOM 4916 C C . GLY A 1 634 ? 20.592 24.383 12.898 1.00 66.50 634 GLY A C 1
ATOM 4917 O O . GLY A 1 634 ? 20.409 23.188 12.676 1.00 66.50 634 GLY A O 1
ATOM 4918 N N . GLY A 1 635 ? 20.758 25.280 11.919 1.00 72.19 635 GLY A N 1
ATOM 4919 C CA . GLY A 1 635 ? 20.918 24.945 10.492 1.00 72.19 635 GLY A CA 1
ATOM 4920 C C . GLY A 1 635 ? 22.380 24.910 10.023 1.00 72.19 635 GLY A C 1
ATOM 4921 O O . GLY A 1 635 ? 23.282 25.338 10.752 1.00 72.19 635 GLY A O 1
ATOM 4922 N N . SER A 1 636 ? 22.629 24.437 8.795 1.00 79.12 636 SER A N 1
ATOM 4923 C CA . SER A 1 636 ? 23.983 24.361 8.211 1.00 79.12 636 SER A CA 1
ATOM 4924 C C . SER A 1 636 ? 24.653 25.729 8.051 1.00 79.12 636 SER A C 1
ATOM 4926 O O . SER A 1 636 ? 25.882 25.816 8.020 1.00 79.12 636 SER A O 1
ATOM 4928 N N . HIS A 1 637 ? 23.864 26.807 7.996 1.00 87.44 637 HIS A N 1
ATOM 4929 C CA . HIS A 1 637 ? 24.355 28.181 7.897 1.00 87.44 637 HIS A CA 1
ATOM 4930 C C . HIS A 1 637 ? 24.216 28.961 9.214 1.00 87.44 637 HIS A C 1
ATOM 4932 O O . HIS A 1 637 ? 24.337 30.188 9.223 1.00 87.44 637 HIS A O 1
ATOM 4938 N N . SER A 1 638 ? 24.009 28.271 10.342 1.00 84.94 638 SER A N 1
ATOM 4939 C CA . SER A 1 638 ? 23.899 28.882 11.671 1.00 84.94 638 SER A CA 1
ATOM 4940 C C . SER A 1 638 ? 25.060 29.845 11.954 1.00 84.94 638 SER A C 1
ATOM 4942 O O . SER A 1 638 ? 26.234 29.498 11.832 1.00 84.94 638 SER A O 1
ATOM 4944 N N . GLY A 1 639 ? 24.729 31.078 12.344 1.00 80.69 639 GLY A N 1
ATOM 4945 C CA . GLY A 1 639 ? 25.709 32.131 12.628 1.00 80.69 639 GLY A CA 1
ATOM 4946 C C . GLY A 1 639 ? 26.118 32.989 11.425 1.00 80.69 639 GLY A C 1
ATOM 4947 O O . GLY A 1 639 ? 26.631 34.088 11.644 1.00 80.69 639 GLY A O 1
ATOM 4948 N N . LYS A 1 640 ? 25.833 32.554 10.191 1.00 90.94 640 LYS A N 1
ATOM 4949 C CA . LYS A 1 640 ? 26.097 33.314 8.959 1.00 90.94 640 LYS A CA 1
ATOM 4950 C C . LYS A 1 640 ? 25.002 34.342 8.674 1.00 90.94 640 LYS A C 1
ATOM 4952 O O . LYS A 1 640 ? 23.953 34.367 9.326 1.00 90.94 640 LYS A O 1
ATOM 4957 N N . GLN A 1 641 ? 25.245 35.198 7.685 1.00 94.25 641 GLN A N 1
ATOM 4958 C CA . GLN A 1 641 ? 24.330 36.263 7.283 1.00 94.25 641 GLN A CA 1
ATOM 4959 C C . GLN A 1 641 ? 24.254 36.400 5.762 1.00 94.25 641 GLN A C 1
ATOM 4961 O O . GLN A 1 641 ? 25.216 36.123 5.052 1.00 94.25 641 GLN A O 1
ATOM 4966 N N . LEU A 1 642 ? 23.086 36.832 5.293 1.00 95.06 642 LEU A N 1
ATOM 4967 C CA . LEU A 1 642 ? 22.812 37.244 3.929 1.00 95.06 642 LEU A CA 1
ATOM 4968 C C . LEU A 1 642 ? 22.790 38.763 3.844 1.00 95.06 642 LEU A C 1
ATOM 4970 O O . LEU A 1 642 ? 22.048 39.412 4.589 1.00 95.06 642 LEU A O 1
ATOM 4974 N N . VAL A 1 643 ? 23.555 39.311 2.903 1.00 96.31 643 VAL A N 1
ATOM 4975 C CA . VAL A 1 643 ? 23.600 40.748 2.620 1.00 96.31 643 VAL A CA 1
ATOM 4976 C C . VAL A 1 643 ? 23.063 41.006 1.216 1.00 96.31 643 VAL A C 1
ATOM 4978 O O . VAL A 1 643 ? 23.649 40.596 0.220 1.00 96.31 643 VAL A O 1
ATOM 4981 N N . PHE A 1 644 ? 21.922 41.682 1.116 1.00 96.50 644 PHE A N 1
ATOM 4982 C CA . PHE A 1 644 ? 21.274 41.987 -0.158 1.00 96.50 644 PHE A CA 1
ATOM 4983 C C . PHE A 1 644 ? 21.761 43.316 -0.737 1.00 96.50 644 PHE A C 1
ATOM 4985 O O . PHE A 1 644 ? 21.756 44.346 -0.060 1.00 96.50 644 PHE A O 1
ATOM 4992 N N . THR A 1 645 ? 22.087 43.322 -2.028 1.00 96.00 645 THR A N 1
ATOM 4993 C CA . THR A 1 645 ? 22.269 44.556 -2.806 1.00 96.00 645 THR A CA 1
ATOM 4994 C C . THR A 1 645 ? 20.997 44.833 -3.598 1.00 96.00 645 THR A C 1
ATOM 4996 O O . THR A 1 645 ? 20.435 43.920 -4.204 1.00 96.00 645 THR A O 1
ATOM 4999 N N . ARG A 1 646 ? 20.534 46.086 -3.595 1.00 93.12 646 ARG A N 1
ATOM 5000 C CA . ARG A 1 646 ? 19.310 46.520 -4.282 1.00 93.12 646 ARG A CA 1
ATOM 5001 C C . ARG A 1 646 ? 19.620 47.540 -5.369 1.00 93.12 646 ARG A C 1
ATOM 5003 O O . ARG A 1 646 ? 20.582 48.295 -5.249 1.00 93.12 646 ARG A O 1
ATOM 5010 N N . ASP A 1 647 ? 18.791 47.571 -6.403 1.00 90.31 647 ASP A N 1
ATOM 5011 C CA . ASP A 1 647 ? 18.804 48.633 -7.404 1.00 90.31 647 ASP A CA 1
ATOM 5012 C C . ASP A 1 647 ? 18.080 49.904 -6.918 1.00 90.31 647 ASP A C 1
ATOM 5014 O O . ASP A 1 647 ? 17.574 49.985 -5.794 1.00 90.31 647 ASP A O 1
ATOM 5018 N N . LYS A 1 648 ? 18.013 50.908 -7.799 1.00 87.44 648 LYS A N 1
ATOM 5019 C CA . LYS A 1 648 ? 17.322 52.187 -7.569 1.00 87.44 648 LYS A CA 1
ATOM 5020 C C . LYS A 1 648 ? 15.816 52.051 -7.289 1.00 87.44 648 LYS A C 1
ATOM 5022 O O . LYS A 1 648 ? 15.243 52.956 -6.691 1.00 87.44 648 LYS A O 1
ATOM 5027 N N . ASN A 1 649 ? 15.195 50.940 -7.691 1.00 83.19 649 ASN A N 1
ATOM 5028 C CA . ASN A 1 649 ? 13.782 50.636 -7.451 1.00 83.19 649 ASN A CA 1
ATOM 5029 C C . ASN A 1 649 ? 13.593 49.830 -6.148 1.00 83.19 649 ASN A C 1
ATOM 5031 O O . ASN A 1 649 ? 12.476 49.460 -5.787 1.00 83.19 649 ASN A O 1
ATOM 5035 N N . GLY A 1 650 ? 14.681 49.547 -5.421 1.00 85.56 650 GLY A N 1
ATOM 5036 C CA . GLY A 1 650 ? 14.673 48.774 -4.184 1.00 85.56 650 GLY A CA 1
ATOM 5037 C C . GLY A 1 650 ? 14.600 47.260 -4.396 1.00 85.56 650 GLY A C 1
ATOM 5038 O O . GLY A 1 650 ? 14.534 46.520 -3.407 1.00 85.56 650 GLY A O 1
ATOM 5039 N N . ARG A 1 651 ? 14.640 46.773 -5.642 1.00 88.25 651 ARG A N 1
ATOM 5040 C CA . ARG A 1 651 ? 14.629 45.344 -5.976 1.00 88.25 651 ARG A CA 1
ATOM 5041 C C . ARG A 1 651 ? 16.016 44.760 -5.727 1.00 88.25 651 ARG A C 1
ATOM 5043 O O . ARG A 1 651 ? 17.014 45.321 -6.165 1.00 88.25 651 ARG A O 1
ATOM 5050 N N . ALA A 1 652 ? 16.098 43.632 -5.019 1.00 93.00 652 ALA A N 1
ATOM 5051 C CA . ALA A 1 652 ? 17.378 42.950 -4.843 1.00 93.00 652 ALA A CA 1
ATOM 5052 C C . ALA A 1 652 ? 17.923 42.485 -6.200 1.00 93.00 652 ALA A C 1
ATOM 5054 O O . ALA A 1 652 ? 17.180 41.882 -6.974 1.00 93.00 652 ALA A O 1
ATOM 5055 N N . THR A 1 653 ? 19.197 42.742 -6.474 1.00 94.00 653 THR A N 1
ATOM 5056 C CA . THR A 1 653 ? 19.900 42.327 -7.701 1.00 94.00 653 THR A CA 1
ATOM 5057 C C . THR A 1 653 ? 20.877 41.184 -7.442 1.00 94.00 653 THR A C 1
ATOM 5059 O O . THR A 1 653 ? 21.176 40.401 -8.342 1.00 94.00 653 THR A O 1
ATOM 5062 N N . GLN A 1 654 ? 21.339 41.048 -6.200 1.00 96.12 654 GLN A N 1
ATOM 5063 C CA . GLN A 1 654 ? 22.229 39.988 -5.741 1.00 96.12 654 GLN A CA 1
ATOM 5064 C C . GLN A 1 654 ? 22.132 39.836 -4.219 1.00 96.12 654 GLN A C 1
ATOM 5066 O O . GLN A 1 654 ? 21.658 40.738 -3.518 1.00 96.12 654 GLN A O 1
ATOM 5071 N N . VAL A 1 655 ? 22.600 38.697 -3.723 1.00 96.62 655 VAL A N 1
ATOM 5072 C CA . VAL A 1 655 ? 22.758 38.410 -2.299 1.00 96.62 655 VAL A CA 1
ATOM 5073 C C . VAL A 1 655 ? 24.159 37.867 -2.046 1.00 96.62 655 VAL A C 1
ATOM 5075 O O . VAL A 1 655 ? 24.668 37.072 -2.831 1.00 96.62 655 VAL A O 1
ATOM 5078 N N . GLU A 1 656 ? 24.791 38.315 -0.973 1.00 96.06 656 GLU A N 1
ATOM 5079 C CA . GLU A 1 656 ? 26.079 37.814 -0.510 1.00 96.06 656 GLU A CA 1
ATOM 5080 C C . GLU A 1 656 ? 25.871 36.875 0.675 1.00 96.06 656 GLU A C 1
ATOM 5082 O O . GLU A 1 656 ? 25.145 37.211 1.612 1.00 96.06 656 GLU A O 1
ATOM 5087 N N . LEU A 1 657 ? 26.498 35.703 0.612 1.00 92.12 657 LEU A N 1
ATOM 5088 C CA . LEU A 1 657 ? 26.610 34.749 1.709 1.00 92.12 657 LEU A CA 1
ATOM 5089 C C . LEU A 1 657 ? 28.102 34.525 1.967 1.00 92.12 657 LEU A C 1
ATOM 5091 O O . LEU A 1 657 ? 28.803 33.983 1.113 1.00 92.12 657 LEU A O 1
ATOM 5095 N N . ASP A 1 658 ? 28.585 34.962 3.129 1.00 85.81 658 ASP A N 1
ATOM 5096 C CA . ASP A 1 658 ? 30.015 35.052 3.458 1.00 85.81 658 ASP A CA 1
ATOM 5097 C C . ASP A 1 658 ? 30.799 35.918 2.448 1.00 85.81 658 ASP A C 1
ATOM 5099 O O . ASP A 1 658 ? 30.666 37.133 2.469 1.00 85.81 658 ASP A O 1
ATOM 5103 N N . THR A 1 659 ? 31.614 35.320 1.572 1.00 82.62 659 THR A N 1
ATOM 5104 C CA . THR A 1 659 ? 32.382 36.017 0.517 1.00 82.62 659 THR A CA 1
ATOM 5105 C C . THR A 1 659 ? 31.854 35.737 -0.892 1.00 82.62 659 THR A C 1
ATOM 5107 O O . THR A 1 659 ? 32.455 36.159 -1.882 1.00 82.62 659 THR A O 1
ATOM 5110 N N . VAL A 1 660 ? 30.743 35.001 -1.006 1.00 90.31 660 VAL A N 1
ATOM 5111 C CA . VAL A 1 660 ? 30.182 34.573 -2.289 1.00 90.31 660 VAL A CA 1
ATOM 5112 C C . VAL A 1 660 ? 29.013 35.472 -2.665 1.00 90.31 660 VAL A C 1
ATOM 5114 O O . VAL A 1 660 ? 27.967 35.463 -2.016 1.00 90.31 660 VAL A O 1
ATOM 5117 N N . THR A 1 661 ? 29.168 36.215 -3.759 1.00 94.75 661 THR A N 1
ATOM 5118 C CA . THR A 1 661 ? 28.083 36.993 -4.363 1.00 94.75 661 THR A CA 1
ATOM 5119 C C . THR A 1 661 ? 27.262 36.124 -5.315 1.00 94.75 661 THR A C 1
ATOM 5121 O O . THR A 1 661 ? 27.768 35.622 -6.319 1.00 94.75 661 THR A O 1
ATOM 5124 N N . ILE A 1 662 ? 25.966 36.002 -5.042 1.00 95.19 662 ILE A N 1
ATOM 5125 C CA . ILE A 1 662 ? 25.011 35.212 -5.818 1.00 95.19 662 ILE A CA 1
ATOM 5126 C C . ILE A 1 662 ? 24.037 36.168 -6.521 1.00 95.19 662 ILE A C 1
ATOM 5128 O O . ILE A 1 662 ? 23.251 36.873 -5.883 1.00 95.19 662 ILE A O 1
ATOM 5132 N N . LYS A 1 663 ? 24.081 36.211 -7.857 1.00 96.06 663 LYS A N 1
ATOM 5133 C CA . LYS A 1 663 ? 23.221 37.099 -8.659 1.00 96.06 663 LYS A CA 1
ATOM 5134 C C . LYS A 1 663 ? 21.773 36.619 -8.676 1.00 96.06 663 LYS A C 1
ATOM 5136 O O . LYS A 1 663 ? 21.517 35.418 -8.742 1.00 96.06 663 LYS A O 1
ATOM 5141 N N . ARG A 1 664 ? 20.825 37.559 -8.668 1.00 93.19 664 ARG A N 1
ATOM 5142 C CA . ARG A 1 664 ? 19.402 37.255 -8.851 1.00 93.19 664 ARG A CA 1
ATOM 5143 C C . ARG A 1 664 ? 19.123 36.829 -10.289 1.00 93.19 664 ARG A C 1
ATOM 5145 O O . ARG A 1 664 ? 19.661 37.407 -11.230 1.00 93.19 664 ARG A O 1
ATOM 5152 N N . ARG A 1 665 ? 18.240 35.850 -10.447 1.00 90.62 665 ARG A N 1
ATOM 5153 C CA . ARG A 1 665 ? 17.784 35.335 -11.739 1.00 90.62 665 ARG A CA 1
ATOM 5154 C C . ARG A 1 665 ? 16.603 36.155 -12.261 1.00 90.62 665 ARG A C 1
ATOM 5156 O O . ARG A 1 665 ? 15.721 36.554 -11.494 1.00 90.62 665 ARG A O 1
ATOM 5163 N N . GLN A 1 666 ? 16.559 36.362 -13.575 1.00 84.00 666 GLN A N 1
ATOM 5164 C CA . GLN A 1 666 ? 15.399 36.925 -14.264 1.00 84.00 666 GLN A CA 1
ATOM 5165 C C . GLN A 1 666 ? 14.529 35.775 -14.785 1.00 84.00 666 GLN A C 1
ATOM 5167 O O . GLN A 1 666 ? 14.717 35.300 -15.897 1.00 84.00 666 GLN A O 1
ATOM 5172 N N . VAL A 1 667 ? 13.617 35.292 -13.938 1.00 79.31 667 VAL A N 1
ATOM 5173 C CA . VAL A 1 667 ? 12.758 34.124 -14.231 1.00 79.31 667 VAL A CA 1
ATOM 5174 C C . VAL A 1 667 ? 11.315 34.477 -14.586 1.00 79.31 667 VAL A C 1
ATOM 5176 O O . VAL A 1 667 ? 10.569 33.610 -15.005 1.00 79.31 667 VAL A O 1
ATOM 5179 N N . GLY A 1 668 ? 10.901 35.729 -14.403 1.00 77.19 668 GLY A N 1
ATOM 5180 C CA . GLY A 1 668 ? 9.572 36.205 -14.795 1.00 77.19 668 GLY A CA 1
ATOM 5181 C C . GLY A 1 668 ? 9.647 37.254 -15.906 1.00 77.19 668 GLY A C 1
ATOM 5182 O O . GLY A 1 668 ? 10.755 37.625 -16.312 1.00 77.19 668 GLY A O 1
ATOM 5183 N N . PRO A 1 669 ? 8.493 37.783 -16.353 1.00 74.75 669 PRO A N 1
ATOM 5184 C CA . PRO A 1 669 ? 8.452 38.947 -17.234 1.00 74.75 669 PRO A CA 1
ATOM 5185 C C . PRO A 1 669 ? 9.310 40.098 -16.686 1.00 74.75 669 PRO A C 1
ATOM 5187 O O . PRO A 1 669 ? 9.456 40.253 -15.466 1.00 74.75 669 PRO A O 1
ATOM 5190 N N . GLU A 1 670 ? 9.900 40.896 -17.579 1.00 69.25 670 GLU A N 1
ATOM 5191 C CA . GLU A 1 670 ? 10.605 42.121 -17.184 1.00 69.25 670 GLU A CA 1
ATOM 5192 C C . GLU A 1 670 ? 9.670 43.068 -16.416 1.00 69.25 670 GLU A C 1
ATOM 5194 O O . GLU A 1 670 ? 8.447 43.022 -16.557 1.00 69.25 670 GLU A O 1
ATOM 5199 N N . GLU A 1 671 ? 10.235 43.923 -15.565 1.00 59.19 671 GLU A N 1
ATOM 5200 C CA . GLU A 1 671 ? 9.443 44.849 -14.755 1.00 59.19 671 GLU A CA 1
ATOM 5201 C C . GLU A 1 671 ? 8.613 45.780 -15.660 1.00 59.19 671 GLU A C 1
ATOM 5203 O O . GLU A 1 671 ? 9.156 46.546 -16.451 1.00 59.19 671 GLU A O 1
ATOM 5208 N N . GLY A 1 672 ? 7.281 45.685 -15.562 1.00 58.19 672 GLY A N 1
ATOM 5209 C CA . GLY A 1 672 ? 6.335 46.417 -16.415 1.00 58.19 672 GLY A CA 1
ATOM 5210 C C . GLY A 1 672 ? 5.859 45.662 -17.664 1.00 58.19 672 GLY A C 1
ATOM 5211 O O . GLY A 1 672 ? 4.887 46.094 -18.283 1.00 58.19 672 GLY A O 1
ATOM 5212 N N . ALA A 1 673 ? 6.465 44.520 -18.008 1.00 70.88 673 ALA A N 1
ATOM 5213 C CA . ALA A 1 673 ? 5.978 43.648 -19.073 1.00 70.88 673 ALA A CA 1
ATOM 5214 C C . ALA A 1 673 ? 4.812 42.776 -18.565 1.00 70.88 673 ALA A C 1
ATOM 5216 O O . ALA A 1 673 ? 4.930 42.136 -17.517 1.00 70.88 673 ALA A O 1
ATOM 5217 N N . PRO A 1 674 ? 3.681 42.707 -19.292 1.00 69.12 674 PRO A N 1
ATOM 5218 C CA . PRO A 1 674 ? 2.521 41.939 -18.846 1.00 69.12 674 PRO A CA 1
ATOM 5219 C C . PRO A 1 674 ? 2.686 40.423 -19.035 1.00 69.12 674 PRO A C 1
ATOM 5221 O O . PRO A 1 674 ? 1.920 39.671 -18.430 1.00 69.12 674 PRO A O 1
ATOM 5224 N N . GLN A 1 675 ? 3.641 39.982 -19.870 1.00 80.81 675 GLN A N 1
ATOM 5225 C CA . GLN A 1 675 ? 3.803 38.581 -20.255 1.00 80.81 675 GLN A CA 1
ATOM 5226 C C . GLN A 1 675 ? 5.218 38.228 -20.745 1.00 80.81 675 GLN A C 1
ATOM 5228 O O . GLN A 1 675 ? 5.903 39.054 -21.354 1.00 80.81 675 GLN A O 1
ATOM 5233 N N . LEU A 1 676 ? 5.628 36.976 -20.514 1.00 83.25 676 LEU A N 1
ATOM 5234 C CA . LEU A 1 676 ? 6.826 36.371 -21.097 1.00 83.25 676 LEU A CA 1
ATOM 5235 C C . LEU A 1 676 ? 6.517 35.875 -22.517 1.00 83.25 676 LEU A C 1
ATOM 5237 O O . LEU A 1 676 ? 5.608 35.072 -22.706 1.00 83.25 676 LEU A O 1
ATOM 5241 N N . HIS A 1 677 ? 7.290 36.323 -23.505 1.00 85.69 677 HIS A N 1
ATOM 5242 C CA . HIS A 1 677 ? 7.149 35.867 -24.888 1.00 85.69 677 HIS A CA 1
ATOM 5243 C C . HIS A 1 677 ? 8.214 34.824 -25.213 1.00 85.69 677 HIS A C 1
ATOM 5245 O O . HIS A 1 677 ? 9.375 34.976 -24.824 1.00 85.69 677 HIS A O 1
ATOM 5251 N N . ILE A 1 678 ? 7.836 33.783 -25.951 1.00 86.94 678 ILE A N 1
ATOM 5252 C CA . ILE A 1 678 ? 8.809 32.866 -26.545 1.00 86.94 678 ILE A CA 1
ATOM 5253 C C . ILE A 1 678 ? 9.201 33.353 -27.941 1.00 86.94 678 ILE A C 1
ATOM 5255 O O . ILE A 1 678 ? 8.403 33.964 -28.652 1.00 86.94 678 ILE A O 1
ATOM 5259 N N . THR A 1 679 ? 10.417 33.023 -28.365 1.00 87.88 679 THR A N 1
ATOM 5260 C CA . THR A 1 679 ? 10.807 33.161 -29.770 1.00 87.88 679 THR A CA 1
ATOM 5261 C C . THR A 1 679 ? 10.239 31.979 -30.546 1.00 87.88 679 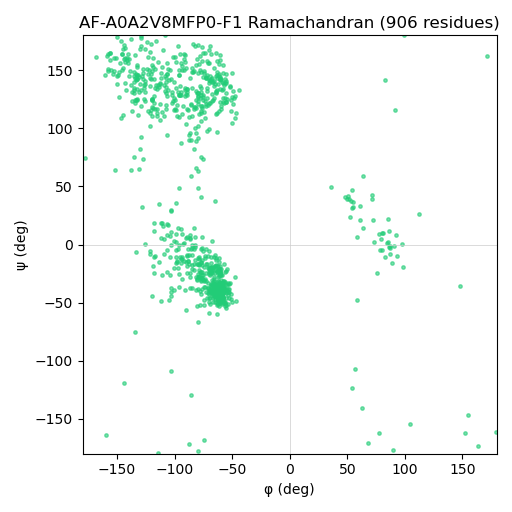THR A C 1
ATOM 5263 O O . THR A 1 679 ? 10.658 30.842 -30.331 1.00 87.88 679 THR A O 1
ATOM 5266 N N . SER A 1 680 ? 9.277 32.238 -31.431 1.00 90.12 680 SER A N 1
ATOM 5267 C CA . SER A 1 680 ? 8.682 31.201 -32.276 1.00 90.12 680 SER A CA 1
ATOM 5268 C C . SER A 1 680 ? 9.710 30.623 -33.252 1.00 90.12 680 SER A C 1
ATOM 5270 O O . SER A 1 680 ? 10.440 31.388 -33.886 1.00 90.12 680 SER A O 1
ATOM 5272 N N . VAL A 1 681 ? 9.717 29.302 -33.453 1.00 94.38 681 VAL A N 1
ATOM 5273 C CA . VAL A 1 681 ? 10.641 28.642 -34.402 1.00 94.38 681 VAL A CA 1
ATOM 5274 C C . VAL A 1 681 ? 10.362 29.004 -35.868 1.00 94.38 681 VAL A C 1
ATOM 5276 O O . VAL A 1 681 ? 11.248 28.899 -36.714 1.00 94.38 681 VAL A O 1
ATOM 5279 N N . ARG A 1 682 ? 9.135 29.447 -36.174 1.00 94.81 682 ARG A N 1
ATOM 5280 C CA . ARG A 1 682 ? 8.672 29.902 -37.496 1.00 94.81 682 ARG A CA 1
ATOM 5281 C C . ARG A 1 682 ? 7.698 31.082 -37.350 1.00 94.81 682 ARG A C 1
ATOM 5283 O O . ARG A 1 682 ? 7.068 31.196 -36.297 1.00 94.81 682 ARG A O 1
ATOM 5290 N N . PRO A 1 683 ? 7.520 31.935 -38.380 1.00 95.25 683 PRO A N 1
ATOM 5291 C CA . PRO A 1 683 ? 6.555 33.034 -38.337 1.00 95.25 683 PRO A CA 1
ATOM 5292 C C . PRO A 1 683 ? 5.123 32.551 -38.048 1.00 95.25 683 PRO A C 1
ATOM 5294 O O . PRO A 1 683 ? 4.553 31.751 -38.792 1.00 95.25 683 PRO A O 1
ATOM 5297 N N . VAL A 1 684 ? 4.514 33.062 -36.972 1.00 94.50 684 VAL A N 1
ATOM 5298 C CA . VAL A 1 684 ? 3.189 32.616 -36.490 1.00 94.50 684 VAL A CA 1
ATOM 5299 C C . VAL A 1 684 ? 2.088 32.805 -37.544 1.00 94.50 684 VAL A C 1
ATOM 5301 O O . VAL A 1 684 ? 1.170 31.994 -37.641 1.00 94.50 684 VAL A O 1
ATOM 5304 N N . ASN A 1 685 ? 2.182 33.840 -38.380 1.00 93.56 685 ASN A N 1
ATOM 5305 C CA . ASN A 1 685 ? 1.232 34.107 -39.465 1.00 93.56 685 ASN A CA 1
ATOM 5306 C C . ASN A 1 685 ? 1.249 33.037 -40.575 1.00 93.56 685 ASN A C 1
ATOM 5308 O O . ASN A 1 685 ? 0.213 32.803 -41.198 1.00 93.56 685 ASN A O 1
ATOM 5312 N N . GLU A 1 686 ? 2.392 32.400 -40.838 1.00 95.62 686 GLU A N 1
ATOM 5313 C CA . GLU A 1 686 ? 2.498 31.280 -41.783 1.00 95.62 686 GLU A CA 1
ATOM 5314 C C . GLU A 1 686 ? 1.912 30.007 -41.173 1.00 95.62 686 GLU A C 1
ATOM 5316 O O . GLU A 1 686 ? 1.042 29.378 -41.777 1.00 95.62 686 GLU A O 1
ATOM 5321 N N . LEU A 1 687 ? 2.302 29.701 -39.931 1.00 96.50 687 LEU A N 1
ATOM 5322 C CA . LEU A 1 687 ? 1.781 28.562 -39.171 1.00 96.50 687 LEU A CA 1
ATOM 5323 C C . LEU A 1 687 ? 0.259 28.611 -39.034 1.00 96.50 687 LEU A C 1
ATOM 5325 O O . LEU A 1 687 ? -0.416 27.593 -39.167 1.00 96.50 687 LEU A O 1
ATOM 5329 N N . LEU A 1 688 ? -0.300 29.802 -38.811 1.00 94.50 688 LEU A N 1
ATOM 5330 C CA . LEU A 1 688 ? -1.741 29.992 -38.719 1.00 94.50 688 LEU A CA 1
ATOM 5331 C C . LEU A 1 688 ? -2.446 29.638 -40.035 1.00 94.50 688 LEU A C 1
ATOM 5333 O O . LEU A 1 688 ? -3.478 28.973 -40.004 1.00 94.50 688 LEU A O 1
ATOM 5337 N N . LYS A 1 689 ? -1.894 30.032 -41.192 1.00 94.44 689 LYS A N 1
ATOM 5338 C CA . LYS A 1 689 ? -2.458 29.661 -42.503 1.00 94.44 689 LYS A CA 1
ATOM 5339 C C . LYS A 1 689 ? -2.434 28.147 -42.710 1.00 94.44 689 LYS A C 1
ATOM 5341 O O . LYS A 1 689 ? -3.440 27.587 -43.137 1.00 94.44 689 LYS A O 1
ATOM 5346 N N . GLU A 1 690 ? -1.323 27.496 -42.371 1.00 95.38 690 GLU A N 1
ATOM 5347 C CA . GLU A 1 690 ? -1.171 26.038 -42.465 1.00 95.38 690 GLU A CA 1
ATOM 5348 C C . GLU A 1 690 ? -2.154 25.305 -41.547 1.00 95.38 690 GLU A C 1
ATOM 5350 O O . GLU A 1 690 ? -2.855 24.392 -41.980 1.00 95.38 690 GLU A O 1
ATOM 5355 N N . ALA A 1 691 ? -2.255 25.728 -40.287 1.00 94.94 691 ALA A N 1
ATOM 5356 C CA . ALA A 1 691 ? -3.135 25.100 -39.313 1.00 94.94 691 ALA A CA 1
ATOM 5357 C C . ALA A 1 691 ? -4.620 25.276 -39.658 1.00 94.94 691 ALA A C 1
ATOM 5359 O O . ALA A 1 691 ? -5.404 24.355 -39.445 1.00 94.94 691 ALA A O 1
ATOM 5360 N N . LEU A 1 692 ? -5.012 26.426 -40.219 1.00 92.81 692 LEU A N 1
ATOM 5361 C CA . LEU A 1 692 ? -6.388 26.666 -40.672 1.00 92.81 692 LEU A CA 1
ATOM 5362 C C . LEU A 1 692 ? -6.774 25.822 -41.896 1.00 92.81 692 LEU A C 1
ATOM 5364 O O . LEU A 1 692 ? -7.966 25.605 -42.105 1.00 92.81 692 LEU A O 1
ATOM 5368 N N . ALA A 1 693 ? -5.797 25.372 -42.689 1.00 93.19 693 ALA A N 1
ATOM 5369 C CA . ALA A 1 693 ? -5.998 24.466 -43.819 1.00 93.19 693 ALA A CA 1
ATOM 5370 C C . ALA A 1 693 ? -5.915 22.976 -43.427 1.00 93.19 693 ALA A C 1
ATOM 5372 O O . ALA A 1 693 ? -6.228 22.114 -44.246 1.00 93.19 693 ALA A O 1
ATOM 5373 N N . ALA A 1 694 ? -5.487 22.666 -42.200 1.00 93.94 694 ALA A N 1
ATOM 5374 C CA . ALA A 1 694 ? -5.320 21.304 -41.707 1.00 93.94 694 ALA A CA 1
ATOM 5375 C C . ALA A 1 694 ? -6.583 20.768 -41.011 1.00 93.94 694 ALA A C 1
ATOM 5377 O O . ALA A 1 694 ? -7.394 21.519 -40.464 1.00 93.94 694 ALA A O 1
ATOM 5378 N N . GLU A 1 695 ? -6.704 19.441 -40.967 1.00 92.50 695 GLU A N 1
ATOM 5379 C CA . GLU A 1 695 ? -7.771 18.736 -40.253 1.00 92.50 695 GLU A CA 1
ATOM 5380 C C . GLU A 1 695 ? -7.253 18.069 -38.970 1.00 92.50 695 GLU A C 1
ATOM 5382 O O . GLU A 1 695 ? -6.112 17.592 -38.951 1.00 92.50 695 GLU A O 1
ATOM 5387 N N . PRO A 1 696 ? -8.079 17.996 -37.906 1.00 92.88 696 PRO A N 1
ATOM 5388 C CA . PRO A 1 696 ? -7.727 17.259 -36.700 1.00 92.88 696 PRO A CA 1
ATOM 5389 C C . PRO A 1 696 ? -7.521 15.762 -36.986 1.00 92.88 696 PRO A C 1
ATOM 5391 O O . PRO A 1 696 ? -8.101 15.221 -37.933 1.00 92.88 696 PRO A O 1
ATOM 5394 N N . PRO A 1 697 ? -6.729 15.056 -36.158 1.00 92.12 697 PRO A N 1
ATOM 5395 C CA . PRO A 1 697 ? -6.532 13.621 -36.316 1.00 92.12 697 PRO A CA 1
ATOM 5396 C C . PRO A 1 697 ? -7.867 12.875 -36.194 1.00 92.12 697 PRO A C 1
ATOM 5398 O O . PRO A 1 697 ? -8.717 13.204 -35.366 1.00 92.12 697 PRO A O 1
ATOM 5401 N N . LYS A 1 698 ? -8.048 11.842 -37.024 1.00 88.81 698 LYS A N 1
ATOM 5402 C CA . LYS A 1 698 ? -9.261 11.017 -37.004 1.00 88.81 698 LYS A CA 1
ATOM 5403 C C . LYS A 1 698 ? -9.277 10.131 -35.764 1.00 88.81 698 LYS A C 1
ATOM 5405 O O . LYS A 1 698 ? -8.361 9.339 -35.554 1.00 88.81 698 LYS A O 1
ATOM 5410 N N . GLU A 1 699 ? -10.361 10.202 -35.000 1.00 86.50 699 GLU A N 1
ATOM 5411 C CA . GLU A 1 699 ? -10.575 9.357 -33.828 1.00 86.50 699 GLU A CA 1
ATOM 5412 C C . GLU A 1 699 ? -11.625 8.277 -34.093 1.00 86.50 699 GLU A C 1
ATOM 5414 O O . GLU A 1 699 ? -12.592 8.484 -34.827 1.00 86.50 699 GLU A O 1
ATOM 5419 N N . ARG A 1 700 ? -11.445 7.111 -33.469 1.00 82.50 700 ARG A N 1
ATOM 5420 C CA . ARG A 1 700 ? -12.447 6.041 -33.422 1.00 82.50 700 ARG A CA 1
ATOM 5421 C C . ARG A 1 700 ? -12.796 5.789 -31.961 1.00 82.50 700 ARG A C 1
ATOM 5423 O O . ARG A 1 700 ? -11.900 5.524 -31.166 1.00 82.50 700 ARG A O 1
ATOM 5430 N N . GLY A 1 701 ? -14.076 5.863 -31.617 1.00 79.00 701 GLY A N 1
ATOM 5431 C CA . GLY A 1 701 ? -14.551 5.636 -30.256 1.00 79.00 701 GLY A CA 1
ATOM 5432 C C . GLY A 1 701 ? -16.028 5.980 -30.095 1.00 79.00 701 GLY A C 1
ATOM 5433 O O . GLY A 1 701 ? -16.602 6.693 -30.919 1.00 79.00 701 GLY A O 1
ATOM 5434 N N . GLU A 1 702 ? -16.638 5.468 -29.028 1.00 86.50 702 GLU A N 1
ATOM 5435 C CA . GLU A 1 702 ? -17.983 5.865 -28.609 1.00 86.50 702 GLU A CA 1
ATOM 5436 C C . GLU A 1 702 ? -17.904 7.190 -27.847 1.00 86.50 702 GLU A C 1
ATOM 5438 O O . GLU A 1 702 ? -17.682 7.231 -26.635 1.00 86.50 702 GLU A O 1
ATOM 5443 N N . PHE A 1 703 ? -18.043 8.295 -28.578 1.00 91.56 703 PHE A N 1
ATOM 5444 C CA . PHE A 1 703 ? -18.009 9.631 -27.997 1.00 91.56 703 PHE A CA 1
ATOM 5445 C C . PHE A 1 703 ? -19.408 10.172 -27.707 1.00 91.56 703 PHE A C 1
ATOM 5447 O O . PHE A 1 703 ? -20.362 9.957 -28.456 1.00 91.56 703 PHE A O 1
ATOM 5454 N N . ARG A 1 704 ? -19.514 10.948 -26.629 1.00 90.44 704 ARG A N 1
ATOM 5455 C CA . ARG A 1 704 ? -20.691 11.758 -26.328 1.00 90.44 704 ARG A CA 1
ATOM 5456 C C . ARG A 1 704 ? -20.815 12.888 -27.356 1.00 90.44 704 ARG A C 1
ATOM 5458 O O . ARG A 1 704 ? -19.797 13.486 -27.720 1.00 90.44 704 ARG A O 1
ATOM 5465 N N . PRO A 1 705 ? -22.043 13.241 -27.774 1.00 87.69 705 PRO A N 1
ATOM 5466 C CA . PRO A 1 705 ? -22.274 14.450 -28.552 1.00 87.69 705 PRO A CA 1
ATOM 5467 C C . PRO A 1 705 ? -21.733 15.681 -27.806 1.00 87.69 705 PRO A C 1
ATOM 5469 O O . PRO A 1 705 ? -22.029 15.831 -26.616 1.00 87.69 705 PRO A O 1
ATOM 5472 N N . PRO A 1 706 ? -20.944 16.556 -28.456 1.00 89.94 706 PRO A N 1
ATOM 5473 C CA . PRO A 1 706 ? -20.479 17.775 -27.809 1.00 89.94 706 PRO A CA 1
ATOM 5474 C C . PRO A 1 706 ? -21.628 18.741 -27.493 1.00 89.94 706 PRO A C 1
ATOM 5476 O O . PRO A 1 706 ? -22.483 19.003 -28.336 1.00 89.94 706 PRO A O 1
ATOM 5479 N N . ASP A 1 707 ? -21.593 19.320 -26.297 1.00 92.06 707 ASP A N 1
ATOM 5480 C CA . ASP A 1 707 ? -22.550 20.299 -25.778 1.00 92.06 707 ASP A CA 1
ATOM 5481 C C . ASP A 1 707 ? -21.775 21.437 -25.101 1.00 92.06 707 ASP A C 1
ATOM 5483 O O . ASP A 1 707 ? -21.634 21.505 -23.875 1.00 92.06 707 ASP A O 1
ATOM 5487 N N . LEU A 1 708 ? -21.191 22.296 -25.942 1.00 93.38 708 LEU A N 1
ATOM 5488 C CA . LEU A 1 708 ? -20.414 23.449 -25.502 1.00 93.38 708 LEU A CA 1
ATOM 5489 C C . LEU A 1 708 ? -21.345 24.568 -25.024 1.00 93.38 708 LEU A C 1
ATOM 5491 O O . LEU A 1 708 ? -22.095 25.153 -25.807 1.00 93.38 708 LEU A O 1
ATOM 5495 N N . VAL A 1 709 ? -21.236 24.914 -23.743 1.00 94.00 709 VAL A N 1
ATOM 5496 C CA . VAL A 1 709 ? -21.956 26.028 -23.119 1.00 94.00 709 VAL A CA 1
ATOM 5497 C C . VAL A 1 709 ? -21.013 27.183 -22.818 1.00 94.00 709 VAL A C 1
ATOM 5499 O O . VAL A 1 709 ? -19.862 26.982 -22.438 1.00 94.00 709 VAL A O 1
ATOM 5502 N N . GLU A 1 710 ? -21.506 28.407 -22.987 1.00 95.12 710 GLU A N 1
ATOM 5503 C CA . GLU A 1 710 ? -20.754 29.626 -22.685 1.00 95.12 710 GLU A CA 1
ATOM 5504 C C . GLU A 1 710 ? -20.770 29.909 -21.180 1.00 95.12 710 GLU A C 1
ATOM 5506 O O . GLU A 1 710 ? -21.840 30.093 -20.594 1.00 95.12 710 GLU A O 1
ATOM 5511 N N . LEU A 1 711 ? -19.589 29.977 -20.560 1.00 95.19 711 LEU A N 1
ATOM 5512 C CA . LEU A 1 711 ? -19.450 30.024 -19.101 1.00 95.19 711 LEU A CA 1
ATOM 5513 C C . LEU A 1 711 ? -20.149 31.230 -18.463 1.00 95.19 711 LEU A C 1
ATOM 5515 O O . LEU A 1 711 ? -20.836 31.063 -17.465 1.00 95.19 711 LEU A O 1
ATOM 5519 N N . THR A 1 712 ? -20.051 32.424 -19.050 1.00 94.12 712 THR A N 1
ATOM 5520 C CA . THR A 1 712 ? -20.646 33.657 -18.490 1.00 94.12 712 THR A CA 1
ATOM 5521 C C . THR A 1 712 ? -22.168 33.712 -18.602 1.00 94.12 712 THR A C 1
ATOM 5523 O O . THR A 1 712 ? -22.823 34.381 -17.807 1.00 94.12 712 THR A O 1
ATOM 5526 N N . LYS A 1 713 ? -22.755 32.997 -19.569 1.00 91.56 713 LYS A N 1
ATOM 5527 C CA . LYS A 1 713 ? -24.212 32.797 -19.641 1.00 91.56 713 LYS A CA 1
ATOM 5528 C C . LYS A 1 713 ? -24.680 31.721 -18.668 1.00 91.56 713 LYS A C 1
ATOM 5530 O O . LYS A 1 713 ? -25.835 31.734 -18.256 1.00 91.56 713 LYS A O 1
ATOM 5535 N N . PHE A 1 714 ? -23.791 30.788 -18.341 1.00 86.94 714 PHE A N 1
ATOM 5536 C CA . PHE A 1 714 ? -24.056 29.680 -17.438 1.00 86.94 714 PHE A CA 1
ATOM 5537 C C . PHE A 1 714 ? -23.937 30.093 -15.961 1.00 86.94 714 PHE A C 1
ATOM 5539 O O . PHE A 1 714 ? -24.771 29.712 -15.142 1.00 86.94 714 PHE A O 1
ATOM 5546 N N . ASP A 1 715 ? -22.949 30.929 -15.634 1.00 92.25 715 ASP A N 1
ATOM 5547 C CA . ASP A 1 715 ? -22.793 31.612 -14.352 1.00 92.25 715 ASP A CA 1
ATOM 5548 C C . ASP A 1 715 ? -22.157 33.003 -14.571 1.00 92.25 715 ASP A C 1
ATOM 5550 O O . ASP A 1 715 ? -20.960 33.100 -14.863 1.00 92.25 715 ASP A O 1
ATOM 5554 N N . PRO A 1 716 ?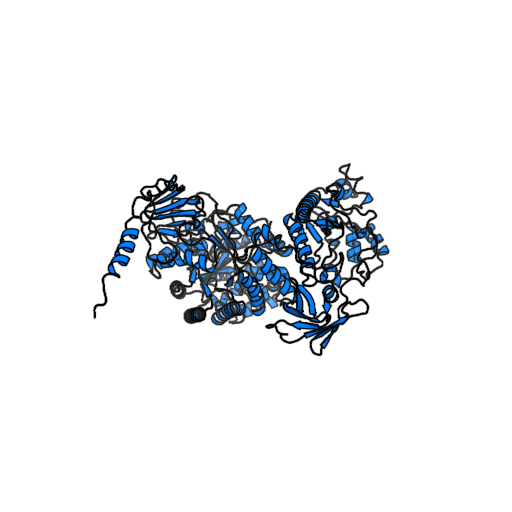 -22.923 34.098 -14.402 1.00 92.75 716 PRO A N 1
ATOM 5555 C CA . PRO A 1 716 ? -22.436 35.456 -14.642 1.00 92.75 716 PRO A CA 1
ATOM 5556 C C . PRO A 1 716 ? -21.416 35.938 -13.599 1.00 92.75 716 PRO A C 1
ATOM 5558 O O . PRO A 1 716 ? -20.880 37.036 -13.734 1.00 92.75 716 PRO A O 1
ATOM 5561 N N . THR A 1 717 ? -21.150 35.158 -12.543 1.00 92.81 717 THR A N 1
ATOM 5562 C CA . THR A 1 717 ? -20.107 35.480 -11.558 1.00 92.81 717 THR A CA 1
ATOM 5563 C C . THR A 1 717 ? -18.703 35.108 -12.032 1.00 92.81 717 THR A C 1
ATOM 5565 O O . THR A 1 717 ? -17.726 35.619 -11.487 1.00 92.81 717 THR A O 1
ATOM 5568 N N . ILE A 1 718 ? -18.580 34.260 -13.057 1.00 96.62 718 ILE A N 1
ATOM 5569 C CA . ILE A 1 718 ? -17.292 33.924 -13.666 1.00 96.62 718 ILE A CA 1
ATOM 5570 C C . ILE A 1 718 ? -16.837 35.102 -14.533 1.00 96.62 718 ILE A C 1
ATOM 5572 O O . ILE A 1 718 ? -17.549 35.531 -15.442 1.00 96.62 718 ILE A O 1
ATOM 5576 N N . LYS A 1 719 ? -15.634 35.619 -14.268 1.00 97.44 719 LYS A N 1
ATOM 5577 C CA . LYS A 1 719 ? -15.014 36.676 -15.076 1.00 97.44 719 LYS A CA 1
ATOM 5578 C C . LYS A 1 719 ? -14.105 36.078 -16.141 1.00 97.44 719 LYS A C 1
ATOM 5580 O O . LYS A 1 719 ? -13.550 34.997 -15.958 1.00 97.44 719 LYS A O 1
ATOM 5585 N N . LEU A 1 720 ? -13.923 36.814 -17.233 1.00 97.12 720 LEU A N 1
ATOM 5586 C CA . LEU A 1 720 ? -13.075 36.407 -18.348 1.00 97.12 720 LEU A CA 1
ATOM 5587 C C . LEU A 1 720 ? -11.894 37.368 -18.514 1.00 97.12 720 LEU A C 1
ATOM 5589 O O . LEU A 1 720 ? -12.065 38.584 -18.467 1.00 97.12 720 LEU A O 1
ATOM 5593 N N . ASP A 1 721 ? -10.722 36.796 -18.752 1.00 95.19 721 ASP A N 1
ATOM 5594 C CA . ASP A 1 721 ? -9.490 37.455 -19.187 1.00 95.19 721 ASP A CA 1
ATOM 5595 C C . ASP A 1 721 ? -8.843 36.569 -20.262 1.00 95.19 721 ASP A C 1
ATOM 5597 O O . ASP A 1 721 ? -7.791 35.967 -20.050 1.00 95.19 721 ASP A O 1
ATOM 5601 N N . ILE A 1 722 ? -9.554 36.415 -21.389 1.00 96.31 722 ILE A N 1
ATOM 5602 C CA . ILE A 1 722 ? -9.213 35.458 -22.449 1.00 96.31 722 ILE A CA 1
ATOM 5603 C C . ILE A 1 722 ? -7.970 35.916 -23.205 1.00 96.31 722 ILE A C 1
ATOM 5605 O O . ILE A 1 722 ? -8.046 36.738 -24.123 1.00 96.31 722 ILE A O 1
ATOM 5609 N N . ARG A 1 723 ? -6.811 35.371 -22.830 1.00 93.06 723 ARG A N 1
ATOM 5610 C CA . ARG A 1 723 ? -5.507 35.875 -23.283 1.00 93.06 723 ARG A CA 1
ATOM 5611 C C . ARG A 1 723 ? -5.265 35.685 -24.768 1.00 93.06 723 ARG A C 1
ATOM 5613 O O . ARG A 1 723 ? -4.724 36.584 -25.411 1.00 93.06 723 ARG A O 1
ATOM 5620 N N . TYR A 1 724 ? -5.771 34.601 -25.344 1.00 94.62 724 TYR A N 1
ATOM 5621 C CA . TYR A 1 724 ? -5.660 34.337 -26.779 1.00 94.62 724 TYR A CA 1
ATOM 5622 C C . TYR A 1 724 ? -6.627 35.155 -27.651 1.00 94.62 724 TYR A C 1
ATOM 5624 O O . TYR A 1 724 ? -6.525 35.112 -28.877 1.00 94.62 724 TYR A O 1
ATOM 5632 N N . ALA A 1 725 ? -7.522 35.951 -27.054 1.00 94.38 725 ALA A N 1
ATOM 5633 C CA . ALA A 1 725 ? -8.281 36.994 -27.754 1.00 94.38 725 ALA A CA 1
ATOM 5634 C C . ALA A 1 725 ? -7.548 38.353 -27.766 1.00 94.38 725 ALA A C 1
ATOM 5636 O O . ALA A 1 725 ? -8.112 39.360 -28.184 1.00 94.38 725 ALA A O 1
ATOM 5637 N N . THR A 1 726 ? -6.304 38.400 -27.284 1.00 93.25 726 THR A N 1
ATOM 5638 C CA . THR A 1 726 ? -5.451 39.596 -27.227 1.00 93.25 726 THR A CA 1
ATOM 5639 C C . THR A 1 726 ? -4.023 39.227 -27.639 1.00 93.25 726 THR A C 1
ATOM 5641 O O . THR A 1 726 ? -3.729 38.056 -27.860 1.00 93.25 726 THR A O 1
ATOM 5644 N N . THR A 1 727 ? -3.115 40.198 -27.718 1.00 91.25 727 THR A N 1
ATOM 5645 C CA . THR A 1 727 ? -1.672 39.940 -27.884 1.00 91.25 727 THR A CA 1
ATOM 5646 C C . THR A 1 727 ? -0.965 39.610 -26.564 1.00 91.25 727 THR A C 1
ATOM 5648 O O . THR A 1 727 ? 0.231 39.361 -26.551 1.00 91.25 727 THR A O 1
ATOM 5651 N N . ASN A 1 728 ? -1.682 39.590 -25.437 1.00 89.62 728 ASN A N 1
ATOM 5652 C CA . ASN A 1 728 ? -1.128 39.350 -24.106 1.00 89.62 728 ASN A CA 1
ATOM 5653 C C . ASN A 1 728 ? -1.027 37.843 -23.791 1.00 89.62 728 ASN A C 1
ATOM 5655 O O . ASN A 1 728 ? -1.648 37.350 -22.849 1.00 89.62 728 ASN A O 1
ATOM 5659 N N . ASN A 1 729 ? -0.283 37.112 -24.621 1.00 91.19 729 ASN A N 1
ATOM 5660 C CA . ASN A 1 729 ? -0.030 35.673 -24.514 1.00 91.19 729 ASN A CA 1
ATOM 5661 C C . ASN A 1 729 ? 1.407 35.346 -24.955 1.00 91.19 729 ASN A C 1
ATOM 5663 O O . ASN A 1 729 ? 2.102 36.211 -25.484 1.00 91.19 729 ASN A O 1
ATOM 5667 N N . PHE A 1 730 ? 1.852 34.105 -24.756 1.00 90.75 730 PHE A N 1
ATOM 5668 C CA . PHE A 1 730 ? 3.253 33.723 -24.973 1.00 90.75 730 PHE A CA 1
ATOM 5669 C C . PHE A 1 730 ? 3.757 33.861 -26.428 1.00 90.75 730 PHE A C 1
ATOM 5671 O O . PHE A 1 730 ? 4.968 33.940 -26.640 1.00 90.75 730 PHE A O 1
ATOM 5678 N N . LEU A 1 731 ? 2.859 33.934 -27.422 1.00 91.75 731 LEU A N 1
ATOM 5679 C CA . LEU A 1 731 ? 3.181 34.142 -28.846 1.00 91.75 731 LEU A CA 1
ATOM 5680 C C . LEU A 1 731 ? 2.911 35.572 -29.338 1.00 91.75 731 LEU A C 1
ATOM 5682 O O . LEU A 1 731 ? 3.098 35.857 -30.524 1.00 91.75 731 LEU A O 1
ATOM 5686 N N . GLY A 1 732 ? 2.415 36.473 -28.484 1.00 91.44 732 GLY A N 1
ATOM 5687 C CA . GLY A 1 732 ? 2.156 37.866 -28.860 1.00 91.44 732 GLY A CA 1
ATOM 5688 C C . GLY A 1 732 ? 1.088 38.056 -29.949 1.00 91.44 732 GLY A C 1
ATOM 5689 O O . GLY A 1 732 ? 0.997 39.131 -30.537 1.00 91.44 732 GLY A O 1
ATOM 5690 N N . THR A 1 733 ? 0.295 37.023 -30.257 1.00 91.94 733 THR A N 1
ATOM 5691 C CA . THR A 1 733 ? -0.594 36.972 -31.434 1.00 91.94 733 THR A CA 1
ATOM 5692 C C . THR A 1 733 ? -2.034 36.670 -31.022 1.00 91.94 733 THR A C 1
ATOM 5694 O O . THR A 1 733 ? -2.265 35.853 -30.137 1.00 91.94 733 THR A O 1
ATOM 5697 N N . MET A 1 734 ? -3.018 37.306 -31.663 1.00 94.12 734 MET A N 1
ATOM 5698 C CA . MET A 1 734 ? -4.438 37.009 -31.432 1.00 94.12 734 MET A CA 1
ATOM 5699 C C . MET A 1 734 ? -4.867 35.748 -32.196 1.00 94.12 734 MET A C 1
ATOM 5701 O O . MET A 1 734 ? -4.710 35.681 -33.414 1.00 94.12 734 MET A O 1
ATOM 5705 N N . PHE A 1 735 ? -5.461 34.780 -31.495 1.00 93.31 735 PHE A N 1
ATOM 5706 C CA . PHE A 1 735 ? -5.962 33.523 -32.072 1.00 93.31 735 PHE A CA 1
ATOM 5707 C C . PHE A 1 735 ? -7.487 33.415 -32.057 1.00 93.31 735 PHE A C 1
ATOM 5709 O O . PHE A 1 735 ? -8.058 32.715 -32.897 1.00 93.31 735 PHE A O 1
ATOM 5716 N N . TYR A 1 736 ? -8.145 34.098 -31.118 1.00 92.69 736 TYR A N 1
ATOM 5717 C CA . TYR A 1 736 ? -9.599 34.171 -31.017 1.00 92.69 736 TYR A CA 1
ATOM 5718 C C . TYR A 1 736 ? -10.086 35.554 -31.444 1.00 92.69 736 TYR A C 1
ATOM 5720 O O . TYR A 1 736 ? -9.508 36.574 -31.072 1.00 92.69 736 TYR A O 1
ATOM 5728 N N . SER A 1 737 ? -11.197 35.602 -32.172 1.00 88.75 737 SER A N 1
ATOM 5729 C CA . SER A 1 737 ? -11.854 36.861 -32.545 1.00 88.75 737 SER A CA 1
ATOM 5730 C C . SER A 1 737 ? -12.715 37.460 -31.433 1.00 88.75 737 SER A C 1
ATOM 5732 O O . SER A 1 737 ? -13.099 38.626 -31.511 1.00 88.75 737 SER A O 1
ATOM 5734 N N . GLN A 1 738 ? -13.069 36.664 -30.419 1.00 91.94 738 GLN A N 1
ATOM 5735 C CA . GLN A 1 738 ? -13.977 37.048 -29.341 1.00 91.94 738 GLN A CA 1
ATOM 5736 C C . GLN A 1 738 ? -13.444 36.542 -27.993 1.00 91.94 738 GLN A C 1
ATOM 5738 O O . GLN A 1 738 ? -13.050 35.376 -27.901 1.00 91.94 738 GLN A O 1
ATOM 5743 N N . PRO A 1 739 ? -13.490 37.357 -26.922 1.00 94.44 739 PRO A N 1
ATOM 5744 C CA . PRO A 1 739 ? -13.066 36.954 -25.583 1.00 94.44 739 PRO A CA 1
ATOM 5745 C C . PRO A 1 739 ? -14.176 36.160 -24.873 1.00 94.44 739 PRO A C 1
ATOM 5747 O O . PRO A 1 739 ? -14.773 36.623 -23.902 1.00 94.44 739 PRO A O 1
ATOM 5750 N N . ARG A 1 740 ? -14.495 34.970 -25.388 1.00 94.94 740 ARG A N 1
ATOM 5751 C CA . ARG A 1 740 ? -15.529 34.067 -24.847 1.00 94.94 740 ARG A CA 1
ATOM 5752 C C . ARG A 1 740 ? -14.886 32.788 -24.314 1.00 94.94 740 ARG A C 1
ATOM 5754 O O . ARG A 1 740 ? -13.796 32.426 -24.734 1.00 94.94 740 ARG A O 1
ATOM 5761 N N . ALA A 1 741 ? -15.569 32.097 -23.407 1.00 96.44 741 ALA A N 1
ATOM 5762 C CA . ALA A 1 741 ? -15.112 30.819 -22.868 1.00 96.44 741 ALA A CA 1
ATOM 5763 C C . ALA A 1 741 ? -16.238 29.790 -22.917 1.00 96.44 741 ALA A C 1
ATOM 5765 O O . ALA A 1 741 ? -17.356 30.065 -22.470 1.00 96.44 741 ALA A O 1
ATOM 5766 N N . PHE A 1 742 ? -15.924 28.604 -23.432 1.00 96.44 742 PHE A N 1
ATOM 5767 C CA . PHE A 1 742 ? -16.869 27.501 -23.548 1.00 96.44 742 PHE A CA 1
ATOM 5768 C C . PHE A 1 742 ? -16.312 26.234 -22.924 1.00 96.44 742 PHE A C 1
ATOM 5770 O O . PHE A 1 742 ? -15.112 25.984 -22.988 1.00 96.44 742 PHE A O 1
ATOM 5777 N N . MET A 1 743 ? -17.193 25.411 -22.369 1.00 97.38 743 MET A N 1
ATOM 5778 C CA . MET A 1 743 ? -16.858 24.078 -21.872 1.00 97.38 743 MET A CA 1
ATOM 5779 C C . MET A 1 743 ? -18.008 23.119 -22.157 1.00 97.38 743 MET A C 1
ATOM 5781 O O . MET A 1 743 ? -19.146 23.552 -22.335 1.00 97.38 743 MET A O 1
ATOM 5785 N N . GLN A 1 744 ? -17.731 21.816 -22.151 1.00 97.06 744 GLN A N 1
ATOM 5786 C CA . GLN A 1 744 ? -18.785 20.803 -22.132 1.00 97.06 744 GLN A CA 1
ATOM 5787 C C . GLN A 1 744 ? -19.678 21.023 -20.909 1.00 97.06 744 GLN A C 1
ATOM 5789 O O . GLN A 1 744 ? -19.161 21.254 -19.812 1.00 97.06 744 GLN A O 1
ATOM 5794 N N . ARG A 1 745 ? -21.002 20.914 -21.066 1.00 95.69 745 ARG A N 1
ATOM 5795 C CA . ARG A 1 745 ? -21.965 21.199 -19.986 1.00 95.69 745 ARG A CA 1
ATOM 5796 C C . ARG A 1 745 ? -21.609 20.562 -18.631 1.00 95.69 745 ARG A C 1
ATOM 5798 O O . ARG A 1 745 ? -21.562 21.312 -17.658 1.00 95.69 745 ARG A O 1
ATOM 5805 N N . PRO A 1 746 ? -21.268 19.261 -18.519 1.00 95.88 746 PRO A N 1
ATOM 5806 C CA . PRO A 1 746 ? -20.914 18.679 -17.218 1.00 95.88 746 PRO A CA 1
ATOM 5807 C C . PRO A 1 746 ? -19.660 19.299 -16.583 1.00 95.88 746 PRO A C 1
ATOM 5809 O O . PRO A 1 746 ? -19.572 19.417 -15.358 1.00 95.88 746 PRO A O 1
ATOM 5812 N N . ALA A 1 747 ? -18.698 19.721 -17.409 1.00 97.38 747 ALA A N 1
ATOM 5813 C CA . ALA A 1 747 ? -17.496 20.406 -16.950 1.00 97.38 747 ALA A CA 1
ATOM 5814 C C . ALA A 1 747 ? -17.813 21.847 -16.509 1.00 97.38 747 ALA A C 1
ATOM 5816 O O . ALA A 1 747 ? -17.353 22.278 -15.454 1.00 97.38 747 ALA A O 1
ATOM 5817 N N . ALA A 1 748 ? -18.672 22.564 -17.245 1.00 97.62 748 ALA A N 1
ATOM 5818 C CA . ALA A 1 748 ? -19.159 23.886 -16.846 1.00 97.62 748 ALA A CA 1
ATOM 5819 C C . ALA A 1 748 ? -19.931 23.835 -15.514 1.00 97.62 748 ALA A C 1
ATOM 5821 O O . ALA A 1 748 ? -19.695 24.647 -14.625 1.00 97.62 748 ALA A O 1
ATOM 5822 N N . GLU A 1 749 ? -20.809 22.845 -15.327 1.00 96.88 749 GLU A N 1
ATOM 5823 C CA . GLU A 1 749 ? -21.534 22.619 -14.069 1.00 96.88 749 GLU A CA 1
ATOM 5824 C C . GLU A 1 749 ? -20.603 22.351 -12.891 1.00 96.88 749 GLU A C 1
ATOM 5826 O O . GLU A 1 749 ? -20.837 22.859 -11.791 1.00 96.88 749 GLU A O 1
ATOM 5831 N N . ALA A 1 750 ? -19.543 21.572 -13.111 1.00 96.75 750 ALA A N 1
ATOM 5832 C CA . ALA A 1 750 ? -18.507 21.371 -12.110 1.00 96.75 750 ALA A CA 1
ATOM 5833 C C . ALA A 1 750 ? -17.810 22.687 -11.758 1.00 96.75 750 ALA A C 1
ATOM 5835 O O . ALA A 1 750 ? -17.722 23.025 -10.577 1.00 96.75 750 ALA A O 1
ATOM 5836 N N . LEU A 1 751 ? -17.417 23.479 -12.758 1.00 97.88 751 LEU A N 1
ATOM 5837 C CA . LEU A 1 751 ? -16.771 24.773 -12.542 1.00 97.88 751 LEU A CA 1
ATOM 5838 C C . LEU A 1 751 ? -17.669 25.758 -11.771 1.00 97.88 751 LEU A C 1
ATOM 5840 O O . LEU A 1 751 ? -17.192 26.483 -10.900 1.00 97.88 751 LEU A O 1
ATOM 5844 N N . VAL A 1 752 ? -18.984 25.741 -12.004 1.00 96.94 752 VAL A N 1
ATOM 5845 C CA . VAL A 1 752 ? -19.949 26.539 -11.226 1.00 96.94 752 VAL A CA 1
ATOM 5846 C C . VAL A 1 752 ? -19.984 26.113 -9.757 1.00 96.94 752 VAL A C 1
ATOM 5848 O O . VAL A 1 752 ? -20.051 26.962 -8.864 1.00 96.94 752 VAL A O 1
ATOM 5851 N N . ARG A 1 753 ? -19.908 24.810 -9.460 1.00 95.19 753 ARG A N 1
ATOM 5852 C CA . ARG A 1 753 ? -19.815 24.338 -8.067 1.00 95.19 753 ARG A CA 1
ATOM 5853 C C . ARG A 1 753 ? -18.508 24.785 -7.412 1.00 95.19 753 ARG A C 1
ATOM 5855 O O . ARG A 1 753 ? -18.546 25.211 -6.256 1.00 95.19 753 ARG A O 1
ATOM 5862 N N . VAL A 1 754 ? -17.400 24.805 -8.157 1.00 95.81 754 VAL A N 1
ATOM 5863 C CA . VAL A 1 754 ? -16.131 25.393 -7.695 1.00 95.81 754 VAL A CA 1
ATOM 5864 C C . VAL A 1 754 ? -16.294 26.884 -7.388 1.00 95.81 754 VAL A C 1
ATOM 5866 O O . VAL A 1 754 ? -15.966 27.317 -6.283 1.00 95.81 754 VAL A O 1
ATOM 5869 N N . SER A 1 755 ? -16.866 27.660 -8.317 1.00 95.44 755 SER A N 1
ATOM 5870 C CA . SER A 1 755 ? -17.126 29.098 -8.146 1.00 95.44 755 SER A CA 1
ATOM 5871 C C . SER A 1 755 ? -17.908 29.378 -6.858 1.00 95.44 755 SER A C 1
ATOM 5873 O O . SER A 1 755 ? -17.521 30.219 -6.044 1.00 95.44 755 SER A O 1
ATOM 5875 N N . ARG A 1 756 ? -18.964 28.596 -6.592 1.00 91.88 756 ARG A N 1
ATOM 5876 C CA . ARG A 1 756 ? -19.770 28.719 -5.364 1.00 91.88 756 ARG A CA 1
ATOM 5877 C C . ARG A 1 756 ? -18.964 28.433 -4.095 1.00 91.88 756 ARG A C 1
ATOM 5879 O O . ARG A 1 756 ? -19.129 29.157 -3.113 1.00 91.88 756 ARG A O 1
ATOM 5886 N N . LYS A 1 757 ? -18.097 27.413 -4.102 1.00 89.81 757 LYS A N 1
ATOM 5887 C CA . LYS A 1 757 ? -17.225 27.082 -2.959 1.00 89.81 757 LYS A CA 1
ATOM 5888 C C . LYS A 1 757 ? -16.228 28.202 -2.662 1.00 89.81 757 LYS A C 1
ATOM 5890 O O . LYS A 1 757 ? -16.026 28.549 -1.501 1.00 89.81 757 LYS A O 1
ATOM 5895 N N . LEU A 1 758 ? -15.634 28.786 -3.700 1.00 93.56 758 LEU A N 1
ATOM 5896 C CA . LEU A 1 758 ? -14.674 29.886 -3.569 1.00 93.56 758 LEU A CA 1
ATOM 5897 C C . LEU A 1 758 ? -15.344 31.192 -3.137 1.00 93.56 758 LEU A C 1
ATOM 5899 O O . LEU A 1 758 ? -14.776 31.939 -2.339 1.00 93.56 758 LEU A O 1
ATOM 5903 N N . LYS A 1 759 ? -16.590 31.423 -3.567 1.00 93.00 759 LYS A N 1
ATOM 5904 C CA . LYS A 1 759 ? -17.376 32.592 -3.158 1.00 93.00 759 LYS A CA 1
ATOM 5905 C C . LYS A 1 759 ? -17.552 32.667 -1.644 1.00 93.00 759 LYS A C 1
ATOM 5907 O O . LYS A 1 759 ? -17.439 33.751 -1.075 1.00 93.00 759 LYS A O 1
ATOM 5912 N N . ALA A 1 760 ? -17.766 31.526 -0.985 1.00 87.12 760 ALA A N 1
ATOM 5913 C CA . ALA A 1 760 ? -17.846 31.447 0.476 1.00 87.12 760 ALA A CA 1
ATOM 5914 C C . ALA A 1 760 ? -16.537 31.861 1.181 1.00 87.12 760 ALA A C 1
ATOM 5916 O O . ALA A 1 760 ? -16.559 32.214 2.355 1.00 87.12 760 ALA A O 1
ATOM 5917 N N . GLN A 1 761 ? -15.417 31.859 0.456 1.00 87.50 761 GLN A N 1
ATOM 5918 C CA . GLN A 1 761 ? -14.086 32.228 0.940 1.00 87.50 761 GLN A CA 1
ATOM 5919 C C . GLN A 1 761 ? -13.638 33.616 0.459 1.00 87.50 761 GLN A C 1
ATOM 5921 O O . GLN A 1 761 ? -12.499 34.008 0.685 1.00 87.50 761 GLN A O 1
ATOM 5926 N N . GLY A 1 762 ? -14.525 34.382 -0.188 1.00 94.06 762 GLY A N 1
ATOM 5927 C CA . GLY A 1 762 ? -14.222 35.735 -0.660 1.00 94.06 762 GLY A CA 1
ATOM 5928 C C . GLY A 1 762 ? -13.563 35.809 -2.041 1.00 94.06 762 GLY A C 1
ATOM 5929 O O . GLY A 1 762 ? -13.121 36.892 -2.425 1.00 94.06 762 GLY A O 1
ATOM 5930 N N . TYR A 1 763 ? -13.536 34.710 -2.802 1.00 96.69 763 TYR A N 1
ATOM 5931 C CA . TYR A 1 763 ? -12.904 34.643 -4.125 1.00 96.69 763 TYR A CA 1
ATOM 5932 C C . TYR A 1 763 ? -13.899 34.279 -5.232 1.00 96.69 763 TYR A C 1
ATOM 5934 O O . TYR A 1 763 ? -14.871 33.562 -5.004 1.00 96.69 763 TYR A O 1
ATOM 5942 N N . GLY A 1 764 ? -13.650 34.770 -6.444 1.00 97.56 764 GLY A N 1
ATOM 5943 C CA . GLY A 1 764 ? -14.314 34.325 -7.670 1.00 97.56 764 GLY A CA 1
ATOM 5944 C C . GLY A 1 764 ? -13.305 33.790 -8.687 1.00 97.56 764 GLY A C 1
ATOM 5945 O O . GLY A 1 764 ? -12.096 33.896 -8.481 1.00 97.56 764 GLY A O 1
ATOM 5946 N N . LEU A 1 765 ? -13.800 33.214 -9.783 1.00 98.38 765 LEU A N 1
ATOM 5947 C CA . LEU A 1 765 ? -12.971 32.649 -10.851 1.00 98.38 765 LEU A CA 1
ATOM 5948 C C . LEU A 1 765 ? -12.747 33.652 -11.988 1.00 98.38 765 LEU A C 1
ATOM 5950 O O . LEU A 1 765 ? -13.688 34.312 -12.438 1.00 98.38 765 LEU A O 1
ATOM 5954 N N . LEU A 1 766 ? -11.505 33.731 -12.465 1.00 98.06 766 LEU A N 1
ATOM 5955 C CA . LEU A 1 766 ? -11.095 34.490 -13.642 1.00 98.06 766 LEU A CA 1
ATOM 5956 C C . LEU A 1 766 ? -10.496 33.527 -14.673 1.00 98.06 766 LEU A C 1
ATOM 5958 O O . LEU A 1 766 ? -9.428 32.965 -14.443 1.00 98.06 766 LEU A O 1
ATOM 5962 N N . VAL A 1 767 ? -11.199 33.317 -15.784 1.00 98.31 767 VAL A N 1
ATOM 5963 C CA . VAL A 1 767 ? -10.830 32.338 -16.819 1.00 98.31 767 VAL A CA 1
ATOM 5964 C C . VAL A 1 767 ? -9.913 32.976 -17.861 1.00 98.31 767 VAL A C 1
ATOM 5966 O O . VAL A 1 767 ? -10.262 34.016 -18.424 1.00 98.31 767 VAL A O 1
ATOM 5969 N N . HIS A 1 768 ? -8.781 32.324 -18.131 1.00 97.44 768 HIS A N 1
ATOM 5970 C CA . HIS A 1 768 ? -7.790 32.716 -19.136 1.00 97.44 768 HIS A CA 1
ATOM 5971 C C . HIS A 1 768 ? -7.961 31.986 -20.467 1.00 97.44 768 HIS A C 1
ATOM 5973 O O . HIS A 1 768 ? -7.797 32.594 -21.526 1.00 97.44 768 HIS A O 1
ATOM 5979 N N . ASP A 1 769 ? -8.350 30.714 -20.417 1.00 97.50 769 ASP A N 1
ATOM 5980 C CA . ASP A 1 769 ? -8.717 29.922 -21.586 1.00 97.50 769 ASP A CA 1
ATOM 5981 C C . ASP A 1 769 ? -9.638 28.759 -21.189 1.00 97.50 769 ASP A C 1
ATOM 5983 O O . ASP A 1 769 ? -9.696 28.353 -20.029 1.00 97.50 769 ASP A O 1
ATOM 5987 N N . ALA A 1 770 ? -10.392 28.226 -22.145 1.00 97.19 770 ALA A N 1
ATOM 5988 C CA . ALA A 1 770 ? -11.269 27.075 -21.940 1.00 97.19 770 ALA A CA 1
ATOM 5989 C C . ALA A 1 770 ? -11.266 26.205 -23.203 1.00 97.19 770 ALA A C 1
ATOM 5991 O O . ALA A 1 770 ? -10.215 25.719 -23.604 1.00 97.19 770 ALA A O 1
ATOM 5992 N N . TYR A 1 771 ? -12.398 25.992 -23.871 1.00 97.31 771 TYR A N 1
ATOM 5993 C CA . TYR A 1 771 ? -12.386 25.360 -25.186 1.00 97.31 771 TYR A CA 1
ATOM 5994 C C . TYR A 1 771 ? -11.467 26.116 -26.165 1.00 97.31 771 TYR A C 1
ATOM 5996 O O . TYR A 1 771 ? -11.692 27.291 -26.452 1.00 97.31 771 TYR A O 1
ATOM 6004 N N . ARG A 1 772 ? -10.479 25.401 -26.713 1.00 96.25 772 ARG A N 1
ATOM 6005 C CA . ARG A 1 772 ? -9.501 25.891 -27.696 1.00 96.25 772 ARG A CA 1
ATOM 6006 C C . ARG A 1 772 ? -9.670 25.090 -28.983 1.00 96.25 772 ARG A C 1
ATOM 6008 O O . ARG A 1 772 ? -9.516 23.873 -28.918 1.00 96.25 772 ARG A O 1
ATOM 6015 N N . PRO A 1 773 ? -9.952 25.696 -30.149 1.00 95.75 773 PRO A N 1
ATOM 6016 C CA . PRO A 1 773 ? -10.045 24.947 -31.401 1.00 95.75 773 PRO A CA 1
ATOM 6017 C C . PRO A 1 773 ? -8.727 24.228 -31.723 1.00 95.75 773 PRO A C 1
ATOM 6019 O O . PRO A 1 773 ? -7.645 24.774 -31.491 1.00 95.75 773 PRO A O 1
ATOM 6022 N N . TRP A 1 774 ? -8.802 23.015 -32.278 1.00 96.62 774 TRP A N 1
ATOM 6023 C CA . TRP A 1 774 ? -7.620 22.192 -32.564 1.00 96.62 774 TRP A CA 1
ATOM 6024 C C . TRP A 1 774 ? -6.538 22.908 -33.393 1.00 96.62 774 TRP A C 1
ATOM 6026 O O . TRP A 1 774 ? -5.357 22.772 -33.074 1.00 96.62 774 TRP A O 1
ATOM 6036 N N . TYR A 1 775 ? -6.905 23.730 -34.386 1.00 96.06 775 TYR A N 1
ATOM 6037 C CA . TYR A 1 775 ? -5.916 24.453 -35.199 1.00 96.06 775 TYR A CA 1
ATOM 6038 C C . TYR A 1 775 ? -5.005 25.353 -34.347 1.00 96.06 775 TYR A C 1
ATOM 6040 O O . TYR A 1 775 ? -3.825 25.489 -34.650 1.00 96.06 775 TYR A O 1
ATOM 6048 N N . VAL A 1 776 ? -5.512 25.925 -33.249 1.00 96.38 776 VAL A N 1
ATOM 6049 C CA . VAL A 1 776 ? -4.712 26.756 -32.335 1.00 96.38 776 VAL A CA 1
ATOM 6050 C C . VAL A 1 776 ? -3.696 25.895 -31.588 1.00 96.38 776 VAL A C 1
ATOM 6052 O O . VAL A 1 776 ? -2.538 26.279 -31.478 1.00 96.38 776 VAL A O 1
ATOM 6055 N N . THR A 1 777 ? -4.093 24.692 -31.150 1.00 96.25 777 THR A N 1
ATOM 6056 C CA . THR A 1 777 ? -3.159 23.713 -30.560 1.00 96.25 777 THR A CA 1
ATOM 6057 C C . THR A 1 777 ? -2.047 23.344 -31.543 1.00 96.25 777 THR A C 1
ATOM 6059 O O . THR A 1 777 ? -0.885 23.294 -31.152 1.00 96.25 777 THR A O 1
ATOM 6062 N N . LYS A 1 778 ? -2.380 23.158 -32.827 1.00 96.88 778 LYS A N 1
ATOM 6063 C CA . LYS A 1 778 ? -1.380 22.916 -33.873 1.00 96.88 778 LYS A CA 1
ATOM 6064 C C . LYS A 1 778 ? -0.402 24.085 -34.024 1.00 96.88 778 LYS A C 1
ATOM 6066 O O . LYS A 1 778 ? 0.799 23.845 -34.047 1.00 96.88 778 LYS A O 1
ATOM 6071 N N . VAL A 1 779 ? -0.884 25.333 -34.061 1.00 97.12 779 VAL A N 1
ATOM 6072 C CA . VAL A 1 779 ? 0.014 26.502 -34.124 1.00 97.12 779 VAL A CA 1
ATOM 6073 C C . VAL A 1 779 ? 0.907 26.583 -32.888 1.00 97.12 779 VAL A C 1
ATOM 6075 O O . VAL A 1 779 ? 2.094 26.851 -33.029 1.00 97.12 779 VAL A O 1
ATOM 6078 N N . PHE A 1 780 ? 0.368 26.333 -31.691 1.00 95.81 780 PHE A N 1
ATOM 6079 C CA . PHE A 1 780 ? 1.156 26.369 -30.455 1.00 95.81 780 PHE A CA 1
ATOM 6080 C C . PHE A 1 780 ? 2.293 25.353 -30.498 1.00 95.81 780 PHE A C 1
ATOM 6082 O O . PHE A 1 780 ? 3.428 25.704 -30.193 1.00 95.81 780 PHE A O 1
ATOM 6089 N N . TRP A 1 781 ? 2.004 24.127 -30.930 1.00 95.88 781 TRP A N 1
ATOM 6090 C CA . TRP A 1 781 ? 3.012 23.087 -31.095 1.00 95.88 781 TRP A CA 1
ATOM 6091 C C . TRP A 1 781 ? 4.075 23.468 -32.128 1.00 95.88 781 TRP A C 1
ATOM 6093 O O . TRP A 1 781 ? 5.261 23.487 -31.812 1.00 95.88 781 TRP A O 1
ATOM 6103 N N . ASP A 1 782 ? 3.649 23.845 -33.336 1.00 95.94 782 ASP A N 1
ATOM 6104 C CA . ASP A 1 782 ? 4.558 24.133 -34.449 1.00 95.94 782 ASP A CA 1
ATOM 6105 C C . ASP A 1 782 ? 5.383 25.417 -34.234 1.00 95.94 782 ASP A C 1
ATOM 6107 O O . ASP A 1 782 ? 6.430 25.583 -34.857 1.00 95.94 782 ASP A O 1
ATOM 6111 N N . ALA A 1 783 ? 4.919 26.339 -33.383 1.00 95.44 783 ALA A N 1
ATOM 6112 C CA . ALA A 1 783 ? 5.634 27.566 -33.035 1.00 95.44 783 ALA A CA 1
ATOM 6113 C C . ALA A 1 783 ? 6.617 27.381 -31.869 1.00 95.44 783 ALA A C 1
ATOM 6115 O O . ALA A 1 783 ? 7.563 28.163 -31.754 1.00 95.44 783 ALA A O 1
ATOM 6116 N N . THR A 1 784 ? 6.400 26.388 -31.002 1.00 93.56 784 THR A N 1
ATOM 6117 C CA . THR A 1 784 ? 7.149 26.234 -29.748 1.00 93.56 784 THR A CA 1
ATOM 6118 C C . THR A 1 784 ? 8.413 25.391 -29.956 1.00 93.56 784 THR A C 1
ATOM 6120 O O . THR A 1 784 ? 8.335 24.330 -30.576 1.00 93.56 784 THR A O 1
ATOM 6123 N N . PRO A 1 785 ? 9.579 25.821 -29.436 1.00 91.12 785 PRO A N 1
ATOM 6124 C CA . PRO A 1 785 ? 10.795 25.005 -29.408 1.00 91.12 785 PRO A CA 1
ATOM 6125 C C . PRO A 1 785 ? 10.602 23.643 -28.720 1.00 91.12 785 PRO A C 1
ATOM 6127 O O . PRO A 1 785 ? 9.840 23.534 -27.759 1.00 91.12 785 PRO A O 1
ATOM 6130 N N . GLU A 1 786 ? 11.314 22.614 -29.189 1.00 87.62 786 GLU A N 1
ATOM 6131 C CA . GLU A 1 786 ? 11.162 21.223 -28.725 1.00 87.62 786 GLU A CA 1
ATOM 6132 C C . GLU A 1 786 ? 11.404 21.056 -27.215 1.00 87.62 786 GLU A C 1
ATOM 6134 O O . GLU A 1 786 ? 10.663 20.348 -26.535 1.00 87.62 786 GLU A O 1
ATOM 6139 N N . ASP A 1 787 ? 12.371 21.785 -26.654 1.00 81.31 787 ASP A N 1
ATOM 6140 C CA . ASP A 1 787 ? 12.687 21.786 -25.219 1.00 81.31 787 ASP A CA 1
ATOM 6141 C C . ASP A 1 787 ? 11.549 22.336 -24.338 1.00 81.31 787 ASP A C 1
ATOM 6143 O O . ASP A 1 787 ? 11.549 22.138 -23.123 1.00 81.31 787 ASP A O 1
ATOM 6147 N N . LYS A 1 788 ? 10.551 22.990 -24.943 1.00 83.06 788 LYS A N 1
ATOM 6148 C CA . LYS A 1 788 ? 9.381 23.571 -24.268 1.00 83.06 788 LYS A CA 1
ATOM 6149 C C . LYS A 1 788 ? 8.070 22.858 -24.591 1.00 83.06 788 LYS A C 1
ATOM 6151 O O . LYS A 1 788 ? 7.018 23.292 -24.122 1.00 83.06 788 LYS A O 1
ATOM 6156 N N . HIS A 1 789 ? 8.103 21.746 -25.327 1.00 86.88 789 HIS A N 1
ATOM 6157 C CA . HIS A 1 789 ? 6.898 20.982 -25.684 1.00 86.88 789 HIS A CA 1
ATOM 6158 C C . HIS A 1 789 ? 6.137 20.418 -24.480 1.00 86.88 789 HIS A C 1
ATOM 6160 O O . HIS A 1 789 ? 4.964 20.096 -24.608 1.00 86.88 789 HIS A O 1
ATOM 6166 N N . VAL A 1 790 ? 6.737 20.374 -23.288 1.00 79.50 790 VAL A N 1
ATOM 6167 C CA . VAL A 1 790 ? 6.024 20.022 -22.045 1.00 79.50 790 VAL A CA 1
ATOM 6168 C C . VAL A 1 790 ? 4.867 20.985 -21.709 1.00 79.50 790 VAL A C 1
ATOM 6170 O O . VAL A 1 790 ? 3.905 20.576 -21.057 1.00 79.50 790 VAL A O 1
ATOM 6173 N N . PHE A 1 791 ? 4.924 22.235 -22.189 1.00 83.25 791 PHE A N 1
ATOM 6174 C CA . PHE A 1 791 ? 3.916 23.284 -21.958 1.00 83.25 791 PHE A CA 1
ATOM 6175 C C . PHE A 1 791 ? 2.879 23.410 -23.089 1.00 83.25 791 PHE A C 1
ATOM 6177 O O . PHE A 1 791 ? 1.993 24.256 -23.036 1.00 83.25 791 PHE A O 1
ATOM 6184 N N . VAL A 1 792 ? 2.974 22.604 -24.153 1.00 90.12 792 VAL A N 1
ATOM 6185 C CA . VAL A 1 792 ? 2.023 22.651 -25.275 1.00 90.12 792 VAL A CA 1
ATOM 6186 C C . VAL A 1 792 ? 1.571 21.250 -25.667 1.00 90.12 792 VAL A C 1
ATOM 6188 O O . VAL A 1 792 ? 2.332 20.292 -25.663 1.00 90.12 792 VAL A O 1
ATOM 6191 N N . ALA A 1 793 ? 0.295 21.105 -26.014 1.00 91.38 793 ALA A N 1
ATOM 6192 C CA . ALA A 1 793 ? -0.257 19.796 -26.337 1.00 91.38 793 ALA A CA 1
ATOM 6193 C C . ALA A 1 793 ? 0.125 19.334 -27.753 1.00 91.38 793 ALA A C 1
ATOM 6195 O O . ALA A 1 793 ? -0.006 20.085 -28.718 1.00 91.38 793 ALA A O 1
ATOM 6196 N N . ASP A 1 794 ? 0.503 18.060 -27.867 1.00 92.38 794 ASP A N 1
ATOM 6197 C CA . ASP A 1 794 ? 0.778 17.374 -29.132 1.00 92.38 794 ASP A CA 1
ATOM 6198 C C . ASP A 1 794 ? -0.498 17.288 -30.001 1.00 92.38 794 ASP A C 1
ATOM 6200 O O . ASP A 1 794 ? -1.443 16.561 -29.659 1.00 92.38 794 ASP A O 1
ATOM 6204 N N . PRO A 1 795 ? -0.557 17.989 -31.151 1.00 94.25 795 PRO A N 1
ATOM 6205 C CA . PRO A 1 795 ? -1.764 18.076 -31.961 1.00 94.25 795 PRO A CA 1
ATOM 6206 C C . PRO A 1 795 ? -2.144 16.737 -32.600 1.00 94.25 795 PRO A C 1
ATOM 6208 O O . PRO A 1 795 ? -3.315 16.559 -32.940 1.00 94.25 795 PRO A O 1
ATOM 6211 N N . SER A 1 796 ? -1.216 15.776 -32.712 1.00 92.00 796 SER A N 1
ATOM 6212 C CA . SER A 1 796 ? -1.512 14.429 -33.223 1.00 92.00 796 SER A CA 1
ATOM 6213 C C . SER A 1 796 ? -2.408 13.611 -32.284 1.00 92.00 796 SER A C 1
ATOM 6215 O O . SER A 1 796 ? -3.065 12.668 -32.723 1.00 92.00 796 SER A O 1
ATOM 6217 N N . LYS A 1 797 ? -2.480 13.998 -31.004 1.00 90.31 797 LYS A N 1
ATOM 6218 C CA . LYS A 1 797 ? -3.316 13.370 -29.963 1.00 90.31 797 LYS A CA 1
ATOM 6219 C C . LYS A 1 797 ? -4.500 14.248 -29.539 1.00 90.31 797 LYS A C 1
ATOM 6221 O O . LYS A 1 797 ? -5.366 13.805 -28.777 1.00 90.31 797 LYS A O 1
ATOM 6226 N N . GLY A 1 798 ? -4.530 15.496 -30.009 1.00 91.62 798 GLY A N 1
ATOM 6227 C CA . GLY A 1 798 ? -5.411 16.537 -29.490 1.00 91.62 798 GLY A CA 1
ATOM 6228 C C . GLY A 1 798 ? -5.050 16.961 -28.062 1.00 91.62 798 GLY A C 1
ATOM 6229 O O . GLY A 1 798 ? -4.022 16.592 -27.503 1.00 91.62 798 GLY A O 1
ATOM 6230 N N . SER A 1 799 ? -5.921 17.757 -27.449 1.00 93.44 799 SER A N 1
ATOM 6231 C CA . SER A 1 799 ? -5.781 18.275 -26.086 1.00 93.44 799 SER A CA 1
ATOM 6232 C C . SER A 1 799 ? -7.132 18.276 -25.378 1.00 93.44 799 SER A C 1
ATOM 6234 O O . SER A 1 799 ? -8.189 18.176 -26.002 1.00 93.44 799 SER A O 1
ATOM 6236 N N . ARG A 1 800 ? -7.134 18.406 -24.052 1.00 95.94 800 ARG A N 1
ATOM 6237 C CA . ARG A 1 800 ? -8.397 18.493 -23.308 1.00 95.94 800 ARG A CA 1
ATOM 6238 C C . ARG A 1 800 ? -9.131 19.809 -23.575 1.00 95.94 800 ARG A C 1
ATOM 6240 O O . ARG A 1 800 ? -10.364 19.815 -23.565 1.00 95.94 800 ARG A O 1
ATOM 6247 N N . HIS A 1 801 ? -8.414 20.877 -23.939 1.00 97.31 801 HIS A N 1
ATOM 6248 C CA . HIS A 1 801 ? -9.038 22.119 -24.398 1.00 97.31 801 HIS A CA 1
ATOM 6249 C C . HIS A 1 801 ? -9.829 21.916 -25.695 1.00 97.31 801 HIS A C 1
ATOM 6251 O O . HIS A 1 801 ? -10.982 22.336 -25.756 1.00 97.31 801 HIS A O 1
ATOM 6257 N N . ASN A 1 802 ? -9.289 21.217 -26.705 1.00 95.81 802 ASN A N 1
ATOM 6258 C CA . ASN A 1 802 ? -10.037 20.967 -27.953 1.00 95.81 802 ASN A CA 1
ATOM 6259 C C . ASN A 1 802 ? -11.165 19.934 -27.819 1.00 95.81 802 ASN A C 1
ATOM 6261 O O . ASN A 1 802 ? -11.962 19.777 -28.739 1.00 95.81 802 ASN A O 1
ATOM 6265 N N . ARG A 1 803 ? -11.316 19.311 -26.647 1.00 96.25 803 ARG A N 1
ATOM 6266 C CA . ARG A 1 803 ? -12.494 18.507 -26.277 1.00 96.25 803 ARG A CA 1
ATOM 6267 C C . ARG A 1 803 ? -13.514 19.289 -25.441 1.00 96.25 803 ARG A C 1
ATOM 6269 O O . ARG A 1 803 ? -14.576 18.762 -25.118 1.00 96.25 803 ARG A O 1
ATOM 6276 N N . GLY A 1 804 ? -13.215 20.541 -25.080 1.00 96.50 804 GLY A N 1
ATOM 6277 C CA . GLY A 1 804 ? -14.045 21.381 -24.208 1.00 96.50 804 GLY A CA 1
ATOM 6278 C C . GLY A 1 804 ? -14.028 20.955 -22.737 1.00 96.50 804 GLY A C 1
ATOM 6279 O O . GLY A 1 804 ? -14.959 21.272 -21.996 1.00 96.50 804 GLY A O 1
ATOM 6280 N N . CYS A 1 805 ? -13.009 20.206 -22.316 1.00 97.56 805 CYS A N 1
ATOM 6281 C CA . CYS A 1 805 ? -12.908 19.630 -20.976 1.00 97.56 805 CYS A CA 1
ATOM 6282 C C . CYS A 1 805 ? -11.705 20.138 -20.173 1.00 97.56 805 CYS A C 1
ATOM 6284 O O . CYS A 1 805 ? -11.441 19.577 -19.118 1.00 97.56 805 CYS A O 1
ATOM 6286 N N . ALA A 1 806 ? -11.015 21.183 -20.631 1.00 97.69 806 ALA A N 1
ATOM 6287 C CA . ALA A 1 806 ? -9.987 21.875 -19.856 1.00 97.69 806 ALA A CA 1
ATOM 6288 C C . ALA A 1 806 ? -10.355 23.343 -19.639 1.00 97.69 806 ALA A C 1
ATOM 6290 O O . ALA A 1 806 ? -11.102 23.933 -20.430 1.00 97.69 806 ALA A O 1
ATOM 6291 N N . VAL A 1 807 ? -9.826 23.915 -18.562 1.00 98.38 807 VAL A N 1
ATOM 6292 C CA . VAL A 1 807 ? -9.926 25.339 -18.251 1.00 98.38 807 VAL A CA 1
ATOM 6293 C C . VAL A 1 807 ? -8.622 25.831 -17.636 1.00 98.38 807 VAL A C 1
ATOM 6295 O O . VAL A 1 807 ? -8.098 25.218 -16.707 1.00 98.38 807 VAL A O 1
ATOM 6298 N N . ASP A 1 808 ? -8.147 26.964 -18.139 1.00 98.25 808 ASP A N 1
ATOM 6299 C CA . ASP A 1 808 ? -7.059 27.734 -17.557 1.00 98.25 808 ASP A CA 1
ATOM 6300 C C . ASP A 1 808 ? -7.662 28.865 -16.730 1.00 98.25 808 ASP A C 1
ATOM 6302 O O . ASP A 1 808 ? -8.421 29.695 -17.244 1.00 98.25 808 ASP A O 1
ATOM 6306 N N . VAL A 1 809 ? -7.375 28.893 -15.432 1.00 98.06 809 VAL A N 1
ATOM 6307 C CA . VAL A 1 809 ? -8.110 29.745 -14.495 1.00 98.06 809 VAL A CA 1
ATOM 6308 C C . VAL A 1 809 ? -7.241 30.232 -13.339 1.00 98.06 809 VAL A C 1
ATOM 6310 O O . VAL A 1 809 ? -6.344 29.542 -12.861 1.00 98.06 809 VAL A O 1
ATOM 6313 N N . THR A 1 810 ? -7.548 31.434 -12.858 1.00 97.62 810 THR A N 1
ATOM 6314 C CA . THR A 1 810 ? -7.023 31.999 -11.612 1.00 97.62 810 THR A CA 1
ATOM 6315 C C . THR A 1 810 ? -8.161 32.519 -10.726 1.00 97.62 810 THR A C 1
ATOM 6317 O O . THR A 1 810 ? -9.344 32.446 -11.071 1.00 97.62 810 THR A O 1
ATOM 6320 N N . LEU A 1 811 ? -7.810 33.050 -9.558 1.00 97.88 811 LEU A N 1
ATOM 6321 C CA . LEU A 1 811 ? -8.745 33.684 -8.635 1.00 97.88 811 LEU A CA 1
ATOM 6322 C C . LEU A 1 811 ? -8.803 35.199 -8.869 1.00 97.88 811 LEU A C 1
ATOM 6324 O O . LEU A 1 811 ? -7.806 35.831 -9.217 1.00 97.88 811 LEU A O 1
ATOM 6328 N N . TYR A 1 812 ? -9.952 35.808 -8.589 1.00 97.69 812 TYR A N 1
ATOM 6329 C CA . TYR A 1 812 ? -10.055 37.242 -8.321 1.00 97.69 812 TYR A CA 1
ATOM 6330 C C . TYR A 1 812 ? -10.686 37.470 -6.945 1.00 97.69 812 TYR A C 1
ATOM 6332 O O . TYR A 1 812 ? -11.522 36.691 -6.484 1.00 97.69 812 TYR A O 1
ATOM 6340 N N . ASP A 1 813 ? -10.274 38.533 -6.266 1.00 95.81 813 ASP A N 1
ATOM 6341 C CA . ASP A 1 813 ? -10.783 38.884 -4.943 1.00 95.81 813 ASP A CA 1
ATOM 6342 C C . ASP A 1 813 ? -12.150 39.579 -5.069 1.00 95.81 813 ASP A C 1
ATOM 6344 O O . ASP A 1 813 ? -12.306 40.538 -5.830 1.00 95.81 813 ASP A O 1
ATOM 6348 N N . LEU A 1 814 ? -13.164 39.099 -4.339 1.00 95.44 814 LEU A N 1
ATOM 6349 C CA . LEU A 1 814 ? -14.532 39.627 -4.451 1.00 95.44 814 LEU A CA 1
ATOM 6350 C C . LEU A 1 814 ? -14.677 41.041 -3.879 1.00 95.44 814 LEU A C 1
ATOM 6352 O O . LEU A 1 814 ? -15.574 41.765 -4.307 1.00 95.44 814 LEU A O 1
ATOM 6356 N N . LYS A 1 815 ? -13.825 41.442 -2.928 1.00 94.62 815 LYS A N 1
ATOM 6357 C CA . LYS A 1 815 ? -13.902 42.764 -2.285 1.00 94.62 815 LYS A CA 1
ATOM 6358 C C . LYS A 1 815 ? -13.342 43.858 -3.188 1.00 94.62 815 LYS A C 1
ATOM 6360 O O . LYS A 1 815 ? -13.911 44.937 -3.284 1.00 94.62 815 LYS A O 1
ATOM 6365 N N . THR A 1 816 ? -12.217 43.582 -3.836 1.00 95.31 816 THR A N 1
ATOM 6366 C CA . THR A 1 816 ? -11.477 44.530 -4.678 1.00 95.31 816 THR A CA 1
ATOM 6367 C C . THR A 1 816 ? -11.807 44.385 -6.159 1.00 95.31 816 THR A C 1
ATOM 6369 O O . THR A 1 816 ? -11.550 45.299 -6.939 1.00 95.31 816 THR A O 1
ATOM 6372 N N . GLY A 1 817 ? -12.341 43.232 -6.566 1.00 93.50 817 GLY A N 1
ATOM 6373 C CA . GLY A 1 817 ? -12.619 42.885 -7.955 1.00 93.50 817 GLY A CA 1
ATOM 6374 C C . GLY A 1 817 ? -11.377 42.575 -8.795 1.00 93.50 817 GLY A C 1
ATOM 6375 O O . GLY A 1 817 ? -11.543 42.323 -9.992 1.00 93.50 817 GLY A O 1
ATOM 6376 N N . LYS A 1 818 ? -10.175 42.595 -8.200 1.00 95.12 818 LYS A N 1
ATOM 6377 C CA . LYS A 1 818 ? -8.882 42.450 -8.884 1.00 95.12 818 LYS A CA 1
ATOM 6378 C C . LYS A 1 818 ? -8.420 40.986 -8.945 1.00 95.12 818 LYS A C 1
ATOM 6380 O O . LYS A 1 818 ? -8.732 40.232 -8.020 1.00 95.12 818 LYS A O 1
ATOM 6385 N N . PRO A 1 819 ? -7.658 40.586 -9.982 1.00 94.62 819 PRO A N 1
ATOM 6386 C CA . PRO A 1 819 ? -6.993 39.284 -10.014 1.00 94.62 819 PRO A CA 1
ATOM 6387 C C . PRO A 1 819 ? -6.106 39.074 -8.781 1.00 94.62 819 PRO A C 1
ATOM 6389 O O . PRO A 1 819 ? -5.447 40.008 -8.316 1.00 94.62 819 PRO A O 1
ATOM 6392 N N . VAL A 1 820 ? -6.098 37.853 -8.252 1.00 94.88 820 VAL A N 1
ATOM 6393 C CA . VAL A 1 820 ? -5.236 37.448 -7.139 1.00 94.88 820 VAL A CA 1
ATOM 6394 C C . VAL A 1 820 ? -3.819 37.218 -7.658 1.00 94.88 820 VAL A C 1
ATOM 6396 O O . VAL A 1 820 ? -3.613 36.578 -8.687 1.00 94.88 820 VAL A O 1
ATOM 6399 N N . GLU A 1 821 ? -2.835 37.745 -6.932 1.00 90.12 821 GLU A N 1
ATOM 6400 C CA . GLU A 1 821 ? -1.419 37.542 -7.229 1.00 90.12 821 GLU A CA 1
ATOM 6401 C C . GLU A 1 821 ? -1.024 36.085 -6.942 1.00 90.12 821 GLU A C 1
ATOM 6403 O O . GLU A 1 821 ? -1.149 35.610 -5.814 1.00 90.12 821 GLU A O 1
ATOM 6408 N N . MET A 1 822 ? -0.518 35.388 -7.959 1.00 92.38 822 MET A N 1
ATOM 6409 C CA . MET A 1 822 ? -0.081 33.991 -7.876 1.00 92.38 822 MET A CA 1
ATOM 6410 C C . MET A 1 822 ? 1.449 33.891 -7.949 1.00 92.38 822 MET A C 1
ATOM 6412 O O . MET A 1 822 ? 2.152 34.900 -8.018 1.00 92.38 822 MET A O 1
ATOM 6416 N N . VAL A 1 823 ? 1.992 32.672 -7.884 1.00 89.12 823 VAL A N 1
ATOM 6417 C CA . VAL A 1 823 ? 3.449 32.440 -7.903 1.00 89.12 823 VAL A CA 1
ATOM 6418 C C . VAL A 1 823 ? 4.109 32.773 -9.246 1.00 89.12 823 VAL A C 1
ATOM 6420 O O . VAL A 1 823 ? 5.310 33.050 -9.263 1.00 89.12 823 VAL A O 1
ATOM 6423 N N . SER A 1 824 ? 3.341 32.780 -10.336 1.00 90.06 824 SER A N 1
ATOM 6424 C CA . SER A 1 824 ? 3.754 33.080 -11.712 1.00 90.06 824 SER A CA 1
ATOM 6425 C C . SER A 1 824 ? 2.646 33.842 -12.443 1.00 90.06 824 SER A C 1
ATOM 6427 O O . SER A 1 824 ? 1.518 33.927 -11.943 1.00 90.06 824 SER A O 1
ATOM 6429 N N . THR A 1 825 ? 2.952 34.380 -13.624 1.00 89.12 825 THR A N 1
ATOM 6430 C CA . THR A 1 825 ? 1.901 34.798 -14.565 1.00 89.12 825 THR A CA 1
ATOM 6431 C C . THR A 1 825 ? 1.330 33.577 -15.293 1.00 89.12 825 THR A C 1
ATOM 6433 O O . THR A 1 825 ? 1.927 32.499 -15.269 1.00 89.12 825 THR A O 1
ATOM 6436 N N . TYR A 1 826 ? 0.150 33.734 -15.897 1.00 89.69 826 TYR A N 1
ATOM 6437 C CA . TYR A 1 826 ? -0.419 32.744 -16.817 1.00 89.69 826 TYR A CA 1
ATOM 6438 C C . TYR A 1 826 ? 0.478 32.590 -18.053 1.00 89.69 826 TYR A C 1
ATOM 6440 O O . TYR A 1 826 ? 1.090 33.577 -18.463 1.00 89.69 826 TYR A O 1
ATOM 6448 N N . ASP A 1 827 ? 0.528 31.396 -18.655 1.00 85.81 827 ASP A N 1
ATOM 6449 C CA . ASP A 1 827 ? 1.325 31.088 -19.860 1.00 85.81 827 ASP A CA 1
ATOM 6450 C C . ASP A 1 827 ? 2.848 31.288 -19.685 1.00 85.81 827 ASP A C 1
ATOM 6452 O O . ASP A 1 827 ? 3.600 31.461 -20.645 1.00 85.81 827 ASP A O 1
ATOM 6456 N N . GLU A 1 828 ? 3.333 31.273 -18.441 1.00 86.69 828 GLU A N 1
ATOM 6457 C CA . GLU A 1 828 ? 4.762 31.361 -18.141 1.00 86.69 828 GLU A CA 1
ATOM 6458 C C . GLU A 1 828 ? 5.441 30.000 -18.388 1.00 86.69 828 GLU A C 1
ATOM 6460 O O . GLU A 1 828 ? 5.040 28.997 -17.813 1.00 86.69 828 GLU A O 1
ATOM 6465 N N . THR A 1 829 ? 6.505 29.940 -19.196 1.00 83.56 829 THR A N 1
ATOM 6466 C CA . THR A 1 829 ? 7.230 28.681 -19.489 1.00 83.56 829 THR A CA 1
ATOM 6467 C C . THR A 1 829 ? 8.461 28.509 -18.591 1.00 83.56 829 THR A C 1
ATOM 6469 O O . THR A 1 829 ? 9.574 28.310 -19.086 1.00 83.56 829 THR A O 1
ATOM 6472 N N . THR A 1 830 ? 8.301 28.692 -17.280 1.00 83.75 830 THR A N 1
ATOM 6473 C CA . THR A 1 830 ? 9.392 28.560 -16.295 1.00 83.75 830 THR A CA 1
ATOM 6474 C C . THR A 1 830 ? 8.987 27.641 -15.149 1.00 83.75 830 THR A C 1
ATOM 6476 O O . THR A 1 830 ? 7.816 27.301 -14.988 1.00 83.75 830 THR A O 1
ATOM 6479 N N . ASP A 1 831 ? 9.940 27.291 -14.286 1.00 81.56 831 ASP A N 1
ATOM 6480 C CA . ASP A 1 831 ? 9.695 26.485 -13.087 1.00 81.56 831 ASP A CA 1
ATOM 6481 C C . ASP A 1 831 ? 8.602 27.051 -12.164 1.00 81.56 831 ASP A C 1
ATOM 6483 O O . ASP A 1 831 ? 8.009 26.311 -11.378 1.00 81.56 831 ASP A O 1
ATOM 6487 N N . ARG A 1 832 ? 8.290 28.350 -12.265 1.00 88.38 832 ARG A N 1
ATOM 6488 C CA . ARG A 1 832 ? 7.224 29.000 -11.490 1.00 88.38 832 ARG A CA 1
ATOM 6489 C C . ARG A 1 832 ? 5.824 28.547 -11.903 1.00 88.38 832 ARG A C 1
ATOM 6491 O O . ARG A 1 832 ? 4.899 28.665 -11.097 1.00 88.38 832 ARG A O 1
ATOM 6498 N N . ALA A 1 833 ? 5.675 28.016 -13.115 1.00 89.50 833 ALA A N 1
ATOM 6499 C CA . ALA A 1 833 ? 4.421 27.492 -13.641 1.00 89.50 833 ALA A CA 1
ATOM 6500 C C . ALA A 1 833 ? 3.958 26.220 -12.932 1.00 89.50 833 ALA A C 1
ATOM 6502 O O . ALA A 1 833 ? 2.761 25.953 -12.859 1.00 89.50 833 ALA A O 1
ATOM 6503 N N . TYR A 1 834 ? 4.879 25.464 -12.337 1.00 85.12 834 TYR A N 1
ATOM 6504 C CA . TYR A 1 834 ? 4.541 24.165 -11.784 1.00 85.12 834 TYR A CA 1
ATOM 6505 C C . TYR A 1 834 ? 3.631 24.283 -10.542 1.00 85.12 834 TYR A C 1
ATOM 6507 O O . TYR A 1 834 ? 3.865 25.125 -9.657 1.00 85.12 834 TYR A O 1
ATOM 6515 N N . PRO A 1 835 ? 2.633 23.387 -10.382 1.00 83.06 835 PRO A N 1
ATOM 6516 C CA . PRO A 1 835 ? 1.755 23.329 -9.208 1.00 83.06 835 PRO A CA 1
ATOM 6517 C C . PRO A 1 835 ? 2.485 23.193 -7.869 1.00 83.06 835 PRO A C 1
ATOM 6519 O O . PRO A 1 835 ? 1.932 23.540 -6.827 1.00 83.06 835 PRO A O 1
ATOM 6522 N N . ASN A 1 836 ? 3.715 22.684 -7.877 1.00 74.75 836 ASN A N 1
ATOM 6523 C CA . ASN A 1 836 ? 4.540 22.463 -6.692 1.00 74.75 836 ASN A CA 1
ATOM 6524 C C . ASN A 1 836 ? 5.700 23.463 -6.554 1.00 74.75 836 ASN A C 1
ATOM 6526 O O . ASN A 1 836 ? 6.527 23.279 -5.663 1.00 74.75 836 ASN A O 1
ATOM 6530 N N . TYR A 1 837 ? 5.770 24.520 -7.377 1.00 85.31 837 TYR A N 1
ATOM 6531 C CA . TYR A 1 837 ? 6.852 25.506 -7.288 1.00 85.31 837 TYR A CA 1
ATOM 6532 C C . TYR A 1 837 ? 7.015 26.019 -5.839 1.00 85.31 837 TYR A C 1
ATOM 6534 O O . TYR A 1 837 ? 6.020 26.480 -5.256 1.00 85.31 837 TYR A O 1
ATOM 6542 N N . PRO A 1 838 ? 8.218 25.919 -5.234 1.00 78.81 838 PRO A N 1
ATOM 6543 C CA . PRO A 1 838 ? 8.402 26.137 -3.798 1.00 78.81 838 PRO A CA 1
ATOM 6544 C C . PRO A 1 838 ? 8.594 27.610 -3.411 1.00 78.81 838 PRO A C 1
ATOM 6546 O O . PRO A 1 838 ? 8.443 27.951 -2.236 1.00 78.81 838 PRO A O 1
ATOM 6549 N N . GLY A 1 839 ? 8.939 28.479 -4.367 1.00 86.38 839 GLY A N 1
ATOM 6550 C CA . GLY A 1 839 ? 9.239 29.890 -4.120 1.00 86.38 839 GLY A CA 1
ATOM 6551 C C . GLY A 1 839 ? 8.007 30.759 -3.832 1.00 86.38 839 GLY A C 1
ATOM 6552 O O . GLY A 1 839 ? 6.903 30.272 -3.576 1.00 86.38 839 GLY A O 1
ATOM 6553 N N . GLY A 1 840 ? 8.204 32.079 -3.846 1.00 90.06 840 GLY A N 1
ATOM 6554 C CA . GLY A 1 840 ? 7.148 33.065 -3.586 1.00 90.06 840 GLY A CA 1
ATOM 6555 C C . GLY A 1 840 ? 6.795 33.233 -2.102 1.00 90.06 840 GLY A C 1
ATOM 6556 O O . GLY A 1 840 ? 7.556 32.870 -1.203 1.00 90.06 840 GLY A O 1
ATOM 6557 N N . THR A 1 841 ? 5.629 33.811 -1.837 1.00 92.44 841 THR A N 1
ATOM 6558 C CA . THR A 1 841 ? 5.089 34.032 -0.485 1.00 92.44 841 THR A CA 1
ATOM 6559 C C . THR A 1 841 ? 4.211 32.869 -0.024 1.00 92.44 841 THR A C 1
ATOM 6561 O O . THR A 1 841 ? 3.676 32.105 -0.832 1.00 92.44 841 THR A O 1
ATOM 6564 N N . SER A 1 842 ? 4.016 32.749 1.289 1.00 88.69 842 SER A N 1
ATOM 6565 C CA . SER A 1 842 ? 3.038 31.836 1.888 1.00 88.69 842 SER A CA 1
ATOM 6566 C C . SER A 1 842 ? 1.643 32.079 1.340 1.00 88.69 842 SER A C 1
ATOM 6568 O O . SER A 1 842 ? 0.943 31.120 1.032 1.00 88.69 842 SER A O 1
ATOM 6570 N N . LEU A 1 843 ? 1.269 33.349 1.165 1.00 91.62 843 LEU A N 1
ATOM 6571 C CA . LEU A 1 843 ? -0.042 33.726 0.654 1.00 91.62 843 LEU A CA 1
ATOM 6572 C C . LEU A 1 843 ? -0.249 33.271 -0.802 1.00 91.62 843 LEU A C 1
ATOM 6574 O O . LEU A 1 843 ? -1.261 32.645 -1.088 1.00 91.62 843 LEU A O 1
ATOM 6578 N N . GLN A 1 844 ? 0.729 33.477 -1.693 1.00 92.88 844 GLN A N 1
ATOM 6579 C CA . GLN A 1 844 ? 0.653 32.999 -3.086 1.00 92.88 844 GLN A CA 1
ATOM 6580 C C . GLN A 1 844 ? 0.527 31.473 -3.171 1.00 92.88 844 GLN A C 1
ATOM 6582 O O . GLN A 1 844 ? -0.290 30.950 -3.928 1.00 92.88 844 GLN A O 1
ATOM 6587 N N . ARG A 1 845 ? 1.324 30.738 -2.382 1.00 89.19 845 ARG A N 1
ATOM 6588 C CA . ARG A 1 845 ? 1.239 29.270 -2.344 1.00 89.19 845 ARG A CA 1
ATOM 6589 C C . ARG A 1 845 ? -0.098 28.796 -1.774 1.00 89.19 845 ARG A C 1
ATOM 6591 O O . ARG A 1 845 ? -0.646 27.823 -2.282 1.00 89.19 845 ARG A O 1
ATOM 6598 N N . TRP A 1 846 ? -0.627 29.496 -0.771 1.00 89.56 846 TRP A N 1
ATOM 6599 C CA . TRP A 1 846 ? -1.947 29.227 -0.204 1.00 89.56 846 TRP A CA 1
ATOM 6600 C C . TRP A 1 846 ? -3.066 29.471 -1.224 1.00 89.56 846 TRP A C 1
ATOM 6602 O O . TRP A 1 846 ? -3.939 28.625 -1.357 1.00 89.56 846 TRP A O 1
ATOM 6612 N N . HIS A 1 847 ? -3.022 30.556 -2.006 1.00 94.19 847 HIS A N 1
ATOM 6613 C CA . HIS A 1 847 ? -4.010 30.817 -3.065 1.00 94.19 847 HIS A CA 1
ATOM 6614 C C . HIS A 1 847 ? -3.995 29.760 -4.165 1.00 94.19 847 HIS A C 1
ATOM 6616 O O . HIS A 1 847 ? -5.059 29.308 -4.591 1.00 94.19 847 HIS A O 1
ATOM 6622 N N . ARG A 1 848 ? -2.802 29.337 -4.595 1.00 93.00 848 ARG A N 1
ATOM 6623 C CA . ARG A 1 848 ? -2.646 28.245 -5.562 1.00 93.00 848 ARG A CA 1
ATOM 6624 C C . ARG A 1 848 ? -3.257 26.948 -5.034 1.00 93.00 848 ARG A C 1
ATOM 6626 O O . ARG A 1 848 ? -3.996 26.285 -5.755 1.00 93.00 848 ARG A O 1
ATOM 6633 N N . GLU A 1 849 ? -2.974 26.605 -3.780 1.00 85.50 849 GLU A N 1
ATOM 6634 C CA . GLU A 1 849 ? -3.519 25.399 -3.154 1.00 85.50 849 GLU A CA 1
ATOM 6635 C C . GLU A 1 849 ? -5.033 25.494 -2.936 1.00 85.50 849 GLU A C 1
ATOM 6637 O O . GLU A 1 849 ? -5.747 24.531 -3.192 1.00 85.50 849 GLU A O 1
ATOM 6642 N N . LEU A 1 850 ? -5.545 26.667 -2.551 1.00 90.75 850 LEU A N 1
ATOM 6643 C CA . LEU A 1 850 ? -6.977 26.926 -2.435 1.00 90.75 850 LEU A CA 1
ATOM 6644 C C . LEU A 1 850 ? -7.697 26.675 -3.764 1.00 90.75 850 LEU A C 1
ATOM 6646 O O . LEU A 1 850 ? -8.701 25.960 -3.796 1.00 90.75 850 LEU A O 1
ATOM 6650 N N . LEU A 1 851 ? -7.190 27.259 -4.854 1.00 95.06 851 LEU A N 1
ATOM 6651 C CA . LEU A 1 851 ? -7.748 27.061 -6.189 1.00 95.06 851 LEU A CA 1
ATOM 6652 C C . LEU A 1 851 ? -7.716 25.579 -6.562 1.00 95.06 851 LEU A C 1
ATOM 6654 O O . LEU A 1 851 ? -8.750 25.012 -6.913 1.00 95.06 851 LEU A O 1
ATOM 6658 N N . ARG A 1 852 ? -6.547 24.946 -6.426 1.00 90.00 852 ARG A N 1
ATOM 6659 C CA . ARG A 1 852 ? -6.349 23.531 -6.737 1.00 90.00 852 ARG A CA 1
ATOM 6660 C C . ARG A 1 852 ? -7.322 22.641 -5.972 1.00 90.00 852 ARG A C 1
ATOM 6662 O O . ARG A 1 852 ? -8.059 21.882 -6.593 1.00 90.00 852 ARG A O 1
ATOM 6669 N N . SER A 1 853 ? -7.362 22.770 -4.650 1.00 79.50 853 SER A N 1
ATOM 6670 C CA . SER A 1 853 ? -8.243 22.000 -3.772 1.00 79.50 853 SER A CA 1
ATOM 6671 C C . SER A 1 853 ? -9.717 22.188 -4.142 1.00 79.50 853 SER A C 1
ATOM 6673 O O . SER A 1 853 ? -10.483 21.223 -4.181 1.00 79.50 853 SER A O 1
ATOM 6675 N N . ALA A 1 854 ? -10.135 23.420 -4.456 1.00 88.12 854 ALA A N 1
ATOM 6676 C CA . ALA A 1 854 ? -11.506 23.692 -4.874 1.00 88.12 854 ALA A CA 1
ATOM 6677 C C . ALA A 1 854 ? -11.837 23.009 -6.213 1.00 88.12 854 ALA A C 1
ATOM 6679 O O . ALA A 1 854 ? -12.881 22.363 -6.311 1.00 88.12 854 ALA A O 1
ATOM 6680 N N . MET A 1 855 ? -10.936 23.087 -7.196 1.00 93.56 855 MET A N 1
ATOM 6681 C CA . MET A 1 855 ? -11.077 22.436 -8.502 1.00 93.56 855 MET A CA 1
ATOM 6682 C C . MET A 1 855 ? -11.109 20.904 -8.376 1.00 93.56 855 MET A C 1
ATOM 6684 O O . MET A 1 855 ? -12.052 20.261 -8.842 1.00 93.56 855 MET A O 1
ATOM 6688 N N . GLU A 1 856 ? -10.127 20.310 -7.694 1.00 82.62 856 GLU A N 1
ATOM 6689 C CA . GLU A 1 856 ? -10.017 18.855 -7.516 1.00 82.62 856 GLU A CA 1
ATOM 6690 C C . GLU A 1 856 ? -11.242 18.279 -6.785 1.00 82.62 856 GLU A C 1
ATOM 6692 O O . GLU A 1 856 ? -11.751 17.219 -7.153 1.00 82.62 856 GLU A O 1
ATOM 6697 N N . SER A 1 857 ? -11.826 19.036 -5.847 1.00 81.00 857 SER A N 1
ATOM 6698 C CA . SER A 1 857 ? -13.056 18.639 -5.146 1.00 81.00 857 SER A CA 1
ATOM 6699 C C . SER A 1 857 ? -14.305 18.517 -6.034 1.00 81.00 857 SER A C 1
ATOM 6701 O O . SER A 1 857 ? -15.328 18.010 -5.573 1.00 81.00 857 SER A O 1
ATOM 6703 N N . GLU A 1 858 ? -14.254 18.993 -7.281 1.00 91.75 858 GLU A N 1
ATOM 6704 C CA . GLU A 1 858 ? -15.356 18.940 -8.252 1.00 91.75 858 GLU A CA 1
ATOM 6705 C C . GLU A 1 858 ? -15.021 18.107 -9.500 1.00 91.75 858 GLU A C 1
ATOM 6707 O O . GLU A 1 858 ? -15.720 18.172 -10.514 1.00 91.75 858 GLU A O 1
ATOM 6712 N N . GLY A 1 859 ? -13.999 17.249 -9.409 1.00 81.06 859 GLY A N 1
ATOM 6713 C CA . GLY A 1 859 ? -13.647 16.301 -10.468 1.00 81.06 859 GLY A CA 1
ATOM 6714 C C . GLY A 1 859 ? -12.747 16.882 -11.555 1.00 81.06 859 GLY A C 1
ATOM 6715 O O . GLY A 1 859 ? -12.729 16.345 -12.667 1.00 81.06 859 GLY A O 1
ATOM 6716 N N . PHE A 1 860 ? -12.024 17.956 -11.239 1.00 91.88 860 PHE A N 1
ATOM 6717 C CA . PHE A 1 860 ? -10.895 18.417 -12.036 1.00 91.88 860 PHE A CA 1
ATOM 6718 C C . PHE A 1 860 ? -9.579 17.795 -11.556 1.00 91.88 860 PHE A C 1
ATOM 6720 O O . PHE A 1 860 ? -9.477 17.283 -10.445 1.00 91.88 860 PHE A O 1
ATOM 6727 N N . THR A 1 861 ? -8.548 17.844 -12.386 1.00 82.12 861 THR A N 1
ATOM 6728 C CA . THR A 1 861 ? -7.173 17.488 -12.022 1.00 82.12 861 THR A CA 1
ATOM 6729 C C . THR A 1 861 ? -6.245 18.550 -12.584 1.00 82.12 861 THR A C 1
ATOM 6731 O O . THR A 1 861 ? -6.378 18.916 -13.748 1.00 82.12 861 THR A O 1
ATOM 6734 N N . VAL A 1 862 ? -5.342 19.080 -11.759 1.00 89.25 862 VAL A N 1
ATOM 6735 C CA . VAL A 1 862 ? -4.367 20.074 -12.228 1.00 89.25 862 VAL A CA 1
ATOM 6736 C C . VAL A 1 862 ? -3.337 19.416 -13.147 1.00 89.25 862 VAL A C 1
ATOM 6738 O O . VAL A 1 862 ? -2.877 18.307 -12.857 1.00 89.25 862 VAL A O 1
ATOM 6741 N N . TYR A 1 863 ? -2.962 20.089 -14.232 1.00 86.25 863 TYR A N 1
ATOM 6742 C CA . TYR A 1 863 ? -1.885 19.625 -15.102 1.00 86.25 863 TYR A CA 1
ATOM 6743 C C . TYR A 1 863 ? -0.535 19.726 -14.391 1.00 86.25 863 TYR A C 1
ATOM 6745 O O . TYR A 1 863 ? -0.275 20.646 -13.618 1.00 86.25 863 TYR A O 1
ATOM 6753 N N . GLU A 1 864 ? 0.337 18.747 -14.612 1.00 78.56 864 GLU A N 1
ATOM 6754 C CA . GLU A 1 864 ? 1.557 18.585 -13.815 1.00 78.56 864 GLU A CA 1
ATOM 6755 C C . GLU A 1 864 ? 2.588 19.702 -14.012 1.00 78.56 864 GLU A C 1
ATOM 6757 O O . GLU A 1 864 ? 3.372 19.961 -13.098 1.00 78.56 864 GLU A O 1
ATOM 6762 N N . ALA A 1 865 ? 2.552 20.387 -15.158 1.00 81.81 865 ALA A N 1
ATOM 6763 C CA . ALA A 1 865 ? 3.457 21.487 -15.483 1.00 81.81 865 ALA A CA 1
ATOM 6764 C C . ALA A 1 865 ? 2.861 22.884 -15.222 1.00 81.81 865 ALA A C 1
ATOM 6766 O O . ALA A 1 865 ? 3.608 23.858 -15.177 1.00 81.81 865 ALA A O 1
ATOM 6767 N N . GLU A 1 866 ? 1.543 22.998 -15.015 1.00 91.12 866 GLU A N 1
ATOM 6768 C CA . GLU A 1 866 ? 0.836 24.286 -15.004 1.00 91.12 866 GLU A CA 1
ATOM 6769 C C . GLU A 1 866 ? -0.168 24.367 -13.852 1.00 91.12 866 GLU A C 1
ATOM 6771 O O . GLU A 1 866 ? -1.174 23.661 -13.817 1.00 91.12 866 GLU A O 1
ATOM 6776 N N . TRP A 1 867 ? 0.065 25.268 -12.896 1.00 93.44 867 TRP A N 1
ATOM 6777 C CA . TRP A 1 867 ? -0.790 25.402 -11.714 1.00 93.44 867 TRP A CA 1
ATOM 6778 C C . TRP A 1 867 ? -2.186 25.959 -12.006 1.00 93.44 867 TRP A C 1
ATOM 6780 O O . TRP A 1 867 ? -3.080 25.796 -11.175 1.00 93.44 867 TRP A O 1
ATOM 6790 N N . TRP A 1 868 ? -2.361 26.628 -13.146 1.00 96.25 868 TRP A N 1
ATOM 6791 C CA . TRP A 1 868 ? -3.615 27.251 -13.577 1.00 96.25 868 TRP A CA 1
ATOM 6792 C C . TRP A 1 868 ? -4.488 26.339 -14.445 1.00 96.25 868 TRP A C 1
ATOM 6794 O O . TRP A 1 868 ? -5.654 26.670 -14.652 1.00 96.25 868 TRP A O 1
ATOM 6804 N N . HIS A 1 869 ? -3.942 25.237 -14.967 1.00 97.00 869 HIS A N 1
ATOM 6805 C CA . HIS A 1 869 ? -4.610 24.382 -15.945 1.00 97.00 869 HIS A CA 1
ATOM 6806 C C . HIS A 1 869 ? -5.289 23.196 -15.271 1.00 97.00 869 HIS A C 1
ATOM 6808 O O . HIS A 1 869 ? -4.658 22.444 -14.523 1.00 97.00 869 HIS A O 1
ATOM 6814 N N . PHE A 1 870 ? -6.568 22.987 -15.577 1.00 97.38 870 PHE A N 1
ATOM 6815 C CA . PHE A 1 870 ? -7.374 21.941 -14.960 1.00 97.38 870 PHE A CA 1
ATOM 6816 C C . PHE A 1 870 ? -8.169 21.124 -15.977 1.00 97.38 870 PHE A C 1
ATOM 6818 O O . PHE A 1 870 ? -9.022 21.652 -16.692 1.00 97.38 870 PHE A O 1
ATOM 6825 N N . ASP A 1 871 ? -7.965 19.809 -15.934 1.00 95.50 871 ASP A N 1
ATOM 6826 C CA . ASP A 1 871 ? -8.637 18.812 -16.764 1.00 95.50 871 ASP A CA 1
ATOM 6827 C C . ASP A 1 871 ? -9.857 18.221 -16.058 1.00 95.50 871 ASP A C 1
ATOM 6829 O O . ASP A 1 871 ? -9.763 17.713 -14.941 1.00 95.50 871 ASP A O 1
ATOM 6833 N N . TYR A 1 872 ? -11.010 18.217 -16.721 1.00 96.75 872 TYR A N 1
ATOM 6834 C CA . TYR A 1 872 ? -12.215 17.559 -16.228 1.00 96.75 872 TYR A CA 1
ATOM 6835 C C . TYR A 1 872 ? -12.164 16.047 -16.484 1.00 96.75 872 TYR A C 1
ATOM 6837 O O . TYR A 1 872 ? -11.950 15.607 -17.615 1.00 96.75 872 TYR A O 1
ATOM 6845 N N . LYS A 1 873 ? -12.446 15.243 -15.451 1.00 85.62 873 LYS A N 1
ATOM 6846 C CA . LYS A 1 873 ? -12.311 13.768 -15.433 1.00 85.62 873 LYS A CA 1
ATOM 6847 C C . LYS A 1 873 ? -12.898 12.995 -16.627 1.00 85.62 873 LYS A C 1
ATOM 6849 O O . LYS A 1 873 ? -12.423 11.912 -16.941 1.00 85.62 873 LYS A O 1
ATOM 6854 N N . ASP A 1 874 ? -13.932 13.525 -17.280 1.00 90.81 874 ASP A N 1
ATOM 6855 C CA . ASP A 1 874 ? -14.667 12.858 -18.367 1.00 90.81 874 ASP A CA 1
ATOM 6856 C C . ASP A 1 874 ? -14.146 13.210 -19.776 1.00 90.81 874 ASP A C 1
ATOM 6858 O O . ASP A 1 874 ? -14.783 12.848 -20.766 1.00 90.81 874 ASP A O 1
ATOM 6862 N N . TRP A 1 875 ? -13.009 13.905 -19.901 1.00 93.25 875 TRP A N 1
ATOM 6863 C CA . TRP A 1 875 ? -12.503 14.423 -21.181 1.00 93.25 875 TRP A CA 1
ATOM 6864 C C . TRP A 1 875 ? -12.376 13.369 -22.293 1.00 93.25 875 TRP A C 1
ATOM 6866 O O . TRP A 1 875 ? -12.627 13.676 -23.454 1.00 93.25 875 TRP A O 1
ATOM 6876 N N . GLN A 1 876 ? -12.054 12.118 -21.947 1.00 90.62 876 GLN A N 1
ATOM 6877 C CA . GLN A 1 876 ? -11.892 11.003 -22.896 1.00 90.62 876 GLN A CA 1
ATOM 6878 C C . GLN A 1 876 ? -13.188 10.615 -23.612 1.00 90.62 876 GLN A C 1
ATOM 6880 O O . GLN A 1 876 ? -13.151 9.954 -24.645 1.00 90.62 876 GLN A O 1
ATOM 6885 N N . LYS A 1 877 ? -14.340 11.013 -23.064 1.00 91.12 877 LYS A N 1
ATOM 6886 C CA . LYS A 1 877 ? -15.659 10.698 -23.618 1.00 91.12 877 LYS A CA 1
ATOM 6887 C C . LYS A 1 877 ? -16.093 11.679 -24.704 1.00 91.12 877 LYS A C 1
ATOM 6889 O O . LYS A 1 877 ? -17.192 11.523 -25.223 1.00 91.12 877 LYS A O 1
ATOM 6894 N N . TYR A 1 878 ? -15.282 12.681 -25.035 1.00 93.25 878 TYR A N 1
ATOM 6895 C CA . TYR A 1 878 ? -15.601 13.698 -26.037 1.00 93.25 878 TYR A CA 1
ATOM 6896 C C . TYR A 1 878 ? -14.560 13.679 -27.156 1.00 93.25 878 TYR A C 1
ATOM 6898 O O . TYR A 1 878 ? -13.380 13.496 -26.854 1.00 93.25 878 TYR A O 1
ATOM 6906 N N . PRO A 1 879 ? -14.958 13.881 -28.423 1.00 93.94 879 PRO A N 1
ATOM 6907 C CA . PRO A 1 879 ? -14.029 13.877 -29.548 1.00 93.94 879 PRO A CA 1
ATOM 6908 C C . PRO A 1 879 ? -13.212 15.177 -29.592 1.00 93.94 879 PRO A C 1
ATOM 6910 O O . PRO A 1 879 ? -13.585 16.169 -28.962 1.00 93.94 879 PRO A O 1
ATOM 6913 N N . ILE A 1 880 ? -12.122 15.193 -30.360 1.00 94.69 880 ILE A N 1
ATOM 6914 C CA . ILE A 1 880 ? -11.412 16.421 -30.746 1.00 94.69 880 ILE A CA 1
ATOM 6915 C C . ILE A 1 880 ? -12.338 17.281 -31.612 1.00 94.69 880 ILE A C 1
ATOM 6917 O O . ILE A 1 880 ? -12.944 16.799 -32.569 1.00 94.69 880 ILE A O 1
ATOM 6921 N N . ILE A 1 881 ? -12.428 18.572 -31.293 1.00 93.75 881 ILE A N 1
ATOM 6922 C CA . ILE A 1 881 ? -13.287 19.541 -31.979 1.00 93.75 881 ILE A CA 1
ATOM 6923 C C . ILE A 1 881 ? -12.422 20.679 -32.547 1.00 93.75 881 ILE A C 1
ATOM 6925 O O . ILE A 1 881 ? -11.439 21.113 -31.943 1.00 93.75 881 ILE A O 1
ATOM 6929 N N . ASN A 1 882 ? -12.793 21.178 -33.730 1.00 94.44 882 ASN A N 1
ATOM 6930 C CA . ASN A 1 882 ? -12.100 22.273 -34.423 1.00 94.44 882 ASN A CA 1
ATOM 6931 C C . ASN A 1 882 ? -13.053 23.407 -34.857 1.00 94.44 882 ASN A C 1
ATOM 6933 O O . ASN A 1 882 ? -12.877 24.041 -35.893 1.00 94.44 882 ASN A O 1
ATOM 6937 N N . VAL A 1 883 ? -14.111 23.643 -34.079 1.00 90.44 883 VAL A N 1
ATOM 6938 C CA . VAL A 1 883 ? -15.122 24.674 -34.355 1.00 90.44 883 VAL A CA 1
ATOM 6939 C C . VAL A 1 883 ? -14.601 26.040 -33.911 1.00 90.44 883 VAL A C 1
ATOM 6941 O O . VAL A 1 883 ? -14.145 26.180 -32.776 1.00 90.44 883 VAL A O 1
ATOM 6944 N N . ARG A 1 884 ? -14.688 27.050 -34.786 1.00 88.81 884 ARG A N 1
ATOM 6945 C CA . ARG A 1 884 ? -14.293 28.437 -34.484 1.00 88.81 884 ARG A CA 1
ATOM 6946 C C . ARG A 1 884 ? -15.352 29.163 -33.654 1.00 88.81 884 ARG A C 1
ATOM 6948 O O . ARG A 1 884 ? -16.542 28.888 -33.795 1.00 88.81 884 ARG A O 1
ATOM 6955 N N . PHE A 1 885 ? -14.937 30.116 -32.823 1.00 84.88 885 PHE A N 1
ATOM 6956 C CA . PHE A 1 885 ? -15.802 30.770 -31.830 1.00 84.88 885 PHE A CA 1
ATOM 6957 C C . PHE A 1 885 ? -17.013 31.494 -32.436 1.00 84.88 885 PHE A C 1
ATOM 6959 O O . PHE A 1 885 ? -18.097 31.465 -31.856 1.00 84.88 885 PHE A O 1
ATOM 6966 N N . GLU A 1 886 ? -16.866 32.088 -33.619 1.00 83.81 886 GLU A N 1
ATOM 6967 C CA . GLU A 1 886 ? -17.934 32.789 -34.344 1.00 83.81 886 GLU A CA 1
ATOM 6968 C C . GLU A 1 886 ? -19.053 31.836 -34.777 1.00 83.81 886 GLU A C 1
ATOM 6970 O O . GLU A 1 886 ? -20.196 32.246 -34.955 1.00 83.81 886 GLU A O 1
ATOM 6975 N N . SER A 1 887 ? -18.727 30.549 -34.921 1.00 83.38 887 SER A N 1
ATOM 6976 C CA . SER A 1 887 ? -19.674 29.498 -35.302 1.00 83.38 887 SER A CA 1
ATOM 6977 C C . SER A 1 887 ? -20.380 28.871 -34.089 1.00 83.38 887 SER A C 1
ATOM 6979 O O . SER A 1 887 ? -21.411 28.208 -34.242 1.00 83.38 887 SER A O 1
ATOM 6981 N N . ILE A 1 888 ? -19.876 29.112 -32.870 1.00 78.19 888 ILE A N 1
ATOM 6982 C CA . ILE A 1 888 ? -20.429 28.584 -31.614 1.00 78.19 888 ILE A CA 1
ATOM 6983 C C . ILE A 1 888 ? -21.620 29.457 -31.184 1.00 78.19 888 ILE A C 1
ATOM 6985 O O . ILE A 1 888 ? -21.496 30.463 -30.476 1.00 78.19 888 ILE A O 1
ATOM 6989 N N . GLY A 1 889 ? -22.799 29.073 -31.675 1.00 59.41 889 GLY A N 1
ATOM 6990 C CA . GLY A 1 889 ? -24.085 29.731 -31.420 1.00 59.41 889 GLY A CA 1
ATOM 6991 C C . GLY A 1 889 ? -25.052 29.637 -32.602 1.00 59.41 889 GLY A C 1
ATOM 6992 O O . GLY A 1 889 ? -26.243 29.424 -32.390 1.00 59.41 889 GLY A O 1
ATOM 6993 N N . ALA A 1 890 ? -24.539 29.697 -33.838 1.00 47.97 890 ALA A N 1
ATOM 6994 C CA . ALA A 1 890 ? -25.311 29.412 -35.052 1.00 47.97 890 ALA A CA 1
ATOM 6995 C C . ALA A 1 890 ? -25.567 27.900 -35.219 1.00 47.97 890 ALA A C 1
ATOM 6997 O O . ALA A 1 890 ? -26.667 27.496 -35.577 1.00 47.97 890 ALA A O 1
ATOM 6998 N N . ALA A 1 891 ? -24.588 27.065 -34.849 1.00 45.12 891 ALA A N 1
ATOM 6999 C CA . ALA A 1 891 ? -24.676 25.603 -34.898 1.00 45.12 891 ALA A CA 1
ATOM 7000 C C . ALA A 1 891 ? -25.377 24.951 -33.684 1.00 45.12 891 ALA A C 1
ATOM 7002 O O . ALA A 1 891 ? -25.537 23.740 -33.658 1.00 45.12 891 ALA A O 1
ATOM 7003 N N . VAL A 1 892 ? -25.772 25.717 -32.656 1.00 45.44 892 VAL A N 1
ATOM 7004 C CA . VAL A 1 892 ? -26.325 25.161 -31.395 1.00 45.44 892 VAL A CA 1
ATOM 7005 C C . VAL A 1 892 ? -27.863 25.084 -31.412 1.00 45.44 892 VAL A C 1
ATOM 7007 O O . VAL A 1 892 ? -28.458 24.414 -30.575 1.00 45.44 892 VAL A O 1
ATOM 7010 N N . ARG A 1 893 ? -28.538 25.726 -32.380 1.00 38.84 893 ARG A N 1
ATOM 7011 C CA . ARG A 1 893 ? -30.009 25.641 -32.535 1.00 38.84 893 ARG A CA 1
ATOM 7012 C C . ARG A 1 893 ? -30.492 24.566 -33.513 1.00 38.84 893 ARG A C 1
ATOM 7014 O O . ARG A 1 893 ? -31.680 24.271 -33.522 1.00 38.84 893 ARG A O 1
ATOM 7021 N N . ALA A 1 894 ? -29.601 23.965 -34.291 1.00 34.69 894 ALA A N 1
ATOM 7022 C CA . ALA A 1 894 ? -29.887 22.811 -35.139 1.00 34.69 894 ALA A CA 1
ATOM 7023 C C . ALA A 1 894 ? -28.863 21.732 -34.780 1.00 34.69 894 ALA A C 1
ATOM 7025 O O . ALA A 1 894 ? -27.708 22.072 -34.567 1.00 34.69 894 ALA A O 1
ATOM 7026 N N . GLY A 1 895 ? -29.256 20.464 -34.651 1.00 41.38 895 GLY A N 1
ATOM 7027 C CA . GLY A 1 895 ? -28.400 19.348 -34.211 1.00 41.38 895 GLY A CA 1
ATOM 7028 C C . GLY A 1 895 ? -27.234 18.975 -35.147 1.00 41.38 895 GLY A C 1
ATOM 7029 O O . GLY A 1 895 ? -26.912 17.800 -35.283 1.00 41.38 895 GLY A O 1
ATOM 7030 N N . ASP A 1 896 ? -26.586 19.949 -35.785 1.00 44.69 896 ASP A N 1
ATOM 7031 C CA . ASP A 1 896 ? -25.670 19.781 -36.912 1.00 44.69 896 ASP A CA 1
ATOM 7032 C C . ASP A 1 896 ? -24.192 19.645 -36.525 1.00 44.69 896 ASP A C 1
ATOM 7034 O O . ASP A 1 896 ? -23.352 19.435 -37.401 1.00 44.69 896 ASP A O 1
ATOM 7038 N N . LEU A 1 897 ? -23.827 19.679 -35.237 1.00 48.88 897 LEU A N 1
ATOM 7039 C CA . LEU A 1 897 ? -22.430 19.425 -34.853 1.00 48.88 897 LEU A CA 1
ATOM 7040 C C . LEU A 1 897 ? -21.980 17.999 -35.236 1.00 48.88 897 LEU A C 1
ATOM 7042 O O . LEU A 1 897 ? -20.811 17.779 -35.540 1.00 48.88 897 LEU A O 1
ATOM 7046 N N . PHE A 1 898 ? -22.919 17.047 -35.293 1.00 44.53 898 PHE A N 1
ATOM 7047 C CA . PHE A 1 898 ? -22.669 15.681 -35.764 1.00 44.53 898 PHE A CA 1
ATOM 7048 C C . PHE A 1 898 ? -22.566 15.593 -37.301 1.00 44.53 898 PHE A C 1
ATOM 7050 O O . PHE A 1 898 ? -21.814 14.774 -37.826 1.00 44.53 898 PHE A O 1
ATOM 7057 N N . LEU A 1 899 ? -23.267 16.468 -38.034 1.00 40.03 899 LEU A N 1
ATOM 7058 C CA . LEU A 1 899 ? -23.284 16.516 -39.505 1.00 40.03 899 LEU A CA 1
ATOM 7059 C C . LEU A 1 899 ? -22.060 17.231 -40.099 1.00 40.03 899 LEU A C 1
ATOM 7061 O O . LEU A 1 899 ? -21.605 16.863 -41.182 1.00 40.03 899 LEU A O 1
ATOM 7065 N N . ILE A 1 900 ? -21.483 18.201 -39.383 1.00 45.38 900 ILE A N 1
ATOM 7066 C CA . ILE A 1 900 ? -20.251 18.896 -39.801 1.00 45.38 900 ILE A CA 1
ATOM 7067 C C . ILE A 1 900 ? -19.006 18.015 -39.592 1.00 45.38 900 ILE A C 1
ATOM 7069 O O . ILE A 1 900 ? -18.037 18.144 -40.331 1.00 45.38 900 ILE A O 1
ATOM 7073 N N . LEU A 1 901 ? -19.044 17.063 -38.654 1.00 45.34 901 LEU A N 1
ATOM 7074 C CA . LEU A 1 901 ? -17.947 16.112 -38.417 1.00 45.34 901 LEU A CA 1
ATOM 7075 C C . LEU A 1 901 ? -17.980 14.872 -39.337 1.00 45.34 901 LEU A C 1
ATOM 7077 O O . LEU A 1 901 ? -17.026 14.099 -39.334 1.00 45.34 901 LEU A O 1
ATOM 7081 N N . THR A 1 902 ? -19.050 14.658 -40.118 1.00 37.38 902 THR A N 1
ATOM 7082 C CA . THR A 1 902 ? -19.262 13.409 -40.887 1.00 37.38 902 THR A CA 1
ATOM 7083 C C . THR A 1 902 ? -19.408 13.570 -42.402 1.00 37.38 902 THR A C 1
ATOM 7085 O O . THR A 1 902 ? -19.381 12.568 -43.120 1.00 37.38 902 THR A O 1
ATOM 7088 N N . ARG A 1 903 ? -19.504 14.785 -42.952 1.00 35.28 903 ARG A N 1
ATOM 7089 C CA . ARG A 1 903 ? -19.532 14.962 -44.414 1.00 35.28 903 ARG A CA 1
ATOM 7090 C C . ARG A 1 903 ? -18.124 15.074 -44.983 1.00 35.28 903 ARG A C 1
ATOM 7092 O O . ARG A 1 903 ? -17.596 16.168 -45.006 1.00 35.28 903 ARG A O 1
ATOM 7099 N N . PHE A 1 904 ? -17.567 13.951 -45.438 1.00 39.44 904 PHE A N 1
ATOM 7100 C CA . PHE A 1 904 ? -16.830 13.779 -46.707 1.00 39.44 904 PHE A CA 1
ATOM 7101 C C . PHE A 1 904 ? -16.417 12.298 -46.836 1.00 39.44 904 PHE A C 1
ATOM 7103 O O . PHE A 1 904 ? -15.263 11.921 -46.649 1.00 39.44 904 PHE A O 1
ATOM 7110 N N . GLN A 1 905 ? -17.383 11.430 -47.152 1.00 31.23 905 GLN A N 1
ATOM 7111 C CA . GLN A 1 905 ? -17.087 10.268 -47.991 1.00 31.23 905 GLN A CA 1
ATOM 7112 C C . GLN A 1 905 ? -17.281 10.717 -49.443 1.00 31.23 905 GLN A C 1
ATOM 7114 O O . GLN A 1 905 ? -18.410 11.065 -49.796 1.00 31.23 905 GLN A O 1
ATOM 7119 N N . PRO A 1 906 ? -16.247 10.738 -50.300 1.00 35.44 906 PRO A N 1
ATOM 7120 C CA . PRO A 1 906 ? -16.487 10.697 -51.729 1.00 35.44 906 PRO A CA 1
ATOM 7121 C C . PRO A 1 906 ? -16.913 9.268 -52.076 1.00 35.44 906 PRO A C 1
ATOM 7123 O O . PRO A 1 906 ? -16.210 8.312 -51.755 1.00 35.44 906 PRO A O 1
ATOM 7126 N N . GLY A 1 907 ? -18.089 9.133 -52.687 1.00 37.19 907 GLY A N 1
ATOM 7127 C CA . GLY A 1 907 ? -18.456 7.921 -53.408 1.00 37.19 907 GLY A CA 1
ATOM 7128 C C . GLY A 1 907 ? -17.588 7.767 -54.658 1.00 37.19 907 GLY A C 1
ATOM 7129 O O . GLY A 1 907 ? -17.257 8.767 -55.301 1.00 37.19 907 GLY A O 1
ATOM 7130 N N . GLY A 1 908 ? -17.243 6.520 -54.975 1.00 30.69 908 GLY A N 1
ATOM 7131 C CA . GLY A 1 908 ? -16.393 6.123 -56.097 1.00 30.69 908 GLY A CA 1
ATOM 7132 C C . GLY A 1 908 ? -15.489 4.976 -55.702 1.00 30.69 908 GLY A C 1
ATOM 7133 O O . GLY A 1 908 ? -14.364 5.280 -55.255 1.00 30.69 908 GLY A O 1
#

Radius of gyration: 32.72 Å; Cα contacts (8 Å, |Δi|>4): 2004; chains: 1; bounding box: 65×84×142 Å

Mean predicted aligned error: 12.39 Å